Protein AF-A0A534T713-F1 (afdb_monomer)

pLDDT: mean 75.37, std 10.71, range [30.55, 92.94]

Radius of gyration: 69.94 Å; Cα contacts (8 Å, |Δi|>4): 2354; chains: 1; bounding box: 134×137×194 Å

Sequence (1075 aa):
MPRLALTLAVTCALVAGAGAATCPIGVGDCCTIDAECDDGDACTGIETCDASSGTCVAGTALDCSDGDPCTDDRCDPLTGTCSNPTSADGTPCEDGDACTAGDACELGSCVPGDPVACAAPDQCHAAGTCDPATGACSNPAAADGTACEDGDACTVGDACEAGSCAPGVPVVCTAPDQCHDAGTCDPATGKCSNPPRPNGSACDDGDACTISDACEGGTCAPGTPVVCAPPDQCHDAGKCNPATGACSNPAKPDGTTCDDVDACTRSDTCQAGACTGASPVVCTAEDQCHDAGTCNPATGTCSNPAKAKGTSCDDGDACTTGDACESGTCAPGTPVLCAPPDQCHDAGKCNPATGVCSNPAKPDGTTCDDGNACTTGDTCAGGTCSAGAPVVCTAQDQCHDAGTCNSATGICSNPAKPNGTACDDANACTRSDICQAGTCTGTNPVLCTAPDQCHDAGTCNPATGACSNPAKPDGSTCDDGNACTRSDTCQAGACSGANPVLCTAPDQCHDAGTCNPASGACSNPAKPNGTTCDDGSACTRSDTCQAGACTGASPVVCTAPDQCHDAGTCNPTTGACSNPAKSDGTSCDDGNACTRSDTCQAGTCTGATPVVCSAPDQCHDAGTCNPTTGTCSSPARPDGTACDDHSACTRTDTCQAGRCTGTDPVVCKALDQCHAPGTCDSATGACSNPARPDGITCDDANPCTTSDRCQAGACNGTAVACTPSDQCHDAGTCDPATGTCSNPSSADGRTCNDGDACTAGDRCVAGRCAGTAIGCDDGLSCTDDACAQGACQHVPVDARCDTGTCAFGTCRPGDPSADRRGCVEAPVNEGESCTDDGFSCTDDICTGGRCLHVPIDSRCVPADDCTAAICAPARAGHDAAGCSAGPGRVDGEECAEDGDPCSDDLCFGGRCAHEPVPSETTCAPVGEAFRWALALQGLVRGLSADVAQYPDGAGMAQKTRDLLLARLSAVEADFDATARVLAGKPGETSGEGAHPASPTETPAQERARIASGLLRRMDRDLRLLVRTVPGGDRSPLVRIFYADLRRRGRLLQRGTKTLKAELKRLQQETHSFAR

Nearest PDB structures (foldseek):
  3hiu-assembly2_D  TM=3.840E-01  e=1.230E+00  Xanthomonas campestris pv. campestris
  7uwa-assembly1_c  TM=2.888E-01  e=1.607E+00  Citrus x limon

Structure (mmCIF, N/CA/C/O backbone):
data_AF-A0A534T713-F1
#
_entry.id   AF-A0A534T713-F1
#
loop_
_atom_site.group_PDB
_atom_site.id
_atom_site.type_symbol
_atom_site.label_atom_id
_atom_site.label_alt_id
_atom_site.label_comp_id
_atom_site.label_asym_id
_atom_site.label_entity_id
_atom_site.label_seq_id
_atom_site.pdbx_PDB_ins_code
_atom_site.Cartn_x
_atom_site.Cartn_y
_atom_site.Cartn_z
_atom_site.occupancy
_atom_site.B_iso_or_equiv
_atom_site.auth_seq_id
_atom_site.auth_comp_id
_atom_site.auth_asym_id
_atom_site.auth_atom_id
_atom_site.pdbx_PDB_model_num
ATOM 1 N N . MET A 1 1 ? 41.982 42.328 -53.741 1.00 34.47 1 MET A N 1
ATOM 2 C CA . MET A 1 1 ? 40.734 43.063 -54.094 1.00 34.47 1 MET A CA 1
ATOM 3 C C . MET A 1 1 ? 39.605 42.547 -53.197 1.00 34.47 1 MET A C 1
ATOM 5 O O . MET A 1 1 ? 39.657 41.352 -52.942 1.00 34.47 1 MET A O 1
ATOM 9 N N . PRO A 1 2 ? 38.638 43.362 -52.702 1.00 54.91 2 PRO A N 1
ATOM 10 C CA . PRO A 1 2 ? 37.881 44.333 -53.504 1.00 54.91 2 PRO A CA 1
ATOM 11 C C . PRO A 1 2 ? 37.628 45.745 -52.912 1.00 54.91 2 PRO A C 1
ATOM 13 O O . PRO A 1 2 ? 37.523 45.944 -51.712 1.00 54.91 2 PRO A O 1
ATOM 16 N N . ARG A 1 3 ? 37.442 46.677 -53.867 1.00 36.50 3 ARG A N 1
ATOM 17 C CA . ARG A 1 3 ? 36.583 47.887 -53.923 1.00 36.50 3 ARG A CA 1
ATOM 18 C C . ARG A 1 3 ? 36.671 48.964 -52.825 1.00 36.50 3 ARG A C 1
ATOM 20 O O . ARG A 1 3 ? 36.104 48.779 -51.760 1.00 36.50 3 ARG A O 1
ATOM 27 N N . LEU A 1 4 ? 37.091 50.180 -53.221 1.00 33.09 4 LEU A N 1
ATOM 28 C CA . LEU A 1 4 ? 36.223 51.379 -53.224 1.00 33.09 4 LEU A CA 1
ATOM 29 C C . LEU A 1 4 ? 36.856 52.601 -53.940 1.00 33.09 4 LEU A C 1
ATOM 31 O O . LEU A 1 4 ? 37.959 52.990 -53.587 1.00 33.09 4 LEU A O 1
ATOM 35 N N . ALA A 1 5 ? 36.059 53.225 -54.832 1.00 35.66 5 ALA A N 1
ATOM 36 C CA . ALA A 1 5 ? 35.923 54.678 -55.103 1.00 35.66 5 ALA A CA 1
ATOM 37 C C . ALA A 1 5 ? 37.136 55.444 -55.718 1.00 35.66 5 ALA A C 1
ATOM 39 O O . ALA A 1 5 ? 38.273 55.160 -55.400 1.00 35.66 5 ALA A O 1
ATOM 40 N N . LEU A 1 6 ? 37.030 56.462 -56.587 1.00 32.00 6 LEU A N 1
ATOM 41 C CA . LEU A 1 6 ? 35.944 57.353 -57.010 1.00 32.00 6 LEU A CA 1
ATOM 42 C C . LEU A 1 6 ? 36.448 58.191 -58.225 1.00 32.00 6 LEU A C 1
ATOM 44 O O . LEU A 1 6 ? 37.565 58.683 -58.163 1.00 32.00 6 LEU A O 1
ATOM 48 N N . THR A 1 7 ? 35.600 58.401 -59.251 1.00 33.59 7 THR A N 1
ATOM 49 C CA . THR A 1 7 ? 35.426 59.620 -60.112 1.00 33.59 7 THR A CA 1
ATOM 50 C C . THR A 1 7 ? 36.641 60.308 -60.786 1.00 33.59 7 THR A C 1
ATOM 52 O O . THR A 1 7 ? 37.648 60.565 -60.155 1.00 33.59 7 THR A O 1
ATOM 55 N N . LEU A 1 8 ? 36.603 60.789 -62.038 1.00 33.88 8 LEU A N 1
ATOM 56 C CA . LEU A 1 8 ? 35.682 61.804 -62.577 1.00 33.88 8 LEU A CA 1
ATOM 57 C C . LEU A 1 8 ? 35.844 61.939 -64.117 1.00 33.88 8 LEU A C 1
ATOM 59 O O . LEU A 1 8 ? 36.892 61.648 -64.683 1.00 33.88 8 LEU A O 1
ATOM 63 N N . ALA A 1 9 ? 34.776 62.404 -64.761 1.00 36.53 9 ALA A N 1
ATOM 64 C CA . ALA A 1 9 ? 34.521 62.522 -66.195 1.00 36.53 9 ALA A CA 1
ATOM 65 C C . ALA A 1 9 ? 35.385 63.523 -66.989 1.00 36.53 9 ALA A C 1
ATOM 67 O O . ALA A 1 9 ? 35.671 64.600 -66.480 1.00 36.53 9 ALA A O 1
ATOM 68 N N . VAL A 1 10 ? 35.584 63.258 -68.293 1.00 36.59 10 VAL A N 1
ATOM 69 C CA . VAL A 1 10 ? 35.538 64.285 -69.358 1.00 36.59 10 VAL A CA 1
ATOM 70 C C . VAL A 1 10 ? 34.938 63.691 -70.642 1.00 36.59 10 VAL A C 1
ATOM 72 O O . VAL A 1 10 ? 35.490 62.796 -71.271 1.00 36.59 10 VAL A O 1
ATOM 75 N N . THR A 1 11 ? 33.790 64.231 -71.039 1.00 39.84 11 THR A N 1
ATOM 76 C CA . THR A 1 11 ? 33.198 64.166 -72.382 1.00 39.84 11 THR A CA 1
ATOM 77 C C . THR A 1 11 ? 33.824 65.234 -73.290 1.00 39.84 11 THR A C 1
ATOM 79 O O . THR A 1 11 ? 33.839 66.382 -72.859 1.00 39.84 11 THR A O 1
ATOM 82 N N . CYS A 1 12 ? 34.218 64.928 -74.539 1.00 30.55 12 CYS A N 1
ATOM 83 C CA . CYS A 1 12 ? 33.816 65.708 -75.733 1.00 30.55 12 CYS A CA 1
ATOM 84 C C . CYS A 1 12 ? 34.304 65.109 -77.076 1.00 30.55 12 CYS A C 1
ATOM 86 O O . CYS A 1 12 ? 35.492 64.996 -77.346 1.00 30.55 12 CYS A O 1
ATOM 88 N N . ALA A 1 13 ? 33.314 64.767 -77.895 1.00 37.41 13 ALA A N 1
ATOM 89 C CA . ALA A 1 13 ? 33.165 64.767 -79.352 1.00 37.41 13 ALA A CA 1
ATOM 90 C C . ALA A 1 13 ? 34.277 65.222 -80.356 1.00 37.41 13 ALA A C 1
ATOM 92 O O . ALA A 1 13 ? 34.798 66.326 -80.278 1.00 37.41 13 ALA A O 1
ATOM 93 N N . LEU A 1 14 ? 34.353 64.421 -81.442 1.00 35.88 14 LEU A N 1
ATOM 94 C CA . LEU A 1 14 ? 34.371 64.749 -82.897 1.00 35.88 14 LEU A CA 1
ATOM 95 C C . LEU A 1 14 ? 35.675 65.171 -83.651 1.00 35.88 14 LEU A C 1
ATOM 97 O O . LEU A 1 14 ? 36.122 66.304 -83.573 1.00 35.88 14 LEU A O 1
ATOM 101 N N . VAL A 1 15 ? 36.062 64.275 -84.587 1.00 39.69 15 VAL A N 1
ATOM 102 C CA . VAL A 1 15 ? 36.349 64.473 -86.043 1.00 39.69 15 VAL A CA 1
ATOM 103 C C . VAL A 1 15 ? 37.744 64.930 -86.538 1.00 39.69 15 VAL A C 1
ATOM 105 O O . VAL A 1 15 ? 38.109 66.089 -86.442 1.00 39.69 15 VAL A O 1
ATOM 108 N N . ALA A 1 16 ? 38.389 63.978 -87.243 1.00 39.34 16 ALA A N 1
ATOM 109 C CA . ALA A 1 16 ? 39.184 64.021 -88.492 1.00 39.34 16 ALA A CA 1
ATOM 110 C C . ALA A 1 16 ? 40.385 64.975 -88.698 1.00 39.34 16 ALA A C 1
ATOM 112 O O . ALA A 1 16 ? 40.270 66.187 -88.579 1.00 39.34 16 ALA A O 1
ATOM 113 N N . GLY A 1 17 ? 41.457 64.416 -89.288 1.00 35.31 17 GLY A N 1
ATOM 114 C CA . GLY A 1 17 ? 42.301 65.117 -90.272 1.00 35.31 17 GLY A CA 1
ATOM 115 C C . GLY A 1 17 ? 43.815 65.013 -90.058 1.00 35.31 17 GLY A C 1
ATOM 116 O O . GLY A 1 17 ? 44.332 65.459 -89.047 1.00 35.31 17 GLY A O 1
ATOM 117 N N . ALA A 1 18 ? 44.513 64.448 -91.045 1.00 42.72 18 ALA A N 1
ATOM 118 C CA . ALA A 1 18 ? 45.963 64.252 -91.123 1.00 42.72 18 ALA A CA 1
ATOM 119 C C . ALA A 1 18 ? 46.790 65.551 -91.283 1.00 42.72 18 ALA A C 1
ATOM 121 O O . ALA A 1 18 ? 46.304 66.516 -91.872 1.00 42.72 18 ALA A O 1
ATOM 122 N N . GLY A 1 19 ? 48.075 65.529 -90.885 1.00 39.75 19 GLY A N 1
ATOM 123 C CA . GLY A 1 19 ? 49.076 66.525 -91.309 1.00 39.75 19 GLY A CA 1
ATOM 124 C C . GLY A 1 19 ? 50.371 66.564 -90.479 1.00 39.75 19 GLY A C 1
ATOM 125 O O . GLY A 1 19 ? 50.345 66.970 -89.328 1.00 39.75 19 GLY A O 1
ATOM 126 N N . ALA A 1 20 ? 51.477 66.153 -91.108 1.00 44.31 20 ALA A N 1
ATOM 127 C CA . ALA A 1 20 ? 52.854 65.955 -90.632 1.00 44.31 20 ALA A CA 1
ATOM 128 C C . ALA A 1 20 ? 53.546 67.068 -89.803 1.00 44.31 20 ALA A C 1
ATOM 130 O O . ALA A 1 20 ? 53.285 68.261 -89.955 1.00 44.31 20 ALA A O 1
ATOM 131 N N . ALA A 1 21 ? 54.512 66.607 -88.998 1.00 47.91 21 ALA A N 1
ATOM 132 C CA . ALA A 1 21 ? 55.423 67.334 -88.116 1.00 47.91 21 ALA A CA 1
ATOM 133 C C . ALA A 1 21 ? 56.684 67.892 -88.816 1.00 47.91 21 ALA A C 1
ATOM 135 O O . ALA A 1 21 ? 57.128 67.378 -89.841 1.00 47.91 21 ALA A O 1
ATOM 136 N N . THR A 1 22 ? 57.318 68.885 -88.184 1.00 51.31 22 THR A N 1
ATOM 137 C CA . THR A 1 22 ? 58.747 69.220 -88.352 1.00 51.31 22 THR A CA 1
ATOM 138 C C . THR A 1 22 ? 59.374 69.434 -86.968 1.00 51.31 22 THR A C 1
ATOM 140 O O . THR A 1 22 ? 58.877 70.274 -86.217 1.00 51.31 22 THR A O 1
ATOM 143 N N . CYS A 1 23 ? 60.443 68.691 -86.644 1.00 49.91 23 CYS A N 1
ATOM 144 C CA . CYS A 1 23 ? 61.161 68.704 -85.357 1.00 49.91 23 CYS A CA 1
ATOM 145 C C . CYS A 1 23 ? 62.392 69.649 -85.414 1.00 49.91 23 CYS A C 1
ATOM 147 O O . CYS A 1 23 ? 63.209 69.506 -86.325 1.00 49.91 23 CYS A O 1
ATOM 149 N N . PRO A 1 24 ? 62.540 70.638 -84.508 1.00 54.22 24 PRO A N 1
ATOM 150 C CA . PRO A 1 24 ? 63.737 71.475 -84.389 1.00 54.22 24 PRO A CA 1
ATOM 151 C C . PRO A 1 24 ? 64.790 70.869 -83.438 1.00 54.22 24 PRO A C 1
ATOM 153 O O . PRO A 1 24 ? 64.471 70.312 -82.394 1.00 54.22 24 PRO A O 1
ATOM 156 N N . ILE A 1 25 ? 66.059 71.029 -83.809 1.00 50.59 25 ILE A N 1
ATOM 157 C CA . ILE A 1 25 ? 67.260 70.462 -83.175 1.00 50.59 25 ILE A CA 1
ATOM 158 C C . ILE A 1 25 ? 67.440 70.993 -81.733 1.00 50.59 25 ILE A C 1
ATOM 160 O O . ILE A 1 25 ? 67.504 72.211 -81.550 1.00 50.59 25 ILE A O 1
ATOM 164 N N . GLY A 1 26 ? 67.573 70.103 -80.730 1.00 57.06 26 GLY A N 1
ATOM 165 C CA . GLY A 1 26 ? 68.032 70.456 -79.368 1.00 57.06 26 GLY A CA 1
ATOM 166 C C . GLY A 1 26 ? 67.194 70.006 -78.155 1.00 57.06 26 GLY A C 1
ATOM 167 O O . GLY A 1 26 ? 67.394 70.555 -77.073 1.00 57.06 26 GLY A O 1
ATOM 168 N N . VAL A 1 27 ? 66.281 69.037 -78.288 1.00 50.16 27 VAL A N 1
ATOM 169 C CA . VAL A 1 27 ? 65.576 68.388 -77.158 1.00 50.16 27 VAL A CA 1
ATOM 170 C C . VAL A 1 27 ? 65.736 66.868 -77.265 1.00 50.16 27 VAL A C 1
ATOM 172 O O . VAL A 1 27 ? 65.468 66.301 -78.321 1.00 50.16 27 VAL A O 1
ATOM 175 N N . GLY A 1 28 ? 66.242 66.246 -76.195 1.00 60.22 28 GLY A N 1
ATOM 176 C CA . GLY A 1 28 ? 66.697 64.852 -76.135 1.00 60.22 28 GLY A CA 1
ATOM 177 C C . GLY A 1 28 ? 65.572 63.826 -76.147 1.00 60.22 28 GLY A C 1
ATOM 178 O O . GLY A 1 28 ? 65.248 63.280 -75.105 1.00 60.22 28 GLY A O 1
ATOM 179 N N . ASP A 1 29 ? 64.981 63.644 -77.324 1.00 63.25 29 ASP A N 1
ATOM 180 C CA . ASP A 1 29 ? 64.279 62.425 -77.755 1.00 63.25 29 ASP A CA 1
ATOM 181 C C . ASP A 1 29 ? 63.927 62.487 -79.255 1.00 63.25 29 ASP A C 1
ATOM 183 O O . ASP A 1 29 ? 63.047 61.774 -79.726 1.00 63.25 29 ASP A O 1
ATOM 187 N N . CYS A 1 30 ? 64.587 63.370 -80.023 1.00 64.44 30 CYS A N 1
ATOM 188 C CA . CYS A 1 30 ? 64.340 63.543 -81.450 1.00 64.44 30 CYS A CA 1
ATOM 189 C C . CYS A 1 30 ? 65.598 63.213 -82.271 1.00 64.44 30 CYS A C 1
ATOM 191 O O . CYS A 1 30 ? 66.634 63.838 -82.053 1.00 64.44 30 CYS A O 1
ATOM 193 N N . CYS A 1 31 ? 65.516 62.271 -83.211 1.00 71.00 31 CYS A N 1
ATOM 194 C CA . CYS A 1 31 ? 66.625 61.777 -84.031 1.00 71.00 31 CYS A CA 1
ATOM 195 C C . CYS A 1 31 ? 66.268 61.768 -85.524 1.00 71.00 31 CYS A C 1
ATOM 197 O O . CYS A 1 31 ? 65.093 61.746 -85.908 1.00 71.00 31 CYS A O 1
ATOM 199 N N . THR A 1 32 ? 67.288 61.765 -86.384 1.00 73.38 32 THR A N 1
ATOM 200 C CA . THR A 1 32 ? 67.117 61.564 -87.836 1.00 73.38 32 THR A CA 1
ATOM 201 C C . THR A 1 32 ? 67.983 60.445 -88.415 1.00 73.38 32 THR A C 1
ATOM 203 O O . THR A 1 32 ? 67.715 59.996 -89.532 1.00 73.38 32 THR A O 1
ATOM 206 N N . ILE A 1 33 ? 68.990 59.982 -87.668 1.00 72.56 33 ILE A N 1
ATOM 207 C CA . ILE A 1 33 ? 69.840 58.827 -87.986 1.00 72.56 33 ILE A CA 1
ATOM 208 C C . ILE A 1 33 ? 70.172 58.043 -86.708 1.00 72.56 33 ILE A C 1
ATOM 210 O O . ILE A 1 33 ? 70.230 58.622 -85.627 1.00 72.56 33 ILE A O 1
ATOM 214 N N . ASP A 1 34 ? 70.449 56.744 -86.837 1.00 73.06 34 ASP A N 1
ATOM 215 C CA . ASP A 1 34 ? 70.659 55.833 -85.694 1.00 73.06 34 ASP A CA 1
ATOM 216 C C . ASP A 1 34 ? 71.812 56.254 -84.767 1.00 73.06 34 ASP A C 1
ATOM 218 O O . ASP A 1 34 ? 71.705 56.149 -83.554 1.00 73.06 34 ASP A O 1
ATOM 222 N N . ALA A 1 35 ? 72.891 56.821 -85.316 1.00 75.31 35 ALA A N 1
ATOM 223 C CA . ALA A 1 35 ? 74.054 57.257 -84.533 1.00 75.31 35 ALA A CA 1
ATOM 224 C C . ALA A 1 35 ? 73.764 58.406 -83.542 1.00 75.31 35 ALA A C 1
ATOM 226 O O . ALA A 1 35 ? 74.614 58.724 -82.717 1.00 75.31 35 ALA A O 1
ATOM 227 N N . GLU A 1 36 ? 72.605 59.063 -83.646 1.00 74.56 36 GLU A N 1
ATOM 228 C CA . GLU A 1 36 ? 72.169 60.112 -82.711 1.00 74.56 36 GLU A CA 1
ATOM 229 C C . GLU A 1 36 ? 71.457 59.541 -81.474 1.00 74.56 36 GLU A C 1
ATOM 231 O O . GLU A 1 36 ? 71.156 60.302 -80.555 1.00 74.56 36 GLU A O 1
ATOM 236 N N . CYS A 1 37 ? 71.189 58.231 -81.461 1.00 71.50 37 CYS A N 1
ATOM 237 C CA . CYS A 1 37 ? 70.441 57.540 -80.415 1.00 71.50 37 CYS A CA 1
ATOM 238 C C . CYS A 1 37 ? 71.287 56.670 -79.487 1.00 71.50 37 CYS A C 1
ATOM 240 O O . CYS A 1 37 ? 70.761 56.238 -78.472 1.00 71.50 37 CYS A O 1
ATOM 242 N N . ASP A 1 38 ? 72.557 56.437 -79.824 1.00 77.44 38 ASP A N 1
ATOM 243 C CA . ASP A 1 38 ? 73.489 55.648 -79.013 1.00 77.44 38 ASP A CA 1
ATOM 244 C C . ASP A 1 38 ? 73.755 56.359 -77.676 1.00 77.44 38 ASP A C 1
ATOM 246 O O . ASP A 1 38 ? 74.301 57.473 -77.644 1.00 77.44 38 ASP A O 1
ATOM 250 N N . ASP A 1 39 ? 73.334 55.733 -76.579 1.00 71.69 39 ASP A N 1
ATOM 251 C CA . ASP A 1 39 ? 73.490 56.256 -75.219 1.00 71.69 39 ASP A CA 1
ATOM 252 C C . ASP A 1 39 ? 74.775 55.762 -74.522 1.00 71.69 39 ASP A C 1
ATOM 254 O O . ASP A 1 39 ? 75.123 56.245 -73.436 1.00 71.69 39 ASP A O 1
ATOM 258 N N . GLY A 1 40 ? 75.541 54.893 -75.192 1.00 71.81 40 GLY A N 1
ATOM 259 C CA . GLY A 1 40 ? 76.799 54.336 -74.713 1.00 71.81 40 GLY A CA 1
ATOM 260 C C . GLY A 1 40 ? 76.662 53.180 -73.717 1.00 71.81 40 GLY A C 1
ATOM 261 O O . GLY A 1 40 ? 77.692 52.784 -73.158 1.00 71.81 40 GLY A O 1
ATOM 262 N N . ASP A 1 41 ? 75.455 52.649 -73.489 1.00 78.56 41 ASP A N 1
ATOM 263 C CA . ASP A 1 41 ? 75.211 51.471 -72.651 1.00 78.56 41 ASP A CA 1
ATOM 264 C C . ASP A 1 41 ? 75.050 50.200 -73.509 1.00 78.56 41 ASP A C 1
ATOM 266 O O . ASP A 1 41 ? 74.049 49.948 -74.177 1.00 78.56 41 ASP A O 1
ATOM 270 N N . ALA A 1 42 ? 76.063 49.333 -73.478 1.00 76.81 42 ALA A N 1
ATOM 271 C CA . ALA A 1 42 ? 76.049 48.084 -74.234 1.00 76.81 42 ALA A CA 1
ATOM 272 C C . ALA A 1 42 ? 74.998 47.072 -73.728 1.00 76.81 42 ALA A C 1
ATOM 274 O O . ALA A 1 42 ? 74.666 46.130 -74.455 1.00 76.81 42 ALA A O 1
ATOM 275 N N . CYS A 1 43 ? 74.486 47.234 -72.503 1.00 78.69 43 CYS A N 1
ATOM 276 C CA . CYS A 1 43 ? 73.525 46.321 -71.887 1.00 78.69 43 CYS A CA 1
ATOM 277 C C . CYS A 1 43 ? 72.074 46.618 -72.282 1.00 78.69 43 CYS A C 1
ATOM 279 O O . CYS A 1 43 ? 71.235 45.726 -72.153 1.00 78.69 43 CYS A O 1
ATOM 281 N N . THR A 1 44 ? 71.760 47.806 -72.804 1.00 74.81 44 THR A N 1
ATOM 282 C CA . THR A 1 44 ? 70.427 48.143 -73.345 1.00 74.81 44 THR A CA 1
ATOM 283 C C . THR A 1 44 ? 70.292 47.857 -74.844 1.00 74.81 44 THR A C 1
ATOM 285 O O . THR A 1 44 ? 69.179 47.855 -75.371 1.00 74.81 44 THR A O 1
ATOM 288 N N . GLY A 1 45 ? 71.390 47.454 -75.495 1.00 73.00 45 GLY A N 1
ATOM 289 C CA . GLY A 1 45 ? 71.443 47.068 -76.907 1.00 73.00 45 GLY A CA 1
ATOM 290 C C . GLY A 1 45 ? 71.522 48.276 -77.843 1.00 73.00 45 GLY A C 1
ATOM 291 O O . GLY A 1 45 ? 71.253 49.384 -77.439 1.00 73.00 45 GLY A O 1
ATOM 292 N N . ILE A 1 46 ? 71.865 48.081 -79.122 1.00 75.88 46 ILE A N 1
ATOM 293 C CA . ILE A 1 46 ? 72.074 49.216 -80.046 1.00 75.88 46 ILE A CA 1
ATOM 294 C C . ILE A 1 46 ? 70.749 49.931 -80.356 1.00 75.88 46 ILE A C 1
ATOM 296 O O . ILE A 1 46 ? 69.850 49.342 -80.970 1.00 75.88 46 ILE A O 1
ATOM 300 N N . GLU A 1 47 ? 70.664 51.208 -79.998 1.00 81.31 47 GLU A N 1
ATOM 301 C CA . GLU A 1 47 ? 69.520 52.072 -80.265 1.00 81.31 47 GLU A CA 1
ATOM 302 C C . GLU A 1 47 ? 69.395 52.416 -81.754 1.00 81.31 47 GLU A C 1
ATOM 304 O O . GLU A 1 47 ? 70.374 52.685 -82.456 1.00 81.31 47 GLU A O 1
ATOM 309 N N . THR A 1 48 ? 68.160 52.437 -82.254 1.00 80.19 48 THR A N 1
ATOM 310 C CA . THR A 1 48 ? 67.850 52.802 -83.647 1.00 80.19 48 THR A CA 1
ATOM 311 C C . THR A 1 48 ? 66.897 53.984 -83.696 1.00 80.19 48 THR A C 1
ATOM 313 O O . THR A 1 48 ? 66.011 54.142 -82.856 1.00 80.19 48 THR A O 1
ATOM 316 N N . CYS A 1 49 ? 67.073 54.838 -84.696 1.00 76.56 49 CYS A N 1
ATOM 317 C CA . CYS A 1 49 ? 66.224 55.992 -84.905 1.00 76.56 49 CYS A CA 1
ATOM 318 C C . CYS A 1 49 ? 65.008 55.604 -85.751 1.00 76.56 49 CYS A C 1
ATOM 320 O O . CYS A 1 49 ? 65.140 55.222 -86.919 1.00 76.56 49 CYS A O 1
ATOM 322 N N . ASP A 1 50 ? 63.798 55.746 -85.203 1.00 75.81 50 ASP A N 1
ATOM 323 C CA . ASP A 1 50 ? 62.587 55.555 -86.000 1.00 75.81 50 ASP A CA 1
ATOM 324 C C . ASP A 1 50 ? 62.387 56.766 -86.923 1.00 75.81 50 ASP A C 1
ATOM 326 O O . ASP A 1 50 ? 61.946 57.841 -86.513 1.00 75.81 50 ASP A O 1
ATOM 330 N N . ALA A 1 51 ? 62.685 56.576 -88.209 1.00 64.44 51 ALA A N 1
ATOM 331 C CA . ALA A 1 51 ? 62.598 57.615 -89.233 1.00 64.44 51 ALA A CA 1
ATOM 332 C C . ALA A 1 51 ? 61.172 58.164 -89.474 1.00 64.44 51 ALA A C 1
ATOM 334 O O . ALA A 1 51 ? 61.015 59.156 -90.192 1.00 64.44 51 ALA A O 1
ATOM 335 N N . SER A 1 52 ? 60.129 57.532 -88.923 1.00 66.56 52 SER A N 1
ATOM 336 C CA . SER A 1 52 ? 58.728 57.938 -89.090 1.00 66.56 52 SER A CA 1
ATOM 337 C C . SER A 1 52 ? 58.191 58.802 -87.942 1.00 66.56 52 SER A C 1
ATOM 339 O O . SER A 1 52 ? 57.368 59.689 -88.193 1.00 66.56 52 SER A O 1
ATOM 341 N N . SER A 1 53 ? 58.683 58.606 -86.715 1.00 70.25 53 SER A N 1
ATOM 342 C CA . SER A 1 53 ? 58.370 59.436 -85.538 1.00 70.25 53 SER A CA 1
ATOM 343 C C . SER A 1 53 ? 59.474 60.439 -85.200 1.00 70.25 53 SER A C 1
ATOM 345 O O . SER A 1 53 ? 59.207 61.436 -84.527 1.00 70.25 53 SER A O 1
ATOM 347 N N . GLY A 1 54 ? 60.688 60.195 -85.698 1.00 70.81 54 GLY A N 1
ATOM 348 C CA . GLY A 1 54 ? 61.887 60.956 -85.395 1.00 70.81 54 GLY A CA 1
ATOM 349 C C . GLY A 1 54 ? 62.328 60.785 -83.950 1.00 70.81 54 GLY A C 1
ATOM 350 O O . GLY A 1 54 ? 62.784 61.765 -83.396 1.00 70.81 54 GLY A O 1
ATOM 351 N N . THR A 1 55 ? 62.150 59.617 -83.327 1.00 78.44 55 THR A N 1
ATOM 352 C CA . THR A 1 55 ? 62.475 59.355 -81.908 1.00 78.44 55 THR A CA 1
ATOM 353 C C . THR A 1 55 ? 63.403 58.152 -81.759 1.00 78.44 55 THR A C 1
ATOM 355 O O . THR A 1 55 ? 63.309 57.209 -82.547 1.00 78.44 55 THR A O 1
ATOM 358 N N . CYS A 1 56 ? 64.264 58.161 -80.741 1.00 77.44 56 CYS A N 1
ATOM 359 C CA . CYS A 1 56 ? 65.170 57.048 -80.464 1.00 77.44 56 CYS A CA 1
ATOM 360 C C . CYS A 1 56 ? 64.422 55.855 -79.873 1.00 77.44 56 CYS A C 1
ATOM 362 O O . CYS A 1 56 ? 63.599 56.009 -78.971 1.00 77.44 56 CYS A O 1
ATOM 364 N N . VAL A 1 57 ? 64.697 54.667 -80.400 1.00 77.81 57 VAL A N 1
ATOM 365 C CA . VAL A 1 57 ? 64.138 53.408 -79.915 1.00 77.81 57 VAL A CA 1
ATOM 366 C C . VAL A 1 57 ? 65.268 52.597 -79.298 1.00 77.81 57 VAL A C 1
ATOM 368 O O . VAL A 1 57 ? 66.253 52.302 -79.975 1.00 77.81 57 VAL A O 1
ATOM 371 N N . ALA A 1 58 ? 65.098 52.253 -78.018 1.00 69.50 58 ALA A N 1
ATOM 372 C CA . ALA A 1 58 ? 66.006 51.392 -77.267 1.00 69.50 58 ALA A CA 1
ATOM 373 C C . ALA A 1 58 ? 66.252 50.057 -77.992 1.00 69.50 58 ALA A C 1
ATOM 375 O O . ALA A 1 58 ? 65.319 49.491 -78.576 1.00 69.50 58 ALA A O 1
ATOM 376 N N . GLY A 1 59 ? 67.488 49.556 -77.952 1.00 70.31 59 GLY A N 1
ATOM 377 C CA . GLY A 1 59 ? 67.830 48.236 -78.474 1.00 70.31 59 GLY A CA 1
ATOM 378 C C . GLY A 1 59 ? 67.197 47.089 -77.674 1.00 70.31 59 GLY A C 1
ATOM 379 O O . GLY A 1 59 ? 66.443 47.277 -76.720 1.00 70.31 59 GLY A O 1
ATOM 380 N N . THR A 1 60 ? 67.476 45.848 -78.083 1.00 76.94 60 THR A N 1
ATOM 381 C CA . THR A 1 60 ? 67.152 44.686 -77.238 1.00 76.94 60 THR A CA 1
ATOM 382 C C . THR A 1 60 ? 68.238 44.548 -76.179 1.00 76.94 60 THR A C 1
ATOM 384 O O . THR A 1 60 ? 69.391 44.307 -76.536 1.00 76.94 60 THR A O 1
ATOM 387 N N . ALA A 1 61 ? 67.866 44.690 -74.906 1.00 73.44 61 ALA A N 1
ATOM 388 C CA . ALA A 1 61 ? 68.790 44.571 -73.785 1.00 73.44 61 ALA A CA 1
ATOM 389 C C . ALA A 1 61 ? 69.489 43.199 -73.751 1.00 73.44 61 ALA A C 1
ATOM 391 O O . ALA A 1 61 ? 68.883 42.173 -74.080 1.00 73.44 61 ALA A O 1
ATOM 392 N N . LEU A 1 62 ? 70.766 43.189 -73.363 1.00 75.94 62 LEU A N 1
ATOM 393 C CA . LEU A 1 62 ? 71.579 41.983 -73.244 1.00 75.94 62 LEU A CA 1
ATOM 394 C C . LEU A 1 62 ? 71.141 41.184 -72.009 1.00 75.94 62 LEU A C 1
ATOM 396 O O . LEU A 1 62 ? 71.300 41.641 -70.880 1.00 75.94 62 LEU A O 1
ATOM 400 N N . ASP A 1 63 ? 70.594 39.990 -72.237 1.00 79.12 63 ASP A N 1
ATOM 401 C CA . ASP A 1 63 ? 70.185 39.074 -71.172 1.00 79.12 63 ASP A CA 1
ATOM 402 C C . ASP A 1 63 ? 71.400 38.306 -70.641 1.00 79.12 63 ASP A C 1
ATOM 404 O O . ASP A 1 63 ? 71.999 37.495 -71.352 1.00 79.12 63 ASP A O 1
ATOM 408 N N . CYS A 1 64 ? 71.782 38.610 -69.402 1.00 77.94 64 CYS A N 1
ATOM 409 C CA . CYS A 1 64 ? 72.903 37.976 -68.716 1.00 77.94 64 CYS A CA 1
ATOM 410 C C . CYS A 1 64 ? 72.486 36.829 -67.795 1.00 77.94 64 CYS A C 1
ATOM 412 O O . CYS A 1 64 ? 73.355 36.290 -67.109 1.00 77.94 64 CYS A O 1
ATOM 414 N N . SER A 1 65 ? 71.205 36.451 -67.775 1.00 78.62 65 SER A N 1
ATOM 415 C CA . SER A 1 65 ? 70.750 35.436 -66.837 1.00 78.62 65 SER A CA 1
ATOM 416 C C . SER A 1 65 ? 71.239 34.037 -67.194 1.00 78.62 65 SER A C 1
ATOM 418 O O . SER A 1 65 ? 71.105 33.589 -68.337 1.00 78.62 65 SER A O 1
ATOM 420 N N . ASP A 1 66 ? 71.803 33.329 -66.214 1.00 77.06 66 ASP A N 1
ATOM 421 C CA . ASP A 1 66 ? 72.136 31.904 -66.345 1.00 77.06 66 ASP A CA 1
ATOM 422 C C . ASP A 1 66 ? 71.008 30.970 -65.882 1.00 77.06 66 ASP A C 1
ATOM 424 O O . ASP A 1 66 ? 71.110 29.751 -66.051 1.00 77.06 66 ASP A O 1
ATOM 428 N N . GLY A 1 67 ? 69.905 31.539 -65.388 1.00 77.50 67 GLY A N 1
ATOM 429 C CA . GLY A 1 67 ? 68.746 30.797 -64.909 1.00 77.50 67 GLY A CA 1
ATOM 430 C C . GLY A 1 67 ? 68.929 30.169 -63.526 1.00 77.50 67 GLY A C 1
ATOM 431 O O . GLY A 1 67 ? 68.050 29.404 -63.123 1.00 77.50 67 GLY A O 1
ATOM 432 N N . ASP A 1 68 ? 70.015 30.473 -62.806 1.00 79.75 68 ASP A N 1
ATOM 433 C CA . ASP A 1 68 ? 70.203 30.071 -61.411 1.00 79.75 68 ASP A CA 1
ATOM 434 C C . ASP A 1 68 ? 69.748 31.208 -60.467 1.00 79.75 68 ASP A C 1
ATOM 436 O O . ASP A 1 68 ? 70.334 32.284 -60.449 1.00 79.75 68 ASP A O 1
ATOM 440 N N . PRO A 1 69 ? 68.702 31.024 -59.643 1.00 75.19 69 PRO A N 1
ATOM 441 C CA . PRO A 1 69 ? 68.262 32.058 -58.701 1.00 75.19 69 PRO A CA 1
ATOM 442 C C . PRO A 1 69 ? 69.284 32.346 -57.582 1.00 75.19 69 PRO A C 1
ATOM 444 O O . PRO A 1 69 ? 69.134 33.327 -56.847 1.00 75.19 69 PRO A O 1
ATOM 447 N N . CYS A 1 70 ? 70.315 31.509 -57.430 1.00 84.00 70 CYS A N 1
ATOM 448 C CA . CYS A 1 70 ? 71.392 31.677 -56.457 1.00 84.00 70 CYS A CA 1
ATOM 449 C C . CYS A 1 70 ? 72.625 32.410 -57.000 1.00 84.00 70 CYS A C 1
ATOM 451 O O . CYS A 1 70 ? 73.650 32.488 -56.308 1.00 84.00 70 CYS A O 1
ATOM 453 N N . THR A 1 71 ? 72.515 33.018 -58.177 1.00 82.62 71 THR A N 1
ATOM 454 C CA . THR A 1 71 ? 73.477 33.972 -58.736 1.00 82.62 71 THR A CA 1
ATOM 455 C C . THR A 1 71 ? 72.825 35.351 -58.904 1.00 82.62 71 THR A C 1
ATOM 457 O O . THR A 1 71 ? 71.610 35.495 -59.018 1.00 82.62 71 THR A O 1
ATOM 460 N N . ASP A 1 72 ? 73.632 36.409 -58.818 1.00 81.62 72 ASP A N 1
ATOM 461 C CA . ASP A 1 72 ? 73.195 37.792 -59.044 1.00 81.62 72 ASP A CA 1
ATOM 462 C C . ASP A 1 72 ? 73.696 38.249 -60.417 1.00 81.62 72 ASP A C 1
ATOM 464 O O . ASP A 1 72 ? 74.829 38.720 -60.551 1.00 81.62 72 ASP A O 1
ATOM 468 N N . ASP A 1 73 ? 72.863 38.055 -61.438 1.00 82.31 73 ASP A N 1
ATOM 469 C CA . ASP A 1 73 ? 73.198 38.284 -62.844 1.00 82.31 73 ASP A CA 1
ATOM 470 C C . ASP A 1 73 ? 73.385 39.775 -63.151 1.00 82.31 73 ASP A C 1
ATOM 472 O O . ASP A 1 73 ? 72.449 40.582 -63.111 1.00 82.31 73 ASP A O 1
ATOM 476 N N . ARG A 1 74 ? 74.614 40.167 -63.499 1.00 84.75 74 ARG A N 1
ATOM 477 C CA . ARG A 1 74 ? 74.962 41.565 -63.784 1.00 84.75 74 ARG A CA 1
ATOM 478 C C . ARG A 1 74 ? 75.626 41.711 -65.144 1.00 84.75 74 ARG A C 1
ATOM 480 O O . ARG A 1 74 ? 76.593 41.019 -65.454 1.00 84.75 74 ARG A O 1
ATOM 487 N N . CYS A 1 75 ? 75.145 42.682 -65.914 1.00 81.31 75 CYS A N 1
ATOM 488 C CA . CYS A 1 75 ? 75.762 43.134 -67.156 1.00 81.31 75 CYS A CA 1
ATOM 489 C C . CYS A 1 75 ? 76.601 44.395 -66.896 1.00 81.31 75 CYS A C 1
ATOM 491 O O . CYS A 1 75 ? 76.131 45.327 -66.241 1.00 81.31 75 CYS A O 1
ATOM 493 N N . ASP A 1 76 ? 77.844 44.434 -67.383 1.00 80.31 76 ASP A N 1
ATOM 494 C CA . ASP A 1 76 ? 78.671 45.648 -67.347 1.00 80.31 76 ASP A CA 1
ATOM 495 C C . ASP A 1 76 ? 78.283 46.602 -68.499 1.00 80.31 76 ASP A C 1
ATOM 497 O O . ASP A 1 76 ? 78.574 46.282 -69.657 1.00 80.31 76 ASP A O 1
ATOM 501 N N . PRO A 1 77 ? 77.698 47.783 -68.212 1.00 75.25 77 PRO A N 1
ATOM 502 C CA . PRO A 1 77 ? 77.151 48.697 -69.221 1.00 75.25 77 PRO A CA 1
ATOM 503 C C . PRO A 1 77 ? 78.204 49.273 -70.172 1.00 75.25 77 PRO A C 1
ATOM 505 O O . PRO A 1 77 ? 77.883 49.675 -71.286 1.00 75.25 77 PRO A O 1
ATOM 508 N N . LEU A 1 78 ? 79.485 49.284 -69.788 1.00 76.75 78 LEU A N 1
ATOM 509 C CA . LEU A 1 78 ? 80.548 49.812 -70.649 1.00 76.75 78 LEU A CA 1
ATOM 510 C C . LEU A 1 78 ? 81.110 48.770 -71.625 1.00 76.75 78 LEU A C 1
ATOM 512 O O . LEU A 1 78 ? 81.749 49.136 -72.613 1.00 76.75 78 LEU A O 1
ATOM 516 N N . THR A 1 79 ? 80.960 47.479 -71.314 1.00 78.25 79 THR A N 1
ATOM 517 C CA . THR A 1 79 ? 81.637 46.392 -72.042 1.00 78.25 79 THR A CA 1
ATOM 518 C C . THR A 1 79 ? 80.693 45.327 -72.594 1.00 78.25 79 THR A C 1
ATOM 520 O O . THR A 1 79 ? 81.094 44.594 -73.498 1.00 78.25 79 THR A O 1
ATOM 523 N N . GLY A 1 80 ? 79.461 45.235 -72.085 1.00 77.31 80 GLY A N 1
ATOM 524 C CA . GLY A 1 80 ? 78.498 44.189 -72.433 1.00 77.31 80 GLY A CA 1
ATOM 525 C C . GLY A 1 80 ? 78.899 42.801 -71.920 1.00 77.31 80 GLY A C 1
ATOM 526 O O . GLY A 1 80 ? 78.517 41.795 -72.511 1.00 77.31 80 GLY A O 1
ATOM 527 N N . THR A 1 81 ? 79.725 42.716 -70.870 1.00 84.88 81 THR A N 1
ATOM 528 C CA . THR A 1 81 ? 80.174 41.430 -70.306 1.00 84.88 81 THR A CA 1
ATOM 529 C C . THR A 1 81 ? 79.257 40.997 -69.162 1.00 84.88 81 THR A C 1
ATOM 531 O O . THR A 1 81 ? 79.010 41.788 -68.253 1.00 84.88 81 THR A O 1
ATOM 534 N N . CYS A 1 82 ? 78.798 39.743 -69.174 1.00 82.94 82 CYS A N 1
ATOM 535 C CA . CYS A 1 82 ? 77.971 39.174 -68.106 1.00 82.94 82 CYS A CA 1
ATOM 536 C C . CYS A 1 82 ? 78.828 38.608 -66.962 1.00 82.94 82 CYS A C 1
ATOM 538 O O . CYS A 1 82 ? 79.828 37.922 -67.205 1.00 82.94 82 CYS A O 1
ATOM 540 N N . SER A 1 83 ? 78.435 38.881 -65.718 1.00 83.81 83 SER A N 1
ATOM 541 C CA . SER A 1 83 ? 79.018 38.305 -64.505 1.00 83.81 83 SER A CA 1
ATOM 542 C C . SER A 1 83 ? 77.917 37.837 -63.561 1.00 83.81 83 SER A C 1
ATOM 544 O O . SER A 1 83 ? 77.046 38.638 -63.231 1.00 83.81 83 SER A O 1
ATOM 546 N N . ASN A 1 84 ? 78.029 36.601 -63.071 1.00 82.62 84 ASN A N 1
ATOM 547 C CA . ASN A 1 84 ? 77.008 35.959 -62.237 1.00 82.62 84 ASN A CA 1
ATOM 548 C C . ASN A 1 84 ? 77.637 35.536 -60.890 1.00 82.62 84 ASN A C 1
ATOM 550 O O . ASN A 1 84 ? 77.926 34.358 -60.668 1.00 82.62 84 ASN A O 1
ATOM 554 N N . PRO A 1 85 ? 78.029 36.488 -60.018 1.00 81.62 85 PRO A N 1
ATOM 555 C CA . PRO A 1 85 ? 78.531 36.176 -58.682 1.00 81.62 85 PRO A CA 1
ATOM 556 C C . PRO A 1 85 ? 77.477 35.448 -57.839 1.00 81.62 85 PRO A C 1
ATOM 558 O O . PRO A 1 85 ? 76.287 35.720 -57.948 1.00 81.62 85 PRO A O 1
ATOM 561 N N . THR A 1 86 ? 77.929 34.565 -56.948 1.00 83.12 86 THR A N 1
ATOM 562 C CA . THR A 1 86 ? 77.052 33.825 -56.031 1.00 83.12 86 THR A CA 1
ATOM 563 C C . THR A 1 86 ? 76.316 34.767 -55.078 1.00 83.12 86 THR A C 1
ATOM 565 O O . THR A 1 86 ? 76.949 35.610 -54.426 1.00 83.12 86 THR A O 1
ATOM 568 N N . SER A 1 87 ? 75.006 34.575 -54.949 1.00 79.19 87 SER A N 1
ATOM 569 C CA . SER A 1 87 ? 74.155 35.222 -53.949 1.00 79.19 87 SER A CA 1
ATOM 570 C C . SER A 1 87 ? 74.544 34.788 -52.529 1.00 79.19 87 SER A C 1
ATOM 572 O O . SER A 1 87 ? 75.182 33.755 -52.328 1.00 79.19 87 SER A O 1
ATOM 574 N N . ALA A 1 88 ? 74.217 35.606 -51.524 1.00 82.06 88 ALA A N 1
ATOM 575 C CA . ALA A 1 88 ? 74.593 35.328 -50.137 1.00 82.06 88 ALA A CA 1
ATOM 576 C C . ALA A 1 88 ? 73.879 34.078 -49.595 1.00 82.06 88 ALA A C 1
ATOM 578 O O . ALA A 1 88 ? 72.702 33.866 -49.898 1.00 82.06 88 ALA A O 1
ATOM 579 N N . ASP A 1 89 ? 74.559 33.300 -48.748 1.00 80.81 89 ASP A N 1
ATOM 580 C CA . ASP A 1 89 ? 73.947 32.129 -48.117 1.00 80.81 89 ASP A CA 1
ATOM 581 C C . ASP A 1 89 ? 72.692 32.534 -47.319 1.00 80.81 89 ASP A C 1
ATOM 583 O O . ASP A 1 89 ? 72.701 33.533 -46.589 1.00 80.81 89 ASP A O 1
ATOM 587 N N . GLY A 1 90 ? 71.606 31.774 -47.471 1.00 77.06 90 GLY A N 1
ATOM 588 C CA . GLY A 1 90 ? 70.296 32.096 -46.894 1.00 77.06 90 GLY A CA 1
ATOM 589 C C . GLY A 1 90 ? 69.398 32.973 -47.777 1.00 77.06 90 GLY A C 1
ATOM 590 O O . GLY A 1 90 ? 68.295 33.321 -47.354 1.00 77.06 90 GLY A O 1
ATOM 591 N N . THR A 1 91 ? 69.843 33.358 -48.980 1.00 82.25 91 THR A N 1
ATOM 592 C CA . THR A 1 91 ? 68.969 34.030 -49.958 1.00 82.25 91 THR A CA 1
ATOM 593 C C . THR A 1 91 ? 67.869 33.054 -50.389 1.00 82.25 91 THR A C 1
ATOM 595 O O . THR A 1 91 ? 68.215 31.935 -50.766 1.00 82.25 91 THR A O 1
ATOM 598 N N . PRO A 1 92 ? 66.576 33.431 -50.325 1.00 81.50 92 PRO A N 1
ATOM 599 C CA . PRO A 1 92 ? 65.491 32.549 -50.739 1.00 81.50 92 PRO A CA 1
ATOM 600 C C . PRO A 1 92 ? 65.631 32.166 -52.209 1.00 81.50 92 PRO A C 1
ATOM 602 O O . PRO A 1 92 ? 65.827 33.038 -53.060 1.00 81.50 92 PRO A O 1
ATOM 605 N N . CYS A 1 93 ? 65.503 30.881 -52.489 1.00 84.06 93 CYS A N 1
ATOM 606 C CA . CYS A 1 93 ? 65.447 30.325 -53.833 1.00 84.06 93 CYS A CA 1
ATOM 607 C C . CYS A 1 93 ? 64.339 29.266 -53.875 1.00 84.06 93 CYS A C 1
ATOM 609 O O . CYS A 1 93 ? 63.677 29.042 -52.870 1.00 84.06 93 CYS A O 1
ATOM 611 N N . GLU A 1 94 ? 64.098 28.667 -55.037 1.00 80.44 94 GLU A N 1
ATOM 612 C CA . GLU A 1 94 ? 63.126 27.581 -55.198 1.00 80.44 94 GLU A CA 1
ATOM 613 C C . GLU A 1 94 ? 63.842 26.451 -55.940 1.00 80.44 94 GLU A C 1
ATOM 615 O O . GLU A 1 94 ? 64.375 26.678 -57.034 1.00 80.44 94 GLU A O 1
ATOM 620 N N . ASP A 1 95 ? 63.894 25.258 -55.352 1.00 78.06 95 ASP A N 1
ATOM 621 C CA . ASP A 1 95 ? 64.596 24.107 -55.940 1.00 78.06 95 ASP A CA 1
ATOM 622 C C . ASP A 1 95 ? 63.741 23.328 -56.965 1.00 78.06 95 ASP A C 1
ATOM 624 O O . ASP A 1 95 ? 64.239 22.455 -57.684 1.00 78.06 95 ASP A O 1
ATOM 628 N N . GLY A 1 96 ? 62.461 23.699 -57.081 1.00 76.25 96 GLY A N 1
ATOM 629 C CA . GLY A 1 96 ? 61.486 23.103 -57.989 1.00 76.25 96 GLY A CA 1
ATOM 630 C C . GLY A 1 96 ? 60.725 21.904 -57.413 1.00 76.25 96 GLY A C 1
ATOM 631 O O . GLY A 1 96 ? 59.887 21.353 -58.133 1.00 76.25 96 GLY A O 1
ATOM 632 N N . ASP A 1 97 ? 60.976 21.520 -56.158 1.00 80.62 97 ASP A N 1
ATOM 633 C CA . ASP A 1 97 ? 60.187 20.556 -55.392 1.00 80.62 97 ASP A CA 1
ATOM 634 C C . ASP A 1 97 ? 59.236 21.302 -54.440 1.00 80.62 97 ASP A C 1
ATOM 636 O O . ASP A 1 97 ? 59.612 21.865 -53.418 1.00 80.62 97 ASP A O 1
ATOM 640 N N . ALA A 1 98 ? 57.941 21.280 -54.753 1.00 77.62 98 ALA A N 1
ATOM 641 C CA . ALA A 1 98 ? 56.925 21.943 -53.936 1.00 77.62 98 ALA A CA 1
ATOM 642 C C . ALA A 1 98 ? 56.701 21.270 -52.560 1.00 77.62 98 ALA A C 1
ATOM 644 O O . ALA A 1 98 ? 55.868 21.737 -51.774 1.00 77.62 98 ALA A O 1
ATOM 645 N N . CYS A 1 99 ? 57.395 20.163 -52.273 1.00 81.19 99 CYS A N 1
ATOM 646 C CA . CYS A 1 99 ? 57.390 19.470 -50.988 1.00 81.19 99 CYS A CA 1
ATOM 647 C C . CYS A 1 99 ? 58.545 19.860 -50.066 1.00 81.19 99 CYS A C 1
ATOM 649 O O . CYS A 1 99 ? 58.668 19.269 -48.988 1.00 81.19 99 CYS A O 1
ATOM 651 N N . THR A 1 100 ? 59.339 20.861 -50.427 1.00 82.38 100 THR A N 1
ATOM 652 C CA . THR A 1 100 ? 60.308 21.515 -49.546 1.00 82.38 100 THR A CA 1
ATOM 653 C C . THR A 1 100 ? 59.944 22.986 -49.398 1.00 82.38 100 THR A C 1
ATOM 655 O O . THR A 1 100 ? 59.445 23.630 -50.316 1.00 82.38 100 THR A O 1
ATOM 658 N N . ALA A 1 101 ? 60.034 23.493 -48.168 1.00 77.44 101 ALA A N 1
ATOM 659 C CA . ALA A 1 101 ? 59.627 24.852 -47.841 1.00 77.44 101 ALA A CA 1
ATOM 660 C C . ALA A 1 101 ? 60.781 25.606 -47.183 1.00 77.44 101 ALA A C 1
ATOM 662 O O . ALA A 1 101 ? 61.351 25.164 -46.183 1.00 77.44 101 ALA A O 1
ATOM 663 N N . GLY A 1 102 ? 61.071 26.793 -47.717 1.00 77.56 102 GLY A N 1
ATOM 664 C CA . GLY A 1 102 ? 62.164 27.635 -47.238 1.00 77.56 102 GLY A CA 1
ATOM 665 C C . GLY A 1 102 ? 63.517 27.280 -47.846 1.00 77.56 102 GLY A C 1
ATOM 666 O O . GLY A 1 102 ? 64.522 27.400 -47.144 1.00 77.56 102 GLY A O 1
ATOM 667 N N . ASP A 1 103 ? 63.540 26.855 -49.113 1.00 86.88 103 ASP A N 1
ATOM 668 C CA . ASP A 1 103 ? 64.781 26.599 -49.841 1.00 86.88 103 ASP A CA 1
ATOM 669 C C . ASP A 1 103 ? 65.647 27.860 -49.863 1.00 86.88 103 ASP A C 1
ATOM 671 O O . ASP A 1 103 ? 65.176 29.004 -49.965 1.00 86.88 103 ASP A O 1
ATOM 675 N N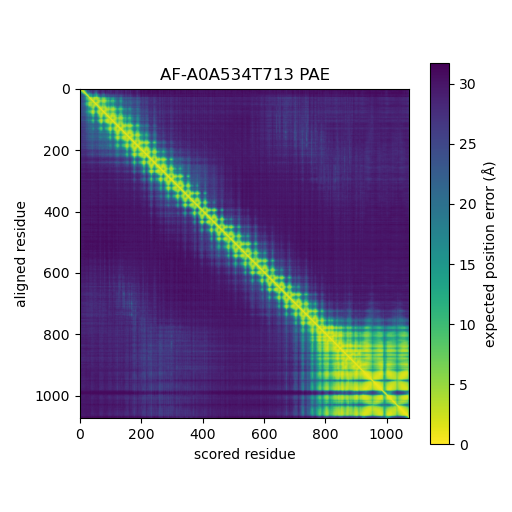 . ALA A 1 104 ? 66.946 27.648 -49.717 1.00 88.00 104 ALA A N 1
ATOM 676 C CA . ALA A 1 104 ? 67.888 28.734 -49.561 1.00 88.00 104 ALA A CA 1
ATOM 677 C C . ALA A 1 104 ? 69.163 28.460 -50.339 1.00 88.00 104 ALA A C 1
ATOM 679 O O . ALA A 1 104 ? 69.603 27.323 -50.484 1.00 88.00 104 ALA A O 1
ATOM 680 N N . CYS A 1 105 ? 69.786 29.525 -50.822 1.00 86.75 105 CYS A N 1
ATOM 681 C CA . CYS A 1 105 ? 71.088 29.417 -51.447 1.00 86.75 105 CYS A CA 1
ATOM 682 C C . CYS A 1 105 ? 72.136 29.040 -50.397 1.00 86.75 105 CYS A C 1
ATOM 684 O O . CYS A 1 105 ? 72.234 29.698 -49.359 1.00 86.75 105 CYS A O 1
ATOM 686 N N . GLU A 1 106 ? 72.947 28.026 -50.688 1.00 85.94 106 GLU A N 1
ATOM 687 C CA . GLU A 1 106 ? 74.147 27.686 -49.927 1.00 85.94 106 GLU A CA 1
ATOM 688 C C . GLU A 1 106 ? 75.299 27.438 -50.911 1.00 85.94 106 GLU A C 1
ATOM 690 O O . GLU A 1 106 ? 75.215 26.586 -51.796 1.00 85.94 106 GLU A O 1
ATOM 695 N N . LEU A 1 107 ? 76.372 28.229 -50.801 1.00 80.25 107 LEU A N 1
ATOM 696 C CA . LEU A 1 107 ? 77.548 28.182 -51.682 1.00 80.25 107 LEU A CA 1
ATOM 697 C C . LEU A 1 107 ? 77.226 28.301 -53.187 1.00 80.25 107 LEU A C 1
ATOM 699 O O . LEU A 1 107 ? 77.933 27.734 -54.022 1.00 80.25 107 LEU A O 1
ATOM 703 N N . GLY A 1 108 ? 76.198 29.082 -53.538 1.00 75.88 108 GLY A N 1
ATOM 704 C CA . GLY A 1 108 ? 75.817 29.344 -54.931 1.00 75.88 108 GLY A CA 1
ATOM 705 C C . GLY A 1 108 ? 74.973 28.246 -55.580 1.00 75.88 108 GLY A C 1
ATOM 706 O O . GLY A 1 108 ? 74.964 28.141 -56.798 1.00 75.88 108 GLY A O 1
ATOM 707 N N . SER A 1 109 ? 74.294 27.410 -54.794 1.00 81.62 109 SER A N 1
ATOM 708 C CA . SER A 1 109 ? 73.281 26.472 -55.289 1.00 81.62 109 SER A CA 1
ATOM 709 C C . SER A 1 109 ? 72.068 26.480 -54.365 1.00 81.62 109 SER A C 1
ATOM 711 O O . SER A 1 109 ? 72.220 26.641 -53.153 1.00 81.62 109 SER A O 1
ATOM 713 N N . CYS A 1 110 ? 70.873 26.316 -54.930 1.00 83.25 110 CYS A N 1
ATOM 714 C CA . CYS A 1 110 ? 69.649 26.234 -54.142 1.00 83.25 110 CYS A CA 1
ATOM 715 C C . CYS A 1 110 ? 69.584 24.881 -53.426 1.00 83.25 110 CYS A C 1
ATOM 717 O O . CYS A 1 110 ? 69.610 23.840 -54.089 1.00 83.25 110 CYS A O 1
ATOM 719 N N . VAL A 1 111 ? 69.568 24.887 -52.091 1.00 84.69 111 VAL A N 1
ATOM 720 C CA . VAL A 1 111 ? 69.427 23.666 -51.290 1.00 84.69 111 VAL A CA 1
ATOM 721 C C . VAL A 1 111 ? 67.997 23.535 -50.752 1.00 84.69 111 VAL A C 1
ATOM 723 O O . VAL A 1 111 ? 67.439 24.546 -50.311 1.00 84.69 111 VAL A O 1
ATOM 726 N N . PRO A 1 112 ? 67.423 22.314 -50.752 1.00 81.44 112 PRO A N 1
ATOM 727 C CA . PRO A 1 112 ? 66.061 22.087 -50.281 1.00 81.44 112 PRO A CA 1
ATOM 728 C C . PRO A 1 112 ? 65.897 22.444 -48.801 1.00 81.44 112 PRO A C 1
ATOM 730 O O . PRO A 1 112 ? 66.744 22.091 -47.969 1.00 81.44 112 PRO A O 1
ATOM 733 N N . GLY A 1 113 ? 64.798 23.120 -48.478 1.00 75.88 113 GLY A N 1
ATOM 734 C CA . GLY A 1 113 ? 64.385 23.482 -47.127 1.00 75.88 113 GLY A CA 1
ATOM 735 C C . GLY A 1 113 ? 63.735 22.329 -46.353 1.00 75.88 113 GLY A C 1
ATOM 736 O O . GLY A 1 113 ? 63.944 21.145 -46.630 1.00 75.88 113 GLY A O 1
ATOM 737 N N . ASP A 1 114 ? 62.932 22.668 -45.342 1.00 80.81 114 ASP A N 1
ATOM 738 C CA . ASP A 1 114 ? 62.265 21.663 -44.510 1.00 80.81 114 ASP A CA 1
ATOM 739 C C . ASP A 1 114 ? 61.202 20.898 -45.327 1.00 80.81 114 ASP A C 1
ATOM 741 O O . ASP A 1 114 ? 60.410 21.520 -46.042 1.00 80.81 114 ASP A O 1
ATOM 745 N N . PRO A 1 115 ? 61.121 19.558 -45.207 1.00 74.75 115 PRO A N 1
ATOM 746 C CA . PRO A 1 115 ? 60.137 18.775 -45.941 1.00 74.75 115 PRO A CA 1
ATOM 747 C C . PRO A 1 115 ? 58.711 19.038 -45.432 1.00 74.75 115 PRO A C 1
ATOM 749 O O . PRO A 1 115 ? 58.443 19.037 -44.226 1.00 74.75 115 PRO A O 1
ATOM 752 N N . VAL A 1 116 ? 57.771 19.196 -46.363 1.00 76.12 116 VAL A N 1
ATOM 753 C CA . VAL A 1 116 ? 56.342 19.394 -46.099 1.00 76.12 116 VAL A CA 1
ATOM 754 C C . VAL A 1 116 ? 55.764 18.145 -45.427 1.00 76.12 116 VAL A C 1
ATOM 756 O O . VAL A 1 116 ? 55.613 17.080 -46.029 1.00 76.12 116 VAL A O 1
ATOM 759 N N . ALA A 1 117 ? 55.421 18.279 -44.145 1.00 74.69 117 ALA A N 1
ATOM 760 C CA . ALA A 1 117 ? 54.819 17.211 -43.358 1.00 74.69 117 ALA A CA 1
ATOM 761 C C . ALA A 1 117 ? 53.305 17.117 -43.618 1.00 74.69 117 ALA A C 1
ATOM 763 O O . ALA A 1 117 ? 52.516 17.912 -43.106 1.00 74.69 117 ALA A O 1
ATOM 764 N N . CYS A 1 118 ? 52.888 16.101 -44.373 1.00 76.25 118 CYS A N 1
ATOM 765 C CA . CYS A 1 118 ? 51.478 15.797 -44.620 1.00 76.25 118 CYS A CA 1
ATOM 766 C C . CYS A 1 118 ? 50.868 15.008 -43.454 1.00 76.25 118 CYS A C 1
ATOM 768 O O . CYS A 1 118 ? 50.743 13.783 -43.493 1.00 76.25 118 CYS A O 1
ATOM 770 N N . ALA A 1 119 ? 50.505 15.718 -42.389 1.00 76.44 119 ALA A N 1
ATOM 771 C CA . ALA A 1 119 ? 49.756 15.128 -41.287 1.00 76.44 119 ALA A CA 1
ATOM 772 C C . ALA A 1 119 ? 48.348 14.705 -41.740 1.00 76.44 119 ALA A C 1
ATOM 774 O O . ALA A 1 119 ? 47.743 15.335 -42.610 1.00 76.44 119 ALA A O 1
ATOM 775 N N . ALA A 1 120 ? 47.830 13.647 -41.114 1.00 77.81 120 ALA A N 1
ATOM 776 C CA . ALA A 1 120 ? 46.435 13.253 -41.245 1.00 77.81 120 ALA A CA 1
ATOM 777 C C . ALA A 1 120 ? 45.524 14.452 -40.904 1.00 77.81 120 ALA A C 1
ATOM 779 O O . ALA A 1 120 ? 45.685 15.027 -39.823 1.00 77.81 120 ALA A O 1
ATOM 780 N N . PRO A 1 121 ? 44.601 14.857 -41.795 1.00 79.38 121 PRO A N 1
ATOM 781 C CA . PRO A 1 121 ? 43.731 16.004 -41.550 1.00 79.38 121 PRO A CA 1
ATOM 782 C C . PRO A 1 121 ? 42.678 15.729 -40.466 1.00 79.38 121 PRO A C 1
ATOM 784 O O . PRO A 1 121 ? 42.271 16.658 -39.772 1.00 79.38 121 PRO A O 1
ATOM 787 N N . ASP A 1 122 ? 42.272 14.469 -40.288 1.00 80.81 122 ASP A N 1
ATOM 788 C CA . ASP A 1 122 ? 41.334 14.009 -39.262 1.00 80.81 122 ASP A CA 1
ATOM 789 C C . ASP A 1 122 ? 41.532 12.504 -38.969 1.00 80.81 122 ASP A C 1
ATOM 791 O O . ASP A 1 122 ? 42.443 11.872 -39.502 1.00 80.81 122 ASP A O 1
ATOM 795 N N . GLN A 1 123 ? 40.696 11.928 -38.097 1.00 83.19 123 GLN A N 1
ATOM 796 C CA . GLN A 1 123 ? 40.776 10.517 -37.683 1.00 83.19 123 GLN A CA 1
ATOM 797 C C . GLN A 1 123 ? 40.404 9.522 -38.798 1.00 83.19 123 GLN A C 1
ATOM 799 O O . GLN A 1 123 ? 40.739 8.343 -38.699 1.00 83.19 123 GLN A O 1
ATOM 804 N N . CYS A 1 124 ? 39.746 9.992 -39.858 1.00 85.94 124 CYS A N 1
ATOM 805 C CA . CYS A 1 124 ? 39.312 9.195 -41.001 1.00 85.94 124 CYS A CA 1
ATOM 806 C C . CYS A 1 124 ? 40.187 9.370 -42.238 1.00 85.94 124 CYS A C 1
ATOM 808 O O . CYS A 1 124 ? 39.844 8.872 -43.312 1.00 85.94 124 CYS A O 1
ATOM 810 N N . HIS A 1 125 ? 41.356 9.986 -42.084 1.00 82.75 125 HIS A N 1
ATOM 811 C CA . HIS A 1 125 ? 42.366 10.092 -43.121 1.00 82.75 125 HIS A CA 1
ATOM 812 C C . HIS A 1 125 ? 43.733 9.717 -42.557 1.00 82.75 125 HIS A C 1
ATOM 814 O O . HIS A 1 125 ? 44.092 10.070 -41.437 1.00 82.75 125 HIS A O 1
ATOM 820 N N . ALA A 1 126 ? 44.529 8.992 -43.335 1.00 81.38 126 ALA A N 1
ATOM 821 C CA . ALA A 1 126 ? 45.908 8.711 -42.967 1.00 81.38 126 ALA A CA 1
ATOM 822 C C . ALA A 1 126 ? 46.817 9.902 -43.310 1.00 81.38 126 ALA A C 1
ATOM 824 O O . ALA A 1 126 ? 46.492 10.734 -44.160 1.00 81.38 126 ALA A O 1
ATOM 825 N N . ALA A 1 127 ? 47.989 9.957 -42.668 1.00 77.88 127 ALA A N 1
ATOM 826 C CA . ALA A 1 127 ? 49.048 10.880 -43.063 1.00 77.88 127 ALA A CA 1
ATOM 827 C C . ALA A 1 127 ? 49.396 10.649 -44.541 1.00 77.88 127 ALA A C 1
ATOM 829 O O . ALA A 1 127 ? 49.714 9.527 -44.946 1.00 77.88 127 ALA A O 1
ATOM 830 N N . GLY A 1 128 ? 49.259 11.697 -45.349 1.00 76.12 128 GLY A N 1
ATOM 831 C CA . GLY A 1 128 ? 49.492 11.637 -46.782 1.00 76.12 128 GLY A CA 1
ATOM 832 C C . GLY A 1 128 ? 50.966 11.692 -47.152 1.00 76.12 128 GLY A C 1
ATOM 833 O O . GLY A 1 128 ? 51.854 11.911 -46.333 1.00 76.12 128 GLY A O 1
ATOM 834 N N . THR A 1 129 ? 51.217 11.539 -48.441 1.00 81.44 129 THR A N 1
ATOM 835 C CA . THR A 1 129 ? 52.504 11.836 -49.069 1.00 81.44 129 THR A CA 1
ATOM 836 C C . THR A 1 129 ? 52.356 13.118 -49.873 1.00 81.44 129 THR A C 1
ATOM 838 O O . THR A 1 129 ? 51.350 13.285 -50.567 1.00 81.44 129 THR A O 1
ATOM 841 N N . CYS A 1 130 ? 53.334 14.011 -49.777 1.00 80.62 130 CYS A N 1
ATOM 842 C CA . CYS A 1 130 ? 53.358 15.235 -50.566 1.00 80.62 130 CYS A CA 1
ATOM 843 C C . CYS A 1 130 ? 53.733 14.916 -52.026 1.00 80.62 130 CYS A C 1
ATOM 845 O O . CYS A 1 130 ? 54.637 14.113 -52.264 1.00 80.62 130 CYS A O 1
ATOM 847 N N . ASP A 1 131 ? 53.013 15.494 -52.989 1.00 80.00 131 ASP A N 1
ATOM 848 C CA . ASP A 1 131 ? 53.332 15.432 -54.421 1.00 80.00 131 ASP A CA 1
ATOM 849 C C . ASP A 1 131 ? 54.381 16.504 -54.796 1.00 80.00 131 ASP A C 1
ATOM 851 O O . ASP A 1 131 ? 54.044 17.692 -54.764 1.00 80.00 131 ASP A O 1
ATOM 855 N N . PRO A 1 132 ? 55.606 16.117 -55.211 1.00 75.50 132 PRO A N 1
ATOM 856 C CA . PRO A 1 132 ? 56.711 17.044 -55.492 1.00 75.50 132 PRO A CA 1
ATOM 857 C C . PRO A 1 132 ? 56.415 18.101 -56.561 1.00 75.50 132 PRO A C 1
ATOM 859 O O . PRO A 1 132 ? 57.019 19.169 -56.576 1.00 75.50 132 PRO A O 1
ATOM 862 N N . ALA A 1 133 ? 55.476 17.832 -57.475 1.00 73.38 133 ALA A N 1
ATOM 863 C CA . ALA A 1 133 ? 55.151 18.759 -58.558 1.00 73.38 133 ALA A CA 1
ATOM 864 C C . ALA A 1 133 ? 54.115 19.824 -58.162 1.00 73.38 133 ALA A C 1
ATOM 866 O O . ALA A 1 133 ? 53.987 20.841 -58.846 1.00 73.38 133 ALA A O 1
ATOM 867 N N . THR A 1 134 ? 53.322 19.576 -57.114 1.00 77.62 134 THR A N 1
ATOM 868 C CA . THR A 1 134 ? 52.161 20.418 -56.768 1.00 77.62 134 THR A CA 1
ATOM 869 C C . THR A 1 134 ? 52.110 20.852 -55.304 1.00 77.62 134 THR A C 1
ATOM 871 O O . THR A 1 134 ? 51.337 21.754 -54.979 1.00 77.62 134 THR A O 1
ATOM 874 N N . GLY A 1 135 ? 52.894 20.227 -54.420 1.00 71.81 135 GLY A N 1
ATOM 875 C CA . GLY A 1 135 ? 52.877 20.460 -52.973 1.00 71.81 135 GLY A CA 1
ATOM 876 C C . GLY A 1 135 ? 51.627 19.900 -52.282 1.00 71.81 135 GLY A C 1
ATOM 877 O O . GLY A 1 135 ? 51.379 20.180 -51.110 1.00 71.81 135 GLY A O 1
ATOM 878 N N . ALA A 1 136 ? 50.795 19.136 -53.001 1.00 78.88 136 ALA A N 1
ATOM 879 C CA . ALA A 1 136 ? 49.526 18.631 -52.492 1.00 78.88 136 ALA A CA 1
ATOM 880 C C . ALA A 1 136 ? 49.712 17.326 -51.705 1.00 78.88 136 ALA A C 1
ATOM 882 O O . ALA A 1 136 ? 50.340 16.378 -52.173 1.00 78.88 136 ALA A O 1
ATOM 883 N N . CYS A 1 137 ? 49.109 17.253 -50.519 1.00 80.56 137 CYS A N 1
ATOM 884 C CA . CYS A 1 137 ? 49.089 16.038 -49.710 1.00 80.56 137 CYS A CA 1
ATOM 885 C C . CYS A 1 137 ? 48.006 15.069 -50.199 1.00 80.56 137 CYS A C 1
ATOM 887 O O . CYS A 1 137 ? 46.839 15.444 -50.310 1.00 80.56 137 CYS A O 1
ATOM 889 N N . SER A 1 138 ? 48.376 13.809 -50.435 1.00 81.06 138 SER A N 1
ATOM 890 C CA . SER A 1 138 ? 47.451 12.775 -50.924 1.00 81.06 138 SER A CA 1
ATOM 891 C C . SER A 1 138 ? 46.379 12.345 -49.915 1.00 81.06 138 SER A C 1
ATOM 893 O O . SER A 1 138 ? 45.331 11.875 -50.349 1.00 81.06 138 SER A O 1
ATOM 895 N N . ASN A 1 139 ? 46.655 12.489 -48.609 1.00 79.81 139 ASN A N 1
ATOM 896 C CA . ASN A 1 139 ? 45.799 12.184 -47.447 1.00 79.81 139 ASN A CA 1
ATOM 897 C C . ASN A 1 139 ? 44.690 11.152 -47.737 1.00 79.81 139 ASN A C 1
ATOM 899 O O . ASN A 1 139 ? 43.517 11.516 -47.817 1.00 79.81 139 ASN A O 1
ATOM 903 N N . PRO A 1 140 ? 45.042 9.872 -47.948 1.00 81.50 140 PRO A N 1
ATOM 904 C CA . PRO A 1 140 ? 44.064 8.857 -48.315 1.00 81.50 140 PRO A CA 1
ATOM 905 C C . PRO A 1 140 ? 43.100 8.569 -47.156 1.00 81.50 140 PRO A C 1
ATOM 907 O O . PRO A 1 140 ? 43.503 8.576 -45.991 1.00 81.50 140 PRO A O 1
ATOM 910 N N . ALA A 1 141 ? 41.838 8.280 -47.486 1.00 78.31 141 ALA A N 1
ATOM 911 C CA . ALA A 1 141 ? 40.826 7.886 -46.508 1.00 78.31 141 ALA A CA 1
ATOM 912 C C . ALA A 1 141 ? 41.255 6.619 -45.746 1.00 78.31 141 ALA A C 1
ATOM 914 O O . ALA A 1 141 ? 41.788 5.669 -46.333 1.00 78.31 141 ALA A O 1
ATOM 915 N N . ALA A 1 142 ? 41.024 6.612 -44.435 1.00 77.06 142 ALA A N 1
ATOM 916 C CA . ALA A 1 142 ? 41.164 5.433 -43.593 1.00 77.06 142 ALA A CA 1
ATOM 917 C C . ALA A 1 142 ? 40.177 4.340 -44.041 1.00 77.06 142 ALA A C 1
ATOM 919 O O . ALA A 1 142 ? 39.161 4.625 -44.673 1.00 77.06 142 ALA A O 1
ATOM 920 N N . ALA A 1 143 ? 40.488 3.076 -43.743 1.00 79.12 143 ALA A N 1
ATOM 921 C CA . ALA A 1 143 ? 39.640 1.956 -44.146 1.00 79.12 143 ALA A CA 1
ATOM 922 C C . ALA A 1 143 ? 38.249 2.051 -43.498 1.00 79.12 143 ALA A C 1
ATOM 924 O O . ALA A 1 143 ? 38.152 2.389 -42.315 1.00 79.12 143 ALA A O 1
ATOM 925 N N . ASP A 1 144 ? 37.200 1.698 -44.245 1.00 78.50 144 ASP A N 1
ATOM 926 C CA . ASP A 1 144 ? 35.840 1.687 -43.707 1.00 78.50 144 ASP A CA 1
ATOM 927 C C . ASP A 1 144 ? 35.756 0.762 -42.480 1.00 78.50 144 ASP A C 1
ATOM 929 O O . ASP A 1 144 ? 36.290 -0.354 -42.490 1.00 78.50 144 ASP A O 1
ATOM 933 N N . GLY A 1 145 ? 35.137 1.244 -41.400 1.00 75.38 145 GLY A N 1
ATOM 934 C CA . GLY A 1 145 ? 35.118 0.558 -40.102 1.00 75.38 145 GLY A CA 1
ATOM 935 C C . GLY A 1 145 ? 36.260 0.935 -39.146 1.00 75.38 145 GLY A C 1
ATOM 936 O O . GLY A 1 145 ? 36.312 0.414 -38.031 1.00 75.38 145 GLY A O 1
ATOM 937 N N . THR A 1 146 ? 37.186 1.815 -39.547 1.00 81.31 146 THR A N 1
ATOM 938 C CA . THR A 1 146 ? 38.193 2.371 -38.623 1.00 81.31 146 THR A CA 1
ATOM 939 C C . THR A 1 146 ? 37.488 3.236 -37.584 1.00 81.31 146 THR A C 1
ATOM 941 O O . THR A 1 146 ? 36.715 4.112 -37.956 1.00 81.31 146 THR A O 1
ATOM 944 N N . ALA A 1 147 ? 37.743 2.988 -36.297 1.00 81.19 147 ALA A N 1
ATOM 945 C CA . ALA A 1 147 ? 37.123 3.747 -35.216 1.00 81.19 147 ALA A CA 1
ATOM 946 C C . ALA A 1 147 ? 37.491 5.233 -35.312 1.00 81.19 147 ALA A C 1
ATOM 948 O O . ALA A 1 147 ? 38.667 5.578 -35.467 1.00 81.19 147 ALA A O 1
ATOM 949 N N . CYS A 1 148 ? 36.483 6.084 -35.199 1.00 85.31 148 CYS A N 1
ATOM 950 C CA . CYS A 1 148 ? 36.613 7.532 -35.130 1.00 85.31 148 CYS A CA 1
ATOM 951 C C . CYS A 1 148 ? 35.653 8.067 -34.061 1.00 85.31 148 CYS A C 1
ATOM 953 O O . CYS A 1 148 ? 34.972 7.286 -33.408 1.00 85.31 148 CYS A O 1
ATOM 955 N N . GLU A 1 149 ? 35.633 9.380 -33.853 1.00 81.31 149 GLU A N 1
ATOM 956 C CA . GLU A 1 149 ? 34.691 10.046 -32.949 1.00 81.31 149 GLU A CA 1
ATOM 957 C C . GLU A 1 149 ? 34.061 11.203 -33.727 1.00 81.31 149 GLU A C 1
ATOM 959 O O . GLU A 1 149 ? 34.787 12.078 -34.224 1.00 81.31 149 GLU A O 1
ATOM 964 N N . ASP A 1 150 ? 32.737 11.212 -33.859 1.00 79.38 150 ASP A N 1
ATOM 965 C CA . ASP A 1 150 ? 32.014 12.266 -34.584 1.00 79.38 150 ASP A CA 1
ATOM 966 C C . ASP A 1 150 ? 31.765 13.525 -33.722 1.00 79.38 150 ASP A C 1
ATOM 968 O O . ASP A 1 150 ? 31.373 14.583 -34.227 1.00 79.38 150 ASP A O 1
ATOM 972 N N . GLY A 1 151 ? 32.083 13.430 -32.427 1.00 76.38 151 GLY A N 1
ATOM 973 C CA . GLY A 1 151 ? 31.924 14.491 -31.438 1.00 76.38 151 GLY A CA 1
ATOM 974 C C . GLY A 1 151 ? 30.567 14.495 -30.732 1.00 76.38 151 GLY A C 1
ATOM 975 O O . GLY A 1 151 ? 30.353 15.379 -29.896 1.00 76.38 151 GLY A O 1
ATOM 976 N N . ASP A 1 152 ? 29.687 13.537 -31.028 1.00 80.00 152 ASP A N 1
ATOM 977 C CA . ASP A 1 152 ? 28.451 13.260 -30.306 1.00 80.00 152 ASP A CA 1
ATOM 978 C C . ASP A 1 152 ? 28.657 12.062 -29.367 1.00 80.00 152 ASP A C 1
ATOM 980 O O . ASP A 1 152 ? 28.710 10.902 -29.754 1.00 80.00 152 ASP A O 1
ATOM 984 N N . ALA A 1 153 ? 28.732 12.327 -28.066 1.00 76.81 153 ALA A N 1
ATOM 985 C CA . ALA A 1 153 ? 28.895 11.265 -27.074 1.00 76.81 153 ALA A CA 1
ATOM 986 C C . ALA A 1 153 ? 27.640 10.367 -26.920 1.00 76.81 153 ALA A C 1
ATOM 988 O O . ALA A 1 153 ? 27.639 9.442 -26.100 1.00 76.81 153 ALA A O 1
ATOM 989 N N . CYS A 1 154 ? 26.563 10.647 -27.663 1.00 81.88 154 CYS A N 1
ATOM 990 C CA . CYS A 1 154 ? 25.349 9.839 -27.750 1.00 81.88 154 CYS A CA 1
ATOM 991 C C . CYS A 1 154 ? 25.343 8.845 -28.911 1.00 81.88 154 CYS A C 1
ATOM 993 O O . CYS A 1 154 ? 24.319 8.193 -29.131 1.00 81.88 154 CYS A O 1
ATOM 995 N N . THR A 1 155 ? 26.460 8.673 -29.605 1.00 80.94 155 THR A N 1
ATOM 996 C CA . THR A 1 155 ? 26.698 7.586 -30.552 1.00 80.94 155 THR A CA 1
ATOM 997 C C . THR A 1 155 ? 27.893 6.766 -30.075 1.00 80.94 155 THR A C 1
ATOM 999 O O . THR A 1 155 ? 28.835 7.278 -29.474 1.00 80.94 155 THR A O 1
ATOM 1002 N N . VAL A 1 156 ? 27.799 5.438 -30.193 1.00 78.81 156 VAL A N 1
ATOM 1003 C CA . VAL A 1 156 ? 28.851 4.521 -29.733 1.00 78.81 156 VAL A CA 1
ATOM 1004 C C . VAL A 1 156 ? 29.291 3.639 -30.885 1.00 78.81 156 VAL A C 1
ATOM 1006 O O . VAL A 1 156 ? 28.473 2.988 -31.541 1.00 78.81 156 VAL A O 1
ATOM 1009 N N . GLY A 1 157 ? 30.608 3.571 -31.073 1.00 79.38 157 GLY A N 1
ATOM 1010 C CA . GLY A 1 157 ? 31.218 2.809 -32.155 1.00 79.38 157 GLY A CA 1
ATOM 1011 C C . GLY A 1 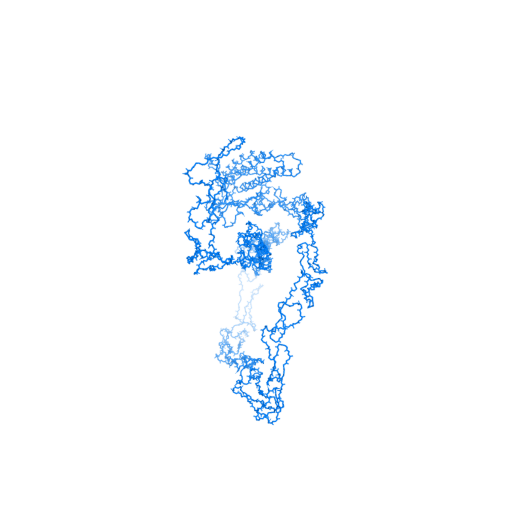157 ? 31.181 3.548 -33.487 1.00 79.38 157 GLY A C 1
ATOM 1012 O O . GLY A 1 157 ? 30.949 2.898 -34.506 1.00 79.38 157 GLY A O 1
ATOM 1013 N N . ASP A 1 158 ? 31.385 4.870 -33.473 1.00 87.06 158 ASP A N 1
ATOM 1014 C CA . ASP A 1 158 ? 31.505 5.655 -34.700 1.00 87.06 158 ASP A CA 1
ATOM 1015 C C . ASP A 1 158 ? 32.660 5.120 -35.545 1.00 87.06 158 ASP A C 1
ATOM 1017 O O . ASP A 1 158 ? 33.721 4.708 -35.048 1.00 87.06 158 ASP A O 1
ATOM 1021 N N . ALA A 1 159 ? 32.428 5.086 -36.848 1.00 87.75 159 ALA A N 1
ATOM 1022 C CA . ALA A 1 159 ? 33.336 4.454 -37.778 1.00 87.75 159 ALA A CA 1
ATOM 1023 C C . ALA A 1 159 ? 33.488 5.294 -39.034 1.00 87.75 159 ALA A C 1
ATOM 1025 O O . ALA A 1 159 ? 32.544 5.905 -39.529 1.00 87.75 159 ALA A O 1
ATOM 1026 N N . CYS A 1 160 ? 34.697 5.298 -39.576 1.00 86.12 160 CYS A N 1
ATOM 1027 C CA . CYS A 1 160 ? 34.951 5.933 -40.851 1.00 86.12 160 CYS A CA 1
ATOM 1028 C C . CYS A 1 160 ? 34.187 5.194 -41.951 1.00 86.12 160 CYS A C 1
ATOM 1030 O O . CYS A 1 160 ? 34.282 3.969 -42.054 1.00 86.12 160 CYS A O 1
ATOM 1032 N N . GLU A 1 161 ? 33.472 5.947 -42.777 1.00 84.94 161 GLU A N 1
ATOM 1033 C CA . GLU A 1 161 ? 32.822 5.485 -43.997 1.00 84.94 161 GLU A CA 1
ATOM 1034 C C . GLU A 1 161 ? 33.141 6.490 -45.110 1.00 84.94 161 GLU A C 1
ATOM 1036 O O . GLU A 1 161 ? 32.848 7.685 -45.005 1.00 84.94 161 GLU A O 1
ATOM 1041 N N . ALA A 1 162 ? 33.826 6.028 -46.158 1.00 80.06 162 ALA A N 1
ATOM 1042 C CA . ALA A 1 162 ? 34.246 6.843 -47.299 1.00 80.06 162 ALA A CA 1
ATOM 1043 C C . ALA A 1 162 ? 35.001 8.142 -46.916 1.00 80.06 162 ALA A C 1
ATOM 1045 O O . ALA A 1 162 ? 34.838 9.183 -47.556 1.00 80.06 162 ALA A O 1
ATOM 1046 N N . GLY A 1 163 ? 35.843 8.084 -45.877 1.00 75.31 163 GLY A N 1
ATOM 1047 C CA . GLY A 1 163 ? 36.655 9.220 -45.414 1.00 75.31 163 GLY A CA 1
ATOM 1048 C C . GLY A 1 163 ? 35.915 10.228 -44.528 1.00 75.31 163 GLY A C 1
ATOM 1049 O O . GLY A 1 163 ? 36.462 11.281 -44.226 1.00 75.31 163 GLY A O 1
ATOM 1050 N N . SER A 1 164 ? 34.688 9.940 -44.091 1.00 79.50 164 SER A N 1
ATOM 1051 C CA . SER A 1 164 ? 33.968 10.738 -43.087 1.00 79.50 164 SER A CA 1
ATOM 1052 C C . SER A 1 164 ? 33.638 9.881 -41.870 1.00 79.50 164 SER A C 1
ATOM 1054 O O . SER A 1 164 ? 33.398 8.687 -42.017 1.00 79.50 164 SER A O 1
ATOM 1056 N N . CYS A 1 165 ? 33.629 10.466 -40.671 1.00 80.94 165 CYS A N 1
ATOM 1057 C CA . CYS A 1 165 ? 33.215 9.739 -39.473 1.00 80.94 165 CYS A CA 1
ATOM 1058 C C . CYS A 1 165 ? 31.687 9.622 -39.462 1.00 80.94 165 CYS A C 1
ATOM 1060 O O . CYS A 1 165 ? 30.996 10.640 -39.388 1.00 80.94 165 CYS A O 1
ATOM 1062 N N . ALA A 1 166 ? 31.174 8.404 -39.625 1.00 83.19 166 ALA A N 1
ATOM 1063 C CA . ALA A 1 166 ? 29.750 8.123 -39.586 1.00 83.19 166 ALA A CA 1
ATOM 1064 C C . ALA A 1 166 ? 29.324 7.805 -38.140 1.00 83.19 166 ALA A C 1
ATOM 1066 O O . ALA A 1 166 ? 30.006 7.010 -37.481 1.00 83.19 166 ALA A O 1
ATOM 1067 N N . PRO A 1 167 ? 28.207 8.389 -37.662 1.00 78.31 167 PRO A N 1
ATOM 1068 C CA . PRO A 1 167 ? 27.682 8.126 -36.327 1.00 78.31 167 PRO A CA 1
ATOM 1069 C C . PRO A 1 167 ? 27.382 6.637 -36.150 1.00 78.31 167 PRO A C 1
ATOM 1071 O O . PRO A 1 167 ? 26.733 6.012 -36.996 1.00 78.31 167 PRO A O 1
ATOM 1074 N N . GLY A 1 168 ? 27.852 6.080 -35.039 1.00 74.25 168 GLY A N 1
ATOM 1075 C CA . GLY A 1 168 ? 27.631 4.700 -34.639 1.00 74.25 168 GLY A CA 1
ATOM 1076 C C . GLY A 1 168 ? 26.220 4.452 -34.101 1.00 74.25 168 GLY A C 1
ATOM 1077 O O . GLY A 1 168 ? 25.244 5.126 -34.436 1.00 74.25 168 GLY A O 1
ATOM 1078 N N . VAL A 1 169 ? 26.082 3.446 -33.238 1.00 78.25 169 VAL A N 1
ATOM 1079 C CA . VAL A 1 169 ? 24.776 3.091 -32.665 1.00 78.25 169 VAL A CA 1
ATOM 1080 C C . VAL A 1 169 ? 24.344 4.177 -31.670 1.00 78.25 169 VAL A C 1
ATOM 1082 O O . VAL A 1 169 ? 25.097 4.459 -30.735 1.00 78.25 169 VAL A O 1
ATOM 1085 N N . PRO A 1 170 ? 23.138 4.760 -31.805 1.00 75.62 170 PRO A N 1
ATOM 1086 C CA . PRO A 1 170 ? 22.668 5.781 -30.879 1.00 75.62 170 PRO A CA 1
ATOM 1087 C C . PRO A 1 170 ? 22.428 5.208 -29.475 1.00 75.62 170 PRO A C 1
ATOM 1089 O O . PRO A 1 170 ? 21.839 4.135 -29.304 1.00 75.62 170 PRO A O 1
ATOM 1092 N N . VAL A 1 171 ? 22.848 5.953 -28.453 1.00 76.06 171 VAL A N 1
ATOM 1093 C CA . VAL A 1 171 ? 22.637 5.651 -27.035 1.00 76.06 171 VAL A CA 1
ATOM 1094 C C . VAL A 1 171 ? 21.145 5.753 -26.722 1.00 76.06 171 VAL A C 1
ATOM 1096 O O . VAL A 1 171 ? 20.568 6.838 -26.620 1.00 76.06 171 VAL A O 1
ATOM 1099 N N . VAL A 1 172 ? 20.501 4.597 -26.552 1.00 78.31 172 VAL A N 1
ATOM 1100 C CA . VAL A 1 172 ? 19.093 4.511 -26.149 1.00 78.31 172 VAL A CA 1
ATOM 1101 C C . VAL A 1 172 ? 18.992 4.644 -24.631 1.00 78.31 172 VAL A C 1
ATOM 1103 O O . VAL A 1 172 ? 19.298 3.718 -23.882 1.00 78.31 172 VAL A O 1
ATOM 1106 N N . CYS A 1 173 ? 18.524 5.801 -24.173 1.00 77.50 173 CYS A N 1
ATOM 1107 C CA . CYS A 1 173 ? 18.304 6.084 -22.759 1.00 77.50 173 CYS A CA 1
ATOM 1108 C C . CYS A 1 173 ? 16.944 5.546 -22.292 1.00 77.50 173 CYS A C 1
ATOM 1110 O O . CYS A 1 173 ? 15.945 6.267 -22.240 1.00 77.50 173 CYS A O 1
ATOM 1112 N N . THR A 1 174 ? 16.891 4.266 -21.935 1.00 78.94 174 THR A N 1
ATOM 1113 C CA . THR A 1 174 ? 15.710 3.688 -21.284 1.00 78.94 174 THR A CA 1
ATOM 1114 C C . THR A 1 174 ? 15.531 4.251 -19.873 1.00 78.94 174 THR A C 1
ATOM 1116 O O . THR A 1 174 ? 16.487 4.713 -19.248 1.00 78.94 174 THR A O 1
ATOM 1119 N N . ALA A 1 175 ? 14.302 4.225 -19.358 1.00 78.69 175 ALA A N 1
ATOM 1120 C CA . ALA A 1 175 ? 14.052 4.497 -17.946 1.00 78.69 175 ALA A CA 1
ATOM 1121 C C . ALA A 1 175 ? 14.845 3.488 -17.086 1.00 78.69 175 ALA A C 1
ATOM 1123 O O . ALA A 1 175 ? 14.702 2.285 -17.322 1.00 78.69 175 ALA A O 1
ATOM 1124 N N . PRO A 1 176 ? 15.703 3.929 -16.146 1.00 78.38 176 PRO A N 1
ATOM 1125 C CA . PRO A 1 176 ? 16.497 3.026 -15.317 1.00 78.38 176 PRO A CA 1
ATOM 1126 C C . PRO A 1 176 ? 15.644 2.278 -14.286 1.00 78.38 176 PRO A C 1
ATOM 1128 O O . PRO A 1 176 ? 16.008 1.174 -13.890 1.00 78.38 176 PRO A O 1
ATOM 1131 N N . ASP A 1 177 ? 14.515 2.854 -13.873 1.00 81.50 177 ASP A N 1
ATOM 1132 C CA . ASP A 1 177 ? 13.587 2.288 -12.896 1.00 81.50 177 ASP A CA 1
ATOM 1133 C C . ASP A 1 177 ? 12.171 2.878 -13.070 1.00 81.50 177 ASP A C 1
ATOM 1135 O O . ASP A 1 177 ? 11.909 3.660 -13.985 1.00 81.50 177 ASP A O 1
ATOM 1139 N N . GLN A 1 178 ? 11.240 2.483 -12.197 1.00 82.25 178 GLN A N 1
ATOM 1140 C CA . GLN A 1 178 ? 9.837 2.918 -12.233 1.00 82.25 178 GLN A CA 1
ATOM 1141 C C . GLN A 1 178 ? 9.628 4.396 -11.846 1.00 82.25 178 GLN A C 1
ATOM 1143 O O . GLN A 1 178 ? 8.541 4.934 -12.067 1.00 82.25 178 GLN A O 1
ATOM 1148 N N . CYS A 1 179 ? 10.654 5.049 -11.294 1.00 85.75 179 CYS A N 1
ATOM 1149 C CA . CYS A 1 179 ? 10.632 6.420 -10.789 1.00 85.75 179 CYS A CA 1
ATOM 1150 C C . CYS A 1 179 ? 11.400 7.421 -11.648 1.00 85.75 179 CYS A C 1
ATOM 1152 O O . CYS A 1 179 ? 11.448 8.605 -11.308 1.00 85.75 179 CYS A O 1
ATOM 1154 N N . HIS A 1 180 ? 11.909 6.988 -12.794 1.00 84.12 180 HIS A N 1
ATOM 1155 C CA . HIS A 1 180 ? 12.534 7.846 -13.785 1.00 84.12 180 HIS A CA 1
ATOM 1156 C C . HIS A 1 180 ? 11.886 7.624 -15.146 1.00 84.12 180 HIS A C 1
ATOM 1158 O O . HIS A 1 180 ? 11.534 6.506 -15.516 1.00 84.12 180 HIS A O 1
ATOM 1164 N N . ASP A 1 181 ? 11.734 8.691 -15.920 1.00 84.56 181 ASP A N 1
ATOM 1165 C CA . ASP A 1 181 ? 11.323 8.552 -17.312 1.00 84.56 181 ASP A CA 1
ATOM 1166 C C . ASP A 1 181 ? 12.511 8.165 -18.203 1.00 84.56 181 ASP A C 1
ATOM 1168 O O . ASP A 1 181 ? 13.687 8.278 -17.827 1.00 84.56 181 ASP A O 1
ATOM 1172 N N . ALA A 1 182 ? 12.198 7.685 -19.411 1.00 78.81 182 ALA A N 1
ATOM 1173 C CA . ALA A 1 182 ? 13.202 7.501 -20.451 1.00 78.81 182 ALA A CA 1
ATOM 1174 C C . ALA A 1 182 ? 13.914 8.840 -20.689 1.00 78.81 182 ALA A C 1
ATOM 1176 O O . ALA A 1 182 ? 13.281 9.872 -20.921 1.00 78.81 182 ALA A O 1
ATOM 1177 N N . GLY A 1 183 ? 15.234 8.824 -20.541 1.00 76.94 183 GLY A N 1
ATOM 1178 C CA . GLY A 1 183 ? 16.062 10.014 -20.624 1.00 76.94 183 GLY A CA 1
ATOM 1179 C C . GLY A 1 183 ? 16.304 10.437 -22.065 1.00 76.94 183 GLY A C 1
ATOM 1180 O O . GLY A 1 183 ? 16.099 9.683 -23.011 1.00 76.94 183 GLY A O 1
ATOM 1181 N N . THR A 1 184 ? 16.814 11.647 -22.229 1.00 81.75 184 THR A N 1
ATOM 1182 C CA . THR A 1 184 ? 17.461 12.081 -23.469 1.00 81.75 184 THR A CA 1
ATOM 1183 C C . THR A 1 184 ? 18.960 12.069 -23.239 1.00 81.75 184 THR A C 1
ATOM 1185 O O . THR A 1 184 ? 19.422 12.547 -22.200 1.00 81.75 184 THR A O 1
ATOM 1188 N N . CYS A 1 185 ? 19.719 11.524 -24.181 1.00 82.00 185 CYS A N 1
ATOM 1189 C CA . CYS A 1 185 ? 21.169 11.570 -24.106 1.00 82.00 185 CYS A CA 1
ATOM 1190 C C . CYS A 1 185 ? 21.664 13.006 -24.373 1.00 82.00 185 CYS A C 1
ATOM 1192 O O . CYS A 1 185 ? 21.161 13.675 -25.276 1.00 82.00 185 CYS A O 1
ATOM 1194 N N . ASP A 1 186 ? 22.592 13.500 -23.550 1.00 81.00 186 ASP A N 1
ATOM 1195 C CA . ASP A 1 186 ? 23.282 14.777 -23.759 1.00 81.00 186 ASP A CA 1
ATOM 1196 C C . ASP A 1 186 ? 24.464 14.593 -24.731 1.00 81.00 186 ASP A C 1
ATOM 1198 O O . ASP A 1 186 ? 25.450 13.952 -24.347 1.00 81.00 186 ASP A O 1
ATOM 1202 N N . PRO A 1 187 ? 24.420 15.185 -25.940 1.00 76.56 187 PRO A N 1
ATOM 1203 C CA . PRO A 1 187 ? 25.418 14.960 -26.988 1.00 76.56 187 PRO A CA 1
ATOM 1204 C C . PRO A 1 187 ? 26.828 15.442 -26.624 1.00 76.56 187 PRO A C 1
ATOM 1206 O O . PRO A 1 187 ? 27.809 14.992 -27.207 1.00 76.56 187 PRO A O 1
ATOM 1209 N N . ALA A 1 188 ? 26.977 16.317 -25.622 1.00 74.31 188 ALA A N 1
ATOM 1210 C CA . ALA A 1 188 ? 28.294 16.767 -25.167 1.00 74.31 188 ALA A CA 1
ATOM 1211 C C . ALA A 1 188 ? 28.937 15.837 -24.123 1.00 74.31 188 ALA A C 1
ATOM 1213 O O . ALA A 1 188 ? 30.145 15.921 -23.890 1.00 74.31 188 ALA A O 1
ATOM 1214 N N . THR A 1 189 ? 28.147 15.006 -23.432 1.00 77.88 189 THR A N 1
ATOM 1215 C CA . THR A 1 189 ? 28.633 14.211 -22.288 1.00 77.88 189 THR A CA 1
ATOM 1216 C C . THR A 1 189 ? 28.304 12.721 -22.355 1.00 77.88 189 THR A C 1
ATOM 1218 O O . THR A 1 189 ? 28.852 11.963 -21.552 1.00 77.88 189 THR A O 1
ATOM 1221 N N . GLY A 1 190 ? 27.418 12.298 -23.260 1.00 74.06 190 GLY A N 1
ATOM 1222 C CA . GLY A 1 190 ? 26.959 10.914 -23.409 1.00 74.06 190 GLY A CA 1
ATOM 1223 C C . GLY A 1 190 ? 26.087 10.443 -22.246 1.00 74.06 190 GLY A C 1
ATOM 1224 O O . GLY A 1 190 ? 25.818 9.252 -22.091 1.00 74.06 190 GLY A O 1
ATOM 1225 N N . LYS A 1 191 ? 25.673 11.368 -21.371 1.00 79.44 191 LYS A N 1
ATOM 1226 C CA . LYS A 1 191 ? 24.897 11.060 -20.169 1.00 79.44 191 LYS A CA 1
ATOM 1227 C C . LYS A 1 191 ? 23.414 11.180 -20.454 1.00 79.44 191 LYS A C 1
ATOM 1229 O O . LYS A 1 191 ? 22.941 12.198 -20.952 1.00 79.44 191 LYS A O 1
ATOM 1234 N N . CYS A 1 192 ? 22.670 10.158 -20.062 1.00 82.81 192 CYS A N 1
ATOM 1235 C CA . CYS A 1 192 ? 21.221 10.199 -20.090 1.00 82.81 192 CYS A CA 1
ATOM 1236 C C . CYS A 1 192 ? 20.689 11.120 -18.985 1.00 82.81 192 CYS A C 1
ATOM 1238 O O . CYS A 1 192 ? 21.090 11.016 -17.826 1.00 82.81 192 CYS A O 1
ATOM 1240 N N . SER A 1 193 ? 19.772 12.019 -19.346 1.00 82.06 193 SER A N 1
ATOM 1241 C CA . SER A 1 193 ? 19.157 12.966 -18.410 1.00 82.06 193 SER A CA 1
ATOM 1242 C C . SER A 1 193 ? 18.216 12.312 -17.396 1.00 82.06 193 SER A C 1
ATOM 1244 O O . SER A 1 193 ? 17.989 12.922 -16.355 1.00 82.06 193 SER A O 1
ATOM 1246 N N . ASN A 1 194 ? 17.675 11.125 -17.730 1.00 83.38 194 ASN A N 1
ATOM 1247 C CA . ASN A 1 194 ? 16.672 10.328 -17.000 1.00 83.38 194 ASN A CA 1
ATOM 1248 C C . ASN A 1 194 ? 15.978 11.114 -15.882 1.00 83.38 194 ASN A C 1
ATOM 1250 O O . ASN A 1 194 ? 16.320 10.951 -14.711 1.00 83.38 194 ASN A O 1
ATOM 1254 N N . PRO A 1 195 ? 15.055 12.023 -16.237 1.00 82.12 195 PRO A N 1
ATOM 1255 C CA . PRO A 1 195 ? 14.448 12.896 -15.253 1.00 82.12 195 PRO A CA 1
ATOM 1256 C C . PRO A 1 195 ? 13.600 12.077 -14.266 1.00 82.12 195 PRO A C 1
ATOM 1258 O O . PRO A 1 195 ? 12.896 11.152 -14.687 1.00 82.12 195 PRO A O 1
ATOM 1261 N N . PRO A 1 196 ? 13.648 12.406 -12.962 1.00 79.00 196 PRO A N 1
ATOM 1262 C CA . PRO A 1 196 ? 12.807 11.759 -11.968 1.00 79.00 196 PRO A CA 1
ATOM 1263 C C . PRO A 1 196 ? 11.340 12.109 -12.223 1.00 79.00 196 PRO A C 1
ATOM 1265 O O . PRO A 1 196 ? 10.995 13.261 -12.514 1.00 79.00 196 PRO A O 1
ATOM 1268 N N . ARG A 1 197 ? 10.471 11.107 -12.101 1.00 80.81 197 ARG A N 1
ATOM 1269 C CA . ARG A 1 197 ? 9.020 11.280 -12.162 1.00 80.81 197 ARG A CA 1
ATOM 1270 C C . ARG A 1 197 ? 8.537 12.174 -11.017 1.00 80.81 197 ARG A C 1
ATOM 1272 O O . ARG A 1 197 ? 9.191 12.239 -9.974 1.00 80.81 197 ARG A O 1
ATOM 1279 N N . PRO A 1 198 ? 7.391 12.863 -11.178 1.00 81.44 198 PRO A N 1
ATOM 1280 C CA . PRO A 1 198 ? 6.827 13.696 -10.122 1.00 81.44 198 PRO A CA 1
ATOM 1281 C C . PRO A 1 198 ? 6.677 12.929 -8.807 1.00 81.44 198 PRO A C 1
ATOM 1283 O O . PRO A 1 198 ? 6.233 11.777 -8.814 1.00 81.44 198 PRO A O 1
ATOM 1286 N N . ASN A 1 199 ? 6.997 13.583 -7.687 1.00 78.06 199 ASN A N 1
ATOM 1287 C CA . ASN A 1 199 ? 6.792 12.992 -6.368 1.00 78.06 199 ASN A CA 1
ATOM 1288 C C . ASN A 1 199 ? 5.320 12.572 -6.199 1.00 78.06 199 ASN A C 1
ATOM 1290 O O . ASN A 1 199 ? 4.423 13.354 -6.525 1.00 78.06 199 ASN A O 1
ATOM 1294 N N . GLY A 1 200 ? 5.080 11.352 -5.716 1.00 74.94 200 GLY A N 1
ATOM 1295 C CA . GLY A 1 200 ? 3.737 10.758 -5.642 1.00 74.94 200 GLY A CA 1
ATOM 1296 C C . GLY A 1 200 ? 3.352 9.874 -6.836 1.00 74.94 200 GLY A C 1
ATOM 1297 O O . GLY A 1 200 ? 2.253 9.325 -6.851 1.00 74.94 200 GLY A O 1
ATOM 1298 N N . SER A 1 201 ? 4.219 9.729 -7.845 1.00 82.38 201 SER A N 1
ATOM 1299 C CA . SER A 1 201 ? 3.997 8.767 -8.936 1.00 82.38 201 SER A CA 1
ATOM 1300 C C . SER A 1 201 ? 4.076 7.339 -8.402 1.00 82.38 201 SER A C 1
ATOM 1302 O O . SER A 1 201 ? 5.009 7.028 -7.668 1.00 82.38 201 SER A O 1
ATOM 1304 N N . ALA A 1 202 ? 3.124 6.486 -8.784 1.00 79.12 202 ALA A N 1
ATOM 1305 C CA . ALA A 1 202 ? 3.080 5.100 -8.328 1.00 79.12 202 ALA A CA 1
ATOM 1306 C C . ALA A 1 202 ? 4.320 4.319 -8.788 1.00 79.12 202 ALA A C 1
ATOM 1308 O O . ALA A 1 202 ? 4.703 4.382 -9.962 1.00 79.12 202 ALA A O 1
ATOM 1309 N N . CYS A 1 203 ? 4.905 3.573 -7.862 1.00 83.31 203 CYS A N 1
ATOM 1310 C CA . CYS A 1 203 ? 5.969 2.609 -8.100 1.00 83.31 203 CYS A CA 1
ATOM 1311 C C . CYS A 1 203 ? 5.732 1.374 -7.216 1.00 83.31 203 CYS A C 1
ATOM 1313 O O . CYS A 1 203 ? 4.737 1.318 -6.501 1.00 83.31 203 CYS A O 1
ATOM 1315 N N . ASP A 1 204 ? 6.600 0.374 -7.323 1.00 81.25 204 ASP A N 1
ATOM 1316 C CA . ASP A 1 204 ? 6.595 -0.833 -6.492 1.00 81.25 204 ASP A CA 1
ATOM 1317 C C . ASP A 1 204 ? 8.039 -1.058 -6.038 1.00 81.25 204 ASP A C 1
ATOM 1319 O O . ASP A 1 204 ? 8.948 -1.144 -6.880 1.00 81.25 204 ASP A O 1
ATOM 1323 N N . ASP A 1 205 ? 8.266 -1.068 -4.727 1.00 78.38 205 ASP A N 1
ATOM 1324 C CA . ASP A 1 205 ? 9.595 -1.249 -4.135 1.00 78.38 205 ASP A CA 1
ATOM 1325 C C . ASP A 1 205 ? 9.985 -2.733 -3.967 1.00 78.38 205 ASP A C 1
ATOM 1327 O O . ASP A 1 205 ? 11.118 -3.050 -3.580 1.00 78.38 205 ASP A O 1
ATOM 1331 N N . GLY A 1 206 ? 9.083 -3.647 -4.339 1.00 77.38 206 GLY A N 1
ATOM 1332 C CA . GLY A 1 206 ? 9.244 -5.090 -4.228 1.00 77.38 206 GLY A CA 1
ATOM 1333 C C . GLY A 1 206 ? 8.960 -5.646 -2.830 1.00 77.38 206 GLY A C 1
ATOM 1334 O O . GLY A 1 206 ? 9.142 -6.855 -2.634 1.00 77.38 206 GLY A O 1
ATOM 1335 N N . ASP A 1 207 ? 8.530 -4.815 -1.877 1.00 78.62 207 ASP A N 1
ATOM 1336 C CA . ASP A 1 207 ? 8.040 -5.219 -0.563 1.00 78.62 207 ASP A CA 1
ATOM 1337 C C . ASP A 1 207 ? 6.503 -5.219 -0.561 1.00 78.62 207 ASP A C 1
ATOM 1339 O O . ASP A 1 207 ? 5.827 -4.204 -0.449 1.00 78.62 207 ASP A O 1
ATOM 1343 N N . ALA A 1 208 ? 5.905 -6.409 -0.611 1.00 76.38 208 ALA A N 1
ATOM 1344 C CA . ALA A 1 208 ? 4.450 -6.562 -0.563 1.00 76.38 208 ALA A CA 1
ATOM 1345 C C . ALA A 1 208 ? 3.823 -6.121 0.784 1.00 76.38 208 ALA A C 1
ATOM 1347 O O . ALA A 1 208 ? 2.607 -6.234 0.967 1.00 76.38 208 ALA A O 1
ATOM 1348 N N . CYS A 1 209 ? 4.639 -5.678 1.746 1.00 80.56 209 CYS A N 1
ATOM 1349 C CA . CYS A 1 209 ? 4.232 -5.103 3.023 1.00 80.56 209 CYS A CA 1
ATOM 1350 C C . CYS A 1 209 ? 4.204 -3.579 3.041 1.00 80.56 209 CYS A C 1
ATOM 1352 O O . CYS A 1 209 ? 3.996 -3.000 4.110 1.00 80.56 209 CYS A O 1
ATOM 1354 N N . THR A 1 210 ? 4.356 -2.932 1.897 1.00 80.56 210 THR A N 1
ATOM 1355 C CA . THR A 1 210 ? 4.099 -1.509 1.709 1.00 80.56 210 THR A CA 1
ATOM 1356 C C . THR A 1 210 ? 3.068 -1.353 0.596 1.00 80.56 210 THR A C 1
ATOM 1358 O O . THR A 1 210 ? 3.044 -2.094 -0.384 1.00 80.56 210 THR A O 1
ATOM 1361 N N . ILE A 1 211 ? 2.081 -0.485 0.825 1.00 76.50 211 ILE A N 1
ATOM 1362 C CA . ILE A 1 211 ? 1.008 -0.219 -0.134 1.00 76.50 211 ILE A CA 1
ATOM 1363 C C . ILE A 1 211 ? 1.026 1.246 -0.536 1.00 76.50 211 ILE A C 1
ATOM 1365 O O . ILE A 1 211 ? 1.190 2.141 0.297 1.00 76.50 211 ILE A O 1
ATOM 1369 N N . SER A 1 212 ? 0.755 1.490 -1.817 1.00 78.94 212 SER A N 1
ATOM 1370 C CA . SER A 1 212 ? 0.843 2.821 -2.428 1.00 78.94 212 SER A CA 1
ATOM 1371 C C . SER A 1 212 ? 2.267 3.387 -2.394 1.00 78.94 212 SER A C 1
ATOM 1373 O O . SER A 1 212 ? 2.455 4.540 -2.001 1.00 78.94 212 SER A O 1
ATOM 1375 N N . ASP A 1 213 ? 3.261 2.581 -2.783 1.00 86.56 213 ASP A N 1
ATOM 1376 C CA . ASP A 1 213 ? 4.636 3.065 -2.919 1.00 86.56 213 ASP A CA 1
ATOM 1377 C C . ASP A 1 213 ? 4.689 4.180 -3.957 1.00 86.56 213 ASP A C 1
ATOM 1379 O O . ASP A 1 213 ? 4.012 4.163 -4.998 1.00 86.56 213 ASP A O 1
ATOM 1383 N N . ALA A 1 214 ? 5.473 5.197 -3.631 1.00 87.75 214 ALA A N 1
ATOM 1384 C CA . ALA A 1 214 ? 5.485 6.430 -4.380 1.00 87.75 214 ALA A CA 1
ATOM 1385 C C . ALA A 1 214 ? 6.909 6.895 -4.616 1.00 87.75 214 ALA A C 1
ATOM 1387 O O . ALA A 1 214 ? 7.774 6.844 -3.744 1.00 87.75 214 ALA A O 1
ATOM 1388 N N . CYS A 1 215 ? 7.146 7.417 -5.809 1.00 87.38 215 CYS A N 1
ATOM 1389 C CA . CYS A 1 215 ? 8.411 8.045 -6.114 1.00 87.38 215 CYS A CA 1
ATOM 1390 C C . CYS A 1 215 ? 8.582 9.297 -5.251 1.00 87.38 215 CYS A C 1
ATOM 1392 O O . CYS A 1 215 ? 7.708 10.166 -5.228 1.00 87.38 215 CYS A O 1
ATOM 1394 N N . GLU A 1 216 ? 9.723 9.412 -4.583 1.00 86.00 216 GLU A N 1
ATOM 1395 C CA . GLU A 1 216 ? 10.126 10.589 -3.826 1.00 86.00 216 GLU A CA 1
ATOM 1396 C C . GLU A 1 216 ? 11.593 10.892 -4.148 1.00 86.00 216 GLU A C 1
ATOM 1398 O O . GLU A 1 216 ? 12.488 10.081 -3.912 1.00 86.00 216 GLU A O 1
ATOM 1403 N N . GLY A 1 217 ? 11.850 12.035 -4.790 1.00 80.19 217 GLY A N 1
ATOM 1404 C CA . GLY A 1 217 ? 13.209 12.431 -5.177 1.00 80.19 217 GLY A CA 1
ATOM 1405 C C . GLY A 1 217 ? 13.880 11.509 -6.207 1.00 80.19 217 GLY A C 1
ATOM 1406 O O . GLY A 1 217 ? 15.106 11.459 -6.252 1.00 80.19 217 GLY A O 1
ATOM 1407 N N . GLY A 1 218 ? 13.097 10.789 -7.021 1.00 76.69 218 GLY A N 1
ATOM 1408 C CA . GLY A 1 218 ? 13.592 9.819 -8.010 1.00 76.69 218 GLY A CA 1
ATOM 1409 C C . GLY A 1 218 ? 13.786 8.401 -7.466 1.00 76.69 218 GLY A C 1
ATOM 1410 O O . GLY A 1 218 ? 14.056 7.488 -8.231 1.00 76.69 218 GLY A O 1
ATOM 1411 N N . THR A 1 219 ? 13.602 8.169 -6.169 1.00 80.00 219 THR A N 1
ATOM 1412 C CA . THR A 1 219 ? 13.634 6.819 -5.584 1.00 80.00 219 THR A CA 1
ATOM 1413 C C . THR A 1 219 ? 12.229 6.341 -5.260 1.00 80.00 219 THR A C 1
ATOM 1415 O O . THR A 1 219 ? 11.406 7.150 -4.839 1.00 80.00 219 THR A O 1
ATOM 1418 N N . CYS A 1 220 ? 11.949 5.048 -5.438 1.00 80.31 220 CYS A N 1
ATOM 1419 C CA . CYS A 1 220 ? 10.694 4.473 -4.960 1.00 80.31 220 CYS A CA 1
ATOM 1420 C C . CYS A 1 220 ? 10.749 4.423 -3.433 1.00 80.31 220 CYS A C 1
ATOM 1422 O O . CYS A 1 220 ? 11.554 3.682 -2.866 1.00 80.31 220 CYS A O 1
ATOM 1424 N N . ALA A 1 221 ? 9.991 5.305 -2.786 1.00 83.06 221 ALA A N 1
ATOM 1425 C CA . ALA A 1 221 ? 9.881 5.333 -1.344 1.00 83.06 221 ALA A CA 1
ATOM 1426 C C . ALA A 1 221 ? 8.781 4.345 -0.926 1.00 83.06 221 ALA A C 1
ATOM 1428 O O . ALA A 1 221 ? 7.694 4.387 -1.516 1.00 83.06 221 ALA A O 1
ATOM 1429 N N . PRO A 1 222 ? 9.049 3.487 0.078 1.00 77.12 222 PRO A N 1
ATOM 1430 C CA . PRO A 1 222 ? 8.049 2.580 0.618 1.00 77.12 222 PRO A CA 1
ATOM 1431 C C . PRO A 1 222 ? 6.822 3.378 1.044 1.00 77.12 222 PRO A C 1
ATOM 1433 O O . PRO A 1 222 ? 6.932 4.381 1.760 1.00 77.12 222 PRO A O 1
ATOM 1436 N N . GLY A 1 223 ? 5.664 2.940 0.566 1.00 72.38 223 GLY A N 1
ATOM 1437 C CA . GLY A 1 223 ? 4.376 3.538 0.851 1.00 72.38 223 GLY A CA 1
ATOM 1438 C C . GLY A 1 223 ? 3.924 3.268 2.282 1.00 72.38 223 GLY A C 1
ATOM 1439 O O . GLY A 1 223 ? 4.706 3.064 3.213 1.00 72.38 223 GLY A O 1
ATOM 1440 N N . THR A 1 224 ? 2.612 3.262 2.484 1.00 78.38 224 THR A N 1
ATOM 1441 C CA . THR A 1 224 ? 2.057 3.019 3.817 1.00 78.38 224 THR A CA 1
ATOM 1442 C C . THR A 1 224 ? 2.360 1.575 4.230 1.00 78.38 224 THR A C 1
ATOM 1444 O O . THR A 1 224 ? 2.002 0.659 3.486 1.00 78.38 224 THR A O 1
ATOM 1447 N N . PRO A 1 225 ? 2.986 1.330 5.396 1.00 72.94 225 PRO A N 1
ATOM 1448 C CA . PRO A 1 225 ? 3.254 -0.026 5.850 1.00 72.94 225 PRO A CA 1
ATOM 1449 C C . PRO A 1 225 ? 1.948 -0.796 6.056 1.00 72.94 225 PRO A C 1
ATOM 1451 O O . PRO A 1 225 ? 1.009 -0.293 6.677 1.00 72.94 225 PRO A O 1
ATOM 1454 N N . VAL A 1 226 ? 1.905 -2.041 5.595 1.00 73.44 226 VAL A N 1
ATOM 1455 C CA . VAL A 1 226 ? 0.844 -3.000 5.896 1.00 73.44 226 VAL A CA 1
ATOM 1456 C C . VAL A 1 226 ? 0.904 -3.302 7.390 1.00 73.44 226 VAL A C 1
ATOM 1458 O O . VAL A 1 226 ? 1.723 -4.087 7.879 1.00 73.44 226 VAL A O 1
ATOM 1461 N N . VAL A 1 227 ? 0.028 -2.637 8.140 1.00 74.50 227 VAL A N 1
ATOM 1462 C CA . VAL A 1 227 ? -0.139 -2.869 9.571 1.00 74.50 227 VAL A CA 1
ATOM 1463 C C . VAL A 1 227 ? -0.962 -4.138 9.753 1.00 74.50 227 VAL A C 1
ATOM 1465 O O . VAL A 1 227 ? -2.184 -4.140 9.623 1.00 74.50 227 VAL A O 1
ATOM 1468 N N . CYS A 1 228 ? -0.285 -5.233 10.085 1.00 77.00 228 CYS A N 1
ATOM 1469 C CA . CYS A 1 228 ? -0.935 -6.481 10.467 1.00 77.00 228 CYS A CA 1
ATOM 1470 C C . CYS A 1 228 ? -1.485 -6.373 11.894 1.00 77.00 228 CYS A C 1
ATOM 1472 O O . CYS A 1 228 ? -0.892 -6.879 12.854 1.00 77.00 228 CYS A O 1
ATOM 1474 N N . ALA A 1 229 ? -2.619 -5.693 12.036 1.00 74.19 229 ALA A N 1
ATOM 1475 C CA . ALA A 1 229 ? -3.340 -5.648 13.297 1.00 74.19 229 ALA A CA 1
ATOM 1476 C C . ALA A 1 229 ? -3.705 -7.078 13.753 1.00 74.19 229 ALA A C 1
ATOM 1478 O O . ALA A 1 229 ? -3.954 -7.953 12.916 1.00 74.19 229 ALA A O 1
ATOM 1479 N N . PRO A 1 230 ? -3.695 -7.358 15.067 1.00 75.00 230 PRO A N 1
ATOM 1480 C CA . PRO A 1 230 ? -4.221 -8.613 15.584 1.00 75.00 230 PRO A CA 1
ATOM 1481 C C . PRO A 1 230 ? -5.706 -8.735 15.195 1.00 75.00 230 PRO A C 1
ATOM 1483 O O . PRO A 1 230 ? -6.465 -7.813 15.491 1.00 75.00 230 PRO A O 1
ATOM 1486 N N . PRO A 1 231 ? -6.136 -9.823 14.526 1.00 75.50 231 PRO A N 1
ATOM 1487 C CA . PRO A 1 231 ? -7.524 -9.987 14.091 1.00 75.50 231 PRO A CA 1
ATOM 1488 C C . PRO A 1 231 ? -8.499 -10.123 15.265 1.00 75.50 231 PRO A C 1
ATOM 1490 O O . PRO A 1 231 ? -9.682 -9.836 15.113 1.00 75.50 231 PRO A O 1
ATOM 1493 N N . ASP A 1 232 ? -8.011 -10.550 16.430 1.00 80.00 232 ASP A N 1
ATOM 1494 C CA . ASP A 1 232 ? -8.787 -10.705 17.654 1.00 80.00 232 ASP A CA 1
ATOM 1495 C C . ASP A 1 232 ? -7.875 -10.639 18.896 1.00 80.00 232 ASP A C 1
ATOM 1497 O O . ASP A 1 232 ? -6.653 -10.493 18.808 1.00 80.00 232 ASP A O 1
ATOM 1501 N N . GLN A 1 233 ? -8.470 -10.755 20.085 1.00 82.44 233 GLN A N 1
ATOM 1502 C CA . GLN A 1 233 ? -7.751 -10.693 21.362 1.00 82.44 233 GLN A CA 1
ATOM 1503 C C . GLN A 1 233 ? -6.800 -11.881 21.601 1.00 82.44 233 GLN A C 1
ATOM 1505 O O . GLN A 1 233 ? -5.922 -11.783 22.464 1.00 82.44 233 GLN A O 1
ATOM 1510 N N . CYS A 1 234 ? -6.939 -12.968 20.838 1.00 85.94 234 CYS A N 1
ATOM 1511 C CA . CYS A 1 234 ? -6.175 -14.209 20.942 1.00 85.94 234 CYS A CA 1
ATOM 1512 C C . CYS A 1 234 ? -5.062 -14.358 19.914 1.00 85.94 234 CYS A C 1
ATOM 1514 O O . CYS A 1 234 ? -4.349 -15.362 19.933 1.00 85.94 234 CYS A O 1
ATOM 1516 N N . HIS A 1 235 ? -4.843 -13.341 19.092 1.00 83.50 235 HIS A N 1
ATOM 1517 C CA . HIS A 1 235 ? -3.712 -13.262 18.188 1.00 83.50 235 HIS A CA 1
ATOM 1518 C C . HIS A 1 235 ? -2.866 -12.036 18.516 1.00 83.50 235 HIS A C 1
ATOM 1520 O O . HIS A 1 235 ? -3.365 -10.996 18.949 1.00 83.50 235 HIS A O 1
ATOM 1526 N N . ASP A 1 236 ? -1.557 -12.168 18.353 1.00 82.44 236 ASP A N 1
ATOM 1527 C CA . ASP A 1 236 ? -0.658 -11.023 18.390 1.00 82.44 236 ASP A CA 1
ATOM 1528 C C . ASP A 1 236 ? -0.719 -10.259 17.061 1.00 82.44 236 ASP A C 1
ATOM 1530 O O . ASP A 1 236 ? -1.174 -10.774 16.029 1.00 82.44 236 ASP A O 1
ATOM 1534 N N . ALA A 1 237 ? -0.253 -9.007 17.085 1.00 75.50 237 ALA A N 1
ATOM 1535 C CA . ALA A 1 237 ? -0.012 -8.258 15.861 1.00 75.50 237 ALA A CA 1
ATOM 1536 C C . ALA A 1 237 ? 0.916 -9.081 14.956 1.00 75.50 237 ALA A C 1
ATOM 1538 O O . ALA A 1 237 ? 1.992 -9.528 15.370 1.00 75.50 237 ALA A O 1
ATOM 1539 N N . GLY A 1 238 ? 0.460 -9.333 13.733 1.00 75.50 238 GLY A N 1
ATOM 1540 C CA . GLY A 1 238 ? 1.195 -10.125 12.764 1.00 75.50 238 GLY A CA 1
ATOM 1541 C C . GLY A 1 238 ? 2.438 -9.388 12.288 1.00 75.50 238 GLY A C 1
ATOM 1542 O O . GLY A 1 238 ? 2.550 -8.167 12.381 1.00 75.50 238 GLY A O 1
ATOM 1543 N N . LYS A 1 239 ? 3.388 -10.136 11.733 1.00 79.19 239 LYS A N 1
ATOM 1544 C CA . LYS A 1 239 ? 4.415 -9.541 10.878 1.00 79.19 239 LYS A CA 1
ATOM 1545 C C . LYS A 1 239 ? 4.011 -9.801 9.445 1.00 79.19 239 LYS A C 1
ATOM 1547 O O . LYS A 1 239 ? 3.722 -10.947 9.094 1.00 79.19 239 LYS A O 1
ATOM 1552 N N . CYS A 1 240 ? 3.973 -8.745 8.649 1.00 81.38 240 CYS A N 1
ATOM 1553 C CA . CYS A 1 240 ? 3.776 -8.892 7.225 1.00 81.38 240 CYS A CA 1
ATOM 1554 C C . CYS A 1 240 ? 5.009 -9.584 6.620 1.00 81.38 240 CYS A C 1
ATOM 1556 O O . CYS A 1 240 ? 6.145 -9.312 7.021 1.00 81.38 240 CYS A O 1
ATOM 1558 N N . ASN A 1 241 ? 4.785 -10.539 5.718 1.00 78.50 241 ASN A N 1
ATOM 1559 C CA . ASN A 1 241 ? 5.842 -11.203 4.966 1.00 78.50 241 ASN A CA 1
ATOM 1560 C C . ASN A 1 241 ? 6.172 -10.405 3.686 1.00 78.50 241 ASN A C 1
ATOM 1562 O O . ASN A 1 241 ? 5.333 -10.404 2.778 1.00 78.50 241 ASN A O 1
ATOM 1566 N N . PRO A 1 242 ? 7.394 -9.847 3.555 1.00 76.12 242 PRO A N 1
ATOM 1567 C CA . PRO A 1 242 ? 7.765 -8.947 2.456 1.00 76.12 242 PRO A CA 1
ATOM 1568 C C . PRO A 1 242 ? 7.608 -9.534 1.051 1.00 76.12 242 PRO A C 1
ATOM 1570 O O . PRO A 1 242 ? 7.397 -8.818 0.085 1.00 76.12 242 PRO A O 1
ATOM 1573 N N . ALA A 1 243 ? 7.676 -10.861 0.916 1.00 71.00 243 ALA A N 1
ATOM 1574 C CA . ALA A 1 243 ? 7.581 -11.528 -0.383 1.00 71.00 243 ALA A CA 1
ATOM 1575 C C . ALA A 1 243 ? 6.142 -11.866 -0.812 1.00 71.00 243 ALA A C 1
ATOM 1577 O O . ALA A 1 243 ? 5.927 -12.290 -1.945 1.00 71.00 243 ALA A O 1
ATOM 1578 N N . THR A 1 244 ? 5.164 -11.791 0.098 1.00 76.44 244 THR A N 1
ATOM 1579 C CA . THR A 1 244 ? 3.794 -12.288 -0.165 1.00 76.44 244 THR A CA 1
ATOM 1580 C C . THR A 1 244 ? 2.682 -11.356 0.309 1.00 76.44 244 THR A C 1
ATOM 1582 O O . THR A 1 244 ? 1.525 -11.620 -0.006 1.00 76.44 244 THR A O 1
ATOM 1585 N N . GLY A 1 245 ? 2.992 -10.328 1.106 1.00 72.31 245 GLY A N 1
ATOM 1586 C CA . GLY A 1 245 ? 2.002 -9.436 1.723 1.00 72.31 245 GLY A CA 1
ATOM 1587 C C . GLY A 1 245 ? 1.151 -10.115 2.804 1.00 72.31 245 GLY A C 1
ATOM 1588 O O . GLY A 1 245 ? 0.249 -9.508 3.372 1.00 72.31 245 GLY A O 1
ATOM 1589 N N . ALA A 1 246 ? 1.416 -11.392 3.106 1.00 75.50 246 ALA A N 1
ATOM 1590 C CA . ALA A 1 246 ? 0.632 -12.173 4.049 1.00 75.50 246 ALA A CA 1
ATOM 1591 C C . ALA A 1 246 ? 1.053 -11.883 5.494 1.00 75.50 246 ALA A C 1
ATOM 1593 O O . ALA A 1 246 ? 2.230 -11.997 5.852 1.00 75.50 246 ALA A O 1
ATOM 1594 N N . CYS A 1 247 ? 0.077 -11.566 6.339 1.00 77.75 247 CYS A N 1
ATOM 1595 C CA . CYS A 1 247 ? 0.288 -11.380 7.765 1.00 77.75 247 CYS A CA 1
ATOM 1596 C C . CYS A 1 247 ? 0.361 -12.728 8.496 1.00 77.75 247 CYS A C 1
ATOM 1598 O O . CYS A 1 247 ? -0.485 -13.602 8.317 1.00 77.75 247 CYS A O 1
ATOM 1600 N N . SER A 1 248 ? 1.378 -12.902 9.342 1.00 80.44 248 SER A N 1
ATOM 1601 C CA . SER A 1 248 ? 1.632 -14.157 10.063 1.00 80.44 248 SER A CA 1
ATOM 1602 C C . SER A 1 248 ? 0.807 -14.367 11.340 1.00 80.44 248 SER A C 1
ATOM 1604 O O . SER A 1 248 ? 0.996 -15.408 11.965 1.00 80.44 248 SER A O 1
ATOM 1606 N N . ASN A 1 249 ? -0.033 -13.391 11.729 1.00 81.44 249 ASN A N 1
ATOM 1607 C CA . ASN A 1 249 ? -0.742 -13.243 13.018 1.00 81.44 249 ASN A CA 1
ATOM 1608 C C . ASN A 1 249 ? -0.679 -14.484 13.923 1.00 81.44 249 ASN A C 1
ATOM 1610 O O . ASN A 1 249 ? -1.545 -15.355 13.849 1.00 81.44 249 ASN A O 1
ATOM 1614 N N . PRO A 1 250 ? 0.368 -14.585 14.761 1.00 82.44 250 PRO A N 1
ATOM 1615 C CA . PRO A 1 250 ? 0.565 -15.742 15.618 1.00 82.44 250 PRO A CA 1
ATOM 1616 C C . PRO A 1 250 ? -0.514 -15.808 16.700 1.00 82.44 250 PRO A C 1
ATOM 1618 O O . PRO A 1 250 ? -0.846 -14.790 17.307 1.00 82.44 250 PRO A O 1
ATOM 1621 N N . ALA A 1 251 ? -1.023 -17.009 16.978 1.00 79.75 251 ALA A N 1
ATOM 1622 C CA . ALA A 1 251 ? -1.900 -17.239 18.121 1.00 79.75 251 ALA A CA 1
ATOM 1623 C C . ALA A 1 251 ? -1.136 -17.004 19.435 1.00 79.75 251 ALA A C 1
ATOM 1625 O O . ALA A 1 251 ? -0.023 -17.514 19.617 1.00 79.75 251 ALA A O 1
ATOM 1626 N N . LYS A 1 252 ? -1.741 -16.251 20.356 1.00 79.50 252 LYS A N 1
ATOM 1627 C CA . LYS A 1 252 ? -1.235 -16.064 21.719 1.00 79.50 252 LYS A CA 1
ATOM 1628 C C . LYS A 1 252 ? -1.240 -17.402 22.472 1.00 79.50 252 LYS A C 1
ATOM 1630 O O . LYS A 1 252 ? -2.055 -18.271 22.158 1.00 79.50 252 LYS A O 1
ATOM 1635 N N . PRO A 1 253 ? -0.356 -17.590 23.472 1.00 83.44 253 PRO A N 1
ATOM 1636 C CA . PRO A 1 253 ? -0.294 -18.827 24.244 1.00 83.44 253 PRO A CA 1
ATOM 1637 C C . PRO A 1 253 ? -1.642 -19.214 24.861 1.00 83.44 253 PRO A C 1
ATOM 1639 O O . PRO A 1 253 ? -2.372 -18.351 25.359 1.00 83.44 253 PRO A O 1
ATOM 1642 N N . ASP A 1 254 ? -1.930 -20.516 24.885 1.00 80.56 254 ASP A N 1
ATOM 1643 C CA . ASP A 1 254 ? -3.123 -21.047 25.543 1.00 80.56 254 ASP A CA 1
ATOM 1644 C C . ASP A 1 254 ? -3.179 -20.589 27.013 1.00 80.56 254 ASP A C 1
ATOM 1646 O O . ASP A 1 254 ? -2.180 -20.657 27.738 1.00 80.56 254 ASP A O 1
ATOM 1650 N N . GLY A 1 255 ? -4.346 -20.113 27.455 1.00 76.00 255 GLY A N 1
ATOM 1651 C CA . GLY A 1 255 ? -4.540 -19.549 28.797 1.00 76.00 255 GLY A CA 1
ATOM 1652 C C . GLY A 1 255 ? -4.358 -18.030 28.895 1.00 76.00 255 GLY A C 1
ATOM 1653 O O . GLY A 1 255 ? -4.535 -17.472 29.978 1.00 76.00 255 GLY A O 1
ATOM 1654 N N . THR A 1 256 ? -4.025 -17.344 27.795 1.00 84.19 256 THR A N 1
ATOM 1655 C CA . THR A 1 256 ? -4.030 -15.873 27.755 1.00 84.19 256 THR A CA 1
ATOM 1656 C C . THR A 1 256 ? -5.458 -15.359 27.921 1.00 84.19 256 THR A C 1
ATOM 1658 O O . THR A 1 256 ? -6.363 -15.871 27.269 1.00 84.19 256 THR A O 1
ATOM 1661 N N . THR A 1 257 ? -5.666 -14.366 28.786 1.00 82.44 257 THR A N 1
ATOM 1662 C CA . THR A 1 257 ? -6.991 -13.780 29.036 1.00 82.44 257 THR A CA 1
ATOM 1663 C C . THR A 1 257 ? -7.527 -13.082 27.792 1.00 82.44 257 THR A C 1
ATOM 1665 O O . THR A 1 257 ? -6.818 -12.270 27.193 1.00 82.44 257 THR A O 1
ATOM 1668 N N . CYS A 1 258 ? -8.776 -13.363 27.454 1.00 83.50 258 CYS A N 1
ATOM 1669 C CA . CYS A 1 258 ? -9.537 -12.717 26.391 1.00 83.50 258 CYS A CA 1
ATOM 1670 C C . CYS A 1 258 ? -10.987 -12.520 26.862 1.00 83.50 258 CYS A C 1
ATOM 1672 O O . CYS A 1 258 ? -11.327 -12.946 27.963 1.00 83.50 258 CYS A O 1
ATOM 1674 N N . ASP A 1 259 ? -11.808 -11.846 26.062 1.00 80.94 259 ASP A N 1
ATOM 1675 C CA . ASP A 1 259 ? -13.247 -11.677 26.285 1.00 80.94 259 ASP A CA 1
ATOM 1676 C C . ASP A 1 259 ? -13.980 -12.175 25.031 1.00 80.94 259 ASP A C 1
ATOM 1678 O O . ASP A 1 259 ? -13.692 -11.711 23.921 1.00 80.94 259 ASP A O 1
ATOM 1682 N N . ASP A 1 260 ? -14.863 -13.161 25.188 1.00 78.19 260 ASP A N 1
ATOM 1683 C CA . ASP A 1 260 ? -15.639 -13.746 24.089 1.00 78.19 260 ASP A CA 1
ATOM 1684 C C . ASP A 1 260 ? -16.959 -13.003 23.825 1.00 78.19 260 ASP A C 1
ATOM 1686 O O . ASP A 1 260 ? -17.743 -13.421 22.968 1.00 78.19 260 ASP A O 1
ATOM 1690 N N . VAL A 1 261 ? -17.166 -11.864 24.500 1.00 76.75 261 VAL A N 1
ATOM 1691 C CA . VAL A 1 261 ? -18.351 -10.999 24.411 1.00 76.75 261 VAL A CA 1
ATOM 1692 C C . VAL A 1 261 ? -19.613 -11.682 24.969 1.00 76.75 261 VAL A C 1
ATOM 1694 O O . VAL A 1 261 ? -20.698 -11.095 24.954 1.00 76.75 261 VAL A O 1
ATOM 1697 N N . ASP A 1 262 ? -19.489 -12.893 25.527 1.00 78.31 262 ASP A N 1
ATOM 1698 C CA . ASP A 1 262 ? -20.542 -13.561 26.281 1.00 78.31 262 ASP A CA 1
ATOM 1699 C C . ASP A 1 262 ? -20.377 -13.242 27.774 1.00 78.31 262 ASP A C 1
ATOM 1701 O O . ASP A 1 262 ? -19.595 -13.837 28.513 1.00 78.31 262 ASP A O 1
ATOM 1705 N N . ALA A 1 263 ? -21.185 -12.304 28.268 1.00 76.38 263 ALA A N 1
ATOM 1706 C CA . ALA A 1 263 ? -21.175 -11.907 29.675 1.00 76.38 263 ALA A CA 1
ATOM 1707 C C . ALA A 1 263 ? -21.621 -13.036 30.640 1.00 76.38 263 ALA A C 1
ATOM 1709 O O . ALA A 1 263 ? -21.620 -12.842 31.864 1.00 76.38 263 ALA A O 1
ATOM 1710 N N . CYS A 1 264 ? -22.029 -14.202 30.120 1.00 79.38 264 CYS A N 1
ATOM 1711 C CA . CYS A 1 264 ? -22.323 -15.415 30.881 1.00 79.38 264 CYS A CA 1
ATOM 1712 C C . CYS A 1 264 ? -21.125 -16.347 31.067 1.00 79.38 264 CYS A C 1
ATOM 1714 O O . CYS A 1 264 ? -21.270 -17.381 31.727 1.00 79.38 264 CYS A O 1
ATOM 1716 N N . THR A 1 265 ? -19.952 -15.990 30.565 1.00 80.81 265 THR A N 1
ATOM 1717 C CA . THR A 1 265 ? -18.678 -16.650 30.850 1.00 80.81 265 THR A CA 1
ATOM 1718 C C . THR A 1 265 ? -17.740 -15.684 31.574 1.00 80.81 265 THR A C 1
ATOM 1720 O O . THR A 1 265 ? -17.956 -14.472 31.625 1.00 80.81 265 THR A O 1
ATOM 1723 N N . ARG A 1 266 ? -16.813 -16.233 32.362 1.00 75.06 266 ARG A N 1
ATOM 1724 C CA . ARG A 1 266 ? -15.868 -15.457 33.171 1.00 75.06 266 ARG A CA 1
ATOM 1725 C C . ARG A 1 266 ? -14.486 -16.078 33.074 1.00 75.06 266 ARG A C 1
ATOM 1727 O O . ARG A 1 266 ? -14.306 -17.277 33.282 1.00 75.06 266 ARG A O 1
ATOM 1734 N N . SER A 1 267 ? -13.478 -15.209 33.007 1.00 77.50 267 SER A N 1
ATOM 1735 C CA . SER A 1 267 ? -12.066 -15.617 32.912 1.00 77.50 267 SER A CA 1
ATOM 1736 C C . SER A 1 267 ? -11.785 -16.370 31.615 1.00 77.50 267 SER A C 1
ATOM 1738 O O . SER A 1 267 ? -11.174 -17.438 31.642 1.00 77.50 267 SER A O 1
ATOM 1740 N N . ASP A 1 268 ? -12.265 -15.820 30.503 1.00 86.50 268 ASP A N 1
ATOM 1741 C CA . ASP A 1 268 ? -12.169 -16.446 29.191 1.00 86.50 268 ASP A CA 1
ATOM 1742 C C . ASP A 1 268 ? -10.714 -16.476 28.750 1.00 86.50 268 ASP A C 1
ATOM 1744 O O . ASP A 1 268 ? -9.899 -15.599 29.073 1.00 86.50 268 ASP A O 1
ATOM 1748 N N . THR A 1 269 ? -10.359 -17.569 28.088 1.00 88.12 269 THR A N 1
ATOM 1749 C CA . THR A 1 269 ? -8.971 -17.827 27.729 1.00 88.12 269 THR A CA 1
ATOM 1750 C C . THR A 1 269 ? -8.854 -18.247 26.287 1.00 88.12 269 THR A C 1
ATOM 1752 O O . THR A 1 269 ? -9.701 -18.959 25.741 1.00 88.12 269 THR A O 1
ATOM 1755 N N . CYS A 1 270 ? -7.765 -17.807 25.674 1.00 88.19 270 CYS A N 1
ATOM 1756 C CA . CYS A 1 270 ? -7.392 -18.243 24.350 1.00 88.19 270 CYS A CA 1
ATOM 1757 C C . CYS A 1 270 ? -7.050 -19.729 24.384 1.00 88.19 270 CYS A C 1
ATOM 1759 O O . CYS A 1 270 ? -6.262 -20.167 25.228 1.00 88.19 270 CYS A O 1
ATOM 1761 N N . GLN A 1 271 ? -7.624 -20.487 23.456 1.00 86.12 271 GLN A N 1
ATOM 1762 C CA . GLN A 1 271 ? -7.285 -21.879 23.225 1.00 86.12 271 GLN A CA 1
ATOM 1763 C C . GLN A 1 271 ? -7.188 -22.129 21.720 1.00 86.12 271 GLN A C 1
ATOM 1765 O O . GLN A 1 271 ? -8.162 -21.972 20.984 1.00 86.12 271 GLN A O 1
ATOM 1770 N N . ALA A 1 272 ? -5.987 -22.481 21.256 1.00 82.00 272 ALA A N 1
ATOM 1771 C CA . ALA A 1 272 ? -5.665 -22.658 19.838 1.00 82.00 272 ALA A CA 1
ATOM 1772 C C . ALA A 1 272 ? -6.050 -21.451 18.950 1.00 82.00 272 ALA A C 1
ATOM 1774 O O . ALA A 1 272 ? -6.515 -21.626 17.825 1.00 82.00 272 ALA A O 1
ATOM 1775 N N . GLY A 1 273 ? -5.860 -20.228 19.458 1.00 76.62 273 GLY A N 1
ATOM 1776 C CA . GLY A 1 273 ? -6.155 -18.984 18.734 1.00 76.62 273 GLY A CA 1
ATOM 1777 C C . GLY A 1 273 ? -7.620 -18.535 18.773 1.00 76.62 273 GLY A C 1
ATOM 1778 O O . GLY A 1 273 ? -7.922 -17.460 18.279 1.00 76.62 273 GLY A O 1
ATOM 1779 N N . ALA A 1 274 ? -8.534 -19.287 19.389 1.00 79.12 274 ALA A N 1
ATOM 1780 C CA . ALA A 1 274 ? -9.911 -18.842 19.608 1.00 79.12 274 ALA A CA 1
ATOM 1781 C C . ALA A 1 274 ? -10.114 -18.417 21.066 1.00 79.12 274 ALA A C 1
ATOM 1783 O O . ALA A 1 274 ? -9.626 -19.094 21.973 1.00 79.12 274 ALA A O 1
ATOM 1784 N N . CYS A 1 275 ? -10.851 -17.329 21.303 1.00 80.31 275 CYS A N 1
ATOM 1785 C CA . CYS A 1 275 ? -11.287 -17.001 22.657 1.00 80.31 275 CYS A CA 1
ATOM 1786 C C . CYS A 1 275 ? -12.388 -17.976 23.071 1.00 80.31 275 CYS A C 1
ATOM 1788 O O . CYS A 1 275 ? -13.388 -18.122 22.368 1.00 80.31 275 CYS A O 1
ATOM 1790 N N . THR A 1 276 ? -12.169 -18.693 24.170 1.00 80.81 276 THR A N 1
ATOM 1791 C CA . THR A 1 276 ? -13.124 -19.675 24.681 1.00 80.81 276 THR A CA 1
ATOM 1792 C C . THR A 1 276 ? -13.613 -19.258 26.056 1.00 80.81 276 THR A C 1
ATOM 1794 O O . THR A 1 276 ? -12.812 -19.088 26.982 1.00 80.81 276 THR A O 1
ATOM 1797 N N . GLY A 1 277 ? -14.934 -19.124 26.167 1.00 77.12 277 GLY A N 1
ATOM 1798 C CA . GLY A 1 277 ? -15.617 -18.827 27.410 1.00 77.12 277 GLY A CA 1
ATOM 1799 C C . GLY A 1 277 ? -15.341 -19.876 28.480 1.00 77.12 277 GLY A C 1
ATOM 1800 O O . GLY A 1 277 ? -15.611 -21.069 28.288 1.00 77.12 277 GLY A O 1
ATOM 1801 N N . ALA A 1 278 ? -14.798 -19.449 29.618 1.00 68.44 278 ALA A N 1
ATOM 1802 C CA . ALA A 1 278 ? -14.548 -20.314 30.769 1.00 68.44 278 ALA A CA 1
ATOM 1803 C C . ALA A 1 278 ? -15.468 -19.929 31.937 1.00 68.44 278 ALA A C 1
ATOM 1805 O O . ALA A 1 278 ? -16.164 -18.925 31.902 1.00 68.44 278 ALA A O 1
ATOM 1806 N N . SER A 1 279 ? -15.521 -20.757 32.984 1.00 68.94 279 SER A N 1
ATOM 1807 C CA . SER A 1 279 ? -16.269 -20.476 34.229 1.00 68.94 279 SER A CA 1
ATOM 1808 C C . SER A 1 279 ? -17.697 -19.920 34.023 1.00 68.94 279 SER A C 1
ATOM 1810 O O . SER A 1 279 ? -17.980 -18.787 34.421 1.00 68.94 279 SER A O 1
ATOM 1812 N N . PRO A 1 280 ? -18.613 -20.706 33.427 1.00 73.38 280 PRO A N 1
ATOM 1813 C CA . PRO A 1 280 ? -19.965 -20.253 33.117 1.00 73.38 280 PRO A CA 1
ATOM 1814 C C . PRO A 1 280 ? -20.697 -19.727 34.358 1.00 73.38 280 PRO A C 1
ATOM 1816 O O . PRO A 1 280 ? -20.639 -20.323 35.439 1.00 73.38 280 PRO A O 1
ATOM 1819 N N . VAL A 1 281 ? -21.408 -18.613 34.190 1.00 74.12 281 VAL A N 1
ATOM 1820 C CA . VAL A 1 281 ? -22.263 -17.991 35.201 1.00 74.12 281 VAL A CA 1
ATOM 1821 C C . VAL A 1 281 ? -23.384 -18.967 35.550 1.00 74.12 281 VAL A C 1
ATOM 1823 O O . VAL A 1 281 ? -24.342 -19.168 34.803 1.00 74.12 281 VAL A O 1
ATOM 1826 N N . VAL A 1 282 ? -23.253 -19.600 36.716 1.00 75.00 282 VAL A N 1
ATOM 1827 C CA . VAL A 1 282 ? -24.273 -20.493 37.264 1.00 75.00 282 VAL A CA 1
ATOM 1828 C C . VAL A 1 282 ? -25.335 -19.646 37.953 1.00 75.00 282 VAL A C 1
ATOM 1830 O O . VAL A 1 282 ? -25.144 -19.172 39.072 1.00 75.00 282 VAL A O 1
ATOM 1833 N N . CYS A 1 283 ? -26.469 -19.467 37.285 1.00 75.50 283 CYS A N 1
ATOM 1834 C CA . CYS A 1 283 ? -27.633 -18.821 37.873 1.00 75.50 283 CYS A CA 1
ATOM 1835 C C . CYS A 1 283 ? -28.315 -19.778 38.854 1.00 75.50 283 CYS A C 1
ATOM 1837 O O . CYS A 1 283 ? -28.916 -20.777 38.463 1.00 75.50 283 CYS A O 1
ATOM 1839 N N . THR A 1 284 ? -28.206 -19.487 40.145 1.00 75.94 284 THR A N 1
ATOM 1840 C CA . THR A 1 284 ? -28.944 -20.191 41.197 1.00 75.94 284 THR A CA 1
ATOM 1841 C C . THR A 1 284 ? -30.270 -19.490 41.461 1.00 75.94 284 THR A C 1
ATOM 1843 O O . THR A 1 284 ? -30.343 -18.269 41.365 1.00 75.94 284 THR A O 1
ATOM 1846 N N . ALA A 1 285 ? -31.300 -20.253 41.831 1.00 71.06 285 ALA A N 1
ATOM 1847 C CA . ALA A 1 285 ? -32.576 -19.696 42.278 1.00 71.06 285 ALA A CA 1
ATOM 1848 C C . ALA A 1 285 ? -32.369 -18.669 43.408 1.00 71.06 285 ALA A C 1
ATOM 1850 O O . ALA A 1 285 ? -31.600 -18.950 44.330 1.00 71.06 285 ALA A O 1
ATOM 1851 N N . GLU A 1 286 ? -33.059 -17.520 43.352 1.00 74.56 286 GLU A N 1
ATOM 1852 C CA . GLU A 1 286 ? -32.991 -16.491 44.413 1.00 74.56 286 GLU A CA 1
ATOM 1853 C C . GLU A 1 286 ? -33.365 -17.045 45.785 1.00 74.56 286 GLU A C 1
ATOM 1855 O O . GLU A 1 286 ? -32.728 -16.744 46.791 1.00 74.56 286 GLU A O 1
ATOM 1860 N N . ASP A 1 287 ? -34.423 -17.852 45.814 1.00 77.00 287 ASP A N 1
ATOM 1861 C CA . ASP A 1 287 ? -35.021 -18.386 47.023 1.00 77.00 287 ASP A CA 1
ATOM 1862 C C . ASP A 1 287 ? -35.819 -19.669 46.722 1.00 77.00 287 ASP A C 1
ATOM 1864 O O . ASP A 1 287 ? -35.821 -20.214 45.614 1.00 77.00 287 ASP A O 1
ATOM 1868 N N . GLN A 1 288 ? -36.516 -20.182 47.736 1.00 80.38 288 GLN A N 1
ATOM 1869 C CA . GLN A 1 288 ? -37.306 -21.409 47.628 1.00 80.38 288 GLN A CA 1
ATOM 1870 C C . GLN A 1 288 ? -38.497 -21.288 46.660 1.00 80.38 288 GLN A C 1
ATOM 1872 O O . GLN A 1 288 ? -38.975 -22.319 46.179 1.00 80.38 288 GLN A O 1
ATOM 1877 N N . CYS A 1 289 ? -38.923 -20.067 46.328 1.00 81.69 289 CYS A N 1
ATOM 1878 C CA . CYS A 1 289 ? -40.047 -19.726 45.459 1.00 81.69 289 CYS A CA 1
ATOM 1879 C C . CYS A 1 289 ? -39.654 -19.254 44.054 1.00 81.69 289 CYS A C 1
ATOM 1881 O O . CYS A 1 289 ? -40.543 -18.925 43.266 1.00 81.69 289 CYS A O 1
ATOM 1883 N N . HIS A 1 290 ? -38.371 -19.320 43.702 1.00 80.00 290 HIS A N 1
ATOM 1884 C CA . HIS A 1 290 ? -37.870 -19.086 42.351 1.00 80.00 290 HIS A CA 1
ATOM 1885 C C . HIS A 1 290 ? -37.154 -20.328 41.808 1.00 80.00 290 HIS A C 1
ATOM 1887 O O . HIS A 1 290 ? -36.617 -21.145 42.562 1.00 80.00 290 HIS A O 1
ATOM 1893 N N . ASP A 1 291 ? -37.200 -20.513 40.493 1.00 81.69 291 ASP A N 1
ATOM 1894 C CA . ASP A 1 291 ? -36.392 -21.504 39.785 1.00 81.69 291 ASP A CA 1
ATOM 1895 C C . ASP A 1 291 ? -35.018 -20.914 39.444 1.00 81.69 291 ASP A C 1
ATOM 1897 O O . ASP A 1 291 ? -34.859 -19.702 39.322 1.00 81.69 291 ASP A O 1
ATOM 1901 N N . ALA A 1 292 ? -34.013 -21.778 39.281 1.00 76.81 292 ALA A N 1
ATOM 1902 C CA . ALA A 1 292 ? -32.716 -21.370 38.749 1.00 76.81 292 ALA A CA 1
ATOM 1903 C C . ALA A 1 292 ? -32.914 -20.852 37.318 1.00 76.81 292 ALA A C 1
ATOM 1905 O O . ALA A 1 292 ? -33.379 -21.601 36.455 1.00 76.81 292 ALA A O 1
ATOM 1906 N N . GLY A 1 293 ? -32.633 -19.572 37.073 1.00 76.81 293 GLY A N 1
ATOM 1907 C CA . GLY A 1 293 ? -32.839 -19.000 35.747 1.00 76.81 293 GLY A CA 1
ATOM 1908 C C . GLY A 1 293 ? -31.692 -19.237 34.778 1.00 76.81 293 GLY A C 1
ATOM 1909 O O . GLY A 1 293 ? -30.735 -19.960 35.040 1.00 76.81 293 GLY A O 1
ATOM 1910 N N . THR A 1 294 ? -31.810 -18.611 33.616 1.00 78.62 294 THR A N 1
ATOM 1911 C CA . THR A 1 294 ? -30.800 -18.605 32.557 1.00 78.62 294 THR A CA 1
ATOM 1912 C C . THR A 1 294 ? -30.109 -17.248 32.514 1.00 78.62 294 THR A C 1
ATOM 1914 O O . THR A 1 294 ? -30.768 -16.214 32.673 1.00 78.62 294 THR A O 1
ATOM 1917 N N . CYS A 1 295 ? -28.796 -17.259 32.299 1.00 79.50 295 CYS A N 1
ATOM 1918 C CA . CYS A 1 295 ? -28.003 -16.053 32.105 1.00 79.50 295 CYS A CA 1
ATOM 1919 C C . CYS A 1 295 ? -28.256 -15.464 30.703 1.00 79.50 295 CYS A C 1
ATOM 1921 O O . CYS A 1 295 ? -28.400 -16.216 29.737 1.00 79.50 295 CYS A O 1
ATOM 1923 N N . ASN A 1 296 ? -28.361 -14.136 30.602 1.00 76.88 296 ASN A N 1
ATOM 1924 C CA . ASN A 1 296 ? -28.456 -13.413 29.331 1.00 76.88 296 ASN A CA 1
ATOM 1925 C C . ASN A 1 296 ? -27.050 -13.099 28.772 1.00 76.88 296 ASN A C 1
ATOM 1927 O O . ASN A 1 296 ? -26.347 -12.307 29.407 1.00 76.88 296 ASN A O 1
ATOM 1931 N N . PRO A 1 297 ? -26.672 -13.618 27.585 1.00 72.88 297 PRO A N 1
ATOM 1932 C CA . PRO A 1 297 ? -25.326 -13.458 27.020 1.00 72.88 297 PRO A CA 1
ATOM 1933 C C . PRO A 1 297 ? -24.882 -12.006 26.805 1.00 72.88 297 PRO A C 1
ATOM 1935 O O . PRO A 1 297 ? -23.703 -11.700 26.902 1.00 72.88 297 PRO A O 1
ATOM 1938 N N . ALA A 1 298 ? -25.819 -11.083 26.556 1.00 69.88 298 ALA A N 1
ATOM 1939 C CA . ALA A 1 298 ? -25.492 -9.680 26.282 1.00 69.88 298 ALA A CA 1
ATOM 1940 C C . ALA A 1 298 ? -25.285 -8.826 27.548 1.00 69.88 298 ALA A C 1
ATOM 1942 O O . ALA A 1 298 ? -24.711 -7.744 27.476 1.00 69.88 298 ALA A O 1
ATOM 1943 N N . THR A 1 299 ? -25.804 -9.259 28.703 1.00 74.38 299 THR A N 1
ATOM 1944 C CA . THR A 1 299 ? -25.833 -8.436 29.929 1.00 74.38 299 THR A CA 1
ATOM 1945 C C . THR A 1 299 ? -25.279 -9.138 31.166 1.00 74.38 299 THR A C 1
ATOM 1947 O O . THR A 1 299 ? -25.132 -8.497 32.205 1.00 74.38 299 THR A O 1
ATOM 1950 N N . GLY A 1 300 ? -25.031 -10.450 31.109 1.00 71.25 300 GLY A N 1
ATOM 1951 C CA . GLY A 1 300 ? -24.556 -11.254 32.241 1.00 71.25 300 GLY A CA 1
ATOM 1952 C C . GLY A 1 300 ? -25.579 -11.389 33.375 1.00 71.25 300 GLY A C 1
ATOM 1953 O O . GLY A 1 300 ? -25.259 -11.865 34.464 1.00 71.25 300 GLY A O 1
ATOM 1954 N N . THR A 1 301 ? -26.823 -10.949 33.156 1.00 78.62 301 THR A N 1
ATOM 1955 C CA . THR A 1 301 ? -27.877 -10.958 34.173 1.00 78.62 301 THR A CA 1
ATOM 1956 C C . THR A 1 301 ? -28.632 -12.282 34.168 1.00 78.62 301 THR A C 1
ATOM 1958 O O . THR A 1 301 ? -29.098 -12.760 33.132 1.00 78.62 301 THR A O 1
ATOM 1961 N N . CYS A 1 302 ? -28.777 -12.875 35.353 1.00 77.81 302 CYS A N 1
ATOM 1962 C CA . CYS A 1 302 ? -29.589 -14.067 35.560 1.00 77.81 302 CYS A CA 1
ATOM 1963 C C . CYS A 1 302 ? -31.074 -13.705 35.614 1.00 77.81 302 CYS A C 1
ATOM 1965 O O . CYS A 1 302 ? -31.476 -12.779 36.318 1.00 77.81 302 CYS A O 1
ATOM 1967 N N . SER A 1 303 ? -31.901 -14.471 34.908 1.00 78.56 303 SER A N 1
ATOM 1968 C CA . SER A 1 303 ? -33.343 -14.482 35.170 1.00 78.56 303 SER A CA 1
ATOM 1969 C C . SER A 1 303 ? -33.644 -15.196 36.499 1.00 78.56 303 SER A C 1
ATOM 1971 O O . SER A 1 303 ? -32.866 -16.034 36.941 1.00 78.56 303 SER A O 1
ATOM 1973 N N . ASN A 1 304 ? -34.774 -14.878 37.138 1.00 74.94 304 ASN A N 1
ATOM 1974 C CA . ASN A 1 304 ? -35.317 -15.637 38.275 1.00 74.94 304 ASN A CA 1
ATOM 1975 C C . ASN A 1 304 ? -36.822 -15.847 38.067 1.00 74.94 304 ASN A C 1
ATOM 1977 O O . ASN A 1 304 ? -37.643 -15.031 38.488 1.00 74.94 304 ASN A O 1
ATOM 1981 N N . PRO A 1 305 ? -37.213 -16.905 37.341 1.00 81.69 305 PRO A N 1
ATOM 1982 C CA . PRO A 1 305 ? -38.618 -17.230 37.136 1.00 81.69 305 PRO A CA 1
ATOM 1983 C C . PRO A 1 305 ? -39.272 -17.666 38.455 1.00 81.69 305 PRO A C 1
ATOM 1985 O O . PRO A 1 305 ? -38.724 -18.496 39.177 1.00 81.69 305 PRO A O 1
ATOM 1988 N N . ALA A 1 306 ? -40.459 -17.143 38.771 1.00 76.81 306 ALA A N 1
ATOM 1989 C CA . ALA A 1 306 ? -41.213 -17.561 39.954 1.00 76.81 306 ALA A CA 1
ATOM 1990 C C . ALA A 1 306 ? -41.766 -18.990 39.790 1.00 76.81 306 ALA A C 1
ATOM 1992 O O . ALA A 1 306 ? -42.381 -19.314 38.768 1.00 76.81 306 ALA A O 1
ATOM 1993 N N . LYS A 1 307 ? -41.607 -19.829 40.822 1.00 77.25 307 LYS A N 1
ATOM 1994 C CA . LYS A 1 307 ? -42.167 -21.186 40.871 1.00 77.25 307 LYS A CA 1
ATOM 1995 C C . LYS A 1 307 ? -43.691 -21.164 40.871 1.00 77.25 307 LYS A C 1
ATOM 1997 O O . LYS A 1 307 ? -44.338 -20.215 41.319 1.00 77.25 307 LYS A O 1
ATOM 2002 N N . ALA A 1 308 ? -44.280 -22.259 40.391 1.00 76.38 308 ALA A N 1
ATOM 2003 C CA . ALA A 1 308 ? -45.726 -22.420 40.314 1.00 76.38 308 ALA A CA 1
ATOM 2004 C C . ALA A 1 308 ? -46.406 -22.203 41.681 1.00 76.38 308 ALA A C 1
ATOM 2006 O O . ALA A 1 308 ? -45.928 -22.667 42.721 1.00 76.38 308 ALA A O 1
ATOM 2007 N N . LYS A 1 309 ? -47.564 -21.529 41.662 1.00 71.88 309 LYS A N 1
ATOM 2008 C CA . LYS A 1 309 ? -48.387 -21.286 42.854 1.00 71.88 309 LYS A CA 1
ATOM 2009 C C . LYS A 1 309 ? -48.687 -22.600 43.586 1.00 71.88 309 LYS A C 1
ATOM 2011 O O . LYS A 1 309 ? -49.198 -23.538 42.974 1.00 71.88 309 LYS A O 1
ATOM 2016 N N . GLY A 1 310 ? -48.425 -22.634 44.894 1.00 70.25 310 GLY A N 1
ATOM 2017 C CA . GLY A 1 310 ? -48.637 -23.817 45.738 1.00 70.25 310 GLY A CA 1
ATOM 2018 C C . GLY A 1 310 ? -47.405 -24.709 45.927 1.00 70.25 310 GLY A C 1
ATOM 2019 O O . GLY A 1 310 ? -47.511 -25.735 46.594 1.00 70.25 310 GLY A O 1
ATOM 2020 N N . THR A 1 311 ? -46.251 -24.346 45.356 1.00 81.19 311 THR A N 1
ATOM 2021 C CA . THR A 1 311 ? -44.984 -25.038 45.642 1.00 81.19 311 THR A CA 1
ATOM 2022 C C . THR A 1 311 ? -44.612 -24.831 47.109 1.00 81.19 311 THR A C 1
ATOM 2024 O O . THR A 1 311 ? -44.689 -23.704 47.591 1.00 81.19 311 THR A O 1
ATOM 2027 N N . SER A 1 312 ? -44.250 -25.903 47.822 1.00 78.06 312 SER A N 1
ATOM 2028 C CA . SER A 1 312 ? -43.913 -25.821 49.247 1.00 78.06 312 SER A CA 1
ATOM 2029 C C . SER A 1 312 ? -42.668 -24.969 49.462 1.00 78.06 312 SER A C 1
ATOM 2031 O O . SER A 1 312 ? -41.655 -25.188 48.791 1.00 78.06 312 SER A O 1
ATOM 2033 N N . CYS A 1 313 ? -42.732 -24.070 50.427 1.00 79.50 313 CYS A N 1
ATOM 2034 C CA . CYS A 1 313 ? -41.605 -23.277 50.899 1.00 79.50 313 CYS A CA 1
ATOM 2035 C C . CYS A 1 313 ? -41.643 -23.224 52.431 1.00 79.50 313 CYS A C 1
ATOM 2037 O O . CYS A 1 313 ? -42.570 -23.755 53.034 1.00 79.50 313 CYS A O 1
ATOM 2039 N N . ASP A 1 314 ? -40.617 -22.647 53.043 1.00 78.19 314 ASP A N 1
ATOM 2040 C CA . ASP A 1 314 ? -40.527 -22.383 54.481 1.00 78.19 314 ASP A CA 1
ATOM 2041 C C . ASP A 1 314 ? -40.283 -20.878 54.656 1.00 78.19 314 ASP A C 1
ATOM 2043 O O . ASP A 1 314 ? -39.335 -20.331 54.079 1.00 78.19 314 ASP A O 1
ATOM 2047 N N . ASP A 1 315 ? -41.166 -20.198 55.383 1.00 72.50 315 ASP A N 1
ATOM 2048 C CA . ASP A 1 315 ? -41.092 -18.753 55.628 1.00 72.50 315 ASP A CA 1
ATOM 2049 C C . ASP A 1 315 ? -40.220 -18.394 56.846 1.00 72.50 315 ASP A C 1
ATOM 2051 O O . ASP A 1 315 ? -40.038 -17.214 57.166 1.00 72.50 315 ASP A O 1
ATOM 2055 N N . GLY A 1 316 ? -39.632 -19.403 57.497 1.00 73.62 316 GLY A N 1
ATOM 2056 C CA . GLY A 1 316 ? -38.803 -19.253 58.683 1.00 73.62 316 GLY A CA 1
ATOM 2057 C C . GLY A 1 316 ? -39.593 -19.094 59.984 1.00 73.62 316 GLY A C 1
ATOM 2058 O O . GLY A 1 316 ? -38.959 -18.881 61.025 1.00 73.62 316 GLY A O 1
ATOM 2059 N N . ASP A 1 317 ? -40.928 -19.199 59.961 1.00 74.12 317 ASP A N 1
ATOM 2060 C CA . ASP A 1 317 ? -41.774 -19.258 61.155 1.00 74.12 317 ASP A CA 1
ATOM 2061 C C . ASP A 1 317 ? -42.176 -20.712 61.450 1.00 74.12 317 ASP A C 1
ATOM 2063 O O . ASP A 1 317 ? -43.126 -21.278 60.919 1.00 74.12 317 ASP A O 1
ATOM 2067 N N . ALA A 1 318 ? -41.482 -21.337 62.399 1.00 70.19 318 ALA A N 1
ATOM 2068 C CA . ALA A 1 318 ? -41.763 -22.709 62.818 1.00 70.19 318 ALA A CA 1
ATOM 2069 C C . ALA A 1 318 ? -43.131 -22.882 63.528 1.00 70.19 318 ALA A C 1
ATOM 2071 O O . ALA A 1 318 ? -43.467 -23.991 63.962 1.00 70.19 318 ALA A O 1
ATOM 2072 N N . CYS A 1 319 ? -43.917 -21.809 63.691 1.00 74.25 319 CYS A N 1
ATOM 2073 C CA . CYS A 1 319 ? -45.294 -21.841 64.180 1.00 74.25 319 CYS A CA 1
ATOM 2074 C C . CYS A 1 319 ? -46.352 -21.849 63.068 1.00 74.25 319 CYS A C 1
ATOM 2076 O O . CYS A 1 319 ? -47.546 -21.873 63.397 1.00 74.25 319 CYS A O 1
ATOM 2078 N N . THR A 1 320 ? -45.958 -21.884 61.796 1.00 76.94 320 THR A N 1
ATOM 2079 C CA . THR A 1 320 ? -46.824 -22.168 60.646 1.00 76.94 320 THR A CA 1
ATOM 2080 C C . THR A 1 320 ? -46.467 -23.519 60.025 1.00 76.94 320 THR A C 1
ATOM 2082 O O . THR A 1 320 ? -45.370 -24.047 60.173 1.00 76.94 320 THR A O 1
ATOM 2085 N N . THR A 1 321 ? -47.464 -24.187 59.440 1.00 72.75 321 THR A N 1
ATOM 2086 C CA . THR A 1 321 ? -47.278 -25.471 58.751 1.00 72.75 321 THR A CA 1
ATOM 2087 C C . THR A 1 321 ? -47.991 -25.441 57.408 1.00 72.75 321 THR A C 1
ATOM 2089 O O . THR A 1 321 ? -49.171 -25.080 57.335 1.00 72.75 321 THR A O 1
ATOM 2092 N N . GLY A 1 322 ? -47.283 -25.852 56.353 1.00 74.94 322 GLY A N 1
ATOM 2093 C CA . GLY A 1 322 ? -47.801 -25.887 54.983 1.00 74.94 322 GLY A CA 1
ATOM 2094 C C . GLY A 1 322 ? -47.619 -24.582 54.206 1.00 74.94 322 GLY A C 1
ATOM 2095 O O . GLY A 1 322 ? -48.519 -24.229 53.442 1.00 74.94 322 GLY A O 1
ATOM 2096 N N . ASP A 1 323 ? -46.502 -23.875 54.406 1.00 83.56 323 ASP A N 1
ATOM 2097 C CA . ASP A 1 323 ? -46.199 -22.625 53.702 1.00 83.56 323 ASP A CA 1
ATOM 2098 C C . ASP A 1 323 ? -45.990 -22.884 52.202 1.00 83.56 323 ASP A C 1
ATOM 2100 O O . ASP A 1 323 ? -45.492 -23.936 51.769 1.00 83.56 323 ASP A O 1
ATOM 2104 N N . ALA A 1 324 ? -46.466 -21.950 51.382 1.00 83.69 324 ALA A N 1
ATOM 2105 C CA . ALA A 1 324 ? -46.545 -22.145 49.942 1.00 83.69 324 ALA A CA 1
ATOM 2106 C C . ALA A 1 324 ? -46.247 -20.865 49.164 1.00 83.69 324 ALA A C 1
ATOM 2108 O O . ALA A 1 324 ? -46.625 -19.763 49.559 1.00 83.69 324 ALA A O 1
ATOM 2109 N N . CYS A 1 325 ? -45.606 -21.028 48.011 1.00 84.56 325 CYS A N 1
ATOM 2110 C CA . CYS A 1 325 ? -45.246 -19.918 47.144 1.00 84.56 325 CYS A CA 1
ATOM 2111 C C . CYS A 1 325 ? -46.480 -19.290 46.484 1.00 84.56 325 CYS A C 1
ATOM 2113 O O . CYS A 1 325 ? -47.281 -19.982 45.836 1.00 84.56 325 CYS A O 1
ATOM 2115 N N . GLU A 1 326 ? -46.588 -17.966 46.580 1.00 82.06 326 GLU A N 1
ATOM 2116 C CA . GLU A 1 326 ? -47.589 -17.148 45.903 1.00 82.06 326 GLU A CA 1
ATOM 2117 C C . GLU A 1 326 ? -46.914 -15.923 45.264 1.00 82.06 326 GLU A C 1
ATOM 2119 O O . GLU A 1 326 ? -46.403 -15.047 45.945 1.00 82.06 326 GLU A O 1
ATOM 2124 N N . SER A 1 327 ? -46.894 -15.864 43.927 1.00 76.38 327 SER A N 1
ATOM 2125 C CA . SER A 1 327 ? -46.301 -14.754 43.154 1.00 76.38 327 SER A CA 1
ATOM 2126 C C . SER A 1 327 ? -44.833 -14.433 43.494 1.00 76.38 327 SER A C 1
ATOM 2128 O O . SER A 1 327 ? -44.452 -13.267 43.525 1.00 76.38 327 SER A O 1
ATOM 2130 N N . GLY A 1 328 ? -44.013 -15.462 43.731 1.00 70.81 328 GLY A N 1
ATOM 2131 C CA . GLY A 1 328 ? -42.583 -15.305 44.028 1.00 70.81 328 GLY A CA 1
ATOM 2132 C C . GLY A 1 328 ? -42.257 -15.048 45.502 1.00 70.81 328 GLY A C 1
ATOM 2133 O O . GLY A 1 328 ? -41.095 -14.878 45.834 1.00 70.81 328 GLY A O 1
ATOM 2134 N N . THR A 1 329 ? -43.239 -15.057 46.410 1.00 75.38 329 THR A N 1
ATOM 2135 C CA . THR A 1 329 ? -42.996 -14.955 47.859 1.00 75.38 329 THR A CA 1
ATOM 2136 C C . THR A 1 329 ? -43.567 -16.158 48.607 1.00 75.38 329 THR A C 1
ATOM 2138 O O . THR A 1 329 ? -44.576 -16.737 48.198 1.00 75.38 329 THR A O 1
ATOM 2141 N N . CYS A 1 330 ? -42.911 -16.567 49.698 1.00 76.44 330 CYS A N 1
ATOM 2142 C CA . CYS A 1 330 ? -43.405 -17.643 50.556 1.00 76.44 330 CYS A CA 1
ATOM 2143 C C . CYS A 1 330 ? -44.498 -17.105 51.487 1.00 76.44 330 CYS A C 1
ATOM 2145 O O . CYS A 1 330 ? -44.241 -16.193 52.274 1.00 76.44 330 CYS A O 1
ATOM 2147 N N . ALA A 1 331 ? -45.725 -17.613 51.358 1.00 79.12 331 ALA A N 1
ATOM 2148 C CA . ALA A 1 331 ? -46.857 -17.188 52.172 1.00 79.12 331 ALA A CA 1
ATOM 2149 C C . ALA A 1 331 ? -47.059 -18.133 53.379 1.00 79.12 331 ALA A C 1
ATOM 2151 O O . ALA A 1 331 ? -47.094 -19.350 53.163 1.00 79.12 331 ALA A O 1
ATOM 2152 N N . PRO A 1 332 ? -47.262 -17.597 54.605 1.00 72.88 332 PRO A N 1
ATOM 2153 C CA . PRO A 1 332 ? -47.439 -18.388 55.826 1.00 72.88 332 PRO A CA 1
ATOM 2154 C C . PRO A 1 332 ? -48.669 -19.300 55.770 1.00 72.88 332 PRO A C 1
ATOM 2156 O O . PRO A 1 332 ? -49.773 -18.876 55.404 1.00 72.88 332 PRO A O 1
ATOM 2159 N N . GLY A 1 333 ? -48.478 -20.552 56.179 1.00 70.69 333 GLY A N 1
ATOM 2160 C CA . GLY A 1 333 ? -49.473 -21.614 56.261 1.00 70.69 333 GLY A CA 1
ATOM 2161 C C . GLY A 1 333 ? -50.308 -21.595 57.549 1.00 70.69 333 GLY A C 1
ATOM 2162 O O . GLY A 1 333 ? -50.600 -20.557 58.143 1.00 70.69 333 GLY A O 1
ATOM 2163 N N . THR A 1 334 ? -50.769 -22.770 57.992 1.00 73.44 334 THR A N 1
ATOM 2164 C CA . THR A 1 334 ? -51.683 -22.890 59.145 1.00 73.44 334 THR A CA 1
ATOM 2165 C C . THR A 1 334 ? -50.968 -22.785 60.504 1.00 73.44 334 THR A C 1
ATOM 2167 O O . THR A 1 334 ? -49.985 -23.498 60.705 1.00 73.44 334 THR A O 1
ATOM 2170 N N . PRO A 1 335 ? -51.471 -21.978 61.466 1.00 66.69 335 PRO A N 1
ATOM 2171 C CA . PRO A 1 335 ? -50.798 -21.732 62.746 1.00 66.69 335 PRO A CA 1
ATOM 2172 C C . PRO A 1 335 ? -50.931 -22.876 63.774 1.00 66.69 335 PRO A C 1
ATOM 2174 O O . PRO A 1 335 ? -52.006 -23.460 63.944 1.00 66.69 335 PRO A O 1
ATOM 2177 N N . VAL A 1 336 ? -49.851 -23.148 64.516 1.00 68.00 336 VAL A N 1
ATOM 2178 C CA . VAL A 1 336 ? -49.735 -24.200 65.550 1.00 68.00 336 VAL A CA 1
ATOM 2179 C C . VAL A 1 336 ? -50.474 -23.827 66.853 1.00 68.00 336 VAL A C 1
ATOM 2181 O O . VAL A 1 336 ? -50.258 -22.760 67.429 1.00 68.00 336 VAL A O 1
ATOM 2184 N N . LEU A 1 337 ? -51.327 -24.733 67.365 1.00 64.88 337 LEU A N 1
ATOM 2185 C CA . LEU A 1 337 ? -52.113 -24.566 68.605 1.00 64.88 337 LEU A CA 1
ATOM 2186 C C . LEU A 1 337 ? -51.528 -25.382 69.781 1.00 64.88 337 LEU A C 1
ATOM 2188 O O . LEU A 1 337 ? -51.477 -26.608 69.717 1.00 64.88 337 LEU A O 1
ATOM 2192 N N . CYS A 1 338 ? -51.162 -24.723 70.889 1.00 69.69 338 CYS A N 1
ATOM 2193 C CA . CYS A 1 338 ? -50.506 -25.349 72.051 1.00 69.69 338 CYS A CA 1
ATOM 2194 C C . CYS A 1 338 ? -51.467 -25.602 73.241 1.00 69.69 338 CYS A C 1
ATOM 2196 O O . CYS A 1 338 ? -51.862 -24.667 73.941 1.00 69.69 338 CYS A O 1
ATOM 2198 N N . ALA A 1 339 ? -51.809 -26.865 73.522 1.00 66.62 339 ALA A N 1
ATOM 2199 C CA . ALA A 1 339 ? -52.631 -27.279 74.675 1.00 66.62 339 ALA A CA 1
ATOM 2200 C C . ALA A 1 339 ? -51.786 -27.556 75.951 1.00 66.62 339 ALA A C 1
ATOM 2202 O O . ALA A 1 339 ? -50.597 -27.848 75.821 1.00 66.62 339 ALA A O 1
ATOM 2203 N N . PRO A 1 340 ? -52.343 -27.461 77.182 1.00 68.75 340 PRO A N 1
ATOM 2204 C CA . PRO A 1 340 ? -51.624 -27.783 78.423 1.00 68.75 340 PRO A CA 1
ATOM 2205 C C . PRO A 1 340 ? -51.320 -29.293 78.542 1.00 68.75 340 PRO A C 1
ATOM 2207 O O . PRO A 1 340 ? -52.238 -30.093 78.350 1.00 68.75 340 PRO A O 1
ATOM 2210 N N . PRO A 1 341 ? -50.073 -29.694 78.866 1.00 68.44 341 PRO A N 1
ATOM 2211 C CA . PRO A 1 341 ? -49.655 -31.099 78.861 1.00 68.44 341 PRO A CA 1
ATOM 2212 C C . PRO A 1 341 ? -50.099 -31.918 80.087 1.00 68.44 341 PRO A C 1
ATOM 2214 O O . PRO A 1 341 ? -50.291 -33.124 79.954 1.00 68.44 341 PRO A O 1
ATOM 2217 N N . ASP A 1 342 ? -50.288 -31.311 81.265 1.00 71.56 342 ASP A N 1
ATOM 2218 C CA . ASP A 1 342 ? -50.669 -32.025 82.496 1.00 71.56 342 ASP A CA 1
ATOM 2219 C C . ASP A 1 342 ? -51.370 -31.117 83.535 1.00 71.56 342 ASP A C 1
ATOM 2221 O O . ASP A 1 342 ? -51.689 -29.955 83.275 1.00 71.56 342 ASP A O 1
ATOM 2225 N N . GLN A 1 343 ? -51.649 -31.660 84.729 1.00 73.94 343 GLN A N 1
ATOM 2226 C CA . GLN A 1 343 ? -52.352 -30.948 85.806 1.00 73.94 343 GLN A CA 1
ATOM 2227 C C . GLN A 1 343 ? -51.541 -29.787 86.416 1.00 73.94 343 GLN A C 1
ATOM 2229 O O . GLN A 1 343 ? -52.146 -28.882 87.002 1.00 73.94 343 GLN A O 1
ATOM 2234 N N . CYS A 1 344 ? -50.219 -29.768 86.229 1.00 72.62 344 CYS A N 1
ATOM 2235 C CA . CYS A 1 344 ? -49.279 -28.788 86.767 1.00 72.62 344 CYS A CA 1
ATOM 2236 C C . CYS A 1 344 ? -48.798 -27.753 85.721 1.00 72.62 344 CYS A C 1
ATOM 2238 O O . CYS A 1 344 ? -47.930 -26.949 86.052 1.00 72.62 344 CYS A O 1
ATOM 2240 N N . HIS A 1 345 ? -49.384 -27.692 84.514 1.00 75.56 345 HIS A N 1
ATOM 2241 C CA . HIS A 1 345 ? -49.037 -26.711 83.466 1.00 75.56 345 HIS A CA 1
ATOM 2242 C C . HIS A 1 345 ? -50.256 -25.983 82.863 1.00 75.56 345 HIS A C 1
ATOM 2244 O O . HIS A 1 345 ? -51.369 -26.516 82.828 1.00 75.56 345 HIS A O 1
ATOM 2250 N N . ASP A 1 346 ? -50.035 -24.765 82.358 1.00 75.62 346 ASP A N 1
ATOM 2251 C CA . ASP A 1 346 ? -51.010 -23.961 81.604 1.00 75.62 346 ASP A CA 1
ATOM 2252 C C . ASP A 1 346 ? -50.832 -24.113 80.070 1.00 75.62 346 ASP A C 1
ATOM 2254 O O . ASP A 1 346 ? -49.872 -24.719 79.579 1.00 75.62 346 ASP A O 1
ATOM 2258 N N . ALA A 1 347 ? -51.784 -23.597 79.278 1.00 70.25 347 ALA A N 1
ATOM 2259 C CA . ALA A 1 347 ? -51.711 -23.606 77.809 1.00 70.25 347 ALA A CA 1
ATOM 2260 C C . ALA A 1 347 ? -50.570 -22.696 77.299 1.00 70.25 347 ALA A C 1
ATOM 2262 O O . ALA A 1 347 ? -50.457 -21.545 77.723 1.00 70.25 347 ALA A O 1
ATOM 2263 N N . GLY A 1 348 ? -49.716 -23.209 76.405 1.00 71.00 348 GLY A N 1
ATOM 2264 C CA . GLY A 1 348 ? -48.499 -22.533 75.935 1.00 71.00 348 GLY A CA 1
ATOM 2265 C C . GLY A 1 348 ? -48.696 -21.560 74.766 1.00 71.00 348 GLY A C 1
ATOM 2266 O O . GLY A 1 348 ? -49.745 -21.525 74.127 1.00 71.00 348 GLY A O 1
ATOM 2267 N N . LYS A 1 349 ? -47.653 -20.777 74.455 1.00 73.50 349 LYS A N 1
ATOM 2268 C CA . LYS A 1 349 ? -47.529 -19.993 73.208 1.00 73.50 349 LYS A CA 1
ATOM 2269 C C . LYS A 1 349 ? -46.389 -20.569 72.367 1.00 73.50 349 LYS A C 1
ATOM 2271 O O . LYS A 1 349 ? -45.346 -20.899 72.926 1.00 73.50 349 LYS A O 1
ATOM 2276 N N . CYS A 1 350 ? -46.589 -20.698 71.059 1.00 75.81 350 CYS A N 1
ATOM 2277 C CA . CYS A 1 350 ? -45.567 -21.210 70.145 1.00 75.81 350 CYS A CA 1
ATOM 2278 C C . CYS A 1 350 ? -44.454 -20.165 69.927 1.00 75.81 350 CYS A C 1
ATOM 2280 O O . CYS A 1 350 ? -44.745 -18.972 69.811 1.00 75.81 350 CYS A O 1
ATOM 2282 N N . ASN A 1 351 ? -43.189 -20.601 69.937 1.00 74.00 351 ASN A N 1
ATOM 2283 C CA . ASN A 1 351 ? -42.022 -19.769 69.636 1.00 74.00 351 ASN A CA 1
ATOM 2284 C C . ASN A 1 351 ? -41.718 -19.785 68.120 1.00 74.00 351 ASN A C 1
ATOM 2286 O O . ASN A 1 351 ? -41.340 -20.850 67.626 1.00 74.00 351 ASN A O 1
ATOM 2290 N N . PRO A 1 352 ? -41.788 -18.638 67.412 1.00 66.94 352 PRO A N 1
ATOM 2291 C CA . PRO A 1 352 ? -41.614 -18.571 65.955 1.00 66.94 352 PRO A CA 1
ATOM 2292 C C . PRO A 1 352 ? -40.273 -19.107 65.438 1.00 66.94 352 PRO A C 1
ATOM 2294 O O . PRO A 1 352 ? -40.191 -19.620 64.333 1.00 66.94 352 PRO A O 1
ATOM 2297 N N . ALA A 1 353 ? -39.207 -19.043 66.243 1.00 65.19 353 ALA A N 1
ATOM 2298 C CA . ALA A 1 353 ? -37.873 -19.480 65.821 1.00 65.19 353 ALA A CA 1
ATOM 2299 C C . ALA A 1 353 ? -37.612 -20.984 66.022 1.00 65.19 353 ALA A C 1
ATOM 2301 O O . ALA A 1 353 ? -36.611 -21.503 65.534 1.00 65.19 353 ALA A O 1
ATOM 2302 N N . THR A 1 354 ? -38.441 -21.683 66.806 1.00 69.12 354 THR A N 1
ATOM 2303 C CA . THR A 1 354 ? -38.176 -23.086 67.179 1.00 69.12 354 THR A CA 1
ATOM 2304 C C . THR A 1 354 ? -39.380 -24.014 67.056 1.00 69.12 354 THR A C 1
ATOM 2306 O O . THR A 1 354 ? -39.209 -25.225 67.171 1.00 69.12 354 THR A O 1
ATOM 2309 N N . GLY A 1 355 ? -40.596 -23.486 66.881 1.00 67.06 355 GLY A N 1
ATOM 2310 C CA . GLY A 1 355 ? -41.839 -24.266 66.843 1.00 67.06 355 GLY A CA 1
ATOM 2311 C C . GLY A 1 355 ? -42.226 -24.863 68.201 1.00 67.06 355 GLY A C 1
ATOM 2312 O O . GLY A 1 355 ? -43.192 -25.616 68.313 1.00 67.06 355 GLY A O 1
ATOM 2313 N N . VAL A 1 356 ? -41.475 -24.542 69.264 1.00 72.38 356 VAL A N 1
ATOM 2314 C CA . VAL A 1 356 ? -41.653 -25.122 70.600 1.00 72.38 356 VAL A CA 1
ATOM 2315 C C . VAL A 1 356 ? -42.657 -24.298 71.405 1.00 72.38 356 VAL A C 1
ATOM 2317 O O . VAL A 1 356 ? -42.509 -23.084 71.565 1.00 72.38 356 VAL A O 1
ATOM 2320 N N . CYS A 1 357 ? -43.670 -24.968 71.951 1.00 70.38 357 CYS A N 1
ATOM 2321 C CA . CYS A 1 357 ? -44.659 -24.369 72.841 1.00 70.38 357 CYS A CA 1
ATOM 2322 C C . CYS A 1 357 ? -44.070 -24.093 74.237 1.00 70.38 357 CYS A C 1
ATOM 2324 O O . CYS A 1 357 ? -43.453 -24.960 74.850 1.00 70.38 357 CYS A O 1
ATOM 2326 N N . SER A 1 358 ? -44.300 -22.892 74.773 1.00 74.50 358 SER A N 1
ATOM 2327 C CA . SER A 1 358 ? -43.714 -22.421 76.039 1.00 74.50 358 SER A CA 1
ATOM 2328 C C . SER A 1 358 ? -44.360 -22.947 77.332 1.00 74.50 358 SER A C 1
ATOM 2330 O O . SER A 1 358 ? -43.953 -22.497 78.399 1.00 74.50 358 SER A O 1
ATOM 2332 N N . ASN A 1 359 ? -45.375 -23.823 77.240 1.00 70.94 359 ASN A N 1
ATOM 2333 C CA . ASN A 1 359 ? -46.282 -24.292 78.308 1.00 70.94 359 ASN A CA 1
ATOM 2334 C C . ASN A 1 359 ? -45.793 -24.039 79.752 1.00 70.94 359 ASN A C 1
ATOM 2336 O O . ASN A 1 359 ? -45.075 -24.866 80.311 1.00 70.94 359 ASN A O 1
ATOM 2340 N N . PRO A 1 360 ? -46.182 -22.904 80.364 1.00 76.25 360 PRO A N 1
ATOM 2341 C CA . PRO A 1 360 ? -45.668 -22.501 81.671 1.00 76.25 360 PRO A CA 1
ATOM 2342 C C . PRO A 1 360 ? -46.175 -23.395 82.811 1.00 76.25 360 PRO A C 1
ATOM 2344 O O . PRO A 1 360 ? -47.335 -23.811 82.813 1.00 76.25 360 PRO A O 1
ATOM 2347 N N . ALA A 1 361 ? -45.319 -23.648 83.804 1.00 69.12 361 ALA A N 1
ATOM 2348 C CA . ALA A 1 361 ? -45.665 -24.381 85.022 1.00 69.12 361 ALA A CA 1
ATOM 2349 C C . ALA A 1 361 ? -46.589 -23.563 85.944 1.00 69.12 361 ALA A C 1
ATOM 2351 O O . ALA A 1 361 ? -46.388 -22.361 86.143 1.00 69.12 361 ALA A O 1
ATOM 2352 N N . LYS A 1 362 ? -47.581 -24.227 86.545 1.00 71.44 362 LYS A N 1
ATOM 2353 C CA . LYS A 1 362 ? -48.430 -23.660 87.601 1.00 71.44 362 LYS A CA 1
ATOM 2354 C C . LYS A 1 362 ? -47.618 -23.445 88.889 1.00 71.44 362 LYS A C 1
ATOM 2356 O O . LYS A 1 362 ? -46.637 -24.154 89.103 1.00 71.44 362 LYS A O 1
ATOM 2361 N N . PRO A 1 363 ? -48.022 -22.502 89.765 1.00 74.00 363 PRO A N 1
ATOM 2362 C CA . PRO A 1 363 ? -47.285 -22.182 90.988 1.00 74.00 363 PRO A CA 1
ATOM 2363 C C . PRO A 1 363 ? -47.024 -23.390 91.900 1.00 74.00 363 PRO A C 1
ATOM 2365 O O . PRO A 1 363 ? -47.893 -24.250 92.083 1.00 74.00 363 PRO A O 1
ATOM 2368 N N . ASP A 1 364 ? -45.845 -23.406 92.521 1.00 66.50 364 ASP A N 1
ATOM 2369 C CA . ASP A 1 364 ? -45.435 -24.462 93.446 1.00 66.50 364 ASP A CA 1
ATOM 2370 C C . ASP A 1 364 ? -46.382 -24.554 94.659 1.00 66.50 364 ASP A C 1
ATOM 2372 O O . ASP A 1 364 ? -46.780 -23.539 95.239 1.00 66.50 364 ASP A O 1
ATOM 2376 N N . GLY A 1 365 ? -46.753 -25.779 95.044 1.00 64.69 365 GLY A N 1
ATOM 2377 C CA . GLY A 1 365 ? -47.706 -26.066 96.126 1.00 64.69 365 GLY A CA 1
ATOM 2378 C C . GLY A 1 365 ? -49.144 -26.339 95.667 1.00 64.69 365 GLY A C 1
ATOM 2379 O O . GLY A 1 365 ? -50.006 -26.626 96.498 1.00 64.69 365 GLY A O 1
ATOM 2380 N N . THR A 1 366 ? -49.419 -26.281 94.360 1.00 76.06 366 THR A N 1
ATOM 2381 C CA . THR A 1 366 ? -50.722 -26.686 93.806 1.00 76.06 366 THR A CA 1
ATOM 2382 C C . THR A 1 366 ? -50.919 -28.197 93.995 1.00 76.06 366 THR A C 1
ATOM 2384 O O . THR A 1 366 ? -49.997 -28.971 93.751 1.00 76.06 366 THR A O 1
ATOM 2387 N N . THR A 1 367 ? -52.088 -28.636 94.469 1.00 73.06 367 THR A N 1
ATOM 2388 C CA . THR A 1 367 ? -52.343 -30.053 94.786 1.00 73.06 367 THR A CA 1
ATOM 2389 C C . THR A 1 367 ? -52.405 -30.925 93.534 1.00 73.06 367 THR A C 1
ATOM 2391 O O . THR A 1 367 ? -53.016 -30.547 92.534 1.00 73.06 367 THR A O 1
ATOM 2394 N N . CYS A 1 368 ? -51.782 -32.102 93.602 1.00 70.31 368 CYS A N 1
ATOM 2395 C CA . CYS A 1 368 ? -51.757 -33.105 92.538 1.00 70.31 368 CYS A CA 1
ATOM 2396 C C . CYS A 1 368 ? -51.638 -34.520 93.158 1.00 70.31 368 CYS A C 1
ATOM 2398 O O . CYS A 1 368 ? -51.506 -34.625 94.373 1.00 70.31 368 CYS A O 1
ATOM 2400 N N . ASP A 1 369 ? -51.754 -35.588 92.364 1.00 71.50 369 ASP A N 1
ATOM 2401 C CA . ASP A 1 369 ? -51.710 -36.994 92.821 1.00 71.50 369 ASP A CA 1
ATOM 2402 C C . ASP A 1 369 ? -50.764 -37.790 91.906 1.00 71.50 369 ASP A C 1
ATOM 2404 O O . ASP A 1 369 ? -50.920 -37.737 90.679 1.00 71.50 369 ASP A O 1
ATOM 2408 N N . ASP A 1 370 ? -49.774 -38.476 92.487 1.00 63.59 370 ASP A N 1
ATOM 2409 C CA . ASP A 1 370 ? -48.761 -39.248 91.754 1.00 63.59 370 ASP A CA 1
ATOM 2410 C C . ASP A 1 370 ? -49.126 -40.734 91.534 1.00 63.59 370 ASP A C 1
ATOM 2412 O O . ASP A 1 370 ? -48.439 -41.441 90.787 1.00 63.59 370 ASP A O 1
ATOM 2416 N N . GLY A 1 371 ? -50.216 -41.212 92.146 1.00 70.19 371 GLY A N 1
ATOM 2417 C CA . GLY A 1 371 ? -50.703 -42.586 92.028 1.00 70.19 371 GLY A CA 1
ATOM 2418 C C . GLY A 1 371 ? -49.929 -43.663 92.812 1.00 70.19 371 GLY A C 1
ATOM 2419 O O . GLY A 1 371 ? -50.130 -44.848 92.521 1.00 70.19 371 GLY A O 1
ATOM 2420 N N . ASN A 1 372 ? -49.077 -43.323 93.792 1.00 66.50 372 ASN A N 1
ATOM 2421 C CA . ASN A 1 372 ? -48.255 -44.275 94.561 1.00 66.50 372 ASN A CA 1
ATOM 2422 C C . ASN A 1 372 ? -48.591 -44.303 96.075 1.00 66.50 372 ASN A C 1
ATOM 2424 O O . ASN A 1 372 ? -48.467 -43.319 96.787 1.00 66.50 372 ASN A O 1
ATOM 2428 N N . ALA A 1 373 ? -48.951 -45.471 96.631 1.00 61.00 373 ALA A N 1
ATOM 2429 C CA . ALA A 1 373 ? -49.314 -45.606 98.055 1.00 61.00 373 ALA A CA 1
ATOM 2430 C C . ALA A 1 373 ? -48.116 -45.587 99.037 1.00 61.00 373 ALA A C 1
ATOM 2432 O O . ALA A 1 373 ? -48.314 -45.624 100.254 1.00 61.00 373 ALA A O 1
ATOM 2433 N N . CYS A 1 374 ? -46.878 -45.553 98.534 1.00 59.09 374 CYS A N 1
ATOM 2434 C CA . CYS A 1 374 ? -45.657 -45.421 99.339 1.00 59.09 374 CYS A CA 1
ATOM 2435 C C . CYS A 1 374 ? -45.201 -43.959 99.527 1.00 59.09 374 CYS A C 1
ATOM 2437 O O . CYS A 1 374 ? -44.096 -43.746 100.039 1.00 59.09 374 CYS A O 1
ATOM 2439 N N . THR A 1 375 ? -46.031 -42.988 99.126 1.00 68.25 375 THR A N 1
ATOM 2440 C CA . THR A 1 375 ? -45.816 -41.531 99.201 1.00 68.25 375 THR A CA 1
ATOM 2441 C C . THR A 1 375 ? -47.094 -40.856 99.743 1.00 68.25 375 THR A C 1
ATOM 2443 O O . THR A 1 375 ? -48.204 -41.343 99.537 1.00 68.25 375 THR A O 1
ATOM 2446 N N . THR A 1 376 ? -46.977 -39.785 100.547 1.00 61.62 376 THR A N 1
ATOM 2447 C CA . THR A 1 376 ? -48.151 -39.030 101.050 1.00 61.62 376 THR A CA 1
ATOM 2448 C C . THR A 1 376 ? -47.928 -37.520 101.008 1.00 61.62 376 THR A C 1
ATOM 2450 O O . THR A 1 376 ? -46.976 -37.037 101.630 1.00 61.62 376 THR A O 1
ATOM 2453 N N . GLY A 1 377 ? -48.856 -36.782 100.380 1.00 66.75 377 GLY A N 1
ATOM 2454 C CA . GLY A 1 377 ? -48.925 -35.312 100.394 1.00 66.75 377 GLY A CA 1
ATOM 2455 C C . GLY A 1 377 ? -48.370 -34.614 99.146 1.00 66.75 377 GLY A C 1
ATOM 2456 O O . GLY A 1 377 ? -47.634 -33.640 99.293 1.00 66.75 377 GLY A O 1
ATOM 2457 N N . ASP A 1 378 ? -48.701 -35.101 97.948 1.00 75.56 378 ASP A N 1
ATOM 2458 C CA . ASP A 1 378 ? -48.070 -34.665 96.695 1.00 75.56 378 ASP A CA 1
ATOM 2459 C C . ASP A 1 378 ? -48.483 -33.244 96.273 1.00 75.56 378 ASP A C 1
ATOM 2461 O O . ASP A 1 378 ? -49.636 -32.816 96.407 1.00 75.56 378 ASP A O 1
ATOM 2465 N N . THR A 1 379 ? -47.513 -32.485 95.758 1.00 78.50 379 THR A N 1
ATOM 2466 C CA . THR A 1 379 ? -47.705 -31.092 95.319 1.00 78.50 379 THR A CA 1
ATOM 2467 C C . THR A 1 379 ? -46.897 -30.800 94.060 1.00 78.50 379 THR A C 1
ATOM 2469 O O . THR A 1 379 ? -45.814 -31.349 93.861 1.00 78.50 379 THR A O 1
ATOM 2472 N N . CYS A 1 380 ? -47.417 -29.934 93.189 1.00 72.94 380 CYS A N 1
ATOM 2473 C CA . CYS A 1 380 ? -46.683 -29.462 92.021 1.00 72.94 380 CYS A CA 1
ATOM 2474 C C . CYS A 1 380 ? -45.460 -28.661 92.493 1.00 72.94 380 CYS A C 1
ATOM 2476 O O . CYS A 1 380 ? -45.610 -27.726 93.282 1.00 72.94 380 CYS A O 1
ATOM 2478 N N . ALA A 1 381 ? -44.276 -29.014 91.999 1.00 74.31 381 ALA A N 1
ATOM 2479 C CA . ALA A 1 381 ? -43.049 -28.245 92.171 1.00 74.31 381 ALA A CA 1
ATOM 2480 C C . ALA A 1 381 ? -42.292 -28.227 90.838 1.00 74.31 381 ALA A C 1
ATOM 2482 O O . ALA A 1 381 ? -42.006 -29.283 90.266 1.00 74.31 381 ALA A O 1
ATOM 2483 N N . GLY A 1 382 ? -42.030 -27.033 90.305 1.00 68.31 382 GLY A N 1
ATOM 2484 C CA . GLY A 1 382 ? -41.331 -26.847 89.031 1.00 68.31 382 GLY A CA 1
ATOM 2485 C C . GLY A 1 382 ? -42.050 -27.444 87.814 1.00 68.31 382 GLY A C 1
ATOM 2486 O O . GLY A 1 382 ? -41.385 -27.875 86.879 1.00 68.31 382 GLY A O 1
ATOM 2487 N N . GLY A 1 383 ? -43.388 -27.507 87.829 1.00 68.19 383 GLY A N 1
ATOM 2488 C CA . GLY A 1 383 ? -44.198 -28.086 86.743 1.00 68.19 383 GLY A CA 1
ATOM 2489 C C . GLY A 1 383 ? -44.421 -29.599 86.838 1.00 68.19 383 GLY A C 1
ATOM 2490 O O . GLY A 1 383 ? -45.216 -30.149 86.091 1.00 68.19 383 GLY A O 1
ATOM 2491 N N . THR A 1 384 ? -43.811 -30.291 87.796 1.00 69.88 384 THR A N 1
ATOM 2492 C CA . THR A 1 384 ? -44.000 -31.738 87.995 1.00 69.88 384 THR A CA 1
ATOM 2493 C C . THR A 1 384 ? -44.746 -32.041 89.286 1.00 69.88 384 THR A C 1
ATOM 2495 O O . THR A 1 384 ? -44.467 -31.435 90.324 1.00 69.88 384 THR A O 1
ATOM 2498 N N . CYS A 1 385 ? -45.677 -33.001 89.240 1.00 66.00 385 CYS A N 1
ATOM 2499 C CA . CYS A 1 385 ? -46.339 -33.489 90.445 1.00 66.00 385 CYS A CA 1
ATOM 2500 C C . CYS A 1 385 ? -45.328 -34.261 91.295 1.00 66.00 385 CYS A C 1
ATOM 2502 O O . CYS A 1 385 ? -44.881 -35.341 90.910 1.00 66.00 385 CYS A O 1
ATOM 2504 N N . SER A 1 386 ? -44.894 -33.654 92.396 1.00 69.00 386 SER A N 1
ATOM 2505 C CA . SER A 1 386 ? -43.826 -34.194 93.226 1.00 69.00 386 SER A CA 1
ATOM 2506 C C . SER A 1 386 ? -44.417 -35.047 94.332 1.00 69.00 386 SER A C 1
ATOM 2508 O O . SER A 1 386 ? -45.183 -34.549 95.159 1.00 69.00 386 SER A O 1
ATOM 2510 N N . ALA A 1 387 ? -44.006 -36.312 94.332 1.00 60.25 387 ALA A N 1
ATOM 2511 C CA . ALA A 1 387 ? -44.291 -37.284 95.367 1.00 60.25 387 ALA A CA 1
ATOM 2512 C C . ALA A 1 387 ? -43.918 -36.749 96.759 1.00 60.25 387 ALA A C 1
ATOM 2514 O O . ALA A 1 387 ? -42.800 -36.266 96.979 1.00 60.25 387 ALA A O 1
ATOM 2515 N N . GLY A 1 388 ? -44.840 -36.856 97.708 1.00 65.56 388 GLY A N 1
ATOM 2516 C CA . GLY A 1 388 ? -44.609 -36.593 99.120 1.00 65.56 388 GLY A CA 1
ATOM 2517 C C . GLY A 1 388 ? -43.643 -37.606 99.748 1.00 65.56 388 GLY A C 1
ATOM 2518 O O . GLY A 1 388 ? -43.064 -38.462 99.083 1.00 65.56 388 GLY A O 1
ATOM 2519 N N . ALA A 1 389 ? -43.431 -37.515 101.062 1.00 61.00 389 ALA A N 1
ATOM 2520 C CA . ALA A 1 389 ? -42.356 -38.249 101.741 1.00 61.00 389 ALA A CA 1
ATOM 2521 C C . ALA A 1 389 ? -42.409 -39.790 101.516 1.00 61.00 389 ALA A C 1
ATOM 2523 O O . ALA A 1 389 ? -43.446 -40.391 101.809 1.00 61.00 389 ALA A O 1
ATOM 2524 N N . PRO A 1 390 ? -41.309 -40.437 101.054 1.00 58.34 390 PRO A N 1
ATOM 2525 C CA . PRO A 1 390 ? -41.270 -41.872 100.739 1.00 58.34 390 PRO A CA 1
ATOM 2526 C C . PRO A 1 390 ? -40.854 -42.775 101.919 1.00 58.34 390 PRO A C 1
ATOM 2528 O O . PRO A 1 390 ? -40.111 -42.366 102.814 1.00 58.34 390 PRO A O 1
ATOM 2531 N N . VAL A 1 391 ? -41.256 -44.053 101.883 1.00 57.25 391 VAL A N 1
ATOM 2532 C CA . VAL A 1 391 ? -40.833 -45.106 102.839 1.00 57.25 391 VAL A CA 1
ATOM 2533 C C . VAL A 1 391 ? -39.517 -45.782 102.377 1.00 57.25 391 VAL A C 1
ATOM 2535 O O . VAL A 1 391 ? -39.471 -46.324 101.277 1.00 57.25 391 VAL A O 1
ATOM 2538 N N . VAL A 1 392 ? -38.440 -45.779 103.190 1.00 63.75 392 VAL A N 1
ATOM 2539 C CA . VAL A 1 392 ? -37.045 -46.131 102.775 1.00 63.75 392 VAL A CA 1
ATOM 2540 C C . VAL A 1 392 ? -36.513 -47.473 103.332 1.00 63.75 392 VAL A C 1
ATOM 2542 O O . VAL A 1 392 ? -36.666 -47.735 104.524 1.00 63.75 392 VAL A O 1
ATOM 2545 N N . CYS A 1 393 ? -35.788 -48.257 102.501 1.00 57.00 393 CYS A N 1
ATOM 2546 C CA . CYS A 1 393 ? -35.078 -49.517 102.840 1.00 57.00 393 CYS A CA 1
ATOM 2547 C C . CYS A 1 393 ? -33.711 -49.655 102.104 1.00 57.00 393 CYS A C 1
ATOM 2549 O O . CYS A 1 393 ? -33.614 -49.246 100.951 1.00 57.00 393 CYS A O 1
ATOM 2551 N N . THR A 1 394 ? -32.644 -50.191 102.733 1.00 63.12 394 THR A N 1
ATOM 2552 C CA . THR A 1 394 ? -31.231 -50.065 102.254 1.00 63.12 394 THR A CA 1
ATOM 2553 C C . THR A 1 394 ? -30.419 -51.380 102.115 1.00 63.12 394 THR A C 1
ATOM 2555 O O . THR A 1 394 ? -30.749 -52.378 102.749 1.00 63.12 394 THR A O 1
ATOM 2558 N N . ALA A 1 395 ? -29.352 -51.355 101.277 1.00 58.75 395 ALA A N 1
ATOM 2559 C CA . ALA A 1 395 ? -28.426 -52.460 100.899 1.00 58.75 395 ALA A CA 1
ATOM 2560 C C . ALA A 1 395 ? -27.287 -52.731 101.894 1.00 58.75 395 ALA A C 1
ATOM 2562 O O . ALA A 1 395 ? -26.955 -51.868 102.704 1.00 58.75 395 ALA A O 1
ATOM 2563 N N . GLN A 1 396 ? -26.625 -53.892 101.760 1.00 57.31 396 GLN A N 1
ATOM 2564 C CA . GLN A 1 396 ? -25.528 -54.303 102.648 1.00 57.31 396 GLN A CA 1
ATOM 2565 C C . GLN A 1 396 ? -24.093 -53.979 102.143 1.00 57.31 396 GLN A C 1
ATOM 2567 O O . GLN A 1 396 ? -23.312 -53.504 102.964 1.00 57.31 396 GLN A O 1
ATOM 2572 N N . ASP A 1 397 ? -23.722 -54.175 100.856 1.00 68.25 397 ASP A N 1
ATOM 2573 C CA . ASP A 1 397 ? -22.382 -53.852 100.273 1.00 68.25 397 ASP A CA 1
ATOM 2574 C C . ASP A 1 397 ? -22.335 -53.906 98.708 1.00 68.25 397 ASP A C 1
ATOM 2576 O O . ASP A 1 397 ? -23.368 -54.110 98.082 1.00 68.25 397 ASP A O 1
ATOM 2580 N N . GLN A 1 398 ? -21.162 -53.725 98.049 1.00 67.56 398 GLN A N 1
ATOM 2581 C CA . GLN A 1 398 ? -21.003 -53.720 96.564 1.00 67.56 398 GLN A CA 1
ATOM 2582 C C . GLN A 1 398 ? -21.291 -55.072 95.881 1.00 67.56 398 GLN A C 1
ATOM 2584 O O . GLN A 1 398 ? -21.458 -55.123 94.661 1.00 67.56 398 GLN A O 1
ATOM 2589 N N . CYS A 1 399 ? -21.372 -56.156 96.653 1.00 71.00 399 CYS A N 1
ATOM 2590 C CA . CYS A 1 399 ? -21.735 -57.492 96.192 1.00 71.00 399 CYS A CA 1
ATOM 2591 C C . CYS A 1 399 ? -23.129 -57.937 96.693 1.00 71.00 399 CYS A C 1
ATOM 2593 O O . CYS A 1 399 ? -23.501 -59.092 96.480 1.00 71.00 399 CYS A O 1
ATOM 2595 N N . HIS A 1 400 ? -23.932 -57.034 97.279 1.00 69.75 400 HIS A N 1
ATOM 2596 C CA . HIS A 1 400 ? -25.326 -57.250 97.703 1.00 69.75 400 HIS A CA 1
ATOM 2597 C C . HIS A 1 400 ? -26.251 -56.099 97.247 1.00 69.75 400 HIS A C 1
ATOM 2599 O O . HIS A 1 400 ? -25.794 -55.003 96.934 1.00 69.75 400 HIS A O 1
ATOM 2605 N N . ASP A 1 401 ? -27.564 -56.330 97.209 1.00 68.44 401 ASP A N 1
ATOM 2606 C CA . ASP A 1 401 ? -28.571 -55.344 96.780 1.00 68.44 401 ASP A CA 1
ATOM 2607 C C . ASP A 1 401 ? -29.418 -54.812 97.957 1.00 68.44 401 ASP A C 1
ATOM 2609 O O . ASP A 1 401 ? -29.469 -55.439 99.012 1.00 68.44 401 ASP A O 1
ATOM 2613 N N . ALA A 1 402 ? -30.067 -53.646 97.785 1.00 60.81 402 ALA A N 1
ATOM 2614 C CA . ALA A 1 402 ? -31.022 -53.043 98.733 1.00 60.81 402 ALA A CA 1
ATOM 2615 C C . ALA A 1 402 ? -32.412 -53.669 98.627 1.00 60.81 402 ALA A C 1
ATOM 2617 O O . ALA A 1 402 ? -32.878 -53.996 97.536 1.00 60.81 402 ALA A O 1
ATOM 2618 N N . GLY A 1 403 ? -33.115 -53.740 99.754 1.00 67.38 403 GLY A N 1
ATOM 2619 C CA . GLY A 1 403 ? -34.525 -54.102 99.808 1.00 67.38 403 GLY A CA 1
ATOM 2620 C C . GLY A 1 403 ? -35.494 -53.122 99.194 1.00 67.38 403 GLY A C 1
ATOM 2621 O O . GLY A 1 403 ? -35.365 -51.921 99.397 1.00 67.38 403 GLY A O 1
ATOM 2622 N N . THR A 1 404 ? -36.543 -53.634 98.554 1.00 64.31 404 THR A N 1
ATOM 2623 C CA . THR A 1 404 ? -37.592 -52.813 97.937 1.00 64.31 404 THR A CA 1
ATOM 2624 C C . THR A 1 404 ? -38.919 -52.903 98.682 1.00 64.31 404 THR A C 1
ATOM 2626 O O . THR A 1 404 ? -39.405 -53.991 98.979 1.00 64.31 404 THR A O 1
ATOM 2629 N N . CYS A 1 405 ? -39.507 -51.737 98.972 1.00 58.28 405 CYS A N 1
ATOM 2630 C CA . CYS A 1 405 ? -40.830 -51.587 99.574 1.00 58.28 405 CYS A CA 1
ATOM 2631 C C . CYS A 1 405 ? -41.924 -51.901 98.538 1.00 58.28 405 CYS A C 1
ATOM 2633 O O . CYS A 1 405 ? -41.936 -51.307 97.461 1.00 58.28 405 CYS A O 1
ATOM 2635 N N . ASN A 1 406 ? -42.840 -52.826 98.829 1.00 67.50 406 ASN A N 1
ATOM 2636 C CA . ASN A 1 406 ? -43.937 -53.160 97.911 1.00 67.50 406 ASN A CA 1
ATOM 2637 C C . ASN A 1 406 ? -44.910 -51.972 97.735 1.00 67.50 406 ASN A C 1
ATOM 2639 O O . ASN A 1 406 ? -45.572 -51.588 98.691 1.00 67.50 406 ASN A O 1
ATOM 2643 N N . SER A 1 407 ? -45.057 -51.439 96.520 1.00 62.78 407 SER A N 1
ATOM 2644 C CA . SER A 1 407 ? -45.836 -50.224 96.210 1.00 62.78 407 SER A CA 1
ATOM 2645 C C . SER A 1 407 ? -47.364 -50.353 96.297 1.00 62.78 407 SER A C 1
ATOM 2647 O O . SER A 1 407 ? -48.057 -49.341 96.251 1.00 62.78 407 SER A O 1
ATOM 2649 N N . ALA A 1 408 ? -47.908 -51.561 96.471 1.00 57.47 408 ALA A N 1
ATOM 2650 C CA . ALA A 1 408 ? -49.330 -51.761 96.765 1.00 57.47 408 ALA A CA 1
ATOM 2651 C C . ALA A 1 408 ? -49.619 -51.921 98.273 1.00 57.47 408 ALA A C 1
ATOM 2653 O O . ALA A 1 408 ? -50.779 -51.819 98.674 1.00 57.47 408 ALA A O 1
ATOM 2654 N N . THR A 1 409 ? -48.604 -52.212 99.111 1.00 60.31 409 THR A N 1
ATOM 2655 C CA . THR A 1 409 ? -48.812 -52.589 100.531 1.00 60.31 409 THR A CA 1
ATOM 2656 C C . THR A 1 409 ? -47.821 -52.028 101.570 1.00 60.31 409 THR A C 1
ATOM 2658 O O . THR A 1 409 ? -48.209 -51.923 102.729 1.00 60.31 409 THR A O 1
ATOM 2661 N N . GLY A 1 410 ? -46.556 -51.734 101.231 1.00 66.06 410 GLY A N 1
ATOM 2662 C CA . GLY A 1 410 ? -45.574 -51.034 102.087 1.00 66.06 410 GLY A CA 1
ATOM 2663 C C . GLY A 1 410 ? -44.482 -51.824 102.878 1.00 66.06 410 GLY A C 1
ATOM 2664 O O . GLY A 1 410 ? -44.179 -51.401 103.988 1.00 66.06 410 GLY A O 1
ATOM 2665 N N . ILE A 1 411 ? -43.876 -52.945 102.407 1.00 62.44 411 ILE A N 1
ATOM 2666 C CA . ILE A 1 411 ? -42.885 -53.802 103.172 1.00 62.44 411 ILE A CA 1
ATOM 2667 C C . ILE A 1 411 ? -41.610 -54.206 102.341 1.00 62.44 411 ILE A C 1
ATOM 2669 O O . ILE A 1 411 ? -41.777 -54.362 101.135 1.00 62.44 411 ILE A O 1
ATOM 2673 N N . CYS A 1 412 ? -40.391 -54.438 102.929 1.00 65.62 412 CYS A N 1
ATOM 2674 C CA . CYS A 1 412 ? -39.046 -54.589 102.250 1.00 65.62 412 CYS A CA 1
ATOM 2675 C C . CYS A 1 412 ? -38.213 -55.926 102.373 1.00 65.62 412 CYS A C 1
ATOM 2677 O O . CYS A 1 412 ? -38.413 -56.669 103.331 1.00 65.62 412 CYS A O 1
ATOM 2679 N N . SER A 1 413 ? -37.226 -56.202 101.466 1.00 63.75 413 SER A N 1
ATOM 2680 C CA . SER A 1 413 ? -36.370 -57.452 101.324 1.00 63.75 413 SER A CA 1
ATOM 2681 C C . SER A 1 413 ? -34.802 -57.270 101.309 1.00 63.75 413 SER A C 1
ATOM 2683 O O . SER A 1 413 ? -34.381 -56.162 101.555 1.00 63.75 413 SER A O 1
ATOM 2685 N N . ASN A 1 414 ? -33.898 -58.275 101.079 1.00 63.97 414 ASN A N 1
ATOM 2686 C CA . ASN A 1 414 ? -32.420 -58.053 100.822 1.00 63.97 414 ASN A CA 1
ATOM 2687 C C . ASN A 1 414 ? -31.606 -59.256 100.191 1.00 63.97 414 ASN A C 1
ATOM 2689 O O . ASN A 1 414 ? -31.371 -60.241 100.894 1.00 63.97 414 ASN A O 1
ATOM 2693 N N . PRO A 1 415 ? -31.156 -59.217 98.908 1.00 71.56 415 PRO A N 1
ATOM 2694 C CA . PRO A 1 415 ? -30.444 -60.319 98.187 1.00 71.56 415 PRO A CA 1
ATOM 2695 C C . PRO A 1 415 ? -28.940 -60.095 97.804 1.00 71.56 415 PRO A C 1
ATOM 2697 O O . PRO A 1 415 ? -28.457 -58.970 97.828 1.00 71.56 415 PRO A O 1
ATOM 2700 N N . ALA A 1 416 ? -28.199 -61.158 97.408 1.00 64.75 416 ALA A N 1
ATOM 2701 C CA . ALA A 1 416 ? -26.775 -61.138 96.968 1.00 64.75 416 ALA A CA 1
ATOM 2702 C C . ALA A 1 416 ? -26.582 -61.056 95.429 1.00 64.75 416 ALA A C 1
ATOM 2704 O O . ALA A 1 416 ? -27.374 -61.645 94.689 1.00 64.75 416 ALA A O 1
ATOM 2705 N N . LYS A 1 417 ? -25.514 -60.390 94.942 1.00 67.69 417 LYS A N 1
ATOM 2706 C CA . LYS A 1 417 ? -25.241 -60.185 93.499 1.00 67.69 417 LYS A CA 1
ATOM 2707 C C . LYS A 1 417 ? -24.568 -61.406 92.819 1.00 67.69 417 LYS A C 1
ATOM 2709 O O . LYS A 1 417 ? -23.773 -62.097 93.456 1.00 67.69 417 LYS A O 1
ATOM 2714 N N . PRO A 1 418 ? -24.824 -61.677 91.520 1.00 68.94 418 PRO A N 1
ATOM 2715 C CA . PRO A 1 418 ? -24.263 -62.830 90.794 1.00 68.94 418 PRO A CA 1
ATOM 2716 C C . PRO A 1 418 ? -22.745 -62.778 90.513 1.00 68.94 418 PRO A C 1
ATOM 2718 O O . PRO A 1 418 ? -22.157 -61.706 90.354 1.00 68.94 418 PRO A O 1
ATOM 2721 N N . ASN A 1 419 ? -22.125 -63.955 90.342 1.00 63.59 419 ASN A N 1
ATOM 2722 C CA . ASN A 1 419 ? -20.736 -64.093 89.876 1.00 63.59 419 ASN A CA 1
ATOM 2723 C C . ASN A 1 419 ? -20.580 -63.568 88.435 1.00 63.59 419 ASN A C 1
ATOM 2725 O O . ASN A 1 419 ? -21.393 -63.899 87.575 1.00 63.59 419 ASN A O 1
ATOM 2729 N N . GLY A 1 420 ? -19.524 -62.796 88.169 1.00 66.25 420 GLY A N 1
ATOM 2730 C CA . GLY A 1 420 ? -19.261 -62.095 86.909 1.00 66.25 420 GLY A CA 1
ATOM 2731 C C . GLY A 1 420 ? -19.620 -60.604 86.925 1.00 66.25 420 GLY A C 1
ATOM 2732 O O . GLY A 1 420 ? -19.381 -59.924 85.933 1.00 66.25 420 GLY A O 1
ATOM 2733 N N . THR A 1 421 ? -20.183 -60.077 88.020 1.00 75.62 421 THR A N 1
ATOM 2734 C CA . THR A 1 421 ? -20.495 -58.639 88.139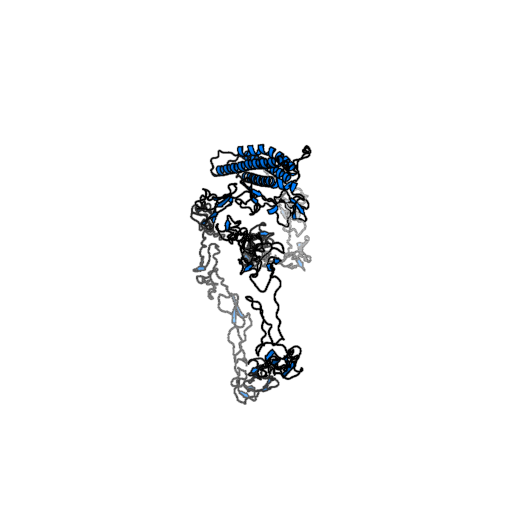 1.00 75.62 421 THR A CA 1
ATOM 2735 C C . THR A 1 421 ? -19.201 -57.823 88.126 1.00 75.62 421 THR A C 1
ATOM 2737 O O . THR A 1 421 ? -18.289 -58.151 88.869 1.00 75.62 421 THR A O 1
ATOM 2740 N N . ALA A 1 422 ? -19.089 -56.791 87.290 1.00 67.06 422 ALA A N 1
ATOM 2741 C CA . ALA A 1 422 ? -17.859 -56.008 87.179 1.00 67.06 422 ALA A CA 1
ATOM 2742 C C . ALA A 1 422 ? -17.498 -55.300 88.494 1.00 67.06 422 ALA A C 1
ATOM 2744 O O . ALA A 1 422 ? -18.362 -54.819 89.231 1.00 67.06 422 ALA A O 1
ATOM 2745 N N . CYS A 1 423 ? -16.204 -55.231 88.748 1.00 71.62 423 CYS A N 1
ATOM 2746 C CA . CYS A 1 423 ? -15.571 -54.536 89.861 1.00 71.62 423 CYS A CA 1
ATOM 2747 C C . CYS A 1 423 ? -14.169 -54.102 89.382 1.00 71.62 423 CYS A C 1
ATOM 2749 O O . CYS A 1 423 ? -13.865 -54.339 88.221 1.00 71.62 423 CYS A O 1
ATOM 2751 N N . ASP A 1 424 ? -13.351 -53.426 90.188 1.00 72.31 424 ASP A N 1
ATOM 2752 C CA . ASP A 1 424 ? -12.067 -52.847 89.736 1.00 72.31 424 ASP A CA 1
ATOM 2753 C C . ASP A 1 424 ? -10.931 -53.198 90.715 1.00 72.31 424 ASP A C 1
ATOM 2755 O O . ASP A 1 424 ? -11.111 -53.044 91.932 1.00 72.31 424 ASP A O 1
ATOM 2759 N N . ASP A 1 425 ? -9.794 -53.684 90.192 1.00 63.66 425 ASP A N 1
ATOM 2760 C CA . ASP A 1 425 ? -8.581 -54.043 90.948 1.00 63.66 425 ASP A CA 1
ATOM 2761 C C . ASP A 1 425 ? -7.387 -53.063 90.812 1.00 63.66 425 ASP A C 1
ATOM 2763 O O . ASP A 1 425 ? -6.405 -53.193 91.554 1.00 63.66 425 ASP A O 1
ATOM 2767 N N . ALA A 1 426 ? -7.507 -52.040 89.953 1.00 69.25 426 ALA A N 1
ATOM 2768 C CA . ALA A 1 426 ? -6.578 -50.923 89.732 1.00 69.25 426 ALA A CA 1
ATOM 2769 C C . ALA A 1 426 ? -5.207 -51.199 89.035 1.00 69.25 426 ALA A C 1
ATOM 2771 O O . ALA A 1 426 ? -4.245 -50.463 89.291 1.00 69.25 426 ALA A O 1
ATOM 2772 N N . ASN A 1 427 ? -5.082 -52.169 88.105 1.00 70.75 427 ASN A N 1
ATOM 2773 C CA . ASN A 1 427 ? -3.873 -52.385 87.261 1.00 70.75 427 ASN A CA 1
ATOM 2774 C C . ASN A 1 427 ? -4.098 -52.170 85.733 1.00 70.75 427 ASN A C 1
ATOM 2776 O O . ASN A 1 427 ? -4.909 -52.848 85.114 1.00 70.75 427 ASN A O 1
ATOM 2780 N N . ALA A 1 428 ? -3.320 -51.285 85.077 1.00 64.69 428 ALA A N 1
ATOM 2781 C CA . ALA A 1 428 ? -3.522 -50.859 83.674 1.00 64.69 428 ALA A CA 1
ATOM 2782 C C . ALA A 1 428 ? -2.860 -51.732 82.575 1.00 64.69 428 ALA A C 1
ATOM 2784 O O . ALA A 1 428 ? -3.064 -51.484 81.383 1.00 64.69 428 ALA A O 1
ATOM 2785 N N . CYS A 1 429 ? -2.077 -52.757 82.934 1.00 64.19 429 CYS A N 1
ATOM 2786 C CA . CYS A 1 429 ? -1.559 -53.754 81.976 1.00 64.19 429 CYS A CA 1
ATOM 2787 C C . CYS A 1 429 ? -2.445 -55.010 81.862 1.00 64.19 429 CYS A C 1
ATOM 2789 O O . CYS A 1 429 ? -2.091 -55.942 81.135 1.00 64.19 429 CYS A O 1
ATOM 2791 N N . THR A 1 430 ? -3.587 -55.020 82.552 1.00 72.69 430 THR A N 1
ATOM 2792 C CA . THR A 1 430 ? -4.683 -55.996 82.456 1.00 72.69 430 THR A CA 1
ATOM 2793 C C . THR A 1 430 ? -5.943 -55.293 81.955 1.00 72.69 430 THR A C 1
ATOM 2795 O O . THR A 1 430 ? -6.067 -54.078 82.083 1.00 72.69 430 THR A O 1
ATOM 2798 N N . ARG A 1 431 ? -6.851 -56.015 81.288 1.00 67.44 431 ARG A N 1
ATOM 2799 C CA . ARG A 1 431 ? -7.957 -55.386 80.541 1.00 67.44 431 ARG A CA 1
ATOM 2800 C C . ARG A 1 431 ? -9.370 -55.818 80.979 1.00 67.44 431 ARG A C 1
ATOM 2802 O O . ARG A 1 431 ? -10.314 -55.410 80.303 1.00 67.44 431 ARG A O 1
ATOM 2809 N N . SER A 1 432 ? -9.578 -56.629 82.034 1.00 70.06 432 SER A N 1
ATOM 2810 C CA . SER A 1 432 ? -10.936 -56.962 82.565 1.00 70.06 432 SER A CA 1
ATOM 2811 C C . SER A 1 432 ? -10.955 -57.570 83.997 1.00 70.06 432 SER A C 1
ATOM 2813 O O . SER A 1 432 ? -10.262 -58.575 84.195 1.00 70.06 432 SER A O 1
ATOM 2815 N N . ASP A 1 433 ? -11.832 -57.080 84.912 1.00 76.62 433 ASP A N 1
ATOM 2816 C CA . ASP A 1 433 ? -11.989 -57.551 86.321 1.00 76.62 433 ASP A CA 1
ATOM 2817 C C . ASP A 1 433 ? -13.455 -57.914 86.711 1.00 76.62 433 ASP A C 1
ATOM 2819 O O . ASP A 1 433 ? -14.406 -57.273 86.252 1.00 76.62 433 ASP A O 1
ATOM 2823 N N . ILE A 1 434 ? -13.669 -58.946 87.553 1.00 81.19 434 ILE A N 1
ATOM 2824 C CA . ILE A 1 434 ? -15.016 -59.484 87.898 1.00 81.19 434 ILE A CA 1
ATOM 2825 C C . ILE A 1 434 ? -15.201 -59.948 89.363 1.00 81.19 434 ILE A C 1
ATOM 2827 O O . ILE A 1 434 ? -14.263 -60.424 90.001 1.00 81.19 434 ILE A O 1
ATOM 2831 N N . CYS A 1 435 ? -16.442 -59.874 89.873 1.00 72.75 435 CYS A N 1
ATOM 2832 C CA . CYS A 1 435 ? -16.897 -60.374 91.177 1.00 72.75 435 CYS A CA 1
ATOM 2833 C C . CYS A 1 435 ? -17.146 -61.883 91.134 1.00 72.75 435 CYS A C 1
ATOM 2835 O O . CYS A 1 435 ? -17.980 -62.353 90.365 1.00 72.75 435 CYS A O 1
ATOM 2837 N N . GLN A 1 436 ? -16.541 -62.657 92.025 1.00 76.00 436 GLN A N 1
ATOM 2838 C CA . GLN A 1 436 ? -16.770 -64.091 92.151 1.00 76.00 436 GLN A CA 1
ATOM 2839 C C . GLN A 1 436 ? -17.019 -64.456 93.617 1.00 76.00 436 GLN A C 1
ATOM 2841 O O . GLN A 1 436 ? -16.195 -64.195 94.484 1.00 76.00 436 GLN A O 1
ATOM 2846 N N . ALA A 1 437 ? -18.200 -65.012 93.896 1.00 68.62 437 ALA A N 1
ATOM 2847 C CA . ALA A 1 437 ? -18.738 -65.317 95.224 1.00 68.62 437 ALA A CA 1
ATOM 2848 C C . ALA A 1 437 ? -18.710 -64.124 96.204 1.00 68.62 437 ALA A C 1
ATOM 2850 O O . ALA A 1 437 ? -18.551 -64.310 97.408 1.00 68.62 437 ALA A O 1
ATOM 2851 N N . GLY A 1 438 ? -18.871 -62.905 95.674 1.00 69.56 438 GLY A N 1
ATOM 2852 C CA . GLY A 1 438 ? -18.844 -61.659 96.440 1.00 69.56 438 GLY A CA 1
ATOM 2853 C C . GLY A 1 438 ? -17.461 -61.001 96.618 1.00 69.56 438 GLY A C 1
ATOM 2854 O O . GLY A 1 438 ? -17.274 -60.295 97.605 1.00 69.56 438 GLY A O 1
ATOM 2855 N N . THR A 1 439 ? -16.467 -61.230 95.734 1.00 71.88 439 THR A N 1
ATOM 2856 C CA . THR A 1 439 ? -15.101 -60.617 95.795 1.00 71.88 439 THR A CA 1
ATOM 2857 C C . THR A 1 439 ? -14.467 -60.379 94.396 1.00 71.88 439 THR A C 1
ATOM 2859 O O . THR A 1 439 ? -14.766 -61.155 93.501 1.00 71.88 439 THR A O 1
ATOM 2862 N N . CYS A 1 440 ? -13.599 -59.366 94.179 1.00 74.62 440 CYS A N 1
ATOM 2863 C CA . CYS A 1 440 ? -13.119 -58.884 92.848 1.00 74.62 440 CYS A CA 1
ATOM 2864 C C . CYS A 1 440 ? -11.695 -59.335 92.374 1.00 74.62 440 CYS A C 1
ATOM 2866 O O . CYS A 1 440 ? -10.797 -59.334 93.215 1.00 74.62 440 CYS A O 1
ATOM 2868 N N . THR A 1 441 ? -11.451 -59.654 91.070 1.00 72.50 441 THR A N 1
ATOM 2869 C CA . THR A 1 441 ? -10.130 -60.091 90.469 1.00 72.50 441 THR A CA 1
ATOM 2870 C C . THR A 1 441 ? -9.916 -59.799 88.938 1.00 72.50 441 THR A C 1
ATOM 2872 O O . THR A 1 441 ? -10.892 -59.995 88.210 1.00 72.50 441 THR A O 1
ATOM 2875 N N . GLY A 1 442 ? -8.689 -59.483 88.424 1.00 71.00 442 GLY A N 1
ATOM 2876 C CA . GLY A 1 442 ? -8.375 -59.092 87.000 1.00 71.00 442 GLY A CA 1
ATOM 2877 C C . GLY A 1 442 ? -7.534 -59.998 86.029 1.00 71.00 442 GLY A C 1
ATOM 2878 O O . GLY A 1 442 ? -6.802 -60.888 86.473 1.00 71.00 442 GLY A O 1
ATOM 2879 N N . THR A 1 443 ? -7.625 -59.797 84.677 1.00 64.75 443 THR A N 1
ATOM 2880 C CA . THR A 1 443 ? -7.008 -60.636 83.571 1.00 64.75 443 THR A CA 1
ATOM 2881 C C . THR A 1 443 ? -6.585 -59.921 82.212 1.00 64.75 443 THR A C 1
ATOM 2883 O O . THR A 1 443 ? -7.147 -58.883 81.872 1.00 64.75 443 THR A O 1
ATOM 2886 N N . ASN A 1 444 ? -5.633 -60.495 81.398 1.00 59.47 444 ASN A N 1
ATOM 2887 C CA . ASN A 1 444 ? -5.224 -60.245 79.945 1.00 59.47 444 ASN A CA 1
ATOM 2888 C C . ASN A 1 444 ? -4.153 -59.130 79.515 1.00 59.47 444 ASN A C 1
ATOM 2890 O O . ASN A 1 444 ? -4.530 -57.959 79.510 1.00 59.47 444 ASN A O 1
ATOM 2894 N N . PRO A 1 445 ? -2.881 -59.435 79.062 1.00 65.31 445 PRO A N 1
ATOM 2895 C CA . PRO A 1 445 ? -1.744 -58.463 78.806 1.00 65.31 445 PRO A CA 1
ATOM 2896 C C . PRO A 1 445 ? -1.256 -58.133 77.329 1.00 65.31 445 PRO A C 1
ATOM 2898 O O . PRO A 1 445 ? -1.666 -58.798 76.385 1.00 65.31 445 PRO A O 1
ATOM 2901 N N . VAL A 1 446 ? -0.354 -57.124 77.110 1.00 66.88 446 VAL A N 1
ATOM 2902 C CA . VAL A 1 446 ? 0.047 -56.415 75.816 1.00 66.88 446 VAL A CA 1
ATOM 2903 C C . VAL A 1 446 ? 1.475 -56.752 75.216 1.00 66.88 446 VAL A C 1
ATOM 2905 O O . VAL A 1 446 ? 2.380 -56.990 76.008 1.00 66.88 446 VAL A O 1
ATOM 2908 N N . LEU A 1 447 ? 1.733 -56.716 73.865 1.00 65.44 447 LEU A N 1
ATOM 2909 C CA . LEU A 1 447 ? 2.992 -57.142 73.120 1.00 65.44 447 LEU A CA 1
ATOM 2910 C C . LEU A 1 447 ? 3.525 -56.177 71.974 1.00 65.44 447 LEU A C 1
ATOM 2912 O O . LEU A 1 447 ? 2.686 -55.596 71.294 1.00 65.44 447 LEU A O 1
ATOM 2916 N N . CYS A 1 448 ? 4.862 -56.057 71.680 1.00 65.75 448 CYS A N 1
ATOM 2917 C CA . CYS A 1 448 ? 5.505 -55.131 70.666 1.00 65.75 448 CYS A CA 1
ATOM 2918 C C . CYS A 1 448 ? 6.661 -55.739 69.754 1.00 65.75 448 CYS A C 1
ATOM 2920 O O . CYS A 1 448 ? 7.421 -56.563 70.258 1.00 65.75 448 CYS A O 1
ATOM 2922 N N . THR A 1 449 ? 6.876 -55.322 68.467 1.00 67.38 449 THR A N 1
ATOM 2923 C CA . THR A 1 449 ? 7.900 -55.860 67.474 1.00 67.38 449 THR A CA 1
ATOM 2924 C C . THR A 1 449 ? 8.660 -54.808 66.597 1.00 67.38 449 THR A C 1
ATOM 2926 O O . THR A 1 449 ? 8.203 -53.673 66.525 1.00 67.38 449 THR A O 1
ATOM 2929 N N . ALA A 1 450 ? 9.780 -55.165 65.910 1.00 63.84 450 ALA A N 1
ATOM 2930 C CA . ALA A 1 450 ? 10.711 -54.274 65.147 1.00 63.84 450 ALA A CA 1
ATOM 2931 C C . ALA A 1 450 ? 10.320 -53.931 63.673 1.00 63.84 450 ALA A C 1
ATOM 2933 O O . ALA A 1 450 ? 9.677 -54.776 63.049 1.00 63.84 450 ALA A O 1
ATOM 2934 N N . PRO A 1 451 ? 10.744 -52.781 63.079 1.00 67.56 451 PRO A N 1
ATOM 2935 C CA . PRO A 1 451 ? 10.257 -52.307 61.764 1.00 67.56 451 PRO A CA 1
ATOM 2936 C C . PRO A 1 451 ? 11.108 -52.580 60.488 1.00 67.56 451 PRO A C 1
ATOM 2938 O O . PRO A 1 451 ? 10.498 -52.811 59.448 1.00 67.56 451 PRO A O 1
ATOM 2941 N N . ASP A 1 452 ? 12.457 -52.557 60.493 1.00 71.06 452 ASP A N 1
ATOM 2942 C CA . ASP A 1 452 ? 13.303 -52.731 59.275 1.00 71.06 452 ASP A CA 1
ATOM 2943 C C . ASP A 1 452 ? 14.750 -53.241 59.550 1.00 71.06 452 ASP A C 1
ATOM 2945 O O . ASP A 1 452 ? 15.106 -53.531 60.693 1.00 71.06 452 ASP A O 1
ATOM 2949 N N . GLN A 1 453 ? 15.598 -53.389 58.507 1.00 71.19 453 GLN A N 1
ATOM 2950 C CA . GLN A 1 453 ? 16.962 -53.955 58.621 1.00 71.19 453 GLN A CA 1
ATOM 2951 C C . GLN A 1 453 ? 17.944 -53.095 59.440 1.00 71.19 453 GLN A C 1
ATOM 2953 O O . GLN A 1 453 ? 18.906 -53.656 59.984 1.00 71.19 453 GLN A O 1
ATOM 2958 N N . CYS A 1 454 ? 17.684 -51.792 59.595 1.00 73.94 454 CYS A N 1
ATOM 2959 C CA . CYS A 1 454 ? 18.479 -50.882 60.416 1.00 73.94 454 CYS A CA 1
ATOM 2960 C C . CYS A 1 454 ? 17.787 -50.570 61.792 1.00 73.94 454 CYS A C 1
ATOM 2962 O O . CYS A 1 454 ? 18.193 -49.599 62.424 1.00 73.94 454 CYS A O 1
ATOM 2964 N N . HIS A 1 455 ? 16.827 -51.379 62.321 1.00 73.38 455 HIS A N 1
ATOM 2965 C CA . HIS A 1 455 ? 16.147 -51.198 63.649 1.00 73.38 455 HIS A CA 1
ATOM 2966 C C . HIS A 1 455 ? 15.867 -52.502 64.477 1.00 73.38 455 HIS A C 1
ATOM 2968 O O . HIS A 1 455 ? 15.859 -53.596 63.911 1.00 73.38 455 HIS A O 1
ATOM 2974 N N . ASP A 1 456 ? 15.578 -52.388 65.800 1.00 74.31 456 ASP A N 1
ATOM 2975 C CA . ASP A 1 456 ? 15.307 -53.488 66.783 1.00 74.31 456 ASP A CA 1
ATOM 2976 C C . ASP A 1 456 ? 13.893 -53.423 67.486 1.00 74.31 456 ASP A C 1
ATOM 2978 O O . ASP A 1 456 ? 13.154 -52.451 67.321 1.00 74.31 456 ASP A O 1
ATOM 2982 N N . ALA A 1 457 ? 13.466 -54.447 68.272 1.00 67.12 457 ALA A N 1
ATOM 2983 C CA . ALA A 1 457 ? 12.116 -54.590 68.913 1.00 67.12 457 ALA A CA 1
ATOM 2984 C C . ALA A 1 457 ? 12.024 -54.120 70.403 1.00 67.12 457 ALA A C 1
ATOM 2986 O O . ALA A 1 457 ? 12.992 -54.299 71.137 1.00 67.12 457 ALA A O 1
ATOM 2987 N N . GLY A 1 458 ? 10.874 -53.579 70.885 1.00 72.38 458 GLY A N 1
ATOM 2988 C CA . GLY A 1 458 ? 10.710 -52.922 72.222 1.00 72.38 458 GLY A CA 1
ATOM 2989 C C . GLY A 1 458 ? 9.733 -53.534 73.279 1.00 72.38 458 GLY A C 1
ATOM 2990 O O . GLY A 1 458 ? 9.129 -54.576 73.043 1.00 72.38 458 GLY A O 1
ATOM 2991 N N . THR A 1 459 ? 9.559 -52.881 74.457 1.00 71.69 459 THR A N 1
ATOM 2992 C CA . THR A 1 459 ? 8.818 -53.357 75.681 1.00 71.69 459 THR A CA 1
ATOM 2993 C C . THR A 1 459 ? 7.745 -52.373 76.238 1.00 71.69 459 THR A C 1
ATOM 2995 O O . THR A 1 459 ? 7.874 -51.172 76.032 1.00 71.69 459 THR A O 1
ATOM 2998 N N . CYS A 1 460 ? 6.703 -52.856 76.964 1.00 71.38 460 CYS A N 1
ATOM 2999 C CA . CYS A 1 460 ? 5.523 -52.077 77.449 1.00 71.38 460 CYS A CA 1
ATOM 3000 C C . CYS A 1 460 ? 5.578 -51.639 78.945 1.00 71.38 460 CYS A C 1
ATOM 3002 O O . CYS A 1 460 ? 6.018 -52.408 79.800 1.00 71.38 460 CYS A O 1
ATOM 3004 N N . ASN A 1 461 ? 5.095 -50.427 79.279 1.00 67.56 461 ASN A N 1
ATOM 3005 C CA . ASN A 1 461 ? 5.124 -49.817 80.630 1.00 67.56 461 ASN A CA 1
ATOM 3006 C C . ASN A 1 461 ? 3.806 -50.003 81.453 1.00 67.56 461 ASN A C 1
ATOM 3008 O O . ASN A 1 461 ? 2.766 -49.544 80.981 1.00 67.56 461 ASN A O 1
ATOM 3012 N N . PRO A 1 462 ? 3.819 -50.546 82.700 1.00 64.19 462 PRO A N 1
ATOM 3013 C CA . PRO A 1 462 ? 2.618 -50.823 83.522 1.00 64.19 462 PRO A CA 1
ATOM 3014 C C . PRO A 1 462 ? 1.777 -49.641 84.023 1.00 64.19 462 PRO A C 1
ATOM 3016 O O . PRO A 1 462 ? 0.645 -49.856 84.446 1.00 64.19 462 PRO A O 1
ATOM 3019 N N . ALA A 1 463 ? 2.297 -48.413 83.999 1.00 60.72 463 ALA A N 1
ATOM 3020 C CA . ALA A 1 463 ? 1.539 -47.226 84.409 1.00 60.72 463 ALA A CA 1
ATOM 3021 C C . ALA A 1 463 ? 0.892 -46.477 83.226 1.00 60.72 463 ALA A C 1
ATOM 3023 O O . ALA A 1 463 ? 0.029 -45.632 83.451 1.00 60.72 463 ALA A O 1
ATOM 3024 N N . THR A 1 464 ? 1.314 -46.742 81.978 1.00 67.56 464 THR A N 1
ATOM 3025 C CA . THR A 1 464 ? 0.916 -45.933 80.801 1.00 67.56 464 THR A CA 1
ATOM 3026 C C . THR A 1 464 ? 0.673 -46.699 79.490 1.00 67.56 464 THR A C 1
ATOM 3028 O O . THR A 1 464 ? 0.041 -46.146 78.596 1.00 67.56 464 THR A O 1
ATOM 3031 N N . GLY A 1 465 ? 1.142 -47.942 79.326 1.00 67.75 465 GLY A N 1
ATOM 3032 C CA . GLY A 1 465 ? 0.796 -48.813 78.189 1.00 67.75 465 GLY A CA 1
ATOM 3033 C C . GLY A 1 465 ? 1.557 -48.653 76.848 1.00 67.75 465 GLY A C 1
ATOM 3034 O O . GLY A 1 465 ? 1.107 -49.239 75.867 1.00 67.75 465 GLY A O 1
ATOM 3035 N N . ALA A 1 466 ? 2.690 -47.930 76.748 1.00 70.25 466 ALA A N 1
ATOM 3036 C CA . ALA A 1 466 ? 3.411 -47.639 75.472 1.00 70.25 466 ALA A CA 1
ATOM 3037 C C . ALA A 1 466 ? 4.723 -48.453 75.209 1.00 70.25 466 ALA A C 1
ATOM 3039 O O . ALA A 1 466 ? 5.341 -48.894 76.177 1.00 70.25 466 ALA A O 1
ATOM 3040 N N . CYS A 1 467 ? 5.159 -48.612 73.929 1.00 71.31 467 CYS A N 1
ATOM 3041 C CA . CYS A 1 467 ? 6.342 -49.392 73.433 1.00 71.31 467 CYS A CA 1
ATOM 3042 C C . CYS A 1 467 ? 7.535 -48.515 72.916 1.00 71.31 467 CYS A C 1
ATOM 3044 O O . CYS A 1 467 ? 7.302 -47.379 72.516 1.00 71.31 467 CYS A O 1
ATOM 3046 N N . SER A 1 468 ? 8.790 -49.022 72.844 1.00 71.88 468 SER A N 1
ATOM 3047 C CA . SER A 1 468 ? 10.038 -48.198 72.762 1.00 71.88 468 SER A CA 1
ATOM 3048 C C . SER A 1 468 ? 11.112 -48.464 71.643 1.00 71.88 468 SER A C 1
ATOM 3050 O O . SER A 1 468 ? 12.294 -48.266 71.915 1.00 71.88 468 SER A O 1
ATOM 3052 N N . ASN A 1 469 ? 10.795 -48.935 70.425 1.00 67.94 469 ASN A N 1
ATOM 3053 C CA . ASN A 1 469 ? 11.761 -49.452 69.402 1.00 67.94 469 ASN A CA 1
ATOM 3054 C C . ASN A 1 469 ? 12.990 -48.552 69.004 1.00 67.94 469 ASN A C 1
ATOM 3056 O O . ASN A 1 469 ? 12.767 -47.458 68.487 1.00 67.94 469 ASN A O 1
ATOM 3060 N N . PRO A 1 470 ? 14.263 -49.018 69.114 1.00 73.94 470 PRO A N 1
ATOM 3061 C CA . PRO A 1 470 ? 15.495 -48.261 68.754 1.00 73.94 470 PRO A CA 1
ATOM 3062 C C . PRO A 1 470 ? 16.161 -48.594 67.381 1.00 73.94 470 PRO A C 1
ATOM 3064 O O . PRO A 1 470 ? 15.948 -49.677 66.839 1.00 73.94 470 PRO A O 1
ATOM 3067 N N . ALA A 1 471 ? 17.015 -47.691 66.848 1.00 68.25 471 ALA A N 1
ATOM 3068 C CA . ALA A 1 471 ? 17.783 -47.820 65.581 1.00 68.25 471 ALA A CA 1
ATOM 3069 C C . ALA A 1 471 ? 19.192 -48.448 65.739 1.00 68.25 471 ALA A C 1
ATOM 3071 O O . ALA A 1 471 ? 19.833 -48.281 66.780 1.00 68.25 471 ALA A O 1
ATOM 3072 N N . LYS A 1 472 ? 19.699 -49.133 64.699 1.00 69.56 472 LYS A N 1
ATOM 3073 C CA . LYS A 1 472 ? 21.041 -49.755 64.651 1.00 69.56 472 LYS A CA 1
ATOM 3074 C C . LYS A 1 472 ? 22.154 -48.726 64.348 1.00 69.56 472 LYS A C 1
ATOM 3076 O O . LYS A 1 472 ? 21.882 -47.729 63.689 1.00 69.56 472 LYS A O 1
ATOM 3081 N N . PRO A 1 473 ? 23.411 -48.948 64.795 1.00 72.75 473 PRO A N 1
ATOM 3082 C CA . PRO A 1 473 ? 24.501 -47.965 64.668 1.00 72.75 473 PRO A CA 1
ATOM 3083 C C . PRO A 1 473 ? 24.954 -47.668 63.226 1.00 72.75 473 PRO A C 1
ATOM 3085 O O . PRO A 1 473 ? 25.041 -48.586 62.408 1.00 72.75 473 PRO A O 1
ATOM 3088 N N . ASP A 1 474 ? 25.344 -46.417 62.953 1.00 66.69 474 ASP A N 1
ATOM 3089 C CA . ASP A 1 474 ? 25.910 -45.979 61.666 1.00 66.69 474 ASP A CA 1
ATOM 3090 C C . ASP A 1 474 ? 27.181 -46.763 61.291 1.00 66.69 474 ASP A C 1
ATOM 3092 O O . ASP A 1 474 ? 28.059 -46.994 62.127 1.00 66.69 474 ASP A O 1
ATOM 3096 N N . GLY A 1 475 ? 27.280 -47.173 60.024 1.00 65.56 475 GLY A N 1
ATOM 3097 C CA . GLY A 1 475 ? 28.347 -48.040 59.511 1.00 65.56 475 GLY A CA 1
ATOM 3098 C C . GLY A 1 475 ? 28.025 -49.539 59.562 1.00 65.56 475 GLY A C 1
ATOM 3099 O O . GLY A 1 475 ? 28.870 -50.359 59.201 1.00 65.56 475 GLY A O 1
ATOM 3100 N N . SER A 1 476 ? 26.819 -49.922 59.993 1.00 74.50 476 SER A N 1
ATOM 3101 C CA . SER A 1 476 ? 26.352 -51.307 59.877 1.00 74.50 476 SER A CA 1
ATOM 3102 C C . SER A 1 476 ? 26.109 -51.683 58.409 1.00 74.50 476 SER A C 1
ATOM 3104 O O . SER A 1 476 ? 25.643 -50.871 57.612 1.00 74.50 476 SER A O 1
ATOM 3106 N N . THR A 1 477 ? 26.494 -52.904 58.029 1.00 69.81 477 THR A N 1
ATOM 3107 C CA . THR A 1 477 ? 26.469 -53.349 56.628 1.00 69.81 477 THR A CA 1
ATOM 3108 C C . THR A 1 477 ? 25.042 -53.505 56.131 1.00 69.81 477 THR A C 1
ATOM 3110 O O . THR A 1 477 ? 24.230 -54.176 56.773 1.00 69.81 477 THR A O 1
ATOM 3113 N N . CYS A 1 478 ? 24.779 -52.953 54.960 1.00 74.31 478 CYS A N 1
ATOM 3114 C CA . CYS A 1 478 ? 23.547 -53.112 54.207 1.00 74.31 478 CYS A CA 1
ATOM 3115 C C . CYS A 1 478 ? 23.917 -53.171 52.711 1.00 74.31 478 CYS A C 1
ATOM 3117 O O . CYS A 1 478 ? 25.072 -52.928 52.375 1.00 74.31 478 CYS A O 1
ATOM 3119 N N . ASP A 1 479 ? 22.988 -53.554 51.841 1.00 72.44 479 ASP A N 1
ATOM 3120 C CA . ASP A 1 479 ? 23.219 -53.711 50.396 1.00 72.44 479 ASP A CA 1
ATOM 3121 C C . ASP A 1 479 ? 22.212 -52.830 49.647 1.00 72.44 479 ASP A C 1
ATOM 3123 O O . ASP A 1 479 ? 21.007 -52.924 49.922 1.00 72.44 479 ASP A O 1
ATOM 3127 N N . ASP A 1 480 ? 22.699 -51.951 48.765 1.00 65.31 480 ASP A N 1
ATOM 3128 C CA . ASP A 1 480 ? 21.860 -51.037 47.978 1.00 65.31 480 ASP A CA 1
ATOM 3129 C C . ASP A 1 480 ? 21.472 -51.581 46.586 1.00 65.31 480 ASP A C 1
ATOM 3131 O O . ASP A 1 480 ? 20.588 -51.022 45.927 1.00 65.31 480 ASP A O 1
ATOM 3135 N N . GLY A 1 481 ? 22.069 -52.705 46.167 1.00 71.75 481 GLY A N 1
ATOM 3136 C CA . GLY A 1 481 ? 21.759 -53.416 44.929 1.00 71.75 481 GLY A CA 1
ATOM 3137 C C . GLY A 1 481 ? 22.488 -52.961 43.651 1.00 71.75 481 GLY A C 1
ATOM 3138 O O . GLY A 1 481 ? 22.069 -53.398 42.573 1.00 71.75 481 GLY A O 1
ATOM 3139 N N . ASN A 1 482 ? 23.552 -52.137 43.698 1.00 71.88 482 ASN A N 1
ATOM 3140 C CA . ASN A 1 482 ? 24.303 -51.677 42.504 1.00 71.88 482 ASN A CA 1
ATOM 3141 C C . ASN A 1 482 ? 25.783 -52.147 42.463 1.00 71.88 482 ASN A C 1
ATOM 3143 O O . ASN A 1 482 ? 26.567 -51.852 43.354 1.00 71.88 482 ASN A O 1
ATOM 3147 N N . ALA A 1 483 ? 26.226 -52.821 41.385 1.00 65.31 483 ALA A N 1
ATOM 3148 C CA . ALA A 1 483 ? 27.585 -53.391 41.279 1.00 65.31 483 ALA A CA 1
ATOM 3149 C C . ALA A 1 483 ? 28.667 -52.437 40.713 1.00 65.31 483 ALA A C 1
ATOM 3151 O O . ALA A 1 483 ? 29.837 -52.819 40.609 1.00 65.31 483 ALA A O 1
ATOM 3152 N N . CYS A 1 484 ? 28.309 -51.206 40.326 1.00 66.75 484 CYS A N 1
ATOM 3153 C CA . CYS A 1 484 ? 29.266 -50.164 39.912 1.00 66.75 484 CYS A CA 1
ATOM 3154 C C . CYS A 1 484 ? 29.746 -49.268 41.070 1.00 66.75 484 CYS A C 1
ATOM 3156 O O . CYS A 1 484 ? 30.602 -48.407 40.847 1.00 66.75 484 CYS A O 1
ATOM 3158 N N . THR A 1 485 ? 29.229 -49.486 42.281 1.00 74.38 485 THR A N 1
ATOM 3159 C CA . THR A 1 485 ? 29.701 -48.956 43.571 1.00 74.38 485 THR A CA 1
ATOM 3160 C C . THR A 1 485 ? 30.362 -50.093 44.357 1.00 74.38 485 THR A C 1
ATOM 3162 O O . THR A 1 485 ? 30.096 -51.267 44.102 1.00 74.38 485 THR A O 1
ATOM 3165 N N . ARG A 1 486 ? 31.332 -49.796 45.234 1.00 66.88 486 ARG A N 1
ATOM 3166 C CA . ARG A 1 486 ? 32.185 -50.846 45.844 1.00 66.88 486 ARG A CA 1
ATOM 3167 C C . ARG A 1 486 ? 32.076 -50.954 47.373 1.00 66.88 486 ARG A C 1
ATOM 3169 O O . ARG A 1 486 ? 32.822 -51.748 47.945 1.00 66.88 486 ARG A O 1
ATOM 3176 N N . SER A 1 487 ? 31.188 -50.203 48.040 1.00 69.75 487 SER A N 1
ATOM 3177 C CA . SER A 1 487 ? 31.007 -50.253 49.509 1.00 69.75 487 SER A CA 1
ATOM 3178 C C . SER A 1 487 ? 29.761 -49.481 50.002 1.00 69.75 487 SER A C 1
ATOM 3180 O O . SER A 1 487 ? 29.755 -48.257 49.845 1.00 69.75 487 SER A O 1
ATOM 3182 N N . ASP A 1 488 ? 28.806 -50.165 50.668 1.00 77.69 488 ASP A N 1
ATOM 3183 C CA . ASP A 1 488 ? 27.514 -49.607 51.145 1.00 77.69 488 ASP A CA 1
ATOM 3184 C C . ASP A 1 488 ? 27.308 -49.768 52.677 1.00 77.69 488 ASP A C 1
ATOM 3186 O O . ASP A 1 488 ? 27.692 -50.788 53.262 1.00 77.69 488 ASP A O 1
ATOM 3190 N N . THR A 1 489 ? 26.712 -48.772 53.357 1.00 77.19 489 THR A N 1
ATOM 3191 C CA . THR A 1 489 ? 26.526 -48.762 54.837 1.00 77.19 489 THR A CA 1
ATOM 3192 C C . THR A 1 489 ? 25.248 -48.046 55.315 1.00 77.19 489 THR A C 1
ATOM 3194 O O . THR A 1 489 ? 24.844 -47.058 54.704 1.00 77.19 489 THR A O 1
ATOM 3197 N N . CYS A 1 490 ? 24.630 -48.498 56.429 1.00 76.38 490 CYS A N 1
ATOM 3198 C CA . CYS A 1 490 ? 23.508 -47.800 57.088 1.00 76.38 490 CYS A CA 1
ATOM 3199 C C . CYS A 1 490 ? 24.034 -46.486 57.698 1.00 76.38 490 CYS A C 1
ATOM 3201 O O . CYS A 1 490 ? 25.002 -46.506 58.463 1.00 76.38 490 CYS A O 1
ATOM 3203 N N . GLN A 1 491 ? 23.366 -45.365 57.436 1.00 76.00 491 GLN A N 1
ATOM 3204 C CA . GLN A 1 491 ? 23.626 -44.077 58.071 1.00 76.00 491 GLN A CA 1
ATOM 3205 C C . GLN A 1 491 ? 22.300 -43.405 58.446 1.00 76.00 491 GLN A C 1
ATOM 3207 O O . GLN A 1 491 ? 21.409 -43.261 57.610 1.00 76.00 491 GLN A O 1
ATOM 3212 N N . ALA A 1 492 ? 22.142 -43.062 59.726 1.00 68.31 492 ALA A N 1
ATOM 3213 C CA . ALA A 1 492 ? 20.912 -42.566 60.344 1.00 68.31 492 ALA A CA 1
ATOM 3214 C C . ALA A 1 492 ? 19.663 -43.429 60.047 1.00 68.31 492 ALA A C 1
ATOM 3216 O O . ALA A 1 492 ? 18.558 -42.909 59.904 1.00 68.31 492 ALA A O 1
ATOM 3217 N N . GLY A 1 493 ? 19.842 -44.752 59.953 1.00 69.81 493 GLY A N 1
ATOM 3218 C CA . GLY A 1 493 ? 18.757 -45.706 59.695 1.00 69.81 493 GLY A CA 1
ATOM 3219 C C . GLY A 1 493 ? 18.432 -45.983 58.216 1.00 69.81 493 GLY A C 1
ATOM 3220 O O . GLY A 1 493 ? 17.433 -46.650 57.964 1.00 69.81 493 GLY A O 1
ATOM 3221 N N . ALA A 1 494 ? 19.247 -45.533 57.246 1.00 71.06 494 ALA A N 1
ATOM 3222 C CA . ALA A 1 494 ? 19.058 -45.801 55.806 1.00 71.06 494 ALA A CA 1
ATOM 3223 C C . ALA A 1 494 ? 20.354 -46.252 55.092 1.00 71.06 494 ALA A C 1
ATOM 3225 O O . ALA A 1 494 ? 21.437 -45.825 55.475 1.00 71.06 494 ALA A O 1
ATOM 3226 N N . CYS A 1 495 ? 20.261 -47.096 54.054 1.00 72.62 495 CYS A N 1
ATOM 3227 C CA . CYS A 1 495 ? 21.414 -47.684 53.344 1.00 72.62 495 CYS A CA 1
ATOM 3228 C C . CYS A 1 495 ? 21.884 -46.851 52.127 1.00 72.62 495 CYS A C 1
ATOM 3230 O O . CYS A 1 495 ? 21.036 -46.462 51.326 1.00 72.62 495 CYS A O 1
ATOM 3232 N N . SER A 1 496 ? 23.194 -46.590 51.957 1.00 71.50 496 SER A N 1
ATOM 3233 C CA . SER A 1 496 ? 23.753 -45.846 50.799 1.00 71.50 496 SER A CA 1
ATOM 3234 C C . SER A 1 496 ? 25.127 -46.359 50.313 1.00 71.50 496 SER A C 1
ATOM 3236 O O . SER A 1 496 ? 25.961 -46.729 51.145 1.00 71.50 496 SER A O 1
ATOM 3238 N N . GLY A 1 497 ? 25.373 -46.358 48.988 1.00 68.56 497 GLY A N 1
ATOM 3239 C CA . GLY A 1 497 ? 26.614 -46.839 48.345 1.00 68.56 497 GLY A CA 1
ATOM 3240 C C . GLY A 1 497 ? 27.604 -45.781 47.817 1.00 68.56 497 GLY A C 1
ATOM 3241 O O . GLY A 1 497 ? 27.218 -44.675 47.429 1.00 68.56 497 GLY A O 1
ATOM 3242 N N . ALA A 1 498 ? 28.911 -46.110 47.792 1.00 65.12 498 ALA A N 1
ATOM 3243 C CA . ALA A 1 498 ? 30.021 -45.197 47.429 1.00 65.12 498 ALA A CA 1
ATOM 3244 C C . ALA A 1 498 ? 31.136 -45.815 46.525 1.00 65.12 498 ALA A C 1
ATOM 3246 O O . ALA A 1 498 ? 31.307 -47.033 46.465 1.00 65.12 498 ALA A O 1
ATOM 3247 N N . ASN A 1 499 ? 31.943 -44.949 45.870 1.00 60.81 499 ASN A N 1
ATOM 3248 C CA . ASN A 1 499 ? 33.111 -45.211 44.977 1.00 60.81 499 ASN A CA 1
ATOM 3249 C C . ASN A 1 499 ? 32.835 -45.833 43.567 1.00 60.81 499 ASN A C 1
ATOM 3251 O O . ASN A 1 499 ? 32.848 -47.059 43.448 1.00 60.81 499 ASN A O 1
ATOM 3255 N N . PRO A 1 500 ? 32.700 -45.023 42.483 1.00 63.31 500 PRO A N 1
ATOM 3256 C CA . PRO A 1 500 ? 32.407 -45.484 41.108 1.00 63.31 500 PRO A CA 1
ATOM 3257 C C . PRO A 1 500 ? 33.630 -45.835 40.213 1.00 63.31 500 PRO A C 1
ATOM 3259 O O . PRO A 1 500 ? 34.717 -45.286 40.385 1.00 63.31 500 PRO A O 1
ATOM 3262 N N . VAL A 1 501 ? 33.448 -46.723 39.215 1.00 67.06 501 VAL A N 1
ATOM 3263 C CA . VAL A 1 501 ? 34.485 -47.264 38.282 1.00 67.06 501 VAL A CA 1
ATOM 3264 C C . VAL A 1 501 ? 34.667 -46.413 36.992 1.00 67.06 501 VAL A C 1
ATOM 3266 O O . VAL A 1 501 ? 33.675 -46.092 36.345 1.00 67.06 501 VAL A O 1
ATOM 3269 N N . LEU A 1 502 ? 35.914 -46.093 36.570 1.00 65.56 502 LEU A N 1
ATOM 3270 C CA . LEU A 1 502 ? 36.277 -45.222 35.412 1.00 65.56 502 LEU A CA 1
ATOM 3271 C C . LEU A 1 502 ? 37.074 -45.962 34.296 1.00 65.56 502 LEU A C 1
ATOM 3273 O O . LEU A 1 502 ? 37.998 -46.704 34.623 1.00 65.56 502 LEU A O 1
ATOM 3277 N N . CYS A 1 503 ? 36.791 -45.716 32.998 1.00 64.75 503 CYS A N 1
ATOM 3278 C CA . CYS A 1 503 ? 37.390 -46.418 31.833 1.00 64.75 503 CYS A CA 1
ATOM 3279 C C . CYS A 1 503 ? 37.969 -45.454 30.747 1.00 64.75 503 CYS A C 1
ATOM 3281 O O . CYS A 1 503 ? 37.256 -44.563 30.293 1.00 64.75 503 CYS A O 1
ATOM 3283 N N . THR A 1 504 ? 39.218 -45.632 30.268 1.00 68.12 504 THR A N 1
ATOM 3284 C CA . THR A 1 504 ? 39.902 -44.758 29.261 1.00 68.12 504 THR A CA 1
ATOM 3285 C C . THR A 1 504 ? 40.365 -45.507 27.995 1.00 68.12 504 THR A C 1
ATOM 3287 O O . THR A 1 504 ? 40.539 -46.720 28.050 1.00 68.12 504 THR A O 1
ATOM 3290 N N . ALA A 1 505 ? 40.578 -44.812 26.861 1.00 62.03 505 ALA A N 1
ATOM 3291 C CA . ALA A 1 505 ? 40.971 -45.393 25.558 1.00 62.03 505 ALA A CA 1
ATOM 3292 C C . ALA A 1 505 ? 42.442 -45.888 25.506 1.00 62.03 505 ALA A C 1
ATOM 3294 O O . ALA A 1 505 ? 43.308 -45.180 26.022 1.00 62.03 505 ALA A O 1
ATOM 3295 N N . PRO A 1 506 ? 42.747 -47.052 24.890 1.00 67.75 506 PRO A N 1
ATOM 3296 C CA . PRO A 1 506 ? 44.090 -47.651 24.939 1.00 67.75 506 PRO A CA 1
ATOM 3297 C C . PRO A 1 506 ? 45.104 -47.220 23.850 1.00 67.75 506 PRO A C 1
ATOM 3299 O O . PRO A 1 506 ? 46.295 -47.216 24.152 1.00 67.75 506 PRO A O 1
ATOM 3302 N N . ASP A 1 507 ? 44.701 -46.852 22.623 1.00 69.94 507 ASP A N 1
ATOM 3303 C CA . ASP A 1 507 ? 45.621 -46.452 21.531 1.00 69.94 507 ASP A CA 1
ATOM 3304 C C . ASP A 1 507 ? 44.947 -45.563 20.453 1.00 69.94 507 ASP A C 1
ATOM 3306 O O . ASP A 1 507 ? 43.767 -45.230 20.564 1.00 69.94 507 ASP A O 1
ATOM 3310 N N . GLN A 1 508 ? 45.693 -45.156 19.407 1.00 71.19 508 GLN A N 1
ATOM 3311 C CA . GLN A 1 508 ? 45.204 -44.257 18.340 1.00 71.19 508 GLN A CA 1
ATOM 3312 C C . GLN A 1 508 ? 44.079 -44.855 17.472 1.00 71.19 508 GLN A C 1
ATOM 3314 O O . GLN A 1 508 ? 43.389 -44.102 16.784 1.00 71.19 508 GLN A O 1
ATOM 3319 N N . CYS A 1 509 ? 43.855 -46.171 17.523 1.00 74.25 509 CYS A N 1
ATOM 3320 C CA . CYS A 1 509 ? 42.809 -46.866 16.777 1.00 74.25 509 CYS A CA 1
ATOM 3321 C C . CYS A 1 509 ? 41.629 -47.328 17.681 1.00 74.25 509 CYS A C 1
ATOM 3323 O O . CYS A 1 509 ? 40.801 -48.099 17.200 1.00 74.25 509 CYS A O 1
ATOM 3325 N N . HIS A 1 510 ? 41.483 -46.848 18.934 1.00 73.56 510 HIS A N 1
ATOM 3326 C CA . HIS A 1 510 ? 40.365 -47.180 19.856 1.00 73.56 510 HIS A CA 1
ATOM 3327 C C . HIS A 1 510 ? 39.791 -45.960 20.627 1.00 73.56 510 HIS A C 1
ATOM 3329 O O . HIS A 1 510 ? 40.474 -44.951 20.795 1.00 73.56 510 HIS A O 1
ATOM 3335 N N . ASP A 1 511 ? 38.549 -46.060 21.130 1.00 76.75 511 ASP A N 1
ATOM 3336 C CA . ASP A 1 511 ? 37.845 -45.031 21.934 1.00 76.75 511 ASP A CA 1
ATOM 3337 C C . ASP A 1 511 ? 37.686 -45.427 23.434 1.00 76.75 511 ASP A C 1
ATOM 3339 O O . ASP A 1 511 ? 37.978 -46.557 23.840 1.00 76.75 511 ASP A O 1
ATOM 3343 N N . ALA A 1 512 ? 37.254 -44.491 24.301 1.00 66.06 512 ALA A N 1
ATOM 3344 C CA . ALA A 1 512 ? 37.054 -44.705 25.750 1.00 66.06 512 ALA A CA 1
ATOM 3345 C C . ALA A 1 512 ? 35.665 -45.316 26.070 1.00 66.06 512 ALA A C 1
ATOM 3347 O O . ALA A 1 512 ? 34.676 -44.920 25.460 1.00 66.06 512 ALA A O 1
ATOM 3348 N N . GLY A 1 513 ? 35.576 -46.275 27.009 1.00 71.94 513 GLY A N 1
ATOM 3349 C CA . GLY A 1 513 ? 34.350 -47.054 27.298 1.00 71.94 513 GLY A CA 1
ATOM 3350 C C . GLY A 1 513 ? 33.534 -46.643 28.544 1.00 71.94 513 GLY A C 1
ATOM 3351 O O . GLY A 1 513 ? 33.928 -45.761 29.300 1.00 71.94 513 GLY A O 1
ATOM 3352 N N . THR A 1 514 ? 32.405 -47.328 28.793 1.00 72.19 514 THR A N 1
ATOM 3353 C CA . THR A 1 514 ? 31.476 -47.120 29.939 1.00 72.19 514 THR A CA 1
ATOM 3354 C C . THR A 1 514 ? 31.265 -48.405 30.759 1.00 72.19 514 THR A C 1
ATOM 3356 O O . THR A 1 514 ? 31.311 -49.501 30.203 1.00 72.19 514 THR A O 1
ATOM 3359 N N . CYS A 1 515 ? 31.041 -48.284 32.080 1.00 71.62 515 CYS A N 1
ATOM 3360 C CA . CYS A 1 515 ? 30.914 -49.418 33.014 1.00 71.62 515 CYS A CA 1
ATOM 3361 C C . CYS A 1 515 ? 29.453 -49.890 33.195 1.00 71.62 515 CYS A C 1
ATOM 3363 O O . CYS A 1 515 ? 28.559 -49.068 33.394 1.00 71.62 515 CYS A O 1
ATOM 3365 N N . ASN A 1 516 ? 29.200 -51.205 33.156 1.00 69.69 516 ASN A N 1
ATOM 3366 C CA . ASN A 1 516 ? 27.854 -51.796 33.276 1.00 69.69 516 ASN A CA 1
ATOM 3367 C C . ASN A 1 516 ? 27.412 -52.028 34.754 1.00 69.69 516 ASN A C 1
ATOM 3369 O O . ASN A 1 516 ? 28.046 -52.850 35.420 1.00 69.69 516 ASN A O 1
ATOM 3373 N N . PRO A 1 517 ? 26.304 -51.422 35.254 1.00 63.38 517 PRO A N 1
ATOM 3374 C CA . PRO A 1 517 ? 25.854 -51.481 36.664 1.00 63.38 517 PRO A CA 1
ATOM 3375 C C . PRO A 1 517 ? 25.495 -52.855 37.240 1.00 63.38 517 PRO A C 1
ATOM 3377 O O . PRO A 1 517 ? 25.460 -53.006 38.457 1.00 63.38 517 PRO A O 1
ATOM 3380 N N . ALA A 1 518 ? 25.235 -53.862 36.403 1.00 58.56 518 ALA A N 1
ATOM 3381 C CA . ALA A 1 518 ? 24.929 -55.216 36.871 1.00 58.56 518 ALA A CA 1
ATOM 3382 C C . ALA A 1 518 ? 26.170 -56.132 36.944 1.00 58.56 518 ALA A C 1
ATOM 3384 O O . ALA A 1 518 ? 26.102 -57.191 37.564 1.00 58.56 518 ALA A O 1
ATOM 3385 N N . SER A 1 519 ? 27.294 -55.767 36.301 1.00 67.69 519 SER A N 1
ATOM 3386 C CA . SER A 1 519 ? 28.464 -56.658 36.157 1.00 67.69 519 SER A CA 1
ATOM 3387 C C . SER A 1 519 ? 29.853 -56.010 36.301 1.00 67.69 519 SER A C 1
ATOM 3389 O O . SER A 1 519 ? 30.837 -56.741 36.377 1.00 67.69 519 SER A O 1
ATOM 3391 N N . GLY A 1 520 ? 29.977 -54.678 36.309 1.00 66.81 520 GLY A N 1
ATOM 3392 C CA . GLY A 1 520 ? 31.218 -53.952 36.628 1.00 66.81 520 GLY A CA 1
ATOM 3393 C C . GLY A 1 520 ? 32.343 -53.926 35.569 1.00 66.81 520 GLY A C 1
ATOM 3394 O O . GLY A 1 520 ? 33.489 -53.681 35.937 1.00 66.81 520 GLY A O 1
ATOM 3395 N N . ALA A 1 521 ? 32.073 -54.173 34.275 1.00 71.31 521 ALA A N 1
ATOM 3396 C CA . ALA A 1 521 ? 33.088 -54.222 33.196 1.00 71.31 521 ALA A CA 1
ATOM 3397 C C . ALA A 1 521 ? 33.003 -53.050 32.182 1.00 71.31 521 ALA A C 1
ATOM 3399 O O . ALA A 1 521 ? 31.903 -52.578 31.895 1.00 71.31 521 ALA A O 1
ATOM 3400 N N . CYS A 1 522 ? 34.152 -52.625 31.617 1.00 71.62 522 CYS A N 1
ATOM 3401 C CA . CYS A 1 522 ? 34.308 -51.526 30.634 1.00 71.62 522 CYS A CA 1
ATOM 3402 C C . CYS A 1 522 ? 34.269 -52.008 29.161 1.00 71.62 522 CYS A C 1
ATOM 3404 O O . CYS A 1 522 ? 34.811 -53.067 28.855 1.00 71.62 522 CYS A O 1
ATOM 3406 N N . SER A 1 523 ? 33.696 -51.219 28.238 1.00 74.19 523 SER A N 1
ATOM 3407 C CA . SER A 1 523 ? 33.342 -51.642 26.860 1.00 74.19 523 SER A CA 1
ATOM 3408 C C . SER A 1 523 ? 34.271 -51.239 25.684 1.00 74.19 523 SER A C 1
ATOM 3410 O O . SER A 1 523 ? 34.025 -51.697 24.574 1.00 74.19 523 SER A O 1
ATOM 3412 N N . ASN A 1 524 ? 35.294 -50.395 25.888 1.00 70.88 524 ASN A N 1
ATOM 3413 C CA . ASN A 1 524 ? 36.224 -49.775 24.904 1.00 70.88 524 ASN A CA 1
ATOM 3414 C C . ASN A 1 524 ? 36.231 -50.285 23.425 1.00 70.88 524 ASN A C 1
ATOM 3416 O O . ASN A 1 524 ? 36.950 -51.236 23.109 1.00 70.88 524 ASN A O 1
ATOM 3420 N N . PRO A 1 525 ? 35.514 -49.614 22.496 1.00 73.62 525 PRO A N 1
ATOM 3421 C CA . PRO A 1 525 ? 35.398 -50.003 21.075 1.00 73.62 525 PRO A CA 1
ATOM 3422 C C . PRO A 1 525 ? 36.556 -49.541 20.151 1.00 73.62 525 PRO A C 1
ATOM 3424 O O . PRO A 1 525 ? 37.204 -48.532 20.422 1.00 73.62 525 PRO A O 1
ATOM 3427 N N . ALA A 1 526 ? 36.783 -50.241 19.024 1.00 68.94 526 ALA A N 1
ATOM 3428 C CA . ALA A 1 526 ? 37.776 -49.897 17.984 1.00 68.94 526 ALA A CA 1
ATOM 3429 C C . ALA A 1 526 ? 37.250 -48.872 16.953 1.00 68.94 526 ALA A C 1
ATOM 3431 O O . ALA A 1 526 ? 36.087 -48.942 16.549 1.00 68.94 526 ALA A O 1
ATOM 3432 N N . LYS A 1 527 ? 38.113 -47.956 16.486 1.00 70.75 527 LYS A N 1
ATOM 3433 C CA . LYS A 1 527 ? 37.803 -46.958 15.443 1.00 70.75 527 LYS A CA 1
ATOM 3434 C C . LYS A 1 527 ? 37.636 -47.625 14.057 1.00 70.75 527 LYS A C 1
ATOM 3436 O O . LYS A 1 527 ? 38.252 -48.663 13.807 1.00 70.75 527 LYS A O 1
ATOM 3441 N N . PRO A 1 528 ? 36.837 -47.053 13.131 1.00 72.81 528 PRO A N 1
ATOM 3442 C CA . PRO A 1 528 ? 36.561 -47.652 11.819 1.00 72.81 528 PRO A CA 1
ATOM 3443 C C . PRO A 1 528 ? 37.807 -47.892 10.945 1.00 72.81 528 PRO A C 1
ATOM 3445 O O . PRO A 1 528 ? 38.763 -47.113 10.970 1.00 72.81 528 PRO A O 1
ATOM 3448 N N . ASN A 1 529 ? 37.766 -48.938 10.110 1.00 66.88 529 ASN A N 1
ATOM 3449 C CA . ASN A 1 529 ? 38.834 -49.235 9.147 1.00 66.88 529 ASN A CA 1
ATOM 3450 C C . ASN A 1 529 ? 39.007 -48.087 8.137 1.00 66.88 529 ASN A C 1
ATOM 3452 O O . ASN A 1 529 ? 38.016 -47.595 7.599 1.00 66.88 529 ASN A O 1
ATOM 3456 N N . GLY A 1 530 ? 40.253 -47.695 7.859 1.00 67.38 530 GLY A N 1
ATOM 3457 C CA . GLY A 1 530 ? 40.582 -46.563 6.978 1.00 67.38 530 GLY A CA 1
ATOM 3458 C C . GLY A 1 530 ? 40.864 -45.246 7.711 1.00 67.38 530 GLY A C 1
ATOM 3459 O O . GLY A 1 530 ? 41.228 -44.262 7.072 1.00 67.38 530 GLY A O 1
ATOM 3460 N N . THR A 1 531 ? 40.739 -45.215 9.043 1.00 77.38 531 THR A N 1
ATOM 3461 C CA . THR A 1 531 ? 41.155 -44.058 9.855 1.00 77.38 531 THR A CA 1
ATOM 3462 C C . THR A 1 531 ? 42.676 -43.885 9.757 1.00 77.38 531 THR A C 1
ATOM 3464 O O . THR A 1 531 ? 43.409 -44.858 9.922 1.00 77.38 531 THR A O 1
ATOM 3467 N N . THR A 1 532 ? 43.159 -42.676 9.460 1.00 74.00 532 THR A N 1
ATOM 3468 C CA . THR A 1 532 ? 44.590 -42.398 9.241 1.00 74.00 532 THR A CA 1
ATOM 3469 C C . THR A 1 532 ? 45.423 -42.623 10.498 1.00 74.00 532 THR A C 1
ATOM 3471 O O . THR A 1 532 ? 45.058 -42.157 11.578 1.00 74.00 532 THR A O 1
ATOM 3474 N N . CYS A 1 533 ? 46.559 -43.288 10.330 1.00 73.19 533 CYS A N 1
ATOM 3475 C CA . CYS A 1 533 ? 47.588 -43.516 11.346 1.00 73.19 533 CYS A CA 1
ATOM 3476 C C . CYS A 1 533 ? 48.966 -43.550 10.636 1.00 73.19 533 CYS A C 1
ATOM 3478 O O . CYS A 1 533 ? 48.989 -43.387 9.424 1.00 73.19 533 CYS A O 1
ATOM 3480 N N . ASP A 1 534 ? 50.094 -43.695 11.340 1.00 73.31 534 ASP A N 1
ATOM 3481 C CA . ASP A 1 534 ? 51.458 -43.686 10.753 1.00 73.31 534 ASP A CA 1
ATOM 3482 C C . ASP A 1 534 ? 52.259 -44.909 11.244 1.00 73.31 534 ASP A C 1
ATOM 3484 O O . ASP A 1 534 ? 52.268 -45.180 12.454 1.00 73.31 534 ASP A O 1
ATOM 3488 N N . ASP A 1 535 ? 52.884 -45.659 10.322 1.00 65.56 535 ASP A N 1
ATOM 3489 C CA . ASP A 1 535 ? 53.635 -46.896 10.598 1.00 65.56 535 ASP A CA 1
ATOM 3490 C C . ASP A 1 535 ? 55.174 -46.747 10.624 1.00 65.56 535 ASP A C 1
ATOM 3492 O O . ASP A 1 535 ? 55.876 -47.671 11.060 1.00 65.56 535 ASP A O 1
ATOM 3496 N N . GLY A 1 536 ? 55.707 -45.580 10.236 1.00 70.50 536 GLY A N 1
ATOM 3497 C CA . GLY A 1 536 ? 57.125 -45.229 10.349 1.00 70.50 536 GLY A CA 1
ATOM 3498 C C . GLY A 1 536 ? 58.082 -45.662 9.215 1.00 70.50 536 GLY A C 1
ATOM 3499 O O . GLY A 1 536 ? 59.296 -45.634 9.454 1.00 70.50 536 GLY A O 1
ATOM 3500 N N . SER A 1 537 ? 57.629 -46.032 8.000 1.00 68.19 537 SER A N 1
ATOM 3501 C CA . SER A 1 537 ? 58.505 -46.345 6.834 1.00 68.19 537 SER A CA 1
ATOM 3502 C C . SER A 1 537 ? 58.440 -45.332 5.668 1.00 68.19 537 SER A C 1
ATOM 3504 O O . SER A 1 537 ? 57.371 -44.934 5.232 1.00 68.19 537 SER A O 1
ATOM 3506 N N . ALA A 1 538 ? 59.588 -44.957 5.072 1.00 63.91 538 ALA A N 1
ATOM 3507 C CA . ALA A 1 538 ? 59.667 -43.967 3.975 1.00 63.91 538 ALA A CA 1
ATOM 3508 C C . ALA A 1 538 ? 59.537 -44.545 2.542 1.00 63.91 538 ALA A C 1
ATOM 3510 O O . ALA A 1 538 ? 59.619 -43.801 1.564 1.00 63.91 538 ALA A O 1
ATOM 3511 N N . CYS A 1 539 ? 59.371 -45.865 2.386 1.00 64.62 539 CYS A N 1
ATOM 3512 C CA . CYS A 1 539 ? 59.126 -46.523 1.089 1.00 64.62 539 CYS A CA 1
ATOM 3513 C C . CYS A 1 539 ? 57.658 -46.941 0.877 1.00 64.62 539 CYS A C 1
ATOM 3515 O O . CYS A 1 539 ? 57.359 -47.593 -0.125 1.00 64.62 539 CYS A O 1
ATOM 3517 N N . THR A 1 540 ? 56.764 -46.531 1.782 1.00 72.00 540 THR A N 1
ATOM 3518 C CA . THR A 1 540 ? 55.294 -46.582 1.697 1.00 72.00 540 THR A CA 1
ATOM 3519 C C . THR A 1 540 ? 54.749 -45.150 1.759 1.00 72.00 540 THR A C 1
ATOM 3521 O O . THR A 1 540 ? 55.435 -44.246 2.235 1.00 72.00 540 THR A O 1
ATOM 3524 N N . ARG A 1 541 ? 53.574 -44.877 1.172 1.00 65.38 541 ARG A N 1
ATOM 3525 C CA . ARG A 1 541 ? 53.072 -43.491 1.007 1.00 65.38 541 ARG A CA 1
ATOM 3526 C C . ARG A 1 541 ? 51.661 -43.250 1.571 1.00 65.38 541 ARG A C 1
ATOM 3528 O O . ARG A 1 541 ? 51.137 -42.156 1.362 1.00 65.38 541 ARG A O 1
ATOM 3535 N N . SER A 1 542 ? 51.007 -44.216 2.233 1.00 66.88 542 SER A N 1
ATOM 3536 C CA . SER A 1 542 ? 49.653 -44.048 2.818 1.00 66.88 542 SER A CA 1
ATOM 3537 C C . SER A 1 542 ? 49.321 -45.131 3.867 1.00 66.88 542 SER A C 1
ATOM 3539 O O . SER A 1 542 ? 49.134 -46.285 3.476 1.00 66.88 542 SER A O 1
ATOM 3541 N N . ASP A 1 543 ? 49.160 -44.780 5.152 1.00 77.00 543 ASP A N 1
ATOM 3542 C CA . ASP A 1 543 ? 48.938 -45.758 6.239 1.00 77.00 543 ASP A CA 1
ATOM 3543 C C . ASP A 1 543 ? 47.563 -45.577 6.926 1.00 77.00 543 ASP A C 1
ATOM 3545 O O . ASP A 1 543 ? 47.082 -44.456 7.126 1.00 77.00 543 ASP A O 1
ATOM 3549 N N . THR A 1 544 ? 46.881 -46.686 7.256 1.00 77.88 544 THR A N 1
ATOM 3550 C CA . THR A 1 544 ? 45.515 -46.666 7.835 1.00 77.88 544 THR A CA 1
ATOM 3551 C C . THR A 1 544 ? 45.277 -47.765 8.880 1.00 77.88 544 THR A C 1
ATOM 3553 O O . THR A 1 544 ? 45.880 -48.838 8.819 1.00 77.88 544 THR A O 1
ATOM 3556 N N . CYS A 1 545 ? 44.391 -47.500 9.854 1.00 76.06 545 CYS A N 1
ATOM 3557 C CA . CYS A 1 545 ? 43.963 -48.472 10.863 1.00 76.06 545 CYS A CA 1
ATOM 3558 C C . CYS A 1 545 ? 43.100 -49.553 10.193 1.00 76.06 545 CYS A C 1
ATOM 3560 O O . CYS A 1 545 ? 42.092 -49.237 9.553 1.00 76.06 545 CYS A O 1
ATOM 3562 N N . GLN A 1 546 ? 43.432 -50.825 10.403 1.00 77.25 546 GLN A N 1
ATOM 3563 C CA . GLN A 1 546 ? 42.632 -51.966 9.972 1.00 77.25 546 GLN A CA 1
ATOM 3564 C C . GLN A 1 546 ? 42.503 -52.979 11.115 1.00 77.25 546 GLN A C 1
ATOM 3566 O O . GLN A 1 546 ? 43.490 -53.511 11.615 1.00 77.25 546 GLN A O 1
ATOM 3571 N N . ALA A 1 547 ? 41.265 -53.209 11.561 1.00 69.69 547 ALA A N 1
ATOM 3572 C CA . ALA A 1 547 ? 40.910 -54.040 12.714 1.00 69.69 547 ALA A CA 1
ATOM 3573 C C . ALA A 1 547 ? 41.671 -53.671 14.007 1.00 69.69 547 ALA A C 1
ATOM 3575 O O . ALA A 1 547 ? 42.073 -54.547 14.769 1.00 69.69 547 ALA A O 1
ATOM 3576 N N . GLY A 1 548 ? 41.863 -52.368 14.246 1.00 69.56 548 GLY A N 1
ATOM 3577 C CA . GLY A 1 548 ? 42.510 -51.855 15.457 1.00 69.56 548 GLY A CA 1
ATOM 3578 C C . GLY A 1 548 ? 44.045 -51.811 15.426 1.00 69.56 548 GLY A C 1
ATOM 3579 O O . GLY A 1 548 ? 44.637 -51.550 16.466 1.00 69.56 548 GLY A O 1
ATOM 3580 N N . ALA A 1 549 ? 44.698 -52.030 14.274 1.00 69.12 549 ALA A N 1
ATOM 3581 C CA . ALA A 1 549 ? 46.155 -51.904 14.103 1.00 69.12 549 ALA A CA 1
ATOM 3582 C C . ALA A 1 549 ? 46.525 -51.045 12.876 1.00 69.12 549 ALA A C 1
ATOM 3584 O O . ALA A 1 549 ? 45.818 -51.081 11.873 1.00 69.12 549 ALA A O 1
ATOM 3585 N N . CYS A 1 550 ? 47.624 -50.284 12.940 1.00 70.62 550 CYS A N 1
ATOM 3586 C CA . CYS A 1 550 ? 48.071 -49.399 11.856 1.00 70.62 550 CYS A CA 1
ATOM 3587 C C . CYS A 1 550 ? 48.974 -50.119 10.834 1.00 70.62 550 CYS A C 1
ATOM 3589 O O . CYS A 1 550 ? 49.942 -50.760 11.244 1.00 70.62 550 CYS A O 1
ATOM 3591 N N . THR A 1 551 ? 48.677 -50.028 9.528 1.00 70.19 551 THR A N 1
ATOM 3592 C CA . THR A 1 551 ? 49.437 -50.706 8.449 1.00 70.19 551 THR A CA 1
ATOM 3593 C C . THR A 1 551 ? 49.626 -49.822 7.204 1.00 70.19 551 THR A C 1
ATOM 3595 O O . THR A 1 551 ? 48.641 -49.231 6.749 1.00 70.19 551 THR A O 1
ATOM 3598 N N . GLY A 1 552 ? 50.836 -49.774 6.621 1.00 66.38 552 GLY A N 1
ATOM 3599 C CA . GLY A 1 552 ? 51.167 -48.950 5.447 1.00 66.38 552 GLY A CA 1
ATOM 3600 C C . GLY A 1 552 ? 51.050 -49.588 4.055 1.00 66.38 552 GLY A C 1
ATOM 3601 O O . GLY A 1 552 ? 51.224 -50.797 3.877 1.00 66.38 552 GLY A O 1
ATOM 3602 N N . ALA A 1 553 ? 50.751 -48.760 3.040 1.00 63.75 553 ALA A N 1
ATOM 3603 C CA . ALA A 1 553 ? 50.486 -49.163 1.648 1.00 63.75 553 ALA A CA 1
ATOM 3604 C C . ALA A 1 553 ? 51.236 -48.319 0.571 1.00 63.75 553 ALA A C 1
ATOM 3606 O O . ALA A 1 553 ? 51.634 -47.178 0.804 1.00 63.75 553 ALA A O 1
ATOM 3607 N N . SER A 1 554 ? 51.375 -48.886 -0.646 1.00 62.94 554 SER A N 1
ATOM 3608 C CA . SER A 1 554 ? 51.965 -48.318 -1.897 1.00 62.94 554 SER A CA 1
ATOM 3609 C C . SER A 1 554 ? 53.516 -48.196 -1.998 1.00 62.94 554 SER A C 1
ATOM 3611 O O . SER A 1 554 ? 54.058 -47.155 -1.630 1.00 62.94 554 SER A O 1
ATOM 3613 N N . PRO A 1 555 ? 54.237 -49.199 -2.566 1.00 62.88 555 PRO A N 1
ATOM 3614 C CA . PRO A 1 555 ? 55.715 -49.238 -2.661 1.00 62.88 555 PRO A CA 1
ATOM 3615 C C . PRO A 1 555 ? 56.354 -48.598 -3.928 1.00 62.88 555 PRO A C 1
ATOM 3617 O O . PRO A 1 555 ? 55.748 -48.571 -4.997 1.00 62.88 555 PRO A O 1
ATOM 3620 N N . VAL A 1 556 ? 57.614 -48.132 -3.831 1.00 66.50 556 VAL A N 1
ATOM 3621 C CA . VAL A 1 556 ? 58.416 -47.472 -4.908 1.00 66.50 556 VAL A CA 1
ATOM 3622 C C . VAL A 1 556 ? 59.105 -48.482 -5.869 1.00 66.50 556 VAL A C 1
ATOM 3624 O O . VAL A 1 556 ? 59.719 -49.438 -5.398 1.00 66.50 556 VAL A O 1
ATOM 3627 N N . VAL A 1 557 ? 59.063 -48.263 -7.203 1.00 66.56 557 VAL A N 1
ATOM 3628 C CA . VAL A 1 557 ? 59.581 -49.168 -8.279 1.00 66.56 557 VAL A CA 1
ATOM 3629 C C . VAL A 1 557 ? 60.656 -48.491 -9.165 1.00 66.56 557 VAL A C 1
ATOM 3631 O O . VAL A 1 557 ? 60.503 -47.322 -9.506 1.00 66.56 557 VAL A O 1
ATOM 3634 N N . CYS A 1 558 ? 61.709 -49.218 -9.587 1.00 64.25 558 CYS A N 1
ATOM 3635 C CA . CYS A 1 558 ? 62.871 -48.706 -10.351 1.00 64.25 558 CYS A CA 1
ATOM 3636 C C . CYS A 1 558 ? 63.071 -49.414 -11.722 1.00 64.25 558 CYS A C 1
ATOM 3638 O O . CYS A 1 558 ? 62.983 -50.639 -11.779 1.00 64.25 558 CYS A O 1
ATOM 3640 N N . THR A 1 559 ? 63.395 -48.691 -12.812 1.00 65.50 559 THR A N 1
ATOM 3641 C CA . THR A 1 559 ? 63.549 -49.228 -14.197 1.00 65.50 559 THR A CA 1
ATOM 3642 C C . THR A 1 559 ? 64.908 -48.912 -14.857 1.00 65.50 559 THR A C 1
ATOM 3644 O O . THR A 1 559 ? 65.592 -47.984 -14.437 1.00 65.50 559 THR A O 1
ATOM 3647 N N . ALA A 1 560 ? 65.283 -49.667 -15.906 1.00 60.53 560 ALA A N 1
ATOM 3648 C CA . ALA A 1 560 ? 66.565 -49.570 -16.628 1.00 60.53 560 ALA A CA 1
ATOM 3649 C C . ALA A 1 560 ? 66.725 -48.257 -17.439 1.00 60.53 560 ALA A C 1
ATOM 3651 O O . ALA A 1 560 ? 65.722 -47.765 -17.958 1.00 60.53 560 ALA A O 1
ATOM 3652 N N . PRO A 1 561 ? 67.949 -47.711 -17.603 1.00 66.94 561 PRO A N 1
ATOM 3653 C CA . PRO A 1 561 ? 68.167 -46.368 -18.151 1.00 66.94 561 PRO A CA 1
ATOM 3654 C C . PRO A 1 561 ? 68.395 -46.296 -19.675 1.00 66.94 561 PRO A C 1
ATOM 3656 O O . PRO A 1 561 ? 68.021 -45.291 -20.273 1.00 66.94 561 PRO A O 1
ATOM 3659 N N . ASP A 1 562 ? 68.988 -47.309 -20.322 1.00 69.31 562 ASP A N 1
ATOM 3660 C CA . ASP A 1 562 ? 69.252 -47.303 -21.773 1.00 69.31 562 ASP A CA 1
ATOM 3661 C C . ASP A 1 562 ? 69.303 -48.716 -22.393 1.00 69.31 562 ASP A C 1
ATOM 3663 O O . ASP A 1 562 ? 69.142 -49.732 -21.712 1.00 69.31 562 ASP A O 1
ATOM 3667 N N . GLN A 1 563 ? 69.496 -48.787 -23.718 1.00 70.44 563 GLN A N 1
ATOM 3668 C CA . GLN A 1 563 ? 69.416 -50.038 -24.484 1.00 70.44 563 GLN A CA 1
ATOM 3669 C C . GLN A 1 563 ? 70.528 -51.042 -24.151 1.00 70.44 563 GLN A C 1
ATOM 3671 O O . GLN A 1 563 ? 70.291 -52.247 -24.298 1.00 70.44 563 GLN A O 1
ATOM 3676 N N . CYS A 1 564 ? 71.675 -50.587 -23.634 1.00 73.00 564 CYS A N 1
ATOM 3677 C CA . CYS A 1 564 ? 72.769 -51.447 -23.191 1.00 73.00 564 CYS A CA 1
ATOM 3678 C C . CYS A 1 564 ? 72.797 -51.611 -21.631 1.00 73.00 564 CYS A C 1
ATOM 3680 O O . CYS A 1 564 ? 73.817 -52.078 -21.133 1.00 73.00 564 CYS A O 1
ATOM 3682 N N . HIS A 1 565 ? 71.714 -51.331 -20.857 1.00 70.12 565 HIS A N 1
ATOM 3683 C CA . HIS A 1 565 ? 71.602 -51.530 -19.375 1.00 70.12 565 HIS A CA 1
ATOM 3684 C C . HIS A 1 565 ? 70.265 -52.171 -18.869 1.00 70.12 565 HIS A C 1
ATOM 3686 O O . HIS A 1 565 ? 69.266 -52.176 -19.590 1.00 70.12 565 HIS A O 1
ATOM 3692 N N . ASP A 1 566 ? 70.236 -52.696 -17.625 1.00 72.25 566 ASP A N 1
ATOM 3693 C CA . ASP A 1 566 ? 69.116 -53.389 -16.924 1.00 72.25 566 ASP A CA 1
ATOM 3694 C C . ASP A 1 566 ? 68.573 -52.610 -15.676 1.00 72.25 566 ASP A C 1
ATOM 3696 O O . ASP A 1 566 ? 69.166 -51.620 -15.255 1.00 72.25 566 ASP A O 1
ATOM 3700 N N . ALA A 1 567 ? 67.434 -53.025 -15.076 1.00 64.44 567 ALA A N 1
ATOM 3701 C CA . ALA A 1 567 ? 66.696 -52.332 -13.981 1.00 64.44 567 ALA A CA 1
ATOM 3702 C C . ALA A 1 567 ? 67.111 -52.747 -12.537 1.00 64.44 567 ALA A C 1
ATOM 3704 O O . ALA A 1 567 ? 67.428 -53.918 -12.331 1.00 64.44 567 ALA A O 1
ATOM 3705 N N . GLY A 1 568 ? 67.053 -51.850 -11.524 1.00 70.38 568 GLY A N 1
ATOM 3706 C CA . GLY A 1 568 ? 67.482 -52.133 -10.119 1.00 70.38 568 GLY A CA 1
ATOM 3707 C C . GLY A 1 568 ? 66.460 -51.954 -8.967 1.00 70.38 568 GLY A C 1
ATOM 3708 O O . GLY A 1 568 ? 65.259 -52.069 -9.181 1.00 70.38 568 GLY A O 1
ATOM 3709 N N . THR A 1 569 ? 66.919 -51.748 -7.711 1.00 68.81 569 THR A N 1
ATOM 3710 C CA . THR A 1 569 ? 66.121 -51.875 -6.446 1.00 68.81 569 THR A CA 1
ATOM 3711 C C . THR A 1 569 ? 66.231 -50.686 -5.457 1.00 68.81 569 THR A C 1
ATOM 3713 O O . THR A 1 569 ? 67.279 -50.050 -5.390 1.00 68.81 569 THR A O 1
ATOM 3716 N N . CYS A 1 570 ? 65.164 -50.403 -4.672 1.00 69.19 570 CYS A N 1
ATOM 3717 C CA . CYS A 1 570 ? 65.005 -49.225 -3.779 1.00 69.19 570 CYS A CA 1
ATOM 3718 C C . CYS A 1 570 ? 65.477 -49.439 -2.315 1.00 69.19 570 CYS A C 1
ATOM 3720 O O . CYS A 1 570 ? 65.249 -50.502 -1.737 1.00 69.19 570 CYS A O 1
ATOM 3722 N N . ASN A 1 571 ? 66.098 -48.422 -1.693 1.00 65.62 571 ASN A N 1
ATOM 3723 C CA . ASN A 1 571 ? 66.601 -48.454 -0.306 1.00 65.62 571 ASN A CA 1
ATOM 3724 C C . ASN A 1 571 ? 65.575 -47.925 0.743 1.00 65.62 571 ASN A C 1
ATOM 3726 O O . ASN A 1 571 ? 65.208 -46.752 0.667 1.00 65.62 571 ASN A O 1
ATOM 3730 N N . PRO A 1 572 ? 65.177 -48.711 1.769 1.00 61.22 572 PRO A N 1
ATOM 3731 C CA . PRO A 1 572 ? 64.049 -48.412 2.669 1.00 61.22 572 PRO A CA 1
ATOM 3732 C C . PRO A 1 572 ? 64.228 -47.276 3.693 1.00 61.22 572 PRO A C 1
ATOM 3734 O O . PRO A 1 572 ? 63.242 -46.881 4.309 1.00 61.22 572 PRO A O 1
ATOM 3737 N N . THR A 1 573 ? 65.428 -46.712 3.874 1.00 57.97 573 THR A N 1
ATOM 3738 C CA . THR A 1 573 ? 65.632 -45.544 4.763 1.00 57.97 573 THR A CA 1
ATOM 3739 C C . THR A 1 573 ? 65.769 -44.217 4.005 1.00 57.97 573 THR A C 1
ATOM 3741 O O . THR A 1 573 ? 65.668 -43.163 4.626 1.00 57.97 573 THR A O 1
ATOM 3744 N N . THR A 1 574 ? 66.013 -44.239 2.683 1.00 65.31 574 THR A N 1
ATOM 3745 C CA . THR A 1 574 ? 66.278 -43.023 1.875 1.00 65.31 574 THR A CA 1
ATOM 3746 C C . THR A 1 574 ? 65.546 -42.935 0.528 1.00 65.31 574 THR A C 1
ATOM 3748 O O . THR A 1 574 ? 65.424 -41.833 0.001 1.00 65.31 574 THR A O 1
ATOM 3751 N N . GLY A 1 575 ? 65.058 -44.041 -0.048 1.00 66.88 575 GLY A N 1
ATOM 3752 C CA . GLY A 1 575 ? 64.193 -44.050 -1.239 1.00 66.88 575 GLY A CA 1
ATOM 3753 C C . GLY A 1 575 ? 64.849 -44.067 -2.642 1.00 66.88 575 GLY A C 1
ATOM 3754 O O . GLY A 1 575 ? 64.160 -43.730 -3.598 1.00 66.88 575 GLY A O 1
ATOM 3755 N N . ALA A 1 576 ? 66.134 -44.438 -2.822 1.00 70.12 576 ALA A N 1
ATOM 3756 C CA . ALA A 1 576 ? 66.856 -44.390 -4.128 1.00 70.12 576 ALA A CA 1
ATOM 3757 C C . ALA A 1 576 ? 67.175 -45.769 -4.793 1.00 70.12 576 ALA A C 1
ATOM 3759 O O . ALA A 1 576 ? 67.301 -46.761 -4.075 1.00 70.12 576 ALA A O 1
ATOM 3760 N N . CYS A 1 577 ? 67.361 -45.812 -6.136 1.00 71.00 577 CYS A N 1
ATOM 3761 C CA . CYS A 1 577 ? 67.472 -47.007 -7.030 1.00 71.00 577 CYS A CA 1
ATOM 3762 C C . CYS A 1 577 ? 68.882 -47.284 -7.660 1.00 71.00 577 CYS A C 1
ATOM 3764 O O . CYS A 1 577 ? 69.670 -46.352 -7.791 1.00 71.00 577 CYS A O 1
ATOM 3766 N N . SER A 1 578 ? 69.191 -48.517 -8.134 1.00 70.31 578 SER A N 1
ATOM 3767 C CA . SER A 1 578 ? 70.480 -48.958 -8.778 1.00 70.31 578 SER A CA 1
ATOM 3768 C C . SER A 1 578 ? 70.384 -49.365 -10.291 1.00 70.31 578 SER A C 1
ATOM 3770 O O . SER A 1 578 ? 69.274 -49.647 -10.717 1.00 70.31 578 SER A O 1
ATOM 3772 N N . ASN A 1 579 ? 71.484 -49.416 -11.105 1.00 68.44 579 ASN A N 1
ATOM 3773 C CA . ASN A 1 579 ? 71.491 -49.740 -12.582 1.00 68.44 579 ASN A CA 1
ATOM 3774 C C . ASN A 1 579 ? 72.761 -50.491 -13.150 1.00 68.44 579 ASN A C 1
ATOM 3776 O O . ASN A 1 579 ? 73.839 -49.894 -13.146 1.00 68.44 579 ASN A O 1
ATOM 3780 N N . PRO A 1 580 ? 72.676 -51.740 -13.687 1.00 73.62 580 PRO A N 1
ATOM 3781 C CA . PRO A 1 580 ? 73.792 -52.530 -14.305 1.00 73.62 580 PRO A CA 1
ATOM 3782 C C . PRO A 1 580 ? 73.801 -52.648 -15.872 1.00 73.62 580 PRO A C 1
ATOM 3784 O O . PRO A 1 580 ? 72.760 -52.440 -16.476 1.00 73.62 580 PRO A O 1
ATOM 3787 N N . ALA A 1 581 ? 74.922 -53.014 -16.547 1.00 69.62 581 ALA A N 1
ATOM 3788 C CA . ALA A 1 581 ? 75.110 -53.042 -18.037 1.00 69.62 581 ALA A CA 1
ATOM 3789 C C . ALA A 1 581 ? 74.990 -54.433 -18.748 1.00 69.62 581 ALA A C 1
ATOM 3791 O O . ALA A 1 581 ? 75.305 -55.458 -18.142 1.00 69.62 581 ALA A O 1
ATOM 3792 N N . LYS A 1 582 ? 74.607 -54.466 -20.045 1.00 71.25 582 LYS A N 1
ATOM 3793 C CA . LYS A 1 582 ? 74.390 -55.645 -20.940 1.00 71.25 582 LYS A CA 1
ATOM 3794 C C . LYS A 1 582 ? 75.636 -56.061 -21.763 1.00 71.25 582 LYS A C 1
ATOM 3796 O O . LYS A 1 582 ? 76.600 -55.313 -21.858 1.00 71.25 582 LYS A O 1
ATOM 3801 N N . SER A 1 583 ? 75.619 -57.256 -22.379 1.00 70.56 583 SER A N 1
ATOM 3802 C CA . SER A 1 583 ? 76.767 -57.900 -23.066 1.00 70.56 583 SER A CA 1
ATOM 3803 C C . SER A 1 583 ? 77.111 -57.385 -24.481 1.00 70.56 583 SER A C 1
ATOM 3805 O O . SER A 1 583 ? 76.226 -57.010 -25.250 1.00 70.56 583 SER A O 1
ATOM 3807 N N . ASP A 1 584 ? 78.392 -57.480 -24.861 1.00 68.56 584 ASP A N 1
ATOM 3808 C CA . ASP A 1 584 ? 78.939 -57.039 -26.159 1.00 68.56 584 ASP A CA 1
ATOM 3809 C C . ASP A 1 584 ? 78.430 -57.858 -27.364 1.00 68.56 584 ASP A C 1
ATOM 3811 O O . ASP A 1 584 ? 78.289 -59.080 -27.291 1.00 68.56 584 ASP A O 1
ATOM 3815 N N . GLY A 1 585 ? 78.186 -57.186 -28.494 1.00 65.81 585 GLY A N 1
ATOM 3816 C CA . GLY A 1 585 ? 77.627 -57.738 -29.735 1.00 65.81 585 GLY A CA 1
ATOM 3817 C C . GLY A 1 585 ? 76.100 -57.646 -29.842 1.00 65.81 585 GLY A C 1
ATOM 3818 O O . GLY A 1 585 ? 75.535 -57.986 -30.882 1.00 65.81 585 GLY A O 1
ATOM 3819 N N . THR A 1 586 ? 75.420 -57.170 -28.795 1.00 73.62 586 THR A N 1
ATOM 3820 C CA . THR A 1 586 ? 73.975 -56.898 -28.828 1.00 73.62 586 THR A CA 1
ATOM 3821 C C . THR A 1 586 ? 73.702 -55.744 -29.796 1.00 73.62 586 THR A C 1
ATOM 3823 O O . THR A 1 586 ? 74.401 -54.734 -29.737 1.00 73.62 586 THR A O 1
ATOM 3826 N N . SER A 1 587 ? 72.733 -55.881 -30.711 1.00 69.38 587 SER A N 1
ATOM 3827 C CA . SER A 1 587 ? 72.459 -54.817 -31.686 1.00 69.38 587 SER A CA 1
ATOM 3828 C C . SER A 1 587 ? 72.029 -53.540 -30.976 1.00 69.38 587 SER A C 1
ATOM 3830 O O . SER A 1 587 ? 71.163 -53.581 -30.100 1.00 69.38 587 SER A O 1
ATOM 3832 N N . CYS A 1 588 ? 72.584 -52.423 -31.406 1.00 71.06 588 CYS A N 1
ATOM 3833 C CA . CYS A 1 588 ? 72.172 -51.093 -30.992 1.00 71.06 588 CYS A CA 1
ATOM 3834 C C . CYS A 1 588 ? 72.275 -50.169 -32.206 1.00 71.06 588 CYS A C 1
ATOM 3836 O O . CYS A 1 588 ? 72.748 -50.585 -33.259 1.00 71.06 588 CYS A O 1
ATOM 3838 N N . ASP A 1 589 ? 71.809 -48.941 -32.055 1.00 71.69 589 ASP A N 1
ATOM 3839 C CA . ASP A 1 589 ? 71.919 -47.880 -33.052 1.00 71.69 589 ASP A CA 1
ATOM 3840 C C . ASP A 1 589 ? 72.842 -46.803 -32.469 1.00 71.69 589 ASP A C 1
ATOM 3842 O O . ASP A 1 589 ? 72.637 -46.387 -31.320 1.00 71.69 589 ASP A O 1
ATOM 3846 N N . ASP A 1 590 ? 73.893 -46.414 -33.198 1.00 63.12 590 ASP A N 1
ATOM 3847 C CA . ASP A 1 590 ? 74.845 -45.396 -32.731 1.00 63.12 590 ASP A CA 1
ATOM 3848 C C . ASP A 1 590 ? 74.395 -43.956 -33.037 1.00 63.12 590 ASP A C 1
ATOM 3850 O O . ASP A 1 590 ? 75.022 -42.993 -32.583 1.00 63.12 590 ASP A O 1
ATOM 3854 N N . GLY A 1 591 ? 73.273 -43.807 -33.750 1.00 69.19 591 GLY A N 1
ATOM 3855 C CA . GLY A 1 591 ? 72.670 -42.529 -34.103 1.00 69.19 591 GLY A CA 1
ATOM 3856 C C . GLY A 1 591 ? 73.283 -41.840 -35.328 1.00 69.19 591 GLY A C 1
ATOM 3857 O O . GLY A 1 591 ? 72.943 -40.676 -35.570 1.00 69.19 591 GLY A O 1
ATOM 3858 N N . ASN A 1 592 ? 74.157 -42.498 -36.111 1.00 69.25 592 ASN A N 1
ATOM 3859 C CA . ASN A 1 592 ? 74.722 -41.955 -37.356 1.00 69.25 592 ASN A CA 1
ATOM 3860 C C . ASN A 1 592 ? 74.171 -42.649 -38.622 1.00 69.25 592 ASN A C 1
ATOM 3862 O O . ASN A 1 592 ? 74.622 -43.708 -39.052 1.00 69.25 592 ASN A O 1
ATOM 3866 N N . ALA A 1 593 ? 73.232 -41.988 -39.298 1.00 64.81 593 ALA A N 1
ATOM 3867 C CA . ALA A 1 593 ? 72.558 -42.465 -40.504 1.00 64.81 593 ALA A CA 1
ATOM 3868 C C . ALA A 1 593 ? 73.367 -42.345 -41.816 1.00 64.81 593 ALA A C 1
ATOM 3870 O O . ALA A 1 593 ? 72.933 -42.887 -42.836 1.00 64.81 593 ALA A O 1
ATOM 3871 N N . CYS A 1 594 ? 74.537 -41.681 -41.839 1.00 65.75 594 CYS A N 1
ATOM 3872 C CA . CYS A 1 594 ? 75.485 -41.845 -42.959 1.00 65.75 594 CYS A CA 1
ATOM 3873 C C . CYS A 1 594 ? 76.379 -43.094 -42.744 1.00 65.75 594 CYS A C 1
ATOM 3875 O O . CYS A 1 594 ? 77.302 -43.279 -43.531 1.00 65.75 594 CYS A O 1
ATOM 3877 N N . THR A 1 595 ? 76.119 -43.949 -41.736 1.00 67.94 595 THR A N 1
ATOM 3878 C CA . THR A 1 595 ? 76.704 -45.296 -41.551 1.00 67.94 595 THR A CA 1
ATOM 3879 C C . THR A 1 595 ? 75.634 -46.399 -41.462 1.00 67.94 595 THR A C 1
ATOM 3881 O O . THR A 1 595 ? 74.475 -46.118 -41.182 1.00 67.94 595 THR A O 1
ATOM 3884 N N . ARG A 1 596 ? 75.965 -47.668 -41.778 1.00 67.25 596 ARG A N 1
ATOM 3885 C CA . ARG A 1 596 ? 75.025 -48.811 -41.647 1.00 67.25 596 ARG A CA 1
ATOM 3886 C C . ARG A 1 596 ? 75.654 -50.014 -40.911 1.00 67.25 596 ARG A C 1
ATOM 3888 O O . ARG A 1 596 ? 76.726 -50.458 -41.330 1.00 67.25 596 ARG A O 1
ATOM 3895 N N . SER A 1 597 ? 74.892 -50.616 -39.976 1.00 65.38 597 SER A N 1
ATOM 3896 C CA . SER A 1 597 ? 75.097 -51.888 -39.218 1.00 65.38 597 SER A CA 1
ATOM 3897 C C . SER A 1 597 ? 75.894 -51.807 -37.886 1.00 65.38 597 SER A C 1
ATOM 3899 O O . SER A 1 597 ? 77.045 -52.242 -37.859 1.00 65.38 597 SER A O 1
ATOM 3901 N N . ASP A 1 598 ? 75.268 -51.353 -36.782 1.00 76.69 598 ASP A N 1
ATOM 3902 C CA . ASP A 1 598 ? 75.943 -51.013 -35.500 1.00 76.69 598 ASP A CA 1
ATOM 3903 C C . ASP A 1 598 ? 75.711 -52.038 -34.345 1.00 76.69 598 ASP A C 1
ATOM 3905 O O . ASP A 1 598 ? 74.707 -52.759 -34.319 1.00 76.69 598 ASP A O 1
ATOM 3909 N N . THR A 1 599 ? 76.643 -52.142 -33.373 1.00 75.81 599 THR A N 1
ATOM 3910 C CA . THR A 1 599 ? 76.596 -53.122 -32.241 1.00 75.81 599 THR A CA 1
ATOM 3911 C C . THR A 1 599 ? 77.183 -52.605 -30.905 1.00 75.81 599 THR A C 1
ATOM 3913 O O . THR A 1 599 ? 78.151 -51.843 -30.944 1.00 75.81 599 THR A O 1
ATOM 3916 N N . CYS A 1 600 ? 76.641 -53.026 -29.733 1.00 75.38 600 CYS A N 1
ATOM 3917 C CA . CYS A 1 600 ? 77.094 -52.600 -28.384 1.00 75.38 600 CYS A CA 1
ATOM 3918 C C . CYS A 1 600 ? 78.459 -53.252 -28.094 1.00 75.38 600 CYS A C 1
ATOM 3920 O O . CYS A 1 600 ? 78.603 -54.467 -28.231 1.00 75.38 600 CYS A O 1
ATOM 3922 N N . GLN A 1 601 ? 79.435 -52.489 -27.613 1.00 75.31 601 GLN A N 1
ATOM 3923 C CA . GLN A 1 601 ? 80.731 -52.972 -27.143 1.00 75.31 601 GLN A CA 1
ATOM 3924 C C . GLN A 1 601 ? 81.134 -52.218 -25.865 1.00 75.31 601 GLN A C 1
ATOM 3926 O O . GLN A 1 601 ? 81.173 -50.989 -25.841 1.00 75.31 601 GLN A O 1
ATOM 3931 N N . ALA A 1 602 ? 81.373 -52.954 -24.779 1.00 66.81 602 ALA A N 1
ATOM 3932 C CA . ALA A 1 602 ? 81.603 -52.484 -23.413 1.00 66.81 602 ALA A CA 1
ATOM 3933 C C . ALA A 1 602 ? 80.580 -51.441 -22.912 1.00 66.81 602 ALA A C 1
ATOM 3935 O O . ALA A 1 602 ? 80.945 -50.499 -22.210 1.00 66.81 602 ALA A O 1
ATOM 3936 N N . GLY A 1 603 ? 79.304 -51.603 -23.281 1.00 67.44 603 GLY A N 1
ATOM 3937 C CA . GLY A 1 603 ? 78.216 -50.690 -22.902 1.00 67.44 603 GLY A CA 1
ATOM 3938 C C . GLY A 1 603 ? 77.992 -49.480 -23.828 1.00 67.44 603 GLY A C 1
ATOM 3939 O O . GLY A 1 603 ? 77.191 -48.624 -23.468 1.00 67.44 603 GLY A O 1
ATOM 3940 N N . THR A 1 604 ? 78.635 -49.409 -25.009 1.00 72.56 604 THR A N 1
ATOM 3941 C CA . THR A 1 604 ? 78.517 -48.280 -25.973 1.00 72.56 604 THR A CA 1
ATOM 3942 C C . THR A 1 604 ? 78.338 -48.759 -27.433 1.00 72.56 604 THR A C 1
ATOM 3944 O O . THR A 1 604 ? 78.877 -49.801 -27.783 1.00 72.56 604 THR A O 1
ATOM 3947 N N . CYS A 1 605 ? 77.625 -48.032 -28.309 1.00 71.50 605 CYS A N 1
ATOM 3948 C CA . CYS A 1 605 ? 77.310 -48.429 -29.705 1.00 71.50 605 CYS A CA 1
ATOM 3949 C C . CYS A 1 605 ? 78.257 -47.837 -30.795 1.00 71.50 605 CYS A C 1
ATOM 3951 O O . CYS A 1 605 ? 78.669 -46.693 -30.620 1.00 71.50 605 CYS A O 1
ATOM 3953 N N . THR A 1 606 ? 78.600 -48.548 -31.902 1.00 71.06 606 THR A N 1
ATOM 3954 C CA . THR A 1 606 ? 79.508 -48.058 -33.006 1.00 71.06 606 THR A CA 1
ATOM 3955 C C . THR A 1 606 ? 79.208 -48.601 -34.445 1.00 71.06 606 THR A C 1
ATOM 3957 O O . THR A 1 606 ? 78.896 -49.791 -34.539 1.00 71.06 606 THR A O 1
ATOM 3960 N N . GLY A 1 607 ? 79.373 -47.800 -35.537 1.00 70.69 607 GLY A N 1
ATOM 3961 C CA . GLY A 1 607 ? 79.024 -48.120 -36.966 1.00 70.69 607 GLY A CA 1
ATOM 3962 C C . GLY A 1 607 ? 80.107 -48.079 -38.101 1.00 70.69 607 GLY A C 1
ATOM 3963 O O . GLY A 1 607 ? 81.235 -47.639 -37.876 1.00 70.69 607 GLY A O 1
ATOM 3964 N N . ALA A 1 608 ? 79.802 -48.566 -39.345 1.00 58.72 608 ALA A N 1
ATOM 3965 C CA . ALA A 1 608 ? 80.827 -49.055 -40.326 1.00 58.72 608 ALA A CA 1
ATOM 3966 C C . ALA A 1 608 ? 80.837 -48.697 -41.880 1.00 58.72 608 ALA A C 1
ATOM 3968 O O . ALA A 1 608 ? 81.768 -49.173 -42.535 1.00 58.72 608 ALA A O 1
ATOM 3969 N N . THR A 1 609 ? 79.948 -47.900 -42.550 1.00 58.62 609 THR A N 1
ATOM 3970 C CA . THR A 1 609 ? 80.010 -47.620 -44.057 1.00 58.62 609 THR A CA 1
ATOM 3971 C C . THR A 1 609 ? 79.357 -46.288 -44.643 1.00 58.62 609 THR A C 1
ATOM 3973 O O . THR A 1 609 ? 78.175 -46.128 -44.386 1.00 58.62 609 THR A O 1
ATOM 3976 N N . PRO A 1 610 ? 79.984 -45.387 -45.492 1.00 60.16 610 PRO A N 1
ATOM 3977 C CA . PRO A 1 610 ? 79.467 -44.008 -45.895 1.00 60.16 610 PRO A CA 1
ATOM 3978 C C . PRO A 1 610 ? 78.838 -43.685 -47.322 1.00 60.16 610 PRO A C 1
ATOM 3980 O O . PRO A 1 610 ? 79.015 -44.476 -48.245 1.00 60.16 610 PRO A O 1
ATOM 3983 N N . VAL A 1 611 ? 78.175 -42.495 -47.543 1.00 63.84 611 VAL A N 1
ATOM 3984 C CA . VAL A 1 611 ? 77.270 -42.030 -48.698 1.00 63.84 611 VAL A CA 1
ATOM 3985 C C . VAL A 1 611 ? 77.722 -40.736 -49.520 1.00 63.84 611 VAL A C 1
ATOM 3987 O O . VAL A 1 611 ? 78.440 -39.921 -48.948 1.00 63.84 611 VAL A O 1
ATOM 3990 N N . VAL A 1 612 ? 77.307 -40.478 -50.814 1.00 61.25 612 VAL A N 1
ATOM 3991 C CA . VAL A 1 612 ? 77.718 -39.345 -51.771 1.00 61.25 612 VAL A CA 1
ATOM 3992 C C . VAL A 1 612 ? 76.549 -38.572 -52.515 1.00 61.25 612 VAL A C 1
ATOM 3994 O O . VAL A 1 612 ? 75.528 -39.201 -52.773 1.00 61.25 612 VAL A O 1
ATOM 3997 N N . CYS A 1 613 ? 76.685 -37.268 -52.933 1.00 65.38 613 CYS A N 1
ATOM 3998 C CA . CYS A 1 613 ? 75.592 -36.294 -53.319 1.00 65.38 613 CYS A CA 1
ATOM 3999 C C . CYS A 1 613 ? 75.824 -35.288 -54.527 1.00 65.38 613 CYS A C 1
ATOM 4001 O O . CYS A 1 613 ? 76.966 -34.901 -54.753 1.00 65.38 613 CYS A O 1
ATOM 4003 N N . SER A 1 614 ? 74.781 -34.797 -55.267 1.00 62.22 614 SER A N 1
ATOM 4004 C CA . SER A 1 614 ? 74.848 -33.807 -56.417 1.00 62.22 614 SER A CA 1
ATOM 4005 C C . SER A 1 614 ? 73.644 -32.804 -56.535 1.00 62.22 614 SER A C 1
ATOM 4007 O O . SER A 1 614 ? 72.670 -32.993 -55.816 1.00 62.22 614 SER A O 1
ATOM 4009 N N . ALA A 1 615 ? 73.716 -31.734 -57.373 1.00 63.59 615 ALA A N 1
ATOM 4010 C CA . ALA A 1 615 ? 72.789 -30.558 -57.408 1.00 63.59 615 ALA A CA 1
ATOM 4011 C C . ALA A 1 615 ? 71.444 -30.745 -58.176 1.00 63.59 615 ALA A C 1
ATOM 4013 O O . ALA A 1 615 ? 71.484 -31.319 -59.268 1.00 63.59 615 ALA A O 1
ATOM 4014 N N . PRO A 1 616 ? 70.294 -30.212 -57.686 1.00 64.94 616 PRO A N 1
ATOM 4015 C CA . PRO A 1 616 ? 68.960 -30.529 -58.234 1.00 64.94 616 PRO A CA 1
ATOM 4016 C C . PRO A 1 616 ? 68.270 -29.537 -59.216 1.00 64.94 616 PRO A C 1
ATOM 4018 O O . PRO A 1 616 ? 67.555 -30.029 -60.088 1.00 64.94 616 PRO A O 1
ATOM 4021 N N . ASP A 1 617 ? 68.415 -28.199 -59.133 1.00 70.25 617 ASP A N 1
ATOM 4022 C CA . ASP A 1 617 ? 67.656 -27.232 -59.980 1.00 70.25 617 ASP A CA 1
ATOM 4023 C C . ASP A 1 617 ? 68.314 -25.829 -60.140 1.00 70.25 617 ASP A C 1
ATOM 4025 O O . ASP A 1 617 ? 69.442 -25.614 -59.702 1.00 70.25 617 ASP A O 1
ATOM 4029 N N . GLN A 1 618 ? 67.629 -24.870 -60.802 1.00 72.62 618 GLN A N 1
ATOM 4030 C CA . GLN A 1 618 ? 68.145 -23.517 -61.118 1.00 72.62 618 GLN A CA 1
ATOM 4031 C C . GLN A 1 618 ? 68.368 -22.609 -59.893 1.00 72.62 618 GLN A C 1
ATOM 4033 O O . GLN A 1 618 ? 69.088 -21.614 -60.007 1.00 72.62 618 GLN A O 1
ATOM 4038 N N . CYS A 1 619 ? 67.796 -22.950 -58.737 1.00 71.94 619 CYS A N 1
ATOM 4039 C CA . CYS A 1 619 ? 67.953 -22.204 -57.492 1.00 71.94 619 CYS A CA 1
ATOM 4040 C C . CYS A 1 619 ? 68.863 -22.939 -56.474 1.00 71.94 619 CYS A C 1
ATOM 4042 O O . CYS A 1 619 ? 68.960 -22.464 -55.343 1.00 71.94 619 CYS A O 1
ATOM 4044 N N . HIS A 1 620 ? 69.576 -24.025 -56.839 1.00 72.94 620 HIS A N 1
ATOM 4045 C CA . HIS A 1 620 ? 70.432 -24.803 -55.915 1.00 72.94 620 HIS A CA 1
ATOM 4046 C C . HIS A 1 620 ? 71.801 -25.266 -56.478 1.00 72.94 620 HIS A C 1
ATOM 4048 O O . HIS A 1 620 ? 71.949 -25.534 -57.669 1.00 72.94 620 HIS A O 1
ATOM 4054 N N . ASP A 1 621 ? 72.789 -25.448 -55.589 1.00 72.00 621 ASP A N 1
ATOM 4055 C CA . ASP A 1 621 ? 74.145 -25.974 -55.857 1.00 72.00 621 ASP A CA 1
ATOM 4056 C C . ASP A 1 621 ? 74.335 -27.443 -55.355 1.00 72.00 621 ASP A C 1
ATOM 4058 O O . ASP A 1 621 ? 73.443 -28.030 -54.740 1.00 72.00 621 ASP A O 1
ATOM 4062 N N . ALA A 1 622 ? 75.488 -28.092 -55.617 1.00 62.31 622 ALA A N 1
ATOM 4063 C CA . ALA A 1 622 ? 75.775 -29.490 -55.205 1.00 62.31 622 ALA A CA 1
ATOM 4064 C C . ALA A 1 622 ? 76.254 -29.591 -53.738 1.00 62.31 622 ALA A C 1
ATOM 4066 O O . ALA A 1 622 ? 77.105 -28.799 -53.339 1.00 62.31 622 ALA A O 1
ATOM 4067 N N . GLY A 1 623 ? 75.777 -30.573 -52.947 1.00 67.81 623 GLY A N 1
ATOM 4068 C CA . GLY A 1 623 ? 76.063 -30.648 -51.494 1.00 67.81 623 GLY A CA 1
ATOM 4069 C C . GLY A 1 623 ? 76.680 -31.946 -50.926 1.00 67.81 623 GLY A C 1
ATOM 4070 O O . GLY A 1 623 ? 77.285 -32.738 -51.644 1.00 67.81 623 GLY A O 1
ATOM 4071 N N . THR A 1 624 ? 76.575 -32.131 -49.601 1.00 68.00 624 THR A N 1
ATOM 4072 C CA . THR A 1 624 ? 77.306 -33.075 -48.710 1.00 68.00 624 THR A CA 1
ATOM 4073 C C . THR A 1 624 ? 76.363 -33.873 -47.769 1.00 68.00 624 THR A C 1
ATOM 4075 O O . THR A 1 624 ? 75.328 -33.347 -47.373 1.00 68.00 624 THR A O 1
ATOM 4078 N N . CYS A 1 625 ? 76.680 -35.136 -47.403 1.00 69.12 625 CYS A N 1
ATOM 4079 C CA . CYS A 1 625 ? 75.831 -36.011 -46.541 1.00 69.12 625 CYS A CA 1
ATOM 4080 C C . CYS A 1 625 ? 75.849 -35.574 -45.068 1.00 69.12 625 CYS A C 1
ATOM 4082 O O . CYS A 1 625 ? 76.929 -35.403 -44.498 1.00 69.12 625 CYS A O 1
ATOM 4084 N N . ASN A 1 626 ? 74.675 -35.451 -44.441 1.00 64.12 626 ASN A N 1
ATOM 4085 C CA . ASN A 1 626 ? 74.536 -35.158 -43.013 1.00 64.12 626 ASN A CA 1
ATOM 4086 C C . ASN A 1 626 ? 74.499 -36.455 -42.166 1.00 64.12 626 ASN A C 1
ATOM 4088 O O . ASN A 1 626 ? 73.548 -37.231 -42.308 1.00 64.12 626 ASN A O 1
ATOM 4092 N N . PRO A 1 627 ? 75.471 -36.681 -41.256 1.00 56.91 627 PRO A N 1
ATOM 4093 C CA . PRO A 1 627 ? 75.616 -37.929 -40.503 1.00 56.91 627 PRO A CA 1
ATOM 4094 C C . PRO A 1 627 ? 74.434 -38.287 -39.595 1.00 56.91 627 PRO A C 1
ATOM 4096 O O . PRO A 1 627 ? 74.280 -39.449 -39.272 1.00 56.91 627 PRO A O 1
ATOM 4099 N N . THR A 1 628 ? 73.538 -37.378 -39.220 1.00 55.75 628 THR A N 1
ATOM 4100 C CA . THR A 1 628 ? 72.380 -37.744 -38.376 1.00 55.75 628 THR A CA 1
ATOM 4101 C C . THR A 1 628 ? 71.180 -38.250 -39.187 1.00 55.75 628 THR A C 1
ATOM 4103 O O . THR A 1 628 ? 70.331 -38.956 -38.654 1.00 55.75 628 THR A O 1
ATOM 4106 N N . THR A 1 629 ? 71.089 -37.915 -40.479 1.00 65.56 629 THR A N 1
ATOM 4107 C CA . THR A 1 629 ? 69.901 -38.202 -41.313 1.00 65.56 629 THR A CA 1
ATOM 4108 C C . THR A 1 629 ? 70.190 -39.021 -42.570 1.00 65.56 629 THR A C 1
ATOM 4110 O O . THR A 1 629 ? 69.257 -39.522 -43.193 1.00 65.56 629 THR A O 1
ATOM 4113 N N . GLY A 1 630 ? 71.456 -39.150 -42.980 1.00 62.59 630 GLY A N 1
ATOM 4114 C CA . GLY A 1 630 ? 71.834 -39.860 -44.208 1.00 62.59 630 GLY A CA 1
ATOM 4115 C C . GLY A 1 630 ? 71.484 -39.106 -45.499 1.00 62.59 630 GLY A C 1
ATOM 4116 O O . GLY A 1 630 ? 71.604 -39.661 -46.590 1.00 62.59 630 GLY A O 1
ATOM 4117 N N . THR A 1 631 ? 71.038 -37.849 -45.400 1.00 65.25 631 THR A N 1
ATOM 4118 C CA . THR A 1 631 ? 70.551 -37.049 -46.531 1.00 65.25 631 THR A CA 1
ATOM 4119 C C . THR A 1 631 ? 71.599 -36.070 -47.054 1.00 65.25 631 THR A C 1
ATOM 4121 O O . THR A 1 631 ? 72.400 -35.506 -46.308 1.00 65.25 631 THR A O 1
ATOM 4124 N N . CYS A 1 632 ? 71.577 -35.868 -48.368 1.00 65.06 632 CYS A N 1
ATOM 4125 C CA . CYS A 1 632 ? 72.431 -34.933 -49.085 1.00 65.06 632 CYS A CA 1
ATOM 4126 C C . CYS A 1 632 ? 71.961 -33.489 -48.915 1.00 65.06 632 CYS A C 1
ATOM 4128 O O . CYS A 1 632 ? 70.786 -33.207 -49.140 1.00 65.06 632 CYS A O 1
ATOM 4130 N N . SER A 1 633 ? 72.865 -32.563 -48.586 1.00 70.88 633 SER A N 1
ATOM 4131 C CA . SER A 1 633 ? 72.543 -31.137 -48.646 1.00 70.88 633 SER A CA 1
ATOM 4132 C C . SER A 1 633 ? 72.396 -30.668 -50.102 1.00 70.88 633 SER A C 1
ATOM 4134 O O . SER A 1 633 ? 72.986 -31.232 -51.024 1.00 70.88 633 SER A O 1
ATOM 4136 N N . SER A 1 634 ? 71.555 -29.660 -50.321 1.00 63.75 634 SER A N 1
ATOM 4137 C CA . SER A 1 634 ? 71.376 -28.956 -51.599 1.00 63.75 634 SER A CA 1
ATOM 4138 C C . SER A 1 634 ? 71.316 -27.464 -51.271 1.00 63.75 634 SER A C 1
ATOM 4140 O O . SER A 1 634 ? 70.253 -26.982 -50.890 1.00 63.75 634 SER A O 1
ATOM 4142 N N . PRO A 1 635 ? 72.457 -26.751 -51.253 1.00 72.81 635 PRO A N 1
ATOM 4143 C CA . PRO A 1 635 ? 72.496 -25.346 -50.851 1.00 72.81 635 PRO A CA 1
ATOM 4144 C C . PRO A 1 635 ? 71.744 -24.456 -51.847 1.00 72.81 635 PRO A C 1
ATOM 4146 O O . PRO A 1 635 ? 71.960 -24.579 -53.048 1.00 72.81 635 PRO A O 1
ATOM 4149 N N . ALA A 1 636 ? 70.873 -23.572 -51.358 1.00 63.16 636 ALA A N 1
ATOM 4150 C CA . ALA A 1 636 ? 70.126 -22.624 -52.184 1.00 63.16 636 ALA A CA 1
ATOM 4151 C C . ALA A 1 636 ? 70.995 -21.429 -52.612 1.00 63.16 636 ALA A C 1
ATOM 4153 O O . ALA A 1 636 ? 71.840 -20.954 -51.850 1.00 63.16 636 ALA A O 1
ATOM 4154 N N . ARG A 1 637 ? 70.763 -20.922 -53.824 1.00 69.62 637 ARG A N 1
ATOM 4155 C CA . ARG A 1 637 ? 71.338 -19.661 -54.314 1.00 69.62 637 ARG A CA 1
ATOM 4156 C C . ARG A 1 637 ? 70.723 -18.459 -53.571 1.00 69.62 637 ARG A C 1
ATOM 4158 O O . ARG A 1 637 ? 69.615 -18.596 -53.059 1.00 69.62 637 ARG A O 1
ATOM 4165 N N . PRO A 1 638 ? 71.412 -17.301 -53.494 1.00 74.00 638 PRO A N 1
ATOM 4166 C CA . PRO A 1 638 ? 70.960 -16.150 -52.707 1.00 74.00 638 PRO A CA 1
ATOM 4167 C C . PRO A 1 638 ? 69.557 -15.653 -53.079 1.00 74.00 638 PRO A C 1
ATOM 4169 O O . PRO A 1 638 ? 69.194 -15.629 -54.259 1.00 74.00 638 PRO A O 1
ATOM 4172 N N . ASP A 1 639 ? 68.804 -15.203 -52.076 1.00 68.00 639 ASP A N 1
ATOM 4173 C CA . ASP A 1 639 ? 67.453 -14.674 -52.268 1.00 68.00 639 ASP A CA 1
ATOM 4174 C C . ASP A 1 639 ? 67.459 -13.421 -53.164 1.00 68.00 639 ASP A C 1
ATOM 4176 O O . ASP A 1 639 ? 68.346 -12.570 -53.060 1.00 68.00 639 ASP A O 1
ATOM 4180 N N . GLY A 1 640 ? 66.483 -13.326 -54.072 1.00 67.38 640 GLY A N 1
ATOM 4181 C CA . GLY A 1 640 ? 66.412 -12.268 -55.092 1.00 67.38 640 GLY A CA 1
ATOM 4182 C C . GLY A 1 640 ? 67.080 -12.628 -56.426 1.00 67.38 640 GLY A C 1
ATOM 4183 O O . GLY A 1 640 ? 67.024 -11.846 -57.375 1.00 67.38 640 GLY A O 1
ATOM 4184 N N . THR A 1 641 ? 67.692 -13.814 -56.536 1.00 76.38 641 THR A N 1
ATOM 4185 C CA . THR A 1 641 ? 68.218 -14.309 -57.818 1.00 76.38 641 THR A CA 1
ATOM 4186 C C . THR A 1 641 ? 67.058 -14.542 -58.789 1.00 76.38 641 THR A C 1
ATOM 4188 O O . THR A 1 641 ? 66.123 -15.266 -58.460 1.00 76.38 641 THR A O 1
ATOM 4191 N N . ALA A 1 642 ? 67.108 -13.932 -59.976 1.00 71.75 642 ALA A N 1
ATOM 4192 C CA . ALA A 1 642 ? 66.032 -14.033 -60.961 1.00 71.75 642 ALA A CA 1
ATOM 4193 C C . ALA A 1 642 ? 65.808 -15.485 -61.413 1.00 71.75 642 ALA A C 1
ATOM 4195 O O . ALA A 1 642 ? 66.755 -16.208 -61.737 1.00 71.75 642 ALA A O 1
ATOM 4196 N N . CYS A 1 643 ? 64.545 -15.883 -61.453 1.00 76.12 643 CYS A N 1
ATOM 4197 C CA . CYS A 1 643 ? 64.063 -17.169 -61.941 1.00 76.12 643 CYS A CA 1
ATOM 4198 C C . CYS A 1 643 ? 62.678 -16.940 -62.582 1.00 76.12 643 CYS A C 1
ATOM 4200 O O . CYS A 1 643 ? 62.207 -15.811 -62.569 1.00 76.12 643 CYS A O 1
ATOM 4202 N N . ASP A 1 644 ? 62.051 -17.952 -63.180 1.00 73.62 644 ASP A N 1
ATOM 4203 C CA . ASP A 1 644 ? 60.741 -17.816 -63.843 1.00 73.62 644 ASP A CA 1
ATOM 4204 C C . ASP A 1 644 ? 59.816 -18.961 -63.401 1.00 73.62 644 ASP A C 1
ATOM 4206 O O . ASP A 1 644 ? 60.202 -20.135 -63.510 1.00 73.62 644 ASP A O 1
ATOM 4210 N N . ASP A 1 645 ? 58.626 -18.630 -62.890 1.00 70.19 645 ASP A N 1
ATOM 4211 C CA . ASP A 1 645 ? 57.631 -19.595 -62.399 1.00 70.19 645 ASP A CA 1
ATOM 4212 C C . ASP A 1 645 ? 56.477 -19.882 -63.387 1.00 70.19 645 ASP A C 1
ATOM 4214 O O . ASP A 1 645 ? 55.664 -20.783 -63.147 1.00 70.19 645 ASP A O 1
ATOM 4218 N N . HIS A 1 646 ? 56.465 -19.187 -64.532 1.00 69.19 646 HIS A N 1
ATOM 4219 C CA . HIS A 1 646 ? 55.507 -19.299 -65.637 1.00 69.19 646 HIS A CA 1
ATOM 4220 C C . HIS A 1 646 ? 54.039 -18.978 -65.268 1.00 69.19 646 HIS A C 1
ATOM 4222 O O . HIS A 1 646 ? 53.120 -19.455 -65.947 1.00 69.19 646 HIS A O 1
ATOM 4228 N N . SER A 1 647 ? 53.788 -18.167 -64.232 1.00 74.81 647 SER A N 1
ATOM 4229 C CA . SER A 1 647 ? 52.444 -17.725 -63.820 1.00 74.81 647 SER A CA 1
ATOM 4230 C C . SER A 1 647 ? 52.148 -16.267 -64.209 1.00 74.81 647 SER A C 1
ATOM 4232 O O . SER A 1 647 ? 52.870 -15.350 -63.841 1.00 74.81 647 SER A O 1
ATOM 4234 N N . ALA A 1 648 ? 51.018 -16.008 -64.884 1.00 67.19 648 ALA A N 1
ATOM 4235 C CA . ALA A 1 648 ? 50.560 -14.641 -65.194 1.00 67.19 648 ALA A CA 1
ATOM 4236 C C . ALA A 1 648 ? 49.904 -13.909 -63.998 1.00 67.19 648 ALA A C 1
ATOM 4238 O O . ALA A 1 648 ? 49.516 -12.747 -64.119 1.00 67.19 648 ALA A O 1
ATOM 4239 N N . CYS A 1 649 ? 49.747 -14.585 -62.853 1.00 67.88 649 CYS A N 1
ATOM 4240 C CA . CYS A 1 649 ? 49.141 -14.036 -61.631 1.00 67.88 649 CYS A CA 1
ATOM 4241 C C . CYS A 1 649 ? 50.170 -13.467 -60.638 1.00 67.88 649 CYS A C 1
ATOM 4243 O O . CYS A 1 649 ? 49.794 -13.098 -59.524 1.00 67.88 649 CYS A O 1
ATOM 4245 N N . THR A 1 650 ? 51.444 -13.396 -61.023 1.00 73.19 650 THR A N 1
ATOM 4246 C CA . THR A 1 650 ? 52.566 -12.844 -60.251 1.00 73.19 650 THR A CA 1
ATOM 4247 C C . THR A 1 650 ? 53.346 -11.880 -61.144 1.00 73.19 650 THR A C 1
ATOM 4249 O O . THR A 1 650 ? 53.490 -12.116 -62.343 1.00 73.19 650 THR A O 1
ATOM 4252 N N . ARG A 1 651 ? 53.763 -10.725 -60.608 1.00 69.31 651 ARG A N 1
ATOM 4253 C CA . ARG A 1 651 ? 54.352 -9.641 -61.425 1.00 69.31 651 ARG A CA 1
ATOM 4254 C C . ARG A 1 651 ? 55.884 -9.647 -61.441 1.00 69.31 651 ARG A C 1
ATOM 4256 O O . ARG A 1 651 ? 56.460 -9.029 -62.336 1.00 69.31 651 ARG A O 1
ATOM 4263 N N . THR A 1 652 ? 56.537 -10.344 -60.508 1.00 70.88 652 THR A N 1
ATOM 4264 C CA . THR A 1 652 ? 58.005 -10.489 -60.434 1.00 70.88 652 THR A CA 1
ATOM 4265 C C . THR A 1 652 ? 58.424 -11.821 -59.805 1.00 70.88 652 THR A C 1
ATOM 4267 O O . THR A 1 652 ? 58.004 -12.111 -58.690 1.00 70.88 652 THR A O 1
ATOM 4270 N N . ASP A 1 653 ? 59.329 -12.580 -60.433 1.00 78.75 653 ASP A N 1
ATOM 4271 C CA . ASP A 1 653 ? 59.749 -13.906 -59.946 1.00 78.75 653 ASP A CA 1
ATOM 4272 C C . ASP A 1 653 ? 61.197 -13.906 -59.433 1.00 78.75 653 ASP A C 1
ATOM 4274 O O . ASP A 1 653 ? 62.131 -13.465 -60.112 1.00 78.75 653 ASP A O 1
ATOM 4278 N N . THR A 1 654 ? 61.404 -14.412 -58.215 1.00 80.94 654 THR A N 1
ATOM 4279 C CA . THR A 1 654 ? 62.739 -14.508 -57.601 1.00 80.94 654 THR A CA 1
ATOM 4280 C C . THR A 1 654 ? 62.912 -15.818 -56.841 1.00 80.94 654 THR A C 1
ATOM 4282 O O . THR A 1 654 ? 61.952 -16.374 -56.306 1.00 80.94 654 THR A O 1
ATOM 4285 N N . CYS A 1 655 ? 64.141 -16.345 -56.807 1.00 76.94 655 CYS A N 1
ATOM 4286 C CA . CYS A 1 655 ? 64.478 -17.457 -55.929 1.00 76.94 655 CYS A CA 1
ATOM 4287 C C . CYS A 1 655 ? 64.369 -16.936 -54.494 1.00 76.94 655 CYS A C 1
ATOM 4289 O O . CYS A 1 655 ? 65.071 -15.989 -54.130 1.00 76.94 655 CYS A O 1
ATOM 4291 N N . GLN A 1 656 ? 63.516 -17.562 -53.695 1.00 76.50 656 GLN A N 1
ATOM 4292 C CA . GLN A 1 656 ? 63.414 -17.305 -52.268 1.00 76.50 656 GLN A CA 1
ATOM 4293 C C . GLN A 1 656 ? 63.480 -18.645 -51.539 1.00 76.50 656 GLN A C 1
ATOM 4295 O O . GLN A 1 656 ? 62.699 -19.561 -51.811 1.00 76.50 656 GLN A O 1
ATOM 4300 N N . ALA A 1 657 ? 64.481 -18.798 -50.673 1.00 69.25 657 ALA A N 1
ATOM 4301 C CA . ALA A 1 657 ? 64.797 -20.047 -49.981 1.00 69.25 657 ALA A CA 1
ATOM 4302 C C . ALA A 1 657 ? 64.937 -21.262 -50.927 1.00 69.25 657 ALA A C 1
ATOM 4304 O O . ALA A 1 657 ? 64.476 -22.364 -50.625 1.00 69.25 657 ALA A O 1
ATOM 4305 N N . GLY A 1 658 ? 65.563 -21.059 -52.093 1.00 68.69 658 GLY A N 1
ATOM 4306 C CA . GLY A 1 658 ? 65.839 -22.128 -53.061 1.00 68.69 658 GLY A CA 1
ATOM 4307 C C . GLY A 1 658 ? 64.662 -22.517 -53.957 1.00 68.69 658 GLY A C 1
ATOM 4308 O O . GLY A 1 658 ? 64.794 -23.409 -54.787 1.00 68.69 658 GLY A O 1
ATOM 4309 N N . ARG A 1 659 ? 63.510 -21.850 -53.864 1.00 70.75 659 ARG A N 1
ATOM 4310 C CA . ARG A 1 659 ? 62.382 -22.084 -54.773 1.00 70.75 659 ARG A CA 1
ATOM 4311 C C . ARG A 1 659 ? 62.136 -20.850 -55.617 1.00 70.75 659 ARG A C 1
ATOM 4313 O O . ARG A 1 659 ? 62.196 -19.743 -55.098 1.00 70.75 659 ARG A O 1
ATOM 4320 N N . CYS A 1 660 ? 61.836 -21.042 -56.897 1.00 69.06 660 CYS A N 1
ATOM 4321 C CA . CYS A 1 660 ? 61.367 -19.931 -57.704 1.00 69.06 660 CYS A CA 1
ATOM 4322 C C . CYS A 1 660 ? 59.947 -19.559 -57.281 1.00 69.06 660 CYS A C 1
ATOM 4324 O O . CYS A 1 660 ? 59.055 -20.411 -57.323 1.00 69.06 660 CYS A O 1
ATOM 4326 N N . THR A 1 661 ? 59.771 -18.332 -56.804 1.00 71.50 661 THR A N 1
ATOM 4327 C CA . THR A 1 661 ? 58.496 -17.836 -56.293 1.00 71.50 661 THR A CA 1
ATOM 4328 C C . THR A 1 661 ? 58.154 -16.513 -56.950 1.00 71.50 661 THR A C 1
ATOM 4330 O O . THR A 1 661 ? 58.915 -15.546 -56.829 1.00 71.50 661 THR A O 1
ATOM 4333 N N . GLY A 1 662 ? 56.991 -16.459 -57.590 1.00 69.44 662 GLY A N 1
ATOM 4334 C CA . GLY A 1 662 ? 56.367 -15.212 -57.973 1.00 69.44 662 GLY A CA 1
ATOM 4335 C C . GLY A 1 662 ? 55.946 -14.396 -56.755 1.00 69.44 662 GLY A C 1
ATOM 4336 O O . GLY A 1 662 ? 55.293 -14.874 -55.826 1.00 69.44 662 GLY A O 1
ATOM 4337 N N . THR A 1 663 ? 56.363 -13.142 -56.759 1.00 66.12 663 THR A N 1
ATOM 4338 C CA . THR A 1 663 ? 56.068 -12.109 -55.767 1.00 66.12 663 THR A CA 1
ATOM 4339 C C . THR A 1 663 ? 55.165 -11.050 -56.405 1.00 66.12 663 THR A C 1
ATOM 4341 O O . THR A 1 663 ? 55.090 -10.943 -57.631 1.00 66.12 663 THR A O 1
ATOM 4344 N N . ASP A 1 664 ? 54.434 -10.308 -55.568 1.00 64.81 664 ASP A N 1
ATOM 4345 C CA . ASP A 1 664 ? 53.369 -9.373 -55.975 1.00 64.81 664 ASP A CA 1
ATOM 4346 C C . ASP A 1 664 ? 52.172 -10.069 -56.683 1.00 64.81 664 ASP A C 1
ATOM 4348 O O . ASP A 1 664 ? 51.987 -9.940 -57.899 1.00 64.81 664 ASP A O 1
ATOM 4352 N N . PRO A 1 665 ? 51.384 -10.883 -55.944 1.00 65.12 665 PRO A N 1
ATOM 4353 C CA . PRO A 1 665 ? 50.284 -11.672 -56.497 1.00 65.12 665 PRO A CA 1
ATOM 4354 C C . PRO A 1 665 ? 49.051 -10.822 -56.842 1.00 65.12 665 PRO A C 1
ATOM 4356 O O . PRO A 1 665 ? 48.658 -9.927 -56.094 1.00 65.12 665 PRO A O 1
ATOM 4359 N N . VAL A 1 666 ? 48.370 -11.161 -57.938 1.00 67.50 666 VAL A N 1
ATOM 4360 C CA . VAL A 1 666 ? 47.080 -10.563 -58.319 1.00 67.50 666 VAL A CA 1
ATOM 4361 C C . VAL A 1 666 ? 46.005 -10.959 -57.295 1.00 67.50 666 VAL A C 1
ATOM 4363 O O . VAL A 1 666 ? 45.549 -12.103 -57.259 1.00 67.50 666 VAL A O 1
ATOM 4366 N N . VAL A 1 667 ? 45.593 -10.011 -56.444 1.00 70.88 667 VAL A N 1
ATOM 4367 C CA . VAL A 1 667 ? 44.573 -10.228 -55.402 1.00 70.88 667 VAL A CA 1
ATOM 4368 C C . VAL A 1 667 ? 43.169 -9.992 -55.963 1.00 70.88 667 VAL A C 1
ATOM 4370 O O . VAL A 1 667 ? 42.733 -8.857 -56.153 1.00 70.88 667 VAL A O 1
ATOM 4373 N N . CYS A 1 668 ? 42.430 -11.078 -56.176 1.00 68.94 668 CYS A N 1
ATOM 4374 C CA . CYS A 1 668 ? 41.037 -11.046 -56.614 1.00 68.94 668 CYS A CA 1
ATOM 4375 C C . CYS A 1 668 ? 40.090 -10.873 -55.417 1.00 68.94 668 CYS A C 1
ATOM 4377 O O . CYS A 1 668 ? 39.771 -11.831 -54.710 1.00 68.94 668 CYS A O 1
ATOM 4379 N N . LYS A 1 669 ? 39.637 -9.640 -55.176 1.00 71.44 669 LYS A N 1
ATOM 4380 C CA . LYS A 1 669 ? 38.638 -9.347 -54.137 1.00 71.44 669 LYS A CA 1
ATOM 4381 C C . LYS A 1 669 ? 37.252 -9.855 -54.553 1.00 71.44 669 LYS A C 1
ATOM 4383 O O . LYS A 1 669 ? 36.932 -9.916 -55.741 1.00 71.44 669 LYS A O 1
ATOM 4388 N N . ALA A 1 670 ? 36.441 -10.219 -53.561 1.00 65.81 670 ALA A N 1
ATOM 4389 C CA . ALA A 1 670 ? 35.027 -10.527 -53.760 1.00 65.81 670 ALA A CA 1
ATOM 4390 C C . ALA A 1 670 ? 34.325 -9.347 -54.449 1.00 65.81 670 ALA A C 1
ATOM 4392 O O . ALA A 1 670 ? 34.629 -8.198 -54.135 1.00 65.81 670 ALA A O 1
ATOM 4393 N N . LEU A 1 671 ? 33.419 -9.630 -55.390 1.00 70.06 671 LEU A N 1
ATOM 4394 C CA . LEU A 1 671 ? 32.680 -8.579 -56.102 1.00 70.06 671 LEU A CA 1
ATOM 4395 C C . LEU A 1 671 ? 31.683 -7.862 -55.177 1.00 70.06 671 LEU A C 1
ATOM 4397 O O . LEU A 1 671 ? 31.538 -6.650 -55.255 1.00 70.06 671 LEU A O 1
ATOM 4401 N N . ASP A 1 672 ? 31.027 -8.627 -54.306 1.00 76.00 672 ASP A N 1
ATOM 4402 C CA . ASP A 1 672 ? 30.053 -8.189 -53.306 1.00 76.00 672 ASP A CA 1
ATOM 4403 C C . ASP A 1 672 ? 29.912 -9.280 -52.219 1.00 76.00 672 ASP A C 1
ATOM 4405 O O . ASP A 1 672 ? 30.611 -10.298 -52.249 1.00 76.00 672 ASP A O 1
ATOM 4409 N N . GLN A 1 673 ? 29.000 -9.097 -51.258 1.00 78.88 673 GLN A N 1
ATOM 4410 C CA . GLN A 1 673 ? 28.783 -10.027 -50.137 1.00 78.88 673 GLN A CA 1
ATOM 4411 C C . GLN A 1 673 ? 28.299 -11.432 -50.564 1.00 78.88 673 GLN A C 1
ATOM 4413 O O . GLN A 1 673 ? 28.439 -12.402 -49.801 1.00 78.88 673 GLN A O 1
ATOM 4418 N N . CYS A 1 674 ? 27.774 -11.555 -51.786 1.00 80.81 674 CYS A N 1
ATOM 4419 C CA . CYS A 1 674 ? 27.259 -12.780 -52.389 1.00 80.81 674 CYS A CA 1
ATOM 4420 C C . CYS A 1 674 ? 28.205 -13.440 -53.387 1.00 80.81 674 CYS A C 1
ATOM 4422 O O . CYS A 1 674 ? 27.894 -14.522 -53.891 1.00 80.81 674 CYS A O 1
ATOM 4424 N N . HIS A 1 675 ? 29.396 -12.884 -53.582 1.00 78.31 675 HIS A N 1
ATOM 4425 C CA . HIS A 1 675 ? 30.468 -13.490 -54.357 1.00 78.31 675 HIS A CA 1
ATOM 4426 C C . HIS A 1 675 ? 31.671 -13.768 -53.455 1.00 78.31 675 HIS A C 1
ATOM 4428 O O . HIS A 1 675 ? 32.014 -12.996 -52.565 1.00 78.31 675 HIS A O 1
ATOM 4434 N N . ALA A 1 676 ? 32.306 -14.922 -53.628 1.00 76.25 676 ALA A N 1
ATOM 4435 C CA . ALA A 1 676 ? 33.547 -15.209 -52.925 1.00 76.25 676 ALA A CA 1
ATOM 4436 C C . ALA A 1 676 ? 34.703 -14.440 -53.592 1.00 76.25 676 ALA A C 1
ATOM 4438 O O . ALA A 1 676 ? 34.616 -14.129 -54.787 1.00 76.25 676 ALA A O 1
ATOM 4439 N N . PRO A 1 677 ? 35.802 -14.162 -52.865 1.00 70.94 677 PRO A N 1
ATOM 4440 C CA . PRO A 1 677 ? 37.051 -13.740 -53.488 1.00 70.94 677 PRO A CA 1
ATOM 4441 C C . PRO A 1 677 ? 37.411 -14.719 -54.607 1.00 70.94 677 PRO A C 1
ATOM 4443 O O . PRO A 1 677 ? 37.467 -15.932 -54.384 1.00 70.94 677 PRO A O 1
ATOM 4446 N N . GLY A 1 678 ? 37.561 -14.204 -55.826 1.00 71.44 678 GLY A N 1
ATOM 4447 C CA . GLY A 1 678 ? 37.884 -15.025 -56.982 1.00 71.44 678 GLY A CA 1
ATOM 4448 C C . GLY A 1 678 ? 39.277 -15.628 -56.880 1.00 71.44 678 GLY A C 1
ATOM 4449 O O . GLY A 1 678 ? 40.134 -15.183 -56.122 1.00 71.44 678 GLY A O 1
ATOM 4450 N N . THR A 1 679 ? 39.527 -16.637 -57.697 1.00 73.75 679 THR A N 1
ATOM 4451 C CA . THR A 1 679 ? 40.882 -17.107 -57.977 1.00 73.75 679 THR A CA 1
ATOM 4452 C C . THR A 1 679 ? 41.353 -16.496 -59.288 1.00 73.75 679 THR A C 1
ATOM 4454 O O . THR A 1 679 ? 40.593 -16.443 -60.257 1.00 73.75 679 THR A O 1
ATOM 4457 N N . CYS A 1 680 ? 42.592 -16.005 -59.301 1.00 72.56 680 CYS A N 1
ATOM 4458 C CA . CYS A 1 680 ? 43.242 -15.541 -60.519 1.00 72.56 680 CYS A CA 1
ATOM 4459 C C . CYS A 1 680 ? 43.580 -16.755 -61.396 1.00 72.56 680 CYS A C 1
ATOM 4461 O O . CYS A 1 680 ? 44.198 -17.715 -60.929 1.00 72.56 680 CYS A O 1
ATOM 4463 N N . ASP A 1 681 ? 43.144 -16.733 -62.652 1.00 76.12 681 ASP A N 1
ATOM 4464 C CA . ASP A 1 681 ? 43.503 -17.737 -63.651 1.00 76.12 681 ASP A CA 1
ATOM 4465 C C . ASP A 1 681 ? 44.969 -17.545 -64.080 1.00 76.12 681 ASP A C 1
ATOM 4467 O O . ASP A 1 681 ? 45.326 -16.520 -64.662 1.00 76.12 681 ASP A O 1
ATOM 4471 N N . SER A 1 682 ? 45.824 -18.536 -63.807 1.00 65.62 682 SER A N 1
ATOM 4472 C CA . SER A 1 682 ? 47.283 -18.441 -63.990 1.00 65.62 682 SER A CA 1
ATOM 4473 C C . SER A 1 682 ? 47.749 -18.322 -65.443 1.00 65.62 682 SER A C 1
ATOM 4475 O O . SER A 1 682 ? 48.914 -17.995 -65.672 1.00 65.62 682 SER A O 1
ATOM 4477 N N . ALA A 1 683 ? 46.865 -18.549 -66.420 1.00 61.69 683 ALA A N 1
ATOM 4478 C CA . ALA A 1 683 ? 47.165 -18.405 -67.842 1.00 61.69 683 ALA A CA 1
ATOM 4479 C C . ALA A 1 683 ? 46.718 -17.049 -68.419 1.00 61.69 683 ALA A C 1
ATOM 4481 O O . ALA A 1 683 ? 47.265 -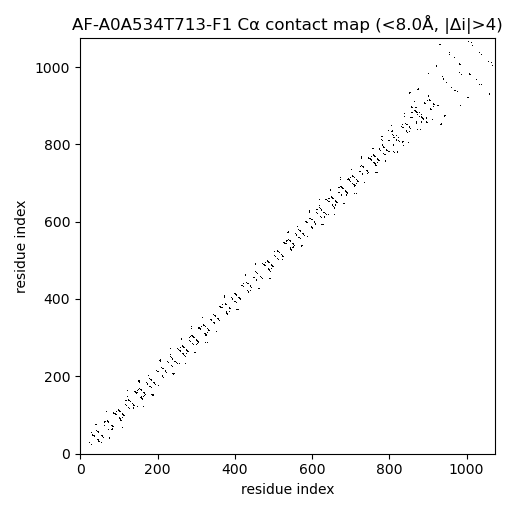16.616 -69.433 1.00 61.69 683 ALA A O 1
ATOM 4482 N N . THR A 1 684 ? 45.725 -16.387 -67.812 1.00 70.31 684 THR A N 1
ATOM 4483 C CA . THR A 1 684 ? 45.091 -15.173 -68.371 1.00 70.31 684 THR A CA 1
ATOM 4484 C C . THR A 1 684 ? 45.089 -13.955 -67.445 1.00 70.31 684 THR A C 1
ATOM 4486 O O . THR A 1 684 ? 44.883 -12.843 -67.928 1.00 70.31 684 THR A O 1
ATOM 4489 N N . GLY A 1 685 ? 45.313 -14.130 -66.140 1.00 67.88 685 GLY A N 1
ATOM 4490 C CA . GLY A 1 685 ? 45.284 -13.058 -65.139 1.00 67.88 685 GLY A CA 1
ATOM 4491 C C . GLY A 1 685 ? 43.878 -12.599 -64.718 1.00 67.88 685 GLY A C 1
ATOM 4492 O O . GLY A 1 685 ? 43.753 -11.616 -63.990 1.00 67.88 685 GLY A O 1
ATOM 4493 N N . ALA A 1 686 ? 42.809 -13.268 -65.171 1.00 71.25 686 ALA A N 1
ATOM 4494 C CA . ALA A 1 686 ? 41.422 -12.885 -64.889 1.00 71.25 686 ALA A CA 1
ATOM 4495 C C . ALA A 1 686 ? 40.881 -13.511 -63.587 1.00 71.25 686 ALA A C 1
ATOM 4497 O O . ALA A 1 686 ? 41.146 -14.675 -63.289 1.00 71.25 686 ALA A O 1
ATOM 4498 N N . CYS A 1 687 ? 40.083 -12.750 -62.830 1.00 74.81 687 CYS A N 1
ATOM 4499 C CA . CYS A 1 687 ? 39.465 -13.197 -61.577 1.00 74.81 687 CYS A CA 1
ATOM 4500 C C . CYS A 1 687 ? 38.119 -13.896 -61.818 1.00 74.81 687 CYS A C 1
ATOM 4502 O O . CYS A 1 687 ? 37.248 -13.359 -62.501 1.00 74.81 687 CYS A O 1
ATOM 4504 N N . SER A 1 688 ? 37.924 -15.071 -61.218 1.00 74.12 688 SER A N 1
ATOM 4505 C CA . SER A 1 688 ? 36.737 -15.916 -61.431 1.00 74.12 688 SER A CA 1
ATOM 4506 C C . SER A 1 688 ? 35.473 -15.525 -60.641 1.00 74.12 688 SER A C 1
ATOM 4508 O O . SER A 1 688 ? 34.402 -16.013 -60.991 1.00 74.12 688 SER A O 1
ATOM 4510 N N . ASN A 1 689 ? 35.594 -14.694 -59.591 1.00 73.12 689 ASN A N 1
ATOM 4511 C CA . ASN A 1 689 ? 34.559 -14.254 -58.626 1.00 73.12 689 ASN A CA 1
ATOM 4512 C C . ASN A 1 689 ? 33.273 -15.114 -58.589 1.00 73.12 689 ASN A C 1
ATOM 4514 O O . ASN A 1 689 ? 32.213 -14.676 -59.037 1.00 73.12 689 ASN A O 1
ATOM 4518 N N . PRO A 1 690 ? 33.348 -16.351 -58.063 1.00 77.88 690 PRO A N 1
ATOM 4519 C CA . PRO A 1 690 ? 32.218 -17.271 -58.057 1.00 77.88 690 PRO A CA 1
ATOM 4520 C C . PRO A 1 690 ? 31.152 -16.872 -57.024 1.00 77.88 690 PRO A C 1
ATOM 4522 O O . PRO A 1 690 ? 31.478 -16.448 -55.912 1.00 77.88 690 PRO A O 1
ATOM 4525 N N . ALA A 1 691 ? 29.873 -17.056 -57.371 1.00 72.75 691 ALA A N 1
ATOM 4526 C CA . ALA A 1 691 ? 28.749 -16.839 -56.457 1.00 72.75 691 ALA A CA 1
ATOM 4527 C C . ALA A 1 691 ? 28.848 -17.768 -55.232 1.00 72.75 691 ALA A C 1
ATOM 4529 O O . ALA A 1 691 ? 29.123 -18.967 -55.359 1.00 72.75 691 ALA A O 1
ATOM 4530 N N . ARG A 1 692 ? 28.637 -17.214 -54.034 1.00 76.00 692 ARG A N 1
ATOM 4531 C CA . ARG A 1 692 ? 28.594 -17.970 -52.774 1.00 76.00 692 ARG A CA 1
ATOM 4532 C C . ARG A 1 692 ? 27.330 -18.848 -52.744 1.00 76.00 692 ARG A C 1
ATOM 4534 O O . ARG A 1 692 ? 26.351 -18.511 -53.408 1.00 76.00 692 ARG A O 1
ATOM 4541 N N . PRO A 1 693 ? 27.330 -19.967 -51.994 1.00 77.25 693 PRO A N 1
ATOM 4542 C CA . PRO A 1 693 ? 26.169 -20.849 -51.896 1.00 77.25 693 PRO A CA 1
ATOM 4543 C C . PRO A 1 693 ? 24.893 -20.114 -51.476 1.00 77.25 693 PRO A C 1
ATOM 4545 O O . PRO A 1 693 ? 24.938 -19.240 -50.606 1.00 77.25 693 PRO A O 1
ATOM 4548 N N . ASP A 1 694 ? 23.760 -20.518 -52.054 1.00 74.62 694 ASP A N 1
ATOM 4549 C CA . ASP A 1 694 ? 22.462 -19.955 -51.695 1.00 74.62 694 ASP A CA 1
ATOM 4550 C C . ASP A 1 694 ? 22.203 -20.107 -50.186 1.00 74.62 694 ASP A C 1
ATOM 4552 O O . ASP A 1 694 ? 22.431 -21.169 -49.597 1.00 74.62 694 ASP A O 1
ATOM 4556 N N . GLY A 1 695 ? 21.724 -19.038 -49.552 1.00 70.62 695 GLY A N 1
ATOM 4557 C CA . GLY A 1 695 ? 21.413 -19.015 -48.124 1.00 70.62 695 GLY A CA 1
ATOM 4558 C C . GLY A 1 695 ? 22.494 -18.421 -47.218 1.00 70.62 695 GLY A C 1
ATOM 4559 O O . GLY A 1 695 ? 22.248 -18.310 -46.015 1.00 70.62 695 GLY A O 1
ATOM 4560 N N . ILE A 1 696 ? 23.652 -18.030 -47.759 1.00 78.19 696 ILE A N 1
ATOM 4561 C CA . ILE A 1 696 ? 24.660 -17.225 -47.050 1.00 78.19 696 ILE A CA 1
ATOM 4562 C C . ILE A 1 696 ? 24.062 -15.852 -46.726 1.00 78.19 696 ILE A C 1
ATOM 4564 O O . ILE A 1 696 ? 23.468 -15.233 -47.603 1.00 78.19 696 ILE A O 1
ATOM 4568 N N . THR A 1 697 ? 24.213 -15.392 -45.484 1.00 77.56 697 THR A N 1
ATOM 4569 C CA . THR A 1 697 ? 23.730 -14.076 -45.049 1.00 77.56 697 THR A CA 1
ATOM 4570 C C . THR A 1 697 ? 24.480 -12.961 -45.766 1.00 77.56 697 THR A C 1
ATOM 4572 O O . THR A 1 697 ? 25.711 -12.999 -45.859 1.00 77.56 697 THR A O 1
ATOM 4575 N N . CYS A 1 698 ? 23.733 -11.982 -46.239 1.00 79.56 698 CYS A N 1
ATOM 4576 C CA . CYS A 1 698 ? 24.216 -10.748 -46.841 1.00 79.56 698 CYS A CA 1
ATOM 4577 C C . CYS A 1 698 ? 23.325 -9.601 -46.343 1.00 79.56 698 CYS A C 1
ATOM 4579 O O . CYS A 1 698 ? 22.383 -9.860 -45.602 1.00 79.56 698 CYS A O 1
ATOM 4581 N N . ASP A 1 699 ? 23.642 -8.368 -46.714 1.00 78.56 699 ASP A N 1
ATOM 4582 C CA . ASP A 1 699 ? 22.835 -7.178 -46.442 1.00 78.56 699 ASP A CA 1
ATOM 4583 C C . ASP A 1 699 ? 22.627 -6.436 -47.769 1.00 78.56 699 ASP A C 1
ATOM 4585 O O . ASP A 1 699 ? 23.600 -6.144 -48.478 1.00 78.56 699 ASP A O 1
ATOM 4589 N N . ASP A 1 700 ? 21.369 -6.206 -48.147 1.00 75.06 700 ASP A N 1
ATOM 4590 C CA . ASP A 1 700 ? 20.998 -5.481 -49.368 1.00 75.06 700 ASP A CA 1
ATOM 4591 C C . ASP A 1 700 ? 20.864 -3.962 -49.148 1.00 75.06 700 ASP A C 1
ATOM 4593 O O . ASP A 1 700 ? 20.473 -3.237 -50.069 1.00 75.06 700 ASP A O 1
ATOM 4597 N N . ALA A 1 701 ? 21.237 -3.482 -47.954 1.00 71.38 701 ALA A N 1
ATOM 4598 C CA . ALA A 1 701 ? 21.140 -2.103 -47.485 1.00 71.38 701 ALA A CA 1
ATOM 4599 C C . ALA A 1 701 ? 19.710 -1.537 -47.534 1.00 71.38 701 ALA A C 1
ATOM 4601 O O . ALA A 1 701 ? 19.515 -0.318 -47.516 1.00 71.38 701 ALA A O 1
ATOM 4602 N N . ASN A 1 702 ? 18.699 -2.410 -47.598 1.00 75.50 702 ASN A N 1
ATOM 4603 C CA . ASN A 1 702 ? 17.301 -2.038 -47.504 1.00 75.50 702 ASN A CA 1
ATOM 4604 C C . ASN A 1 702 ? 16.767 -2.435 -46.114 1.00 75.50 702 ASN A C 1
ATOM 4606 O O . ASN A 1 702 ? 16.493 -3.603 -45.852 1.00 75.50 702 ASN A O 1
ATOM 4610 N N . PRO A 1 703 ? 16.529 -1.472 -45.209 1.00 73.75 703 PRO A N 1
ATOM 4611 C CA . PRO A 1 703 ? 16.052 -1.758 -43.855 1.00 73.75 703 PRO A CA 1
ATOM 4612 C C . PRO A 1 703 ? 14.619 -2.334 -43.806 1.00 73.75 703 PRO A C 1
ATOM 4614 O O . PRO A 1 703 ? 14.134 -2.699 -42.736 1.00 73.75 703 PRO A O 1
ATOM 4617 N N . CYS A 1 704 ? 13.928 -2.435 -44.950 1.00 75.88 704 CYS A N 1
ATOM 4618 C CA . CYS A 1 704 ? 12.628 -3.095 -45.095 1.00 75.88 704 CYS A CA 1
ATOM 4619 C C . CYS A 1 704 ? 12.709 -4.549 -45.563 1.00 75.88 704 CYS A C 1
ATOM 4621 O O . CYS A 1 704 ? 11.690 -5.139 -45.942 1.00 75.88 704 CYS A O 1
ATOM 4623 N N . THR A 1 705 ? 13.890 -5.141 -45.519 1.00 78.88 705 THR A N 1
ATOM 4624 C CA . THR A 1 705 ? 14.145 -6.552 -45.766 1.00 78.88 705 THR A CA 1
ATOM 4625 C C . THR A 1 705 ? 14.893 -7.140 -44.570 1.00 78.88 705 THR A C 1
ATOM 4627 O O . THR A 1 705 ? 15.624 -6.458 -43.862 1.00 78.88 705 THR A O 1
ATOM 4630 N N . THR A 1 706 ? 14.570 -8.383 -44.219 1.00 75.31 706 THR A N 1
ATOM 4631 C CA . THR A 1 706 ? 15.216 -9.109 -43.122 1.00 75.31 706 THR A CA 1
ATOM 4632 C C . THR A 1 706 ? 15.568 -10.511 -43.573 1.00 75.31 706 THR A C 1
ATOM 4634 O O . THR A 1 706 ? 14.911 -11.105 -44.434 1.00 75.31 706 THR A O 1
ATOM 4637 N N . SER A 1 707 ? 16.566 -11.092 -42.906 1.00 75.81 707 SER A N 1
ATOM 4638 C CA . SER A 1 707 ? 17.106 -12.405 -43.264 1.00 75.81 707 SER A CA 1
ATOM 4639 C C . SER A 1 707 ? 17.646 -12.438 -44.695 1.00 75.81 707 SER A C 1
ATOM 4641 O O . SER A 1 707 ? 17.389 -13.410 -45.415 1.00 75.81 707 SER A O 1
ATOM 4643 N N . ASP A 1 708 ? 18.373 -11.396 -45.103 1.00 84.19 708 ASP A N 1
ATOM 4644 C CA . ASP A 1 708 ? 18.856 -11.282 -46.474 1.00 84.19 708 ASP A CA 1
ATOM 4645 C C . ASP A 1 708 ? 19.898 -12.348 -46.747 1.00 84.19 708 ASP A C 1
ATOM 4647 O O . ASP A 1 708 ? 20.822 -12.622 -45.969 1.00 84.19 708 ASP A O 1
ATOM 4651 N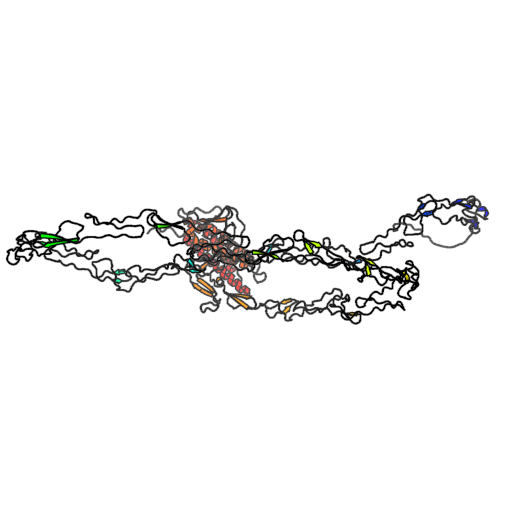 N . ARG A 1 709 ? 19.644 -13.070 -47.831 1.00 85.94 709 ARG A N 1
ATOM 4652 C CA . ARG A 1 709 ? 20.406 -14.245 -48.200 1.00 85.94 709 ARG A CA 1
ATOM 4653 C C . ARG A 1 709 ? 20.757 -14.165 -49.662 1.00 85.94 709 ARG A C 1
ATOM 4655 O O . ARG A 1 709 ? 19.952 -13.789 -50.513 1.00 85.94 709 ARG A O 1
ATOM 4662 N N . CYS A 1 710 ? 21.971 -14.595 -49.949 1.00 83.06 710 CYS A N 1
ATOM 4663 C CA . CYS A 1 710 ? 22.425 -14.747 -51.308 1.00 83.06 710 CYS A CA 1
ATOM 4664 C C . CYS A 1 710 ? 21.567 -15.801 -52.002 1.00 83.06 710 CYS A C 1
ATOM 4666 O O . CYS A 1 710 ? 21.413 -16.914 -51.492 1.00 83.06 710 CYS A O 1
ATOM 4668 N N . GLN A 1 711 ? 21.010 -15.442 -53.152 1.00 82.88 711 GLN A N 1
ATOM 4669 C CA . GLN A 1 711 ? 20.293 -16.348 -54.031 1.00 82.88 711 GLN A CA 1
ATOM 4670 C C . GLN A 1 711 ? 20.738 -16.077 -55.468 1.00 82.88 711 GLN A C 1
ATOM 4672 O O . GLN A 1 711 ? 20.527 -14.986 -55.998 1.00 82.88 711 GLN A O 1
ATOM 4677 N N . ALA A 1 712 ? 21.393 -17.059 -56.088 1.00 77.12 712 ALA A N 1
ATOM 4678 C CA . ALA A 1 712 ? 21.973 -16.950 -57.429 1.00 77.12 712 ALA A CA 1
ATOM 4679 C C . ALA A 1 712 ? 22.910 -15.733 -57.620 1.00 77.12 712 ALA A C 1
ATOM 4681 O O . ALA A 1 712 ? 22.940 -15.130 -58.691 1.00 77.12 712 ALA A O 1
ATOM 4682 N N . GLY A 1 713 ? 23.680 -15.377 -56.584 1.00 71.06 713 GLY A N 1
ATOM 4683 C CA . GLY A 1 713 ? 24.641 -14.266 -56.624 1.00 71.06 713 GLY A CA 1
ATOM 4684 C C . GLY A 1 713 ? 24.053 -12.874 -56.356 1.00 71.06 713 GLY A C 1
ATOM 4685 O O . GLY A 1 713 ? 24.801 -11.907 -56.396 1.00 71.06 713 GLY A O 1
ATOM 4686 N N . ALA A 1 714 ? 22.757 -12.750 -56.048 1.00 74.50 714 ALA A N 1
ATOM 4687 C CA . ALA A 1 714 ? 22.138 -11.500 -55.595 1.00 74.50 714 ALA A CA 1
ATOM 4688 C C . ALA A 1 714 ? 21.736 -11.597 -54.117 1.00 74.50 714 ALA A C 1
ATOM 4690 O O . ALA A 1 714 ? 21.277 -12.654 -53.678 1.00 74.50 714 ALA A O 1
ATOM 4691 N N . CYS A 1 715 ? 21.893 -10.510 -53.361 1.00 75.50 715 CYS A N 1
ATOM 4692 C CA . CYS A 1 715 ? 21.394 -10.438 -51.993 1.00 75.50 715 CYS A CA 1
ATOM 4693 C C . CYS A 1 715 ? 19.897 -10.124 -52.015 1.00 75.50 715 CYS A C 1
ATOM 4695 O O . CYS A 1 715 ? 19.512 -9.048 -52.462 1.00 75.50 715 CYS A O 1
ATOM 4697 N N . ASN A 1 716 ? 19.065 -11.081 -51.600 1.00 78.19 716 ASN A N 1
ATOM 4698 C CA . ASN A 1 716 ? 17.616 -10.914 -51.553 1.00 78.19 716 ASN A CA 1
ATOM 4699 C C . ASN A 1 716 ? 17.115 -11.135 -50.126 1.00 78.19 716 ASN A C 1
ATOM 4701 O O . ASN A 1 716 ? 17.377 -12.179 -49.518 1.00 78.19 716 ASN A O 1
ATOM 4705 N N . GLY A 1 717 ? 16.345 -10.177 -49.630 1.00 75.00 717 GLY A N 1
ATOM 4706 C CA . GLY A 1 717 ? 15.706 -10.234 -48.327 1.00 75.00 717 GLY A CA 1
ATOM 4707 C C . GLY A 1 717 ? 14.268 -10.713 -48.304 1.00 75.00 717 GLY A C 1
ATOM 4708 O O . GLY A 1 717 ? 13.539 -10.669 -49.298 1.00 75.00 717 GLY A O 1
ATOM 4709 N N . THR A 1 718 ? 13.825 -11.148 -47.125 1.00 77.50 718 THR A N 1
ATOM 4710 C CA . THR A 1 718 ? 12.396 -11.327 -46.851 1.00 77.50 718 THR A CA 1
ATOM 4711 C C . THR A 1 718 ? 11.829 -9.979 -46.436 1.00 77.50 718 THR A C 1
ATOM 4713 O O . THR A 1 718 ? 12.278 -9.407 -45.448 1.00 77.50 718 THR A O 1
ATOM 4716 N N . ALA A 1 719 ? 10.850 -9.460 -47.176 1.00 70.12 719 ALA A N 1
ATOM 4717 C CA . ALA A 1 719 ? 10.254 -8.163 -46.864 1.00 70.12 719 ALA A CA 1
ATOM 4718 C C . ALA A 1 719 ? 9.743 -8.116 -45.412 1.00 70.12 719 ALA A C 1
ATOM 4720 O O . ALA A 1 719 ? 9.037 -9.026 -44.964 1.00 70.12 719 ALA A O 1
ATOM 4721 N N . VAL A 1 720 ? 10.085 -7.043 -44.700 1.00 72.31 720 VAL A N 1
ATOM 4722 C CA . VAL A 1 720 ? 9.589 -6.730 -43.360 1.00 72.31 720 VAL A CA 1
ATOM 4723 C C . VAL A 1 720 ? 8.071 -6.626 -43.433 1.00 72.31 720 VAL A C 1
ATOM 4725 O O . VAL A 1 720 ? 7.503 -5.718 -44.043 1.00 72.31 720 VAL A O 1
ATOM 4728 N N . ALA A 1 721 ? 7.402 -7.601 -42.824 1.00 70.44 721 ALA A N 1
ATOM 4729 C CA . ALA A 1 721 ? 5.959 -7.604 -42.695 1.00 70.44 721 ALA A CA 1
ATOM 4730 C C . ALA A 1 721 ? 5.570 -6.660 -41.554 1.00 70.44 721 ALA A C 1
ATOM 4732 O O . ALA A 1 721 ? 5.626 -7.032 -40.384 1.00 70.44 721 ALA A O 1
ATOM 4733 N N . CYS A 1 722 ? 5.171 -5.436 -41.896 1.00 73.38 722 CYS A N 1
ATOM 4734 C CA . CYS A 1 722 ? 4.614 -4.501 -40.929 1.00 73.38 722 CYS A CA 1
ATOM 4735 C C . CYS A 1 722 ? 3.245 -5.005 -40.472 1.00 73.38 722 CYS A C 1
ATOM 4737 O O . CYS A 1 722 ? 2.242 -4.877 -41.175 1.00 73.38 722 CYS A O 1
ATOM 4739 N N . THR A 1 723 ? 3.205 -5.623 -39.299 1.00 75.50 723 THR A N 1
ATOM 4740 C CA . THR A 1 723 ? 1.948 -5.988 -38.654 1.00 75.50 723 THR A CA 1
ATOM 4741 C C . THR A 1 723 ? 1.294 -4.743 -38.056 1.00 75.50 723 THR A C 1
ATOM 4743 O O . THR A 1 723 ? 2.014 -3.830 -37.648 1.00 75.50 723 THR A O 1
ATOM 4746 N N . PRO A 1 724 ? -0.044 -4.703 -37.961 1.00 73.44 724 PRO A N 1
ATOM 4747 C CA . PRO A 1 724 ? -0.722 -3.645 -37.223 1.00 73.44 724 PRO A CA 1
ATOM 4748 C C . PRO A 1 724 ? -0.148 -3.491 -35.809 1.00 73.44 724 PRO A C 1
ATOM 4750 O O . PRO A 1 724 ? 0.073 -4.507 -35.145 1.00 73.44 724 PRO A O 1
ATOM 4753 N N . SER A 1 725 ? 0.062 -2.260 -35.332 1.00 73.50 725 SER A N 1
ATOM 4754 C CA . SER A 1 725 ? 0.475 -2.012 -33.936 1.00 73.50 725 SER A CA 1
ATOM 4755 C C . SER A 1 725 ? -0.547 -2.516 -32.920 1.00 73.50 725 SER A C 1
ATOM 4757 O O . SER A 1 725 ? -0.179 -2.963 -31.838 1.00 73.50 725 SER A O 1
ATOM 4759 N N . ASP A 1 726 ? -1.829 -2.445 -33.267 1.00 79.06 726 ASP A N 1
ATOM 4760 C CA . ASP A 1 726 ? -2.940 -2.904 -32.445 1.00 79.06 726 ASP A CA 1
ATOM 4761 C C . ASP A 1 726 ? -4.174 -3.201 -33.317 1.00 79.06 726 ASP A C 1
ATOM 4763 O O . ASP A 1 726 ? -4.145 -3.114 -34.546 1.00 79.06 726 ASP A O 1
ATOM 4767 N N . GLN A 1 727 ? -5.282 -3.568 -32.672 1.00 81.38 727 GLN A N 1
ATOM 4768 C CA . GLN A 1 727 ? -6.536 -3.954 -33.331 1.00 81.38 727 GLN A CA 1
ATOM 4769 C C . GLN A 1 727 ? -7.247 -2.795 -34.062 1.00 81.38 727 GLN A C 1
ATOM 4771 O O . GLN A 1 727 ? -8.194 -3.041 -34.815 1.00 81.38 727 GLN A O 1
ATOM 4776 N N . CYS A 1 728 ? -6.804 -1.554 -33.843 1.00 84.81 728 CYS A N 1
ATOM 4777 C CA . CYS A 1 728 ? -7.316 -0.322 -34.440 1.00 84.81 728 CYS A CA 1
ATOM 4778 C C . CYS A 1 728 ? -6.356 0.349 -35.416 1.00 84.81 728 CYS A C 1
ATOM 4780 O O . CYS A 1 728 ? -6.650 1.442 -35.910 1.00 84.81 728 CYS A O 1
ATOM 4782 N N . HIS A 1 729 ? -5.280 -0.337 -35.772 1.00 83.12 729 HIS A N 1
ATOM 4783 C CA . HIS A 1 729 ? -4.394 0.038 -36.856 1.00 83.12 729 HIS A CA 1
ATOM 4784 C C . HIS A 1 729 ? -4.423 -1.048 -37.933 1.00 83.12 729 HIS A C 1
ATOM 4786 O O . HIS A 1 729 ? -4.819 -2.189 -37.697 1.00 83.12 729 HIS A O 1
ATOM 4792 N N . ASP A 1 730 ? -4.113 -0.667 -39.164 1.00 82.19 730 ASP A N 1
ATOM 4793 C CA . ASP A 1 730 ? -3.912 -1.605 -40.262 1.00 82.19 730 ASP A CA 1
ATOM 4794 C C . ASP A 1 730 ? -2.424 -1.918 -40.427 1.00 82.19 730 ASP A C 1
ATOM 4796 O O . ASP A 1 730 ? -1.558 -1.150 -40.013 1.00 82.19 730 ASP A O 1
ATOM 4800 N N . ALA A 1 731 ? -2.133 -3.058 -41.056 1.00 77.50 731 ALA A N 1
ATOM 4801 C CA . ALA A 1 731 ? -0.782 -3.424 -41.455 1.00 77.50 731 ALA A CA 1
ATOM 4802 C C . ALA A 1 731 ? -0.264 -2.345 -42.410 1.00 77.50 731 ALA A C 1
ATOM 4804 O O . ALA A 1 731 ? -0.823 -2.172 -43.498 1.00 77.50 731 ALA A O 1
ATOM 4805 N N . GLY A 1 732 ? 0.744 -1.581 -41.999 1.00 74.62 732 GLY A N 1
ATOM 4806 C CA . GLY A 1 732 ? 1.287 -0.548 -42.867 1.00 74.62 732 GLY A CA 1
ATOM 4807 C C . GLY A 1 732 ? 2.326 -1.065 -43.847 1.00 74.62 732 GLY A C 1
ATOM 4808 O O . GLY A 1 732 ? 2.544 -2.260 -44.029 1.00 74.62 732 GLY A O 1
ATOM 4809 N N . THR A 1 733 ? 2.971 -0.121 -44.513 1.00 78.62 733 THR A N 1
ATOM 4810 C CA . THR A 1 733 ? 4.114 -0.355 -45.393 1.00 78.62 733 THR A CA 1
ATOM 4811 C C . THR A 1 733 ? 5.384 0.134 -44.716 1.00 78.62 733 THR A C 1
ATOM 4813 O O . THR A 1 733 ? 5.368 1.184 -44.065 1.00 78.62 733 THR A O 1
ATOM 4816 N N . CYS A 1 734 ? 6.467 -0.619 -44.880 1.00 78.50 734 CYS A N 1
ATOM 4817 C CA . CYS A 1 734 ? 7.791 -0.230 -44.418 1.00 78.50 734 CYS A CA 1
ATOM 4818 C C . CYS A 1 734 ? 8.378 0.839 -45.353 1.00 78.50 734 CYS A C 1
ATOM 4820 O O . CYS A 1 734 ? 8.289 0.696 -46.576 1.00 78.50 734 CYS A O 1
ATOM 4822 N N . ASP A 1 735 ? 8.927 1.913 -44.784 1.00 78.06 735 ASP A N 1
ATOM 4823 C CA . ASP A 1 735 ? 9.646 2.957 -45.521 1.00 78.06 735 ASP A CA 1
ATOM 4824 C C . ASP A 1 735 ? 11.087 2.501 -45.848 1.00 78.06 735 ASP A C 1
ATOM 4826 O O . ASP A 1 735 ? 11.886 2.337 -44.921 1.00 78.06 735 ASP A O 1
ATOM 4830 N N . PRO A 1 736 ? 11.455 2.321 -47.136 1.00 68.88 736 PRO A N 1
ATOM 4831 C CA . PRO A 1 736 ? 12.764 1.797 -47.541 1.00 68.88 736 PRO A CA 1
ATOM 4832 C C . PRO A 1 736 ? 13.963 2.676 -47.166 1.00 68.88 736 PRO A C 1
ATOM 4834 O O . PRO A 1 736 ? 15.091 2.208 -47.263 1.00 68.88 736 PRO A O 1
ATOM 4837 N N . ALA A 1 737 ? 13.757 3.942 -46.786 1.00 64.69 737 ALA A N 1
ATOM 4838 C CA . ALA A 1 737 ? 14.846 4.844 -46.405 1.00 64.69 737 ALA A CA 1
ATOM 4839 C C . ALA A 1 737 ? 15.150 4.824 -44.898 1.00 64.69 737 ALA A C 1
ATOM 4841 O O . ALA A 1 737 ? 16.262 5.153 -44.496 1.00 64.69 737 ALA A O 1
ATOM 4842 N N . THR A 1 738 ? 14.171 4.468 -44.062 1.00 71.81 738 THR A N 1
ATOM 4843 C CA . THR A 1 738 ? 14.273 4.571 -42.594 1.00 71.81 738 THR A CA 1
ATOM 4844 C C . THR A 1 738 ? 14.018 3.251 -41.867 1.00 71.81 738 THR A C 1
ATOM 4846 O O . THR A 1 738 ? 14.257 3.168 -40.665 1.00 71.81 738 THR A O 1
ATOM 4849 N N . GLY A 1 739 ? 13.483 2.231 -42.548 1.00 70.06 739 GLY A N 1
ATOM 4850 C CA . GLY A 1 739 ? 13.058 0.972 -41.928 1.00 70.06 739 GLY A CA 1
ATOM 4851 C C . GLY A 1 739 ? 11.787 1.089 -41.083 1.00 70.06 739 GLY A C 1
ATOM 4852 O O . GLY A 1 739 ? 11.378 0.124 -40.438 1.00 70.06 739 GLY A O 1
ATOM 4853 N N . THR A 1 740 ? 11.142 2.261 -41.046 1.00 77.94 740 THR A N 1
ATOM 4854 C CA . THR A 1 740 ? 9.985 2.485 -40.171 1.00 77.94 740 THR A CA 1
ATOM 4855 C C . THR A 1 740 ? 8.699 1.979 -40.810 1.00 77.94 740 THR A C 1
ATOM 4857 O O . THR A 1 740 ? 8.340 2.381 -41.919 1.00 77.94 740 THR A O 1
ATOM 4860 N N . CYS A 1 741 ? 7.960 1.144 -40.085 1.00 78.25 741 CYS A N 1
ATOM 4861 C CA . CYS A 1 741 ? 6.617 0.734 -40.472 1.00 78.25 741 CYS A CA 1
ATOM 4862 C C . CYS A 1 741 ? 5.615 1.866 -40.242 1.00 78.25 741 CYS A C 1
ATOM 4864 O O . CYS A 1 741 ? 5.481 2.379 -39.131 1.00 78.25 741 CYS A O 1
ATOM 4866 N N . SER A 1 742 ? 4.853 2.216 -41.277 1.00 75.94 742 SER A N 1
ATOM 4867 C CA . SER A 1 742 ? 3.632 2.999 -41.074 1.00 75.94 742 SER A CA 1
ATOM 4868 C C . SER A 1 742 ? 2.601 2.175 -40.284 1.00 75.94 742 SER A C 1
ATOM 4870 O O . SER A 1 742 ? 2.573 0.953 -40.374 1.00 75.94 742 SER A O 1
ATOM 4872 N N . ASN A 1 743 ? 1.756 2.836 -39.494 1.00 77.00 743 ASN A N 1
ATOM 4873 C CA . ASN A 1 743 ? 0.591 2.225 -38.846 1.00 77.00 743 ASN A CA 1
ATOM 4874 C C . ASN A 1 743 ? -0.613 3.138 -39.084 1.00 77.00 743 ASN A C 1
ATOM 4876 O O . ASN A 1 743 ? -0.917 3.999 -38.258 1.00 77.00 743 ASN A O 1
ATOM 4880 N N . PRO A 1 744 ? -1.252 3.050 -40.261 1.00 81.25 744 PRO A N 1
ATOM 4881 C CA . PRO A 1 744 ? -2.444 3.834 -40.540 1.00 81.25 744 PRO A CA 1
ATOM 4882 C C . PRO A 1 744 ? -3.610 3.356 -39.666 1.00 81.25 744 PRO A C 1
ATOM 4884 O O . PRO A 1 744 ? -3.795 2.158 -39.454 1.00 81.25 744 PRO A O 1
ATOM 4887 N N . SER A 1 745 ? -4.406 4.296 -39.158 1.00 79.19 745 SER A N 1
ATOM 4888 C CA . SER A 1 745 ? -5.588 3.989 -38.350 1.00 79.19 745 SER A CA 1
ATOM 4889 C C . SER A 1 745 ? -6.610 3.201 -39.173 1.00 79.19 745 SER A C 1
ATOM 4891 O O . SER A 1 745 ? -6.974 3.608 -40.280 1.00 79.19 745 SER A O 1
ATOM 4893 N N . SER A 1 746 ? -7.101 2.093 -38.618 1.00 76.75 746 SER A N 1
ATOM 4894 C CA . SER A 1 746 ? -8.227 1.348 -39.183 1.00 76.75 746 SER A CA 1
ATOM 4895 C C . SER A 1 746 ? -9.490 2.208 -39.224 1.00 76.75 746 SER A C 1
ATOM 4897 O O . SER A 1 746 ? -9.677 3.109 -38.406 1.00 76.75 746 SER A O 1
ATOM 4899 N N . ALA A 1 747 ? -10.398 1.891 -40.149 1.00 78.25 747 ALA A N 1
ATOM 4900 C CA . ALA A 1 747 ? -11.688 2.566 -40.247 1.00 78.25 747 ALA A CA 1
ATOM 4901 C C . ALA A 1 747 ? -12.500 2.471 -38.940 1.00 78.25 747 ALA A C 1
ATOM 4903 O O . ALA A 1 747 ? -12.607 1.399 -38.333 1.00 78.25 747 ALA A O 1
ATOM 4904 N N . ASP A 1 748 ? -13.125 3.589 -38.557 1.00 77.75 748 ASP A N 1
ATOM 4905 C CA . ASP A 1 748 ? -13.978 3.663 -37.372 1.00 77.75 748 ASP A CA 1
ATOM 4906 C C . ASP A 1 748 ? -15.088 2.597 -37.408 1.00 77.75 748 ASP A C 1
ATOM 4908 O O . ASP A 1 748 ? -15.737 2.357 -38.432 1.00 77.75 748 ASP A O 1
ATOM 4912 N N . GLY A 1 749 ? -15.329 1.957 -36.262 1.00 74.25 749 GLY A N 1
ATOM 4913 C CA . GLY A 1 749 ? -16.342 0.913 -36.108 1.00 74.25 749 GLY A CA 1
ATOM 4914 C C . GLY A 1 749 ? -15.858 -0.517 -36.359 1.00 74.25 749 GLY A C 1
ATOM 4915 O O . GLY A 1 749 ? -16.664 -1.441 -36.201 1.00 74.25 749 GLY A O 1
ATOM 4916 N N . ARG A 1 750 ? -14.578 -0.722 -36.700 1.00 82.94 750 ARG A N 1
ATOM 4917 C CA . ARG A 1 750 ? -13.933 -2.042 -36.633 1.00 82.94 750 ARG A CA 1
ATOM 4918 C C . ARG A 1 750 ? -13.979 -2.556 -35.195 1.00 82.94 750 ARG A C 1
ATOM 4920 O O . ARG A 1 750 ? -13.722 -1.793 -34.271 1.00 82.94 750 ARG A O 1
ATOM 4927 N N . THR A 1 751 ? -14.333 -3.826 -35.013 1.00 83.31 751 THR A N 1
ATOM 4928 C CA . THR A 1 751 ? -14.339 -4.462 -33.691 1.00 83.31 751 THR A CA 1
ATOM 4929 C C . THR A 1 751 ? -12.918 -4.585 -33.171 1.00 83.31 751 THR A C 1
ATOM 4931 O O . THR A 1 751 ? -12.045 -5.065 -33.897 1.00 83.31 751 THR A O 1
ATOM 4934 N N . CYS A 1 752 ? -12.718 -4.205 -31.924 1.00 84.19 752 CYS A N 1
ATOM 4935 C CA . CYS A 1 752 ? -11.468 -4.365 -31.201 1.00 84.19 752 CYS A CA 1
ATOM 4936 C C . CYS A 1 752 ? -11.783 -4.845 -29.775 1.00 84.19 752 CYS A C 1
ATOM 4938 O O . CYS A 1 752 ? -12.943 -5.109 -29.465 1.00 84.19 752 CYS A O 1
ATOM 4940 N N . ASN A 1 753 ? -10.764 -5.009 -28.938 1.00 80.69 753 ASN A N 1
ATOM 4941 C CA . ASN A 1 753 ? -10.896 -5.242 -27.506 1.00 80.69 753 ASN A CA 1
ATOM 4942 C C . ASN A 1 753 ? -9.908 -4.308 -26.799 1.00 80.69 753 ASN A C 1
ATOM 4944 O O . ASN A 1 753 ? -8.722 -4.312 -27.144 1.00 80.69 753 ASN A O 1
ATOM 4948 N N . ASP A 1 754 ? -10.398 -3.474 -25.885 1.00 77.50 754 ASP A N 1
ATOM 4949 C CA . ASP A 1 754 ? -9.592 -2.474 -25.168 1.00 77.50 754 ASP A CA 1
ATOM 4950 C C . ASP A 1 754 ? -8.911 -3.046 -23.908 1.00 77.50 754 ASP A C 1
ATOM 4952 O O . ASP A 1 754 ? -8.190 -2.332 -23.213 1.00 77.50 754 ASP A O 1
ATOM 4956 N N . GLY A 1 755 ? -9.082 -4.347 -23.654 1.00 77.69 755 GLY A N 1
ATOM 4957 C CA . GLY A 1 755 ? -8.574 -5.055 -22.484 1.00 77.69 755 GLY A CA 1
ATOM 4958 C C . GLY A 1 755 ? -9.412 -4.833 -21.226 1.00 77.69 755 GLY A C 1
ATOM 4959 O O . GLY A 1 755 ? -9.129 -5.466 -20.208 1.00 77.69 755 GLY A O 1
ATOM 4960 N N . ASP A 1 756 ? -10.438 -3.980 -21.282 1.00 79.62 756 ASP A N 1
ATOM 4961 C CA . ASP A 1 756 ? -11.338 -3.727 -20.170 1.00 79.62 756 ASP A CA 1
ATOM 4962 C C . ASP A 1 756 ? -12.519 -4.702 -20.234 1.00 79.62 756 ASP A C 1
ATOM 4964 O O . ASP A 1 756 ? -13.397 -4.635 -21.089 1.00 79.62 756 ASP A O 1
ATOM 4968 N N . ALA A 1 757 ? -12.566 -5.645 -19.294 1.00 77.25 757 ALA A N 1
ATOM 4969 C CA . ALA A 1 757 ? -13.677 -6.588 -19.206 1.00 77.25 757 ALA A CA 1
ATOM 4970 C C . ALA A 1 757 ? -15.028 -5.892 -18.918 1.00 77.25 757 ALA A C 1
ATOM 4972 O O . ALA A 1 757 ? -16.077 -6.516 -19.082 1.00 77.25 757 ALA A O 1
ATOM 4973 N N . CYS A 1 758 ? -15.007 -4.628 -18.481 1.00 81.69 758 CYS A N 1
ATOM 4974 C CA . CYS A 1 758 ? -16.167 -3.824 -18.112 1.00 81.69 758 CYS A CA 1
ATOM 4975 C C . CYS A 1 758 ? -16.701 -2.896 -19.200 1.00 81.69 758 CYS A C 1
ATOM 4977 O O . CYS A 1 758 ? -17.637 -2.118 -18.964 1.00 81.69 758 CYS A O 1
ATOM 4979 N N . THR A 1 759 ? -16.179 -3.029 -20.408 1.00 81.56 759 THR A N 1
ATOM 4980 C CA . THR A 1 759 ? -16.722 -2.417 -21.609 1.00 81.56 759 THR A CA 1
ATOM 4981 C C . THR A 1 759 ? -17.227 -3.506 -22.564 1.00 81.56 759 THR A C 1
ATOM 4983 O O . THR A 1 759 ? -16.873 -4.683 -22.483 1.00 81.56 759 THR A O 1
ATOM 4986 N N . ALA A 1 760 ? -18.204 -3.152 -23.396 1.00 79.00 760 ALA A N 1
ATOM 4987 C CA . ALA A 1 760 ? -18.801 -4.052 -24.366 1.00 79.00 760 ALA A CA 1
ATOM 4988 C C . ALA A 1 760 ? -18.945 -3.377 -25.730 1.00 79.00 760 ALA A C 1
ATOM 4990 O O . ALA A 1 760 ? -19.276 -2.192 -25.853 1.00 79.00 760 ALA A O 1
ATOM 4991 N N . GLY A 1 761 ? -18.790 -4.188 -26.778 1.00 81.25 761 GLY A N 1
ATOM 4992 C CA . GLY A 1 761 ? -18.950 -3.745 -28.159 1.00 81.25 761 GLY A CA 1
ATOM 4993 C C . GLY A 1 761 ? -17.816 -2.841 -28.633 1.00 81.25 761 GLY A C 1
ATOM 4994 O O . GLY A 1 761 ? -18.087 -1.905 -29.389 1.00 81.25 761 GLY A O 1
ATOM 4995 N N . ASP A 1 762 ? -16.588 -3.119 -28.191 1.00 87.88 762 ASP A N 1
ATOM 4996 C CA . ASP A 1 762 ? -15.444 -2.237 -28.392 1.00 87.88 762 ASP A CA 1
ATOM 4997 C C . ASP A 1 762 ? -15.140 -2.051 -29.867 1.00 87.88 762 ASP A C 1
ATOM 4999 O O . ASP A 1 762 ? -15.114 -2.981 -30.688 1.00 87.88 762 ASP A O 1
ATOM 5003 N N . ARG A 1 763 ? -15.002 -0.777 -30.214 1.00 88.25 763 ARG A N 1
ATOM 5004 C CA . ARG A 1 763 ? -14.853 -0.325 -31.583 1.00 88.25 763 ARG A CA 1
ATOM 5005 C C . ARG A 1 763 ? -13.732 0.677 -31.667 1.00 88.25 763 ARG A C 1
ATOM 5007 O O . ARG A 1 763 ? -13.535 1.507 -30.783 1.00 88.25 763 ARG A O 1
ATOM 5014 N N . CYS A 1 764 ? -13.037 0.623 -32.786 1.00 86.94 764 CYS A N 1
ATOM 5015 C CA . CYS A 1 764 ? -12.051 1.627 -33.114 1.00 86.94 764 CYS A CA 1
ATOM 5016 C C . CYS A 1 764 ? -12.752 2.960 -33.362 1.00 86.94 764 CYS A C 1
ATOM 5018 O O . CYS A 1 764 ? -13.681 3.031 -34.173 1.00 86.94 764 CYS A O 1
ATOM 5020 N N . VAL A 1 765 ? -12.317 3.992 -32.647 1.00 82.25 765 VAL A N 1
ATOM 5021 C CA . VAL A 1 765 ? -12.731 5.382 -32.835 1.00 82.25 765 VAL A CA 1
ATOM 5022 C C . VAL A 1 765 ? -11.466 6.231 -32.845 1.00 82.25 765 VAL A C 1
ATOM 5024 O O . VAL A 1 765 ? -10.745 6.284 -31.848 1.00 82.25 765 VAL A O 1
ATOM 5027 N N . ALA A 1 766 ? -11.174 6.865 -33.981 1.00 78.94 766 ALA A N 1
ATOM 5028 C CA . ALA A 1 766 ? -9.982 7.690 -34.188 1.00 78.94 766 ALA A CA 1
ATOM 5029 C C . ALA A 1 766 ? -8.660 6.974 -33.825 1.00 78.94 766 ALA A C 1
ATOM 5031 O O . ALA A 1 766 ? -7.783 7.554 -33.189 1.00 78.94 766 ALA A O 1
ATOM 5032 N N . GLY A 1 767 ? -8.530 5.697 -34.206 1.00 75.19 767 GLY A N 1
ATOM 5033 C CA . GLY A 1 767 ? -7.320 4.897 -33.965 1.00 75.19 767 GLY A CA 1
ATOM 5034 C C . GLY A 1 767 ? -7.171 4.346 -32.541 1.00 75.19 767 GLY A C 1
ATOM 5035 O O . GLY A 1 767 ? -6.160 3.721 -32.246 1.00 75.19 767 GLY A O 1
ATOM 5036 N N . ARG A 1 768 ? -8.165 4.522 -31.659 1.00 81.06 768 ARG A N 1
ATOM 5037 C CA . ARG A 1 768 ? -8.172 3.934 -30.310 1.00 81.06 768 ARG A CA 1
ATOM 5038 C C . ARG A 1 768 ? -9.323 2.951 -30.153 1.00 81.06 768 ARG A C 1
ATOM 5040 O O . ARG A 1 768 ? -10.432 3.223 -30.610 1.00 81.06 768 ARG A O 1
ATOM 5047 N N . CYS A 1 769 ? -9.069 1.831 -29.483 1.00 81.06 769 CYS A N 1
ATOM 5048 C CA . CYS A 1 769 ? -10.138 0.927 -29.091 1.00 81.06 769 CYS A CA 1
ATOM 5049 C C . CYS A 1 769 ? -10.915 1.522 -27.916 1.00 81.06 769 CYS A C 1
ATOM 5051 O O . CYS A 1 769 ? -10.315 1.858 -26.895 1.00 81.06 769 CYS A O 1
ATOM 5053 N N . ALA A 1 770 ? -12.221 1.708 -28.086 1.00 79.69 770 ALA A N 1
ATOM 5054 C CA . ALA A 1 770 ? -13.101 2.220 -27.048 1.00 79.69 770 ALA A CA 1
ATOM 5055 C C . ALA A 1 770 ? -14.386 1.390 -27.000 1.00 79.69 770 ALA A C 1
ATOM 5057 O O . ALA A 1 770 ? -15.084 1.251 -28.013 1.00 79.69 770 ALA A O 1
ATOM 5058 N N . GLY A 1 771 ? -14.700 0.850 -25.827 1.00 80.69 771 GLY A N 1
ATOM 5059 C CA . GLY A 1 771 ? -15.949 0.149 -25.571 1.00 80.69 771 GLY A CA 1
ATOM 5060 C C . GLY A 1 771 ? -17.042 0.996 -24.929 1.00 80.69 771 GLY A C 1
ATOM 5061 O O . GLY A 1 771 ? -16.828 2.109 -24.446 1.00 80.69 771 GLY A O 1
ATOM 5062 N N . THR A 1 772 ? -18.269 0.474 -24.966 1.00 80.38 772 THR A N 1
ATOM 5063 C CA . THR A 1 772 ? -19.398 1.055 -24.229 1.00 80.38 772 THR A CA 1
ATOM 5064 C C . THR A 1 772 ? -19.428 0.427 -22.845 1.00 80.38 772 THR A C 1
ATOM 5066 O O . THR A 1 772 ? -19.531 -0.791 -22.750 1.00 80.38 772 THR A O 1
ATOM 5069 N N . ALA A 1 773 ? -19.354 1.229 -21.782 1.00 76.81 773 ALA A N 1
ATOM 5070 C CA . ALA A 1 773 ? -19.391 0.714 -20.414 1.00 76.81 773 ALA A CA 1
ATOM 5071 C C . ALA A 1 773 ? -20.614 -0.190 -20.180 1.00 76.81 773 ALA A C 1
ATOM 5073 O O . ALA A 1 773 ? -21.740 0.149 -20.571 1.00 76.81 773 ALA A O 1
ATOM 5074 N N . ILE A 1 774 ? -20.390 -1.336 -19.537 1.00 76.62 774 ILE A N 1
ATOM 5075 C CA . ILE A 1 774 ? -21.459 -2.239 -19.115 1.00 76.62 774 ILE A CA 1
ATOM 5076 C C . ILE A 1 774 ? -22.291 -1.516 -18.048 1.00 76.62 774 ILE A C 1
ATOM 5078 O O . ILE A 1 774 ? -21.780 -1.096 -17.013 1.00 76.62 774 ILE A O 1
ATOM 5082 N N . GLY A 1 775 ? -23.588 -1.343 -18.313 1.00 78.31 775 GLY A N 1
ATOM 5083 C CA . GLY A 1 775 ? -24.518 -0.775 -17.341 1.00 78.31 775 GLY A CA 1
ATOM 5084 C C . GLY A 1 775 ? -24.798 -1.781 -16.229 1.00 78.31 775 GLY A C 1
ATOM 5085 O O . GLY A 1 775 ? -25.420 -2.808 -16.494 1.00 78.31 775 GLY A O 1
ATOM 5086 N N . CYS A 1 776 ? -24.354 -1.468 -15.014 1.00 81.81 776 CYS A N 1
ATOM 5087 C CA . CYS A 1 776 ? -24.485 -2.330 -13.839 1.00 81.81 776 CYS A CA 1
ATOM 5088 C C . CYS A 1 776 ? -25.482 -1.819 -12.798 1.00 81.81 776 CYS A C 1
ATOM 5090 O O . CYS A 1 776 ? -25.442 -2.273 -11.672 1.00 81.81 776 CYS A O 1
ATOM 5092 N N . ASP A 1 777 ? -26.374 -0.901 -13.159 1.00 81.81 777 ASP A N 1
ATOM 5093 C CA . ASP A 1 777 ? -27.411 -0.398 -12.250 1.00 81.81 777 ASP A CA 1
ATOM 5094 C C . ASP A 1 777 ? -28.464 -1.494 -11.982 1.00 81.81 777 ASP A C 1
ATOM 5096 O O . ASP A 1 777 ? -29.149 -1.931 -12.918 1.00 81.81 777 ASP A O 1
ATOM 5100 N N . ASP A 1 778 ? -28.587 -1.964 -10.735 1.00 82.94 778 ASP A N 1
ATOM 5101 C CA . ASP A 1 778 ? -29.606 -2.954 -10.335 1.00 82.94 778 ASP A CA 1
ATOM 5102 C C . ASP A 1 778 ? -30.961 -2.319 -9.972 1.00 82.94 778 ASP A C 1
ATOM 5104 O O . ASP A 1 778 ? -31.942 -3.016 -9.677 1.00 82.94 778 ASP A O 1
ATOM 5108 N N . GLY A 1 779 ? -31.050 -0.991 -10.057 1.00 82.94 779 GLY A N 1
ATOM 5109 C CA . GLY A 1 779 ? -32.231 -0.206 -9.738 1.00 82.94 779 GLY A CA 1
ATOM 5110 C C . GLY A 1 779 ? -32.466 -0.016 -8.240 1.00 82.94 779 GLY A C 1
ATOM 5111 O O . GLY A 1 779 ? -33.497 0.570 -7.876 1.00 82.94 779 GLY A O 1
ATOM 5112 N N . LEU A 1 780 ? -31.562 -0.482 -7.374 1.00 85.75 780 LEU A N 1
ATOM 5113 C CA . LEU A 1 780 ? -31.609 -0.269 -5.934 1.00 85.75 780 LEU A CA 1
ATOM 5114 C C . LEU A 1 780 ? -30.652 0.859 -5.570 1.00 85.75 780 LEU A C 1
ATOM 5116 O O . LEU A 1 780 ? -29.447 0.787 -5.718 1.00 85.75 780 LEU A O 1
ATOM 5120 N N . SER A 1 781 ? -31.183 1.951 -5.028 1.00 82.31 781 SER A N 1
ATOM 5121 C CA . SER A 1 781 ? -30.314 3.079 -4.691 1.00 82.31 781 SER A CA 1
ATOM 5122 C C . SER A 1 781 ? -29.425 2.829 -3.471 1.00 82.31 781 SER A C 1
ATOM 5124 O O . SER A 1 781 ? -28.684 3.746 -3.126 1.00 82.31 781 SER A O 1
ATOM 5126 N N . CYS A 1 782 ? -29.574 1.700 -2.760 1.00 87.44 782 CYS A N 1
ATOM 5127 C CA . CYS A 1 782 ? -28.740 1.352 -1.607 1.00 87.44 782 CYS A CA 1
ATOM 5128 C C . CYS A 1 782 ? -27.473 0.566 -1.959 1.00 87.44 782 CYS A C 1
ATOM 5130 O O . CYS A 1 782 ? -26.638 0.364 -1.083 1.00 87.44 782 CYS A O 1
ATOM 5132 N N . THR A 1 783 ? -27.308 0.158 -3.212 1.00 87.50 783 THR A N 1
ATOM 5133 C CA . THR A 1 783 ? -26.116 -0.524 -3.715 1.00 87.50 783 THR A CA 1
ATOM 5134 C C . THR A 1 783 ? -25.194 0.456 -4.441 1.00 87.50 783 THR A C 1
ATOM 5136 O O . THR A 1 783 ? -25.631 1.448 -5.034 1.00 87.50 783 THR A O 1
ATOM 5139 N N . ASP A 1 784 ? -23.893 0.193 -4.348 1.00 86.06 784 ASP A N 1
ATOM 5140 C CA . ASP A 1 784 ? -22.889 0.754 -5.241 1.00 86.06 784 ASP A CA 1
ATOM 5141 C C . ASP A 1 784 ? -22.710 -0.201 -6.417 1.00 86.06 784 ASP A C 1
ATOM 5143 O O . ASP A 1 784 ? -22.214 -1.322 -6.280 1.00 86.06 784 ASP A O 1
ATOM 5147 N N . ASP A 1 785 ? -23.152 0.277 -7.573 1.00 84.81 785 ASP A N 1
ATOM 5148 C CA . ASP A 1 785 ? -23.199 -0.471 -8.814 1.00 84.81 785 ASP A CA 1
ATOM 5149 C C . ASP A 1 785 ? -21.972 -0.162 -9.662 1.00 84.81 785 ASP A C 1
ATOM 5151 O O . ASP A 1 785 ? -21.860 0.900 -10.285 1.00 84.81 785 ASP A O 1
ATOM 5155 N N . ALA A 1 786 ? -21.044 -1.107 -9.709 1.00 83.31 786 ALA A N 1
ATOM 5156 C CA . ALA A 1 786 ? -19.842 -0.993 -10.515 1.00 83.31 786 ALA A CA 1
ATOM 5157 C C . ALA A 1 786 ? -19.623 -2.275 -11.306 1.00 83.31 786 ALA A C 1
ATOM 5159 O O . ALA A 1 786 ? -19.892 -3.381 -10.843 1.00 83.31 786 ALA A O 1
ATOM 5160 N N . CYS A 1 787 ? -19.091 -2.140 -12.514 1.00 81.00 787 CYS A N 1
ATOM 5161 C CA . CYS A 1 787 ? -18.520 -3.298 -13.169 1.00 81.00 787 CYS A CA 1
ATOM 5162 C C . CYS A 1 787 ? -17.102 -3.515 -12.634 1.00 81.00 787 CYS A C 1
ATOM 5164 O O . CYS A 1 787 ? -16.285 -2.595 -12.657 1.00 81.00 787 CYS A O 1
ATOM 5166 N N . ALA A 1 788 ? -16.799 -4.740 -12.209 1.00 82.75 788 ALA A N 1
ATOM 5167 C CA . ALA A 1 788 ? -15.442 -5.166 -11.903 1.00 82.75 788 ALA A CA 1
ATOM 5168 C C . ALA A 1 788 ? -15.174 -6.536 -12.536 1.00 82.75 788 ALA A C 1
ATOM 5170 O O . ALA A 1 788 ? -15.961 -7.472 -12.390 1.00 82.75 788 ALA A O 1
ATOM 5171 N N . GLN A 1 789 ? -14.053 -6.652 -13.256 1.00 81.00 789 GLN A N 1
ATOM 5172 C CA . GLN A 1 789 ? -13.639 -7.879 -13.958 1.00 81.00 789 GLN A CA 1
ATOM 5173 C C . GLN A 1 789 ? -14.710 -8.447 -14.917 1.00 81.00 789 GLN A C 1
ATOM 5175 O O . GLN A 1 789 ? -14.834 -9.658 -15.085 1.00 81.00 789 GLN A O 1
ATOM 5180 N N . GLY A 1 790 ? -15.508 -7.574 -15.541 1.00 76.50 790 GLY A N 1
ATOM 5181 C CA . GLY A 1 790 ? -16.564 -7.952 -16.486 1.00 76.50 790 GLY A CA 1
ATOM 5182 C C . GLY A 1 790 ? -17.820 -8.557 -15.868 1.00 76.50 790 GLY A C 1
ATOM 5183 O O . GLY A 1 790 ? -18.671 -9.080 -16.588 1.00 76.50 790 GLY A O 1
ATOM 5184 N N . ALA A 1 791 ? -17.963 -8.459 -14.547 1.00 81.31 791 ALA A N 1
ATOM 5185 C CA . ALA A 1 791 ? -19.196 -8.757 -13.839 1.00 81.31 791 ALA A CA 1
ATOM 5186 C C . ALA A 1 791 ? -19.725 -7.495 -13.154 1.00 81.31 791 ALA A C 1
ATOM 5188 O O . ALA A 1 791 ? -18.958 -6.695 -12.616 1.00 81.31 791 ALA A O 1
ATOM 5189 N N . CYS A 1 792 ? -21.047 -7.338 -13.144 1.00 84.75 792 CYS A N 1
ATOM 5190 C CA . CYS A 1 792 ? -21.677 -6.320 -12.318 1.00 84.75 792 CYS A CA 1
ATOM 5191 C C . CYS A 1 792 ? -21.569 -6.723 -10.851 1.00 84.75 792 CYS A C 1
ATOM 5193 O O . CYS A 1 792 ? -22.023 -7.798 -10.450 1.00 84.75 792 CYS A O 1
ATOM 5195 N N . GLN A 1 793 ? -20.922 -5.864 -10.076 1.00 88.19 793 GLN A N 1
ATOM 5196 C CA . GLN A 1 793 ? -20.880 -5.923 -8.631 1.00 88.19 793 GLN A CA 1
ATOM 5197 C C . GLN A 1 793 ? -21.848 -4.874 -8.095 1.00 88.19 793 GLN A C 1
ATOM 5199 O O . GLN A 1 793 ? -21.764 -3.701 -8.448 1.00 88.19 793 GLN A O 1
ATOM 5204 N N . HIS A 1 794 ? -22.762 -5.335 -7.248 1.00 86.38 794 HIS A N 1
ATOM 5205 C CA . HIS A 1 794 ? -23.743 -4.512 -6.554 1.00 86.38 794 HIS A CA 1
ATOM 5206 C C . HIS A 1 794 ? -23.408 -4.621 -5.073 1.00 86.38 794 HIS A C 1
ATOM 5208 O O . HIS A 1 794 ? -23.789 -5.593 -4.413 1.00 86.38 794 HIS A O 1
ATOM 5214 N N . VAL A 1 795 ? -22.578 -3.708 -4.577 1.00 87.12 795 VAL A N 1
ATOM 5215 C CA . VAL A 1 795 ? -22.091 -3.762 -3.195 1.00 87.12 795 VAL A CA 1
ATOM 5216 C C . VAL A 1 795 ? -23.123 -3.073 -2.302 1.00 87.12 795 VAL A C 1
ATOM 5218 O O . VAL A 1 795 ? -23.379 -1.890 -2.511 1.00 87.12 795 VAL A O 1
ATOM 5221 N N . PRO A 1 796 ? -23.754 -3.765 -1.335 1.00 88.44 796 PRO A N 1
ATOM 5222 C CA . PRO A 1 796 ? -24.692 -3.125 -0.417 1.00 88.44 796 PRO A CA 1
ATOM 5223 C C . PRO A 1 796 ? -23.999 -2.048 0.424 1.00 88.44 796 PRO A C 1
ATOM 5225 O O . PRO A 1 796 ? -22.941 -2.305 0.996 1.00 88.44 796 PRO A O 1
ATOM 5228 N N . VAL A 1 797 ? -24.610 -0.867 0.529 1.00 86.31 797 VAL A N 1
ATOM 5229 C CA . VAL A 1 797 ? -24.112 0.246 1.347 1.00 86.31 797 VAL A CA 1
ATOM 5230 C C . VAL A 1 797 ? -25.201 0.681 2.325 1.00 86.31 797 VAL A C 1
ATOM 5232 O O . VAL A 1 797 ? -26.143 1.393 1.969 1.00 86.31 797 VAL A O 1
ATOM 5235 N N . ASP A 1 798 ? -25.062 0.265 3.583 1.00 86.56 798 ASP A N 1
ATOM 5236 C CA . ASP A 1 798 ? -26.041 0.521 4.649 1.00 86.56 798 ASP A CA 1
ATOM 5237 C C . ASP A 1 798 ? -26.270 2.018 4.900 1.00 86.56 798 ASP A C 1
ATOM 5239 O O . ASP A 1 798 ? -27.412 2.440 5.081 1.00 86.56 798 ASP A O 1
ATOM 5243 N N . ALA A 1 799 ? -25.236 2.853 4.759 1.00 79.25 799 ALA A N 1
ATOM 5244 C CA . ALA A 1 799 ? -25.349 4.310 4.876 1.00 79.25 799 ALA A CA 1
ATOM 5245 C C . ALA A 1 799 ? -26.370 4.924 3.894 1.00 79.25 799 ALA A C 1
ATOM 5247 O O . ALA A 1 799 ? -27.030 5.924 4.185 1.00 79.25 799 ALA A O 1
ATOM 5248 N N . ARG A 1 800 ? -26.598 4.298 2.729 1.00 83.69 800 ARG A N 1
ATOM 5249 C CA . ARG A 1 800 ? -27.620 4.744 1.758 1.00 83.69 800 ARG A CA 1
ATOM 5250 C C . ARG A 1 800 ? -29.053 4.445 2.220 1.00 83.69 800 ARG A C 1
ATOM 5252 O O . ARG A 1 800 ? -30.022 4.944 1.627 1.00 83.69 800 ARG A O 1
ATOM 5259 N N . CYS A 1 801 ? -29.192 3.658 3.283 1.00 86.50 801 CYS A N 1
ATOM 5260 C CA . CYS A 1 801 ? -30.441 3.379 3.970 1.00 86.50 801 CYS A CA 1
ATOM 5261 C C . CYS A 1 801 ? -30.736 4.330 5.125 1.00 86.50 801 CYS A C 1
ATOM 5263 O O . CYS A 1 801 ? -31.849 4.269 5.649 1.00 86.50 801 CYS A O 1
ATOM 5265 N N . ASP A 1 802 ? -29.847 5.277 5.437 1.00 84.81 802 ASP A N 1
ATOM 5266 C CA . ASP A 1 802 ? -30.152 6.302 6.426 1.00 84.81 802 ASP A CA 1
ATOM 5267 C C . ASP A 1 802 ? -31.333 7.189 5.976 1.00 84.81 802 ASP A C 1
ATOM 5269 O O . ASP A 1 802 ? -31.373 7.820 4.905 1.00 84.81 802 ASP A O 1
ATOM 5273 N N . THR A 1 803 ? -32.358 7.240 6.823 1.00 76.44 803 THR A N 1
ATOM 5274 C CA . THR A 1 803 ? -33.522 8.112 6.644 1.00 76.44 803 THR A CA 1
ATOM 5275 C C . THR A 1 803 ? -33.514 9.322 7.570 1.00 76.44 803 THR A C 1
ATOM 5277 O O . THR A 1 803 ? -34.403 10.183 7.447 1.00 76.44 803 THR A O 1
ATOM 5280 N N . GLY A 1 804 ? -32.508 9.445 8.436 1.00 76.94 804 GLY A N 1
ATOM 5281 C CA . GLY A 1 804 ? -32.412 10.449 9.488 1.00 76.94 804 GLY A CA 1
ATOM 5282 C C . GLY A 1 804 ? -33.449 10.240 10.593 1.00 76.94 804 GLY A C 1
ATOM 5283 O O . GLY A 1 804 ? -33.847 11.204 11.259 1.00 76.94 804 GLY A O 1
ATOM 5284 N N . THR A 1 805 ? -33.961 9.017 10.738 1.00 84.94 805 THR A N 1
ATOM 5285 C CA . THR A 1 805 ? -34.885 8.599 11.803 1.00 84.94 805 THR A CA 1
ATOM 5286 C C . THR A 1 805 ? -34.150 7.697 12.785 1.00 84.94 805 THR A C 1
ATOM 5288 O O . THR A 1 805 ? -33.092 7.185 12.449 1.00 84.94 805 THR A O 1
ATOM 5291 N N . CYS A 1 806 ? -34.668 7.516 13.999 1.00 88.88 806 CYS A N 1
ATOM 5292 C CA . CYS A 1 806 ? -34.088 6.555 14.941 1.00 88.88 806 CYS A CA 1
ATOM 5293 C C . CYS A 1 806 ? -34.382 5.119 14.514 1.00 88.88 806 CYS A C 1
ATOM 5295 O O . CYS A 1 806 ? -35.234 4.431 15.078 1.00 88.88 806 CYS A O 1
ATOM 5297 N N . ALA A 1 807 ? -33.678 4.698 13.476 1.00 89.12 807 ALA A N 1
ATOM 5298 C CA . ALA A 1 807 ? -33.645 3.349 12.981 1.00 89.12 807 ALA A CA 1
ATOM 5299 C C . ALA A 1 807 ? -32.235 3.027 12.486 1.00 89.12 807 ALA A C 1
ATOM 5301 O O . ALA A 1 807 ? -31.490 3.913 12.058 1.00 89.12 807 ALA A O 1
ATOM 5302 N N . PHE A 1 808 ? -31.906 1.745 12.542 1.00 89.69 808 PHE A N 1
ATOM 5303 C CA . PHE A 1 808 ? -30.765 1.143 11.887 1.00 89.69 808 PHE A CA 1
ATOM 5304 C C . PHE A 1 808 ? -31.222 0.590 10.532 1.00 89.69 808 PHE A C 1
ATOM 5306 O O . PHE A 1 808 ? -32.051 -0.323 10.465 1.00 89.69 808 PHE A O 1
ATOM 5313 N N . GLY A 1 809 ? -30.752 1.215 9.460 1.00 89.50 809 GLY A N 1
ATOM 5314 C CA . GLY A 1 809 ? -31.048 0.898 8.077 1.00 89.50 809 GLY A CA 1
ATOM 5315 C C . GLY A 1 809 ? -29.968 -0.008 7.509 1.00 89.50 809 GLY A C 1
ATOM 5316 O O . GLY A 1 809 ? -28.793 0.325 7.552 1.00 89.50 809 GLY A O 1
ATOM 5317 N N . THR A 1 810 ? -30.365 -1.142 6.949 1.00 91.44 810 THR A N 1
ATOM 5318 C CA . THR A 1 810 ? -29.449 -2.081 6.294 1.00 91.44 810 THR A CA 1
ATOM 5319 C C . THR A 1 810 ? -29.878 -2.266 4.848 1.00 91.44 810 THR A C 1
ATOM 5321 O O . THR A 1 810 ? -31.059 -2.511 4.568 1.00 91.44 810 THR A O 1
ATOM 5324 N N . CYS A 1 811 ? -28.932 -2.178 3.920 1.00 92.00 811 CYS A N 1
ATOM 5325 C CA . CYS A 1 811 ? -29.153 -2.502 2.524 1.00 92.00 811 CYS A CA 1
ATOM 5326 C C . CYS A 1 811 ? -29.235 -4.024 2.389 1.00 92.00 811 CYS A C 1
ATOM 5328 O O . CYS A 1 811 ? -28.251 -4.754 2.506 1.00 92.00 811 CYS A O 1
ATOM 5330 N N . ARG A 1 812 ? -30.450 -4.525 2.158 1.00 91.56 812 ARG A N 1
ATOM 5331 C CA . ARG A 1 812 ? -30.730 -5.948 1.945 1.00 91.56 812 ARG A CA 1
ATOM 5332 C C . ARG A 1 812 ? -31.503 -6.144 0.643 1.00 91.56 812 ARG A C 1
ATOM 5334 O O . ARG A 1 812 ? -32.721 -6.358 0.671 1.00 91.56 812 ARG A O 1
ATOM 5341 N N . PRO A 1 813 ? -30.807 -6.094 -0.508 1.00 85.88 813 PRO A N 1
ATOM 5342 C CA . PRO A 1 813 ? -31.390 -6.425 -1.800 1.00 85.88 813 PRO A CA 1
ATOM 5343 C C . PRO A 1 813 ? -32.128 -7.773 -1.761 1.00 85.88 813 PRO A C 1
ATOM 5345 O O . PRO A 1 813 ? -31.551 -8.808 -1.436 1.00 85.88 813 PRO A O 1
ATOM 5348 N N . GLY A 1 814 ? -33.426 -7.765 -2.076 1.00 80.31 814 GLY A N 1
ATOM 5349 C CA . GLY A 1 814 ? -34.259 -8.974 -2.131 1.00 80.31 814 GLY A CA 1
ATOM 5350 C C . GLY A 1 814 ? -34.949 -9.391 -0.823 1.00 80.31 814 GLY A C 1
ATOM 5351 O O . GLY A 1 814 ? -35.722 -10.352 -0.848 1.00 80.31 814 GLY A O 1
ATOM 5352 N N . ASP A 1 815 ? -34.743 -8.682 0.292 1.00 88.25 815 ASP A N 1
ATOM 5353 C CA . ASP A 1 815 ? -35.524 -8.910 1.516 1.00 88.25 815 ASP A CA 1
ATOM 5354 C C . ASP A 1 815 ? -36.998 -8.502 1.288 1.00 88.25 815 ASP A C 1
ATOM 5356 O O . ASP A 1 815 ? -37.262 -7.402 0.795 1.00 88.25 815 ASP A O 1
ATOM 5360 N N . PRO A 1 816 ? -37.995 -9.337 1.643 1.00 85.31 816 PRO A N 1
ATOM 5361 C CA . PRO A 1 816 ? -39.412 -8.980 1.518 1.00 85.31 816 PRO A CA 1
ATOM 5362 C C . PRO A 1 816 ? -39.821 -7.727 2.308 1.00 85.31 816 PRO A C 1
ATOM 5364 O O . PRO A 1 816 ? -40.853 -7.123 2.011 1.00 85.31 816 PRO A O 1
ATOM 5367 N N . SER A 1 817 ? -39.041 -7.378 3.330 1.00 85.56 817 SER A N 1
ATOM 5368 C CA . SER A 1 817 ? -39.230 -6.221 4.204 1.00 85.56 817 SER A CA 1
ATOM 5369 C C . SER A 1 817 ? -38.504 -4.975 3.691 1.00 85.56 817 SER A C 1
ATOM 5371 O O . SER A 1 817 ? -38.692 -3.903 4.265 1.00 85.56 817 SER A O 1
ATOM 5373 N N . ALA A 1 818 ? -37.683 -5.098 2.639 1.00 88.62 818 ALA A N 1
ATOM 5374 C CA . ALA A 1 818 ? -36.954 -3.978 2.065 1.00 88.62 818 ALA A CA 1
ATOM 5375 C C . ALA A 1 818 ? -37.889 -3.010 1.326 1.00 88.62 818 ALA A C 1
ATOM 5377 O O . ALA A 1 818 ? -38.837 -3.405 0.637 1.00 88.62 818 ALA A O 1
ATOM 5378 N N . ASP A 1 819 ? -37.611 -1.714 1.449 1.00 87.06 819 ASP A N 1
ATOM 5379 C CA . ASP A 1 819 ? -38.285 -0.681 0.674 1.00 87.06 819 ASP A CA 1
ATOM 5380 C C . ASP A 1 819 ? -37.827 -0.685 -0.802 1.00 87.06 819 ASP A C 1
ATOM 5382 O O . ASP A 1 819 ? -37.015 -1.494 -1.248 1.00 87.06 819 ASP A O 1
ATOM 5386 N N . ARG A 1 820 ? -38.343 0.255 -1.604 1.00 84.38 820 ARG A N 1
ATOM 5387 C CA . ARG A 1 820 ? -38.001 0.349 -3.038 1.00 84.38 820 ARG A CA 1
ATOM 5388 C C . ARG A 1 820 ? -36.541 0.716 -3.322 1.00 84.38 820 ARG A C 1
ATOM 5390 O O . ARG A 1 820 ? -36.163 0.710 -4.486 1.00 84.38 820 ARG A O 1
ATOM 5397 N N . ARG A 1 821 ? -35.770 1.097 -2.304 1.00 85.94 821 ARG A N 1
ATOM 5398 C CA . ARG A 1 821 ? -34.336 1.373 -2.404 1.00 85.94 821 ARG A CA 1
ATOM 5399 C C . ARG A 1 821 ? -33.497 0.142 -2.067 1.00 85.94 821 ARG A C 1
ATOM 5401 O O . ARG A 1 821 ? -32.300 0.203 -2.295 1.00 85.94 821 ARG A O 1
ATOM 5408 N N . GLY A 1 822 ? -34.108 -0.930 -1.549 1.00 87.50 822 GLY A N 1
ATOM 5409 C CA . GLY A 1 822 ? -33.421 -2.117 -1.032 1.00 87.50 822 GLY A CA 1
ATOM 5410 C C . GLY A 1 822 ? -33.153 -2.064 0.476 1.00 87.50 822 GLY A C 1
ATOM 5411 O O . GLY A 1 822 ? -32.420 -2.904 0.987 1.00 87.50 822 GLY A O 1
ATOM 5412 N N . CYS A 1 823 ? -33.744 -1.108 1.199 1.00 91.12 823 CYS A N 1
ATOM 5413 C CA . CYS A 1 823 ? -33.429 -0.847 2.602 1.00 91.12 823 CYS A CA 1
ATOM 5414 C C . CYS A 1 823 ? -34.424 -1.480 3.573 1.00 91.12 823 CYS A C 1
ATOM 5416 O O . CYS A 1 823 ? -35.633 -1.290 3.428 1.00 91.12 823 CYS A O 1
ATOM 5418 N N . VAL A 1 824 ? -33.918 -2.153 4.604 1.00 92.00 824 VAL A N 1
ATOM 5419 C CA . VAL A 1 824 ? -34.690 -2.635 5.759 1.00 92.00 824 VAL A CA 1
ATOM 5420 C C . VAL A 1 824 ? -34.346 -1.766 6.963 1.00 92.00 824 VAL A C 1
ATOM 5422 O O . VAL A 1 824 ? -33.173 -1.566 7.246 1.00 92.00 824 VAL A O 1
ATOM 5425 N N . GLU A 1 825 ? -35.351 -1.266 7.679 1.00 89.12 825 GLU A N 1
ATOM 5426 C CA . GLU A 1 825 ? -35.153 -0.442 8.877 1.00 89.12 825 GLU A CA 1
ATOM 5427 C C . GLU A 1 825 ? -35.570 -1.192 10.146 1.00 89.12 825 GLU A C 1
ATOM 5429 O O . GLU A 1 825 ? -36.668 -1.755 10.214 1.00 89.12 825 GLU A O 1
ATOM 5434 N N . ALA A 1 826 ? -34.722 -1.144 11.172 1.00 89.19 826 ALA A N 1
ATOM 5435 C CA . ALA A 1 826 ? -35.028 -1.593 12.525 1.00 89.19 826 ALA A CA 1
ATOM 5436 C C . ALA A 1 826 ? -35.037 -0.384 13.477 1.00 89.19 826 ALA A C 1
ATOM 5438 O O . ALA A 1 826 ? -34.029 0.309 13.560 1.00 89.19 826 ALA A O 1
ATOM 5439 N N . PRO A 1 827 ? -36.140 -0.082 14.184 1.00 90.12 827 PRO A N 1
ATOM 5440 C CA . PRO A 1 827 ? -36.192 1.072 15.080 1.00 90.12 827 PRO A CA 1
ATOM 5441 C C . PRO A 1 827 ? -35.225 0.910 16.262 1.00 90.12 827 PRO A C 1
ATOM 5443 O O . PRO A 1 827 ? -35.109 -0.187 16.808 1.00 90.12 827 PRO A O 1
ATOM 5446 N N . VAL A 1 828 ? -34.597 2.012 16.675 1.00 89.44 828 VAL A N 1
ATOM 5447 C CA . VAL A 1 828 ? -33.694 2.087 17.839 1.00 89.44 828 VAL A CA 1
ATOM 5448 C C . VAL A 1 828 ? -34.220 3.089 18.869 1.00 89.44 828 VAL A C 1
ATOM 5450 O O . VAL A 1 828 ? -35.004 3.987 18.534 1.00 89.44 828 VAL A O 1
ATOM 5453 N N . ASN A 1 829 ? -33.835 2.915 20.132 1.00 88.19 829 ASN A N 1
ATOM 5454 C CA . ASN A 1 829 ? -34.243 3.795 21.223 1.00 88.19 829 ASN A CA 1
ATOM 5455 C C . ASN A 1 829 ? -33.413 5.085 21.262 1.00 88.19 829 ASN A C 1
ATOM 5457 O O . ASN A 1 829 ? -32.337 5.200 20.682 1.00 88.19 829 ASN A O 1
ATOM 5461 N N . GLU A 1 830 ? -33.925 6.069 21.998 1.00 83.75 830 GLU A N 1
ATOM 5462 C CA . GLU A 1 830 ? -33.226 7.323 22.264 1.00 83.75 830 GLU A CA 1
ATOM 5463 C C . GLU A 1 830 ? -31.870 7.073 22.947 1.00 83.75 830 GLU A C 1
ATOM 5465 O O . GLU A 1 830 ? -31.806 6.376 23.960 1.00 83.75 830 GLU A O 1
ATOM 5470 N N . GLY A 1 831 ? -30.798 7.655 22.404 1.00 79.44 831 GLY A N 1
ATOM 5471 C CA . GLY A 1 831 ? -29.425 7.478 22.881 1.00 79.44 831 GLY A CA 1
ATOM 5472 C C . GLY A 1 831 ? -28.694 6.242 22.343 1.00 79.44 831 GLY A C 1
ATOM 5473 O O . GLY A 1 831 ? -27.492 6.137 22.570 1.00 79.44 831 GLY A O 1
ATOM 5474 N N . GLU A 1 832 ? -29.369 5.337 21.628 1.00 88.06 832 GLU A N 1
ATOM 5475 C CA . GLU A 1 832 ? -28.724 4.209 20.940 1.00 88.06 832 GLU A CA 1
ATOM 5476 C C . GLU A 1 832 ? -28.115 4.643 19.601 1.00 88.06 832 GLU A C 1
ATOM 5478 O O . GLU A 1 832 ? -28.470 5.696 19.050 1.00 88.06 832 GLU A O 1
ATOM 5483 N N . SER A 1 833 ? -27.209 3.818 19.068 1.00 88.94 833 SER A N 1
ATOM 5484 C CA . SER A 1 833 ? -26.679 4.039 17.731 1.00 88.94 833 SER A CA 1
ATOM 5485 C C . SER A 1 833 ? -27.771 3.855 16.681 1.00 88.94 833 SER A C 1
ATOM 5487 O O . SER A 1 833 ? -28.610 2.957 16.765 1.00 88.94 833 SER A O 1
ATOM 5489 N N . CYS A 1 834 ? -27.787 4.741 15.697 1.00 89.81 834 CYS A N 1
ATOM 5490 C CA . CYS A 1 834 ? -28.673 4.647 14.545 1.00 89.81 834 CYS A CA 1
ATOM 5491 C C . CYS A 1 834 ? -27.879 4.218 13.306 1.00 89.81 834 CYS A C 1
ATOM 5493 O O . CYS A 1 834 ? -26.778 3.694 13.432 1.00 89.81 834 CYS A O 1
ATOM 5495 N N . THR A 1 835 ? -28.474 4.334 12.116 1.00 90.00 835 THR A N 1
ATOM 5496 C CA . THR A 1 835 ? -27.789 3.966 10.866 1.00 90.00 835 THR A CA 1
ATOM 5497 C C . THR A 1 835 ? -26.475 4.732 10.740 1.00 90.00 835 THR A C 1
ATOM 5499 O O . THR A 1 835 ? -26.501 5.958 10.772 1.00 90.00 835 THR A O 1
ATOM 5502 N N . ASP A 1 836 ? -25.374 4.003 10.585 1.00 86.81 836 ASP A N 1
ATOM 5503 C CA . ASP A 1 836 ? -24.028 4.546 10.384 1.00 86.81 836 ASP A CA 1
ATOM 5504 C C . ASP A 1 836 ? -23.960 5.315 9.052 1.00 86.81 836 ASP A C 1
ATOM 5506 O O . ASP A 1 836 ? -24.469 4.829 8.032 1.00 86.81 836 ASP A O 1
ATOM 5510 N N . ASP A 1 837 ? -23.384 6.523 9.045 1.00 84.31 837 ASP A N 1
ATOM 5511 C CA . ASP A 1 837 ? -23.211 7.312 7.815 1.00 84.31 837 ASP A CA 1
ATOM 5512 C C . ASP A 1 837 ? -21.998 6.894 6.965 1.00 84.31 837 ASP A C 1
ATOM 5514 O O . ASP A 1 837 ? -21.803 7.417 5.861 1.00 84.31 837 ASP A O 1
ATOM 5518 N N . GLY A 1 838 ? -21.255 5.890 7.428 1.00 86.44 838 GLY A N 1
ATOM 5519 C CA . GLY A 1 838 ? -20.106 5.275 6.783 1.00 86.44 838 GLY A CA 1
ATOM 5520 C C . GLY A 1 838 ? -18.770 5.905 7.169 1.00 86.44 838 GLY A C 1
ATOM 5521 O O . GLY A 1 838 ? -17.761 5.557 6.553 1.00 86.44 838 GLY A O 1
ATOM 5522 N N . PHE A 1 839 ? -18.736 6.825 8.139 1.00 89.00 839 PHE A N 1
ATOM 5523 C CA . PHE A 1 839 ? -17.532 7.573 8.496 1.00 89.00 839 PHE A CA 1
ATOM 5524 C C . PHE A 1 839 ? -17.195 7.432 9.977 1.00 89.00 839 PHE A C 1
ATOM 5526 O O . PHE A 1 839 ? -17.865 7.963 10.844 1.00 89.00 839 PHE A O 1
ATOM 5533 N N . SER A 1 840 ? -16.065 6.810 10.302 1.00 90.69 840 SER A N 1
ATOM 5534 C CA . SER A 1 840 ? -15.693 6.573 11.706 1.00 90.69 840 SER A CA 1
ATOM 5535 C C . SER A 1 840 ? -15.465 7.848 12.534 1.00 90.69 840 SER A C 1
ATOM 5537 O O . SER A 1 840 ? -15.425 7.786 13.766 1.00 90.69 840 SER A O 1
ATOM 5539 N N . CYS A 1 841 ? -15.266 9.006 11.891 1.00 92.31 841 CYS A N 1
ATOM 5540 C CA . CYS A 1 841 ? -15.121 10.276 12.599 1.00 92.31 841 CYS A CA 1
ATOM 5541 C C . CYS A 1 841 ? -16.446 10.846 13.138 1.00 92.31 841 CYS A C 1
ATOM 5543 O O . CYS A 1 841 ? -16.411 11.801 13.917 1.00 92.31 841 CYS A O 1
ATOM 5545 N N . THR A 1 842 ? -17.600 10.293 12.759 1.00 92.25 842 THR A N 1
ATOM 5546 C CA . THR A 1 842 ? -18.918 10.715 13.247 1.00 92.25 842 THR A CA 1
ATOM 5547 C C . THR A 1 842 ? -19.418 9.791 14.361 1.00 92.25 842 THR A C 1
ATOM 5549 O O . THR A 1 842 ? -19.033 8.629 14.471 1.00 92.25 842 THR A O 1
ATOM 5552 N N . ASP A 1 843 ? -20.251 10.337 15.245 1.00 91.94 843 ASP A N 1
ATOM 5553 C CA . ASP A 1 843 ? -21.096 9.565 16.153 1.00 91.94 843 ASP A CA 1
ATOM 5554 C C . ASP A 1 843 ? -22.525 9.531 15.631 1.00 91.94 843 ASP A C 1
ATOM 5556 O O . ASP A 1 843 ? -23.176 10.574 15.543 1.00 91.94 843 ASP A O 1
ATOM 5560 N N . ASP A 1 844 ? -23.035 8.333 15.361 1.00 91.62 844 ASP A N 1
ATOM 5561 C CA . ASP A 1 844 ? -24.390 8.113 14.857 1.00 91.62 844 ASP A CA 1
ATOM 5562 C C . ASP A 1 844 ? -25.351 7.836 16.003 1.00 91.62 844 ASP A C 1
ATOM 5564 O O . ASP A 1 844 ? -25.632 6.688 16.342 1.00 91.62 844 ASP A O 1
ATOM 5568 N N . ILE A 1 845 ? -25.870 8.890 16.629 1.00 89.94 845 ILE A N 1
ATOM 5569 C CA . ILE A 1 845 ? -26.699 8.759 17.829 1.00 89.94 845 ILE A CA 1
ATOM 5570 C C . ILE A 1 845 ? -28.151 9.156 17.581 1.00 89.94 845 ILE A C 1
ATOM 5572 O O . ILE A 1 845 ? -28.464 10.212 17.022 1.00 89.94 845 ILE A O 1
ATOM 5576 N N . CYS A 1 846 ? -29.078 8.327 18.055 1.00 88.06 846 CYS A N 1
ATOM 5577 C CA . CYS A 1 846 ? -30.491 8.667 18.085 1.00 88.06 846 CYS A CA 1
ATOM 5578 C C . CYS A 1 846 ? -30.740 9.786 19.110 1.00 88.06 846 CYS A C 1
ATOM 5580 O O . CYS A 1 846 ? -30.594 9.583 20.315 1.00 88.06 846 CYS A O 1
ATOM 5582 N N . THR A 1 847 ? -31.115 10.978 18.636 1.00 82.50 847 THR A N 1
ATOM 5583 C CA . THR A 1 847 ? -31.487 12.124 19.483 1.00 82.50 847 THR A CA 1
ATOM 5584 C C . THR A 1 847 ? -32.726 12.842 18.933 1.00 82.50 847 THR A C 1
ATOM 5586 O O . THR A 1 847 ? -32.826 13.168 17.746 1.00 82.50 847 THR A O 1
ATOM 5589 N N . GLY A 1 848 ? -33.708 13.117 19.784 1.00 72.88 848 GLY A N 1
ATOM 5590 C CA . GLY A 1 848 ? -35.002 13.702 19.456 1.00 72.88 848 GLY A CA 1
ATOM 5591 C C . GLY A 1 848 ? -35.803 12.888 18.436 1.00 72.88 848 GLY A C 1
ATOM 5592 O O . GLY A 1 848 ? -36.482 13.490 17.592 1.00 72.88 848 GLY A O 1
ATOM 5593 N N . GLY A 1 849 ? -35.697 11.551 18.455 1.00 78.56 849 GLY A N 1
ATOM 5594 C CA . GLY A 1 849 ? -36.329 10.670 17.464 1.00 78.56 849 GLY A CA 1
ATOM 5595 C C . GLY A 1 849 ? -35.723 10.760 16.053 1.00 78.56 849 GLY A C 1
ATOM 5596 O O . GLY A 1 849 ? -36.393 10.425 15.067 1.00 78.56 849 GLY A O 1
ATOM 5597 N N . ARG A 1 850 ? -34.487 11.261 15.927 1.00 82.44 850 ARG A N 1
ATOM 5598 C CA . ARG A 1 850 ? -33.755 11.395 14.659 1.00 82.44 850 ARG A CA 1
ATOM 5599 C C . ARG A 1 850 ? -32.350 10.821 14.794 1.00 82.44 850 ARG A C 1
ATOM 5601 O O . ARG A 1 850 ? -31.719 11.013 15.825 1.00 82.44 850 ARG A O 1
ATOM 5608 N N . CYS A 1 851 ? -31.873 10.174 13.736 1.00 87.19 851 CYS A N 1
ATOM 5609 C CA . CYS A 1 851 ? -30.466 9.812 13.639 1.00 87.19 851 CYS A CA 1
ATOM 5610 C C . CYS A 1 851 ? -29.649 11.081 13.419 1.00 87.19 851 CYS A C 1
ATOM 5612 O O . CYS A 1 851 ? -29.974 11.888 12.534 1.00 87.19 851 CYS A O 1
ATOM 5614 N N . LEU A 1 852 ? -28.678 11.305 14.292 1.00 87.88 852 LEU A N 1
ATOM 5615 C CA . LEU A 1 852 ? -27.819 12.467 14.271 1.00 87.88 852 LEU A CA 1
ATOM 5616 C C . LEU A 1 852 ? -26.383 11.995 14.088 1.00 87.88 852 LEU A C 1
ATOM 5618 O O . LEU A 1 852 ? -25.843 11.388 14.999 1.00 87.88 852 LEU A O 1
ATOM 5622 N N . HIS A 1 853 ? -25.791 12.330 12.946 1.00 89.62 853 HIS A N 1
ATOM 5623 C CA . HIS A 1 853 ? -24.374 12.107 12.667 1.00 89.62 853 HIS A CA 1
ATOM 5624 C C . HIS A 1 853 ? -23.593 13.308 13.204 1.00 89.62 853 HIS A C 1
ATOM 5626 O O . HIS A 1 853 ? -23.619 14.404 12.623 1.00 89.62 853 HIS A O 1
ATOM 5632 N N . VAL A 1 854 ? -23.017 13.154 14.391 1.00 91.31 854 VAL A N 1
ATOM 5633 C CA . VAL A 1 854 ? -22.296 14.212 15.102 1.00 91.31 854 VAL A CA 1
ATOM 5634 C C . VAL A 1 854 ? -20.824 14.131 14.702 1.00 91.31 854 VAL A C 1
ATOM 5636 O O . VAL A 1 854 ? -20.179 13.152 15.051 1.00 91.31 854 VAL A O 1
ATOM 5639 N N . PRO A 1 855 ? -20.266 15.116 13.978 1.00 92.12 855 PRO A N 1
ATOM 5640 C CA . PRO A 1 855 ? -18.846 15.102 13.649 1.00 92.12 855 PRO A CA 1
ATOM 5641 C C . PRO A 1 855 ? -18.006 15.289 14.916 1.00 92.12 855 PRO A C 1
ATOM 5643 O O . PRO A 1 855 ? -18.239 16.241 15.665 1.00 92.12 855 PRO A O 1
ATOM 5646 N N . ILE A 1 856 ? -17.035 14.399 15.124 1.00 92.81 856 ILE A N 1
ATOM 5647 C CA . ILE A 1 856 ? -16.080 14.452 16.232 1.00 92.81 856 ILE A CA 1
ATOM 5648 C C . ILE A 1 856 ? -14.699 14.753 15.649 1.00 92.81 856 ILE A C 1
ATOM 5650 O O . ILE A 1 856 ? -14.023 13.877 15.107 1.00 92.81 856 ILE A O 1
ATOM 5654 N N . ASP A 1 857 ? -14.292 16.019 15.716 1.00 91.31 857 ASP A N 1
ATOM 5655 C CA . ASP A 1 857 ? -13.079 16.508 15.055 1.00 91.31 857 ASP A CA 1
ATOM 5656 C C . ASP A 1 857 ? -11.809 15.843 15.631 1.00 91.31 857 ASP A C 1
ATOM 5658 O O . ASP A 1 857 ? -10.871 15.559 14.882 1.00 91.31 857 ASP A O 1
ATOM 5662 N N . SER A 1 858 ? -11.786 15.510 16.928 1.00 90.19 858 SER A N 1
ATOM 5663 C CA . SER A 1 858 ? -10.644 14.842 17.578 1.00 90.19 858 SER A CA 1
ATOM 5664 C C . SER A 1 858 ? -10.325 13.454 17.012 1.00 90.19 858 SER A C 1
ATOM 5666 O O . SER A 1 858 ? -9.164 13.047 17.023 1.00 90.19 858 SER A O 1
ATOM 5668 N N . ARG A 1 859 ? -11.302 12.750 16.419 1.00 92.56 859 ARG A N 1
ATOM 5669 C CA . ARG A 1 859 ? -11.074 11.454 15.741 1.00 92.56 859 ARG A CA 1
ATOM 5670 C C . ARG A 1 859 ? -10.223 11.576 14.481 1.00 92.56 859 ARG A C 1
ATOM 5672 O O . ARG A 1 859 ? -9.735 10.571 13.974 1.00 92.56 859 ARG A O 1
ATOM 5679 N N . CYS A 1 860 ? -10.046 12.798 13.991 1.00 91.69 860 CYS A N 1
ATOM 5680 C CA . CYS A 1 860 ? -9.227 13.118 12.832 1.00 91.69 860 CYS A CA 1
ATOM 5681 C C . CYS A 1 860 ? -7.813 13.570 13.192 1.00 91.69 860 CYS A C 1
ATOM 5683 O O . CYS A 1 860 ? -7.029 13.886 12.295 1.00 91.69 860 CYS A O 1
ATOM 5685 N N . VAL A 1 861 ? -7.482 13.621 14.484 1.00 89.25 861 VAL A N 1
ATOM 5686 C CA . VAL A 1 861 ? -6.153 13.985 14.967 1.00 89.25 861 VAL A CA 1
ATOM 5687 C C . VAL A 1 861 ? -5.415 12.718 15.406 1.00 89.25 861 VAL A C 1
ATOM 5689 O O . VAL A 1 861 ? -5.895 12.000 16.283 1.00 89.25 861 VAL A O 1
ATOM 5692 N N . PRO A 1 862 ? -4.237 12.420 14.832 1.00 83.56 862 PRO A N 1
ATOM 5693 C CA . PRO A 1 862 ? -3.370 11.368 15.351 1.00 83.56 862 PRO A CA 1
ATOM 5694 C C . PRO A 1 862 ? -2.999 11.620 16.821 1.00 83.56 862 PRO A C 1
ATOM 5696 O O . PRO A 1 862 ? -2.779 12.758 17.220 1.00 83.56 862 PRO A O 1
ATOM 5699 N N . ALA A 1 863 ? -2.861 10.561 17.625 1.00 74.00 863 ALA A N 1
ATOM 5700 C CA . ALA A 1 863 ? -2.672 10.665 19.082 1.00 74.00 863 ALA A CA 1
ATOM 5701 C C . ALA A 1 863 ? -1.444 11.490 19.542 1.00 74.00 863 ALA A C 1
ATOM 5703 O O . ALA A 1 863 ? -1.396 11.938 20.689 1.00 74.00 863 ALA A O 1
ATOM 5704 N N . ASP A 1 864 ? -0.454 11.678 18.666 1.00 80.25 864 ASP A N 1
ATOM 5705 C CA . ASP A 1 864 ? 0.782 12.419 18.942 1.00 80.25 864 ASP A CA 1
ATOM 5706 C C . ASP A 1 864 ? 0.844 13.799 18.264 1.00 80.25 864 ASP A C 1
ATOM 5708 O O . ASP A 1 864 ? 1.874 14.466 18.357 1.00 80.25 864 ASP A O 1
ATOM 5712 N N . ASP A 1 865 ? -0.242 14.233 17.623 1.00 87.56 865 ASP A N 1
ATOM 5713 C CA . ASP A 1 865 ? -0.307 15.494 16.894 1.00 87.56 865 ASP A CA 1
ATOM 5714 C C . ASP A 1 865 ? -1.270 16.487 17.552 1.00 87.56 865 ASP A C 1
ATOM 5716 O O . ASP A 1 865 ? -2.264 16.136 18.191 1.00 87.56 865 ASP A O 1
ATOM 5720 N N . CYS A 1 866 ? -0.990 17.771 17.347 1.00 91.06 866 CYS A N 1
ATOM 5721 C CA . CYS A 1 866 ? -1.929 18.835 17.639 1.00 91.06 866 CYS A CA 1
ATOM 5722 C C . CYS A 1 866 ? -2.265 19.564 16.350 1.00 91.06 866 CYS A C 1
ATOM 5724 O O . CYS A 1 866 ? -1.476 20.363 15.844 1.00 91.06 866 CYS A O 1
ATOM 5726 N N . THR A 1 867 ? -3.437 19.275 15.794 1.00 89.56 867 THR A N 1
ATOM 5727 C CA . THR A 1 867 ? -3.910 19.902 14.560 1.00 89.56 867 THR A CA 1
ATOM 5728 C C . THR A 1 867 ? -5.342 20.385 14.725 1.00 89.56 867 THR A C 1
ATOM 5730 O O . THR A 1 867 ? -6.071 19.955 15.616 1.00 89.56 867 THR A O 1
ATOM 5733 N N . ALA A 1 868 ? -5.750 21.291 13.841 1.00 85.69 868 ALA A N 1
ATOM 5734 C CA . ALA A 1 868 ? -7.153 21.653 13.661 1.00 85.69 868 ALA A CA 1
ATOM 5735 C C . ALA A 1 868 ? -7.835 20.738 12.630 1.00 85.69 868 ALA A C 1
ATOM 5737 O O . ALA A 1 868 ? -8.564 21.239 11.768 1.00 85.69 868 ALA A O 1
ATOM 5738 N N . ALA A 1 869 ? -7.506 19.439 12.622 1.00 90.25 869 ALA A N 1
ATOM 5739 C CA . ALA A 1 869 ? -8.192 18.487 11.758 1.00 90.25 869 ALA A CA 1
ATOM 5740 C C . ALA A 1 869 ? -9.681 18.481 12.095 1.00 90.25 869 ALA A C 1
ATOM 5742 O O . ALA A 1 869 ? -10.070 18.711 13.238 1.00 90.25 869 ALA A O 1
ATOM 5743 N N . ILE A 1 870 ? -10.503 18.269 11.074 1.00 90.19 870 ILE A N 1
ATOM 5744 C CA . ILE A 1 870 ? -11.954 18.294 11.225 1.00 90.19 870 ILE A CA 1
ATOM 5745 C C . ILE A 1 870 ? -12.557 17.032 10.627 1.00 90.19 870 ILE A C 1
ATOM 5747 O O . ILE A 1 870 ? -12.165 16.597 9.534 1.00 90.19 870 ILE A O 1
ATOM 5751 N N . CYS A 1 871 ? -13.566 16.509 11.310 1.00 92.12 871 CYS A N 1
ATOM 5752 C CA . CYS A 1 871 ? -14.474 15.524 10.768 1.00 92.12 871 CYS A CA 1
ATOM 5753 C C . CYS A 1 871 ? -15.427 16.253 9.819 1.00 92.12 871 CYS A C 1
ATOM 5755 O O . CYS A 1 871 ? -16.312 17.029 10.205 1.00 92.12 871 CYS A O 1
ATOM 5757 N N . ALA A 1 872 ? -15.188 16.073 8.525 1.00 87.12 872 ALA A N 1
ATOM 5758 C CA . ALA A 1 872 ? -15.980 16.701 7.484 1.00 87.12 872 ALA A CA 1
ATOM 5759 C C . ALA A 1 872 ? -16.167 15.751 6.295 1.00 87.12 872 ALA A C 1
ATOM 5761 O O . ALA A 1 872 ? -15.713 16.074 5.192 1.00 87.12 872 ALA A O 1
ATOM 5762 N N . PRO A 1 873 ? -16.921 14.649 6.476 1.00 84.50 873 PRO A N 1
ATOM 5763 C CA . PRO A 1 873 ? -17.110 13.640 5.433 1.00 84.50 873 PRO A CA 1
ATOM 5764 C C . PRO A 1 873 ? -17.730 14.177 4.144 1.00 84.50 873 PRO A C 1
ATOM 5766 O O . PRO A 1 873 ? -17.615 13.616 3.064 1.00 84.50 873 PRO A O 1
ATOM 5769 N N . ALA A 1 874 ? -18.407 15.316 4.237 1.00 76.56 874 ALA A N 1
ATOM 5770 C CA . ALA A 1 874 ? -19.046 15.924 3.091 1.00 76.56 874 ALA A CA 1
ATOM 5771 C C . ALA A 1 874 ? -18.157 16.939 2.339 1.00 76.56 874 ALA A C 1
ATOM 5773 O O . ALA A 1 874 ? -18.589 17.460 1.316 1.00 76.56 874 ALA A O 1
ATOM 5774 N N . ARG A 1 875 ? -16.936 17.260 2.804 1.00 78.44 875 ARG A N 1
ATOM 5775 C CA . ARG A 1 875 ? -15.993 18.157 2.093 1.00 78.44 875 ARG A CA 1
ATOM 5776 C C . ARG A 1 875 ? -15.140 17.368 1.095 1.00 78.44 875 ARG A C 1
ATOM 5778 O O . ARG A 1 875 ? -14.810 16.223 1.339 1.00 78.44 875 ARG A O 1
ATOM 5785 N N . ALA A 1 876 ? -14.733 17.968 -0.025 1.00 71.56 876 ALA A N 1
ATOM 5786 C CA . ALA A 1 876 ? -13.766 17.316 -0.920 1.00 71.56 876 ALA A CA 1
ATOM 5787 C C . ALA A 1 876 ? -12.408 17.122 -0.218 1.00 71.56 876 ALA A C 1
ATOM 5789 O O . ALA A 1 876 ? -11.966 18.029 0.485 1.00 71.56 876 ALA A O 1
ATOM 5790 N N . GLY A 1 877 ? -11.737 15.991 -0.466 1.00 73.38 877 GLY A N 1
ATOM 5791 C CA . GLY A 1 877 ? -10.396 15.717 0.065 1.00 73.38 877 GLY A CA 1
ATOM 5792 C C . GLY A 1 877 ? -10.359 15.211 1.510 1.00 73.38 877 GLY A C 1
ATOM 5793 O O . GLY A 1 877 ? -9.313 15.325 2.142 1.00 73.38 877 GLY A O 1
ATOM 5794 N N . HIS A 1 878 ? -11.479 14.693 2.030 1.00 85.88 878 HIS 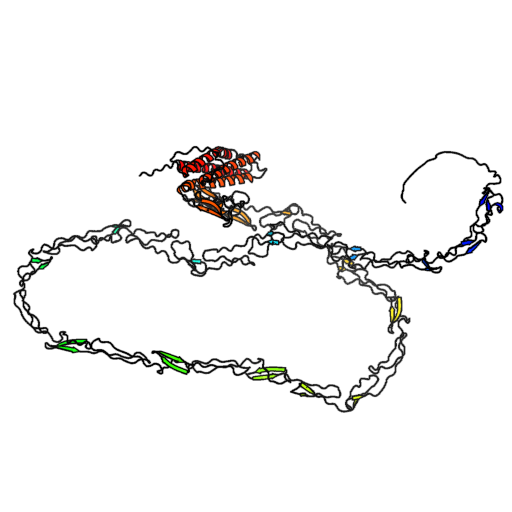A N 1
ATOM 5795 C CA . HIS A 1 878 ? -11.467 13.861 3.233 1.00 85.88 878 HIS A CA 1
ATOM 5796 C C . HIS A 1 878 ? -10.902 12.466 2.915 1.00 85.88 878 HIS A C 1
ATOM 5798 O O . HIS A 1 878 ? -10.969 12.017 1.768 1.00 85.88 878 HIS A O 1
ATOM 5804 N N . ASP A 1 879 ? -10.337 11.798 3.915 1.00 88.00 879 ASP A N 1
ATOM 5805 C CA . ASP A 1 879 ? -9.917 10.397 3.832 1.00 88.00 879 ASP A CA 1
ATOM 5806 C C . ASP A 1 879 ? -11.094 9.423 4.036 1.00 88.00 879 ASP A C 1
ATOM 5808 O O . ASP A 1 879 ? -12.240 9.832 4.206 1.00 88.00 879 ASP A O 1
ATOM 5812 N N . ALA A 1 880 ? -10.826 8.114 4.042 1.00 86.12 880 ALA A N 1
ATOM 5813 C CA . ALA A 1 880 ? -11.860 7.092 4.226 1.00 86.12 880 ALA A CA 1
ATOM 5814 C C . ALA A 1 880 ? -12.590 7.170 5.584 1.00 86.12 880 ALA A C 1
ATOM 5816 O O . ALA A 1 880 ? -13.697 6.654 5.700 1.00 86.12 880 ALA A O 1
ATOM 5817 N N . ALA A 1 881 ? -12.003 7.817 6.596 1.00 87.69 881 ALA A N 1
ATOM 5818 C CA . ALA A 1 881 ? -12.619 8.003 7.907 1.00 87.69 881 ALA A CA 1
ATOM 5819 C C . ALA A 1 881 ? -13.552 9.226 7.960 1.00 87.69 881 ALA A C 1
ATOM 5821 O O . ALA A 1 881 ? -14.229 9.425 8.969 1.00 87.69 881 ALA A O 1
ATOM 5822 N N . GLY A 1 882 ? -13.596 10.046 6.901 1.00 88.81 882 GLY A N 1
ATOM 5823 C CA . GLY A 1 882 ? -14.332 11.313 6.886 1.00 88.81 882 GLY A CA 1
ATOM 5824 C C . GLY A 1 882 ? -13.498 12.511 7.345 1.00 88.81 882 GLY A C 1
ATOM 5825 O O . GLY A 1 882 ? -14.032 13.613 7.523 1.00 88.81 882 GLY A O 1
ATOM 5826 N N . CYS A 1 883 ? -12.192 12.323 7.526 1.00 92.31 883 CYS A N 1
ATOM 5827 C CA . CYS A 1 883 ? -11.302 13.300 8.124 1.00 92.31 883 CYS A CA 1
ATOM 5828 C C . CYS A 1 883 ? -10.614 14.168 7.083 1.00 92.31 883 CYS A C 1
ATOM 5830 O O . CYS A 1 883 ? -10.113 13.690 6.069 1.00 92.31 883 CYS A O 1
ATOM 5832 N N . SER A 1 884 ? -10.558 15.472 7.347 1.00 89.81 884 SER A N 1
ATOM 5833 C CA . SER A 1 884 ? -9.760 16.404 6.551 1.00 89.81 884 SER A CA 1
ATOM 5834 C C . SER A 1 884 ? -8.665 17.018 7.411 1.00 89.81 884 SER A C 1
ATOM 5836 O O . SER A 1 884 ? -8.929 17.545 8.496 1.00 89.81 884 SER A O 1
ATOM 5838 N N . ALA A 1 885 ? -7.431 16.926 6.915 1.00 86.00 885 ALA A N 1
ATOM 5839 C CA . ALA A 1 885 ? -6.256 17.402 7.625 1.00 86.00 885 ALA A CA 1
ATOM 5840 C C . ALA A 1 885 ? -6.353 18.909 7.899 1.00 86.00 885 ALA A C 1
ATOM 5842 O O . ALA A 1 885 ? -6.683 19.708 7.017 1.00 86.00 885 ALA A O 1
ATOM 5843 N N . GLY A 1 886 ? -6.043 19.291 9.133 1.00 82.81 886 GLY A N 1
ATOM 5844 C CA . GLY A 1 886 ? -5.958 20.682 9.552 1.00 82.81 886 GLY A CA 1
ATOM 5845 C C . GLY A 1 886 ? -4.513 21.143 9.709 1.00 82.81 886 GLY A C 1
ATOM 5846 O O . GLY A 1 886 ? -3.604 20.319 9.820 1.00 82.81 886 GLY A O 1
ATOM 5847 N N . PRO A 1 887 ? -4.270 22.464 9.744 1.00 86.31 887 PRO A N 1
ATOM 5848 C CA . PRO A 1 887 ? -2.954 22.983 10.085 1.00 86.31 887 PRO A CA 1
ATOM 5849 C C . PRO A 1 887 ? -2.543 22.540 11.495 1.00 86.31 887 PRO A C 1
ATOM 5851 O O . PRO A 1 887 ? -3.384 22.426 12.392 1.00 86.31 887 PRO A O 1
ATOM 5854 N N . GLY A 1 888 ? -1.238 22.337 11.684 1.00 87.31 888 GLY A N 1
ATOM 5855 C CA . GLY A 1 888 ? -0.646 22.126 13.002 1.00 87.31 888 GLY A CA 1
ATOM 5856 C C . GLY A 1 888 ? -0.872 23.325 13.924 1.00 87.31 888 GLY A C 1
ATOM 5857 O O . GLY A 1 888 ? -0.897 24.476 13.478 1.00 87.31 888 GLY A O 1
ATOM 5858 N N . ARG A 1 889 ? -1.041 23.037 15.209 1.00 89.38 889 ARG A N 1
ATOM 5859 C CA . ARG A 1 889 ? -1.321 23.978 16.292 1.00 89.38 889 ARG A CA 1
ATOM 5860 C C . ARG A 1 889 ? -0.157 23.998 17.280 1.00 89.38 889 ARG A C 1
ATOM 5862 O O . ARG A 1 889 ? 0.551 23.005 17.436 1.00 89.38 889 ARG A O 1
ATOM 5869 N N . VAL A 1 890 ? 0.058 25.140 17.930 1.00 90.06 890 VAL A N 1
ATOM 5870 C CA . VAL A 1 890 ? 1.092 25.290 18.970 1.00 90.06 890 VAL A CA 1
ATOM 5871 C C . VAL A 1 890 ? 0.490 25.150 20.364 1.00 90.06 890 VAL A C 1
ATOM 5873 O O . VAL A 1 890 ? -0.703 25.373 20.549 1.00 90.06 890 VAL A O 1
ATOM 5876 N N . ASP A 1 891 ? 1.322 24.814 21.351 1.00 89.00 891 ASP A N 1
ATOM 5877 C CA . ASP A 1 891 ? 0.899 24.658 22.746 1.00 89.00 891 ASP A CA 1
ATOM 5878 C C . ASP A 1 891 ? 0.108 25.875 23.259 1.00 89.00 891 ASP A C 1
ATOM 5880 O O . ASP A 1 891 ? 0.533 27.026 23.122 1.00 89.00 891 ASP A O 1
ATOM 5884 N N . GLY A 1 892 ? -1.045 25.601 23.871 1.00 83.44 892 GLY A N 1
ATOM 5885 C CA . GLY A 1 892 ? -2.004 26.599 24.345 1.00 83.44 892 GLY A CA 1
ATOM 5886 C C . GLY A 1 892 ? -3.018 27.089 23.304 1.00 83.44 892 GLY A C 1
ATOM 5887 O O . GLY A 1 892 ? -3.905 27.857 23.675 1.00 83.44 892 GLY A O 1
ATOM 5888 N N . GLU A 1 893 ? -2.926 26.674 22.034 1.00 89.25 893 GLU A N 1
ATOM 5889 C CA . GLU A 1 893 ? -4.013 26.866 21.063 1.00 89.25 893 GLU A CA 1
ATOM 5890 C C . GLU A 1 893 ? -5.088 25.781 21.192 1.00 89.25 893 GLU A C 1
ATOM 5892 O O . GLU A 1 893 ? -4.806 24.652 21.592 1.00 89.25 893 GLU A O 1
ATOM 5897 N N . GLU A 1 894 ? -6.322 26.134 20.813 1.00 87.06 894 GLU A N 1
ATOM 5898 C CA . GLU A 1 894 ? -7.427 25.180 20.701 1.00 87.06 894 GLU A CA 1
ATOM 5899 C C . GLU A 1 894 ? -7.118 24.143 19.616 1.00 87.06 894 GLU A C 1
ATOM 5901 O O . GLU A 1 894 ? -6.804 24.489 18.465 1.00 87.06 894 GLU A O 1
ATOM 5906 N N . CYS A 1 895 ? -7.209 22.875 20.000 1.00 88.19 895 CYS A N 1
ATOM 5907 C CA . CYS A 1 895 ? -7.060 21.748 19.094 1.00 88.19 895 CYS A CA 1
ATOM 5908 C C . CYS A 1 895 ? -8.431 21.234 18.632 1.00 88.19 895 CYS A C 1
ATOM 5910 O O . CYS A 1 895 ? -9.439 21.922 18.805 1.00 88.19 895 CYS A O 1
ATOM 5912 N N . ALA A 1 896 ? -8.463 20.101 17.931 1.00 89.56 896 ALA A N 1
ATOM 5913 C CA . ALA A 1 896 ? -9.714 19.532 17.446 1.00 89.56 896 ALA A CA 1
ATOM 5914 C C . ALA A 1 896 ? -10.683 19.236 18.604 1.00 89.56 896 ALA A C 1
ATOM 5916 O O . ALA A 1 896 ? -10.256 18.835 19.675 1.00 89.56 896 ALA A O 1
ATOM 5917 N N . GLU A 1 897 ? -11.975 19.449 18.384 1.00 87.69 897 GLU A N 1
ATOM 5918 C CA . GLU A 1 897 ? -13.034 19.289 19.390 1.00 87.69 897 GLU A CA 1
ATOM 5919 C C . GLU A 1 897 ? -13.400 17.802 19.572 1.00 87.69 897 GLU A C 1
ATOM 5921 O O . GLU A 1 897 ? -13.599 17.094 18.577 1.00 87.69 897 GLU A O 1
ATOM 5926 N N . ASP A 1 898 ? -13.514 17.321 20.816 1.00 88.88 898 ASP A N 1
ATOM 5927 C CA . ASP A 1 898 ? -13.834 15.912 21.125 1.00 88.88 898 ASP A CA 1
ATOM 5928 C C . ASP A 1 898 ? -15.327 15.580 21.198 1.00 88.88 898 ASP A C 1
ATOM 5930 O O . ASP A 1 898 ? -15.703 14.418 21.369 1.00 88.88 898 ASP A O 1
ATOM 5934 N N . GLY A 1 899 ? -16.186 16.579 21.008 1.00 88.56 899 GLY A N 1
ATOM 5935 C CA . GLY A 1 899 ? -17.632 16.399 21.044 1.00 88.56 899 GLY A CA 1
ATOM 5936 C C . GLY A 1 899 ? -18.230 16.467 22.450 1.00 88.56 899 GLY A C 1
ATOM 5937 O O . GLY A 1 899 ? -19.454 16.324 22.576 1.00 88.56 899 GLY A O 1
ATOM 5938 N N . ASP A 1 900 ? -17.427 16.751 23.479 1.00 90.44 900 ASP A N 1
ATOM 5939 C CA . ASP A 1 900 ? -17.884 16.979 24.846 1.00 90.44 900 ASP A CA 1
ATOM 5940 C C . ASP A 1 900 ? -17.787 18.472 25.227 1.00 90.44 900 ASP A C 1
ATOM 5942 O O . ASP A 1 900 ? -16.705 19.009 25.415 1.00 90.44 900 ASP A O 1
ATOM 5946 N N . PRO A 1 901 ? -18.901 19.190 25.476 1.00 90.31 901 PRO A N 1
ATOM 5947 C CA . PRO A 1 901 ? -18.818 20.586 25.916 1.00 90.31 901 PRO A CA 1
ATOM 5948 C C . PRO A 1 901 ? -18.278 20.752 27.351 1.00 90.31 901 PRO A C 1
ATOM 5950 O O . PRO A 1 901 ? -18.249 21.882 27.864 1.00 90.31 901 PRO A O 1
ATOM 5953 N N . CYS A 1 902 ? -17.972 19.646 28.036 1.00 91.88 902 CYS A N 1
ATOM 5954 C CA . CYS A 1 902 ? -17.304 19.576 29.328 1.00 91.88 902 CYS A CA 1
ATOM 5955 C C . CYS A 1 902 ? -15.799 19.287 29.232 1.00 91.88 902 CYS A C 1
ATOM 5957 O O . CYS A 1 902 ? -15.195 19.036 30.276 1.00 91.88 902 CYS A O 1
ATOM 5959 N N . SER A 1 903 ? -15.186 19.351 28.053 1.00 90.62 903 SER A N 1
ATOM 5960 C CA . SER A 1 903 ? -13.734 19.281 27.883 1.00 90.62 903 SER A CA 1
ATOM 5961 C C . SER A 1 903 ? -13.144 20.662 27.544 1.00 90.62 903 SER A C 1
ATOM 5963 O O . SER A 1 903 ? -13.788 21.529 26.944 1.00 90.62 903 SER A O 1
ATOM 5965 N N . ASP A 1 904 ? -11.910 20.893 27.987 1.00 87.50 904 ASP A N 1
ATOM 5966 C CA . ASP A 1 904 ? -11.040 21.948 27.476 1.00 87.50 904 ASP A CA 1
ATOM 5967 C C . ASP A 1 904 ? -10.064 21.309 26.470 1.00 87.50 904 ASP A C 1
ATOM 5969 O O . ASP A 1 904 ? -9.151 20.581 26.865 1.00 87.50 904 ASP A O 1
ATOM 5973 N N . ASP A 1 905 ? -10.252 21.589 25.174 1.00 90.06 905 ASP A N 1
ATOM 5974 C CA . ASP A 1 905 ? -9.410 21.054 24.089 1.00 90.06 905 ASP A CA 1
ATOM 5975 C C . ASP A 1 905 ? -8.233 21.985 23.787 1.00 90.06 905 ASP A C 1
ATOM 5977 O O . ASP A 1 905 ? -8.377 22.991 23.078 1.00 90.06 905 ASP A O 1
ATOM 5981 N N . LEU A 1 906 ? -7.050 21.671 24.312 1.00 90.62 906 LEU A N 1
ATOM 5982 C CA . LEU A 1 906 ? -5.857 22.501 24.140 1.00 90.62 906 LEU A CA 1
ATOM 5983 C C . LEU A 1 906 ? -4.637 21.679 23.740 1.00 90.62 906 LEU A C 1
ATOM 5985 O O . LEU A 1 906 ? -4.428 20.552 24.187 1.00 90.62 906 LEU A O 1
ATOM 5989 N N . CYS A 1 907 ? -3.768 22.288 22.939 1.00 91.19 907 CYS A N 1
ATOM 5990 C CA . CYS A 1 907 ? -2.465 21.708 22.655 1.00 91.19 907 CYS A CA 1
ATOM 5991 C C . CYS A 1 907 ? -1.562 21.738 23.885 1.00 91.19 907 CYS A C 1
ATOM 5993 O O . CYS A 1 907 ? -1.301 22.808 24.448 1.00 91.19 907 CYS A O 1
ATOM 5995 N N . PHE A 1 908 ? -1.012 20.581 24.242 1.00 88.75 908 PHE A N 1
ATOM 5996 C CA . PHE A 1 908 ? 0.011 20.462 25.270 1.00 88.75 908 PHE A CA 1
ATOM 5997 C C . PHE A 1 908 ? 1.106 19.481 24.845 1.00 88.75 908 PHE A C 1
ATOM 5999 O O . PHE A 1 908 ? 0.856 18.293 24.637 1.00 88.75 908 PHE A O 1
ATOM 6006 N N . GLY A 1 909 ? 2.344 19.967 24.728 1.00 85.44 909 GLY A N 1
ATOM 6007 C CA . GLY A 1 909 ? 3.484 19.154 24.312 1.00 85.44 909 GLY A CA 1
ATOM 6008 C C . GLY A 1 909 ? 3.353 18.614 22.887 1.00 85.44 909 GLY A C 1
ATOM 6009 O O . GLY A 1 909 ? 3.812 17.502 22.626 1.00 85.44 909 GLY A O 1
ATOM 6010 N N . GLY A 1 910 ? 2.708 19.366 21.988 1.00 84.62 910 GLY A N 1
ATOM 6011 C CA . GLY A 1 910 ? 2.450 18.942 20.609 1.00 84.62 910 GLY A CA 1
ATOM 6012 C C . GLY A 1 910 ? 1.322 17.919 20.444 1.00 84.62 910 GLY A C 1
ATOM 6013 O O . GLY A 1 910 ? 1.132 17.443 19.333 1.00 84.62 910 GLY A O 1
ATOM 6014 N N . ARG A 1 911 ? 0.557 17.613 21.502 1.00 88.94 911 ARG A N 1
ATOM 6015 C CA . ARG A 1 911 ? -0.605 16.708 21.475 1.00 88.94 911 ARG A CA 1
ATOM 6016 C C . ARG A 1 911 ? -1.887 17.471 21.767 1.00 88.94 911 ARG A C 1
ATOM 6018 O O . ARG A 1 911 ? -1.865 18.400 22.574 1.00 88.94 911 ARG A O 1
ATOM 6025 N N . CYS A 1 912 ? -2.994 17.061 21.159 1.00 88.88 912 CYS A N 1
ATOM 6026 C CA . CYS A 1 912 ? -4.315 17.549 21.544 1.00 88.88 912 CYS A CA 1
ATOM 6027 C C . CYS A 1 912 ? -4.744 16.892 22.866 1.00 88.88 912 CYS A C 1
ATOM 6029 O O . CYS A 1 912 ? -4.891 15.672 22.939 1.00 88.88 912 CYS A O 1
ATOM 6031 N N . ALA A 1 913 ? -4.862 17.688 23.930 1.00 89.62 913 ALA A N 1
ATOM 6032 C CA . ALA A 1 913 ? -5.320 17.238 25.238 1.00 89.62 913 ALA A CA 1
ATOM 6033 C C . ALA A 1 913 ? -6.771 17.674 25.454 1.00 89.62 913 ALA A C 1
ATOM 6035 O O . ALA A 1 913 ? -7.092 18.846 25.273 1.00 89.62 913 ALA A O 1
ATOM 6036 N N . HIS A 1 914 ? -7.604 16.726 25.879 1.00 89.69 914 HIS A N 1
ATOM 6037 C CA . HIS A 1 914 ? -9.017 16.926 26.195 1.00 89.69 914 HIS A CA 1
ATOM 6038 C C . HIS A 1 914 ? -9.198 16.781 27.706 1.00 89.69 914 HIS A C 1
ATOM 6040 O O . HIS A 1 914 ? -9.374 15.674 28.226 1.00 89.69 914 HIS A O 1
ATOM 6046 N N . GLU A 1 915 ? -9.032 17.877 28.445 1.00 87.50 915 GLU A N 1
ATOM 6047 C CA . GLU A 1 915 ? -9.107 17.834 29.906 1.00 87.50 915 GLU A CA 1
ATOM 6048 C C . GLU A 1 915 ? -10.536 18.118 30.385 1.00 87.50 915 GLU A C 1
ATOM 6050 O O . GLU A 1 915 ? -11.107 19.142 30.017 1.00 87.50 915 GLU A O 1
ATOM 6055 N N . PRO A 1 916 ? -11.135 17.265 31.234 1.00 88.44 916 PRO A N 1
ATOM 6056 C CA . PRO A 1 916 ? -12.476 17.512 31.741 1.00 88.44 916 PRO A CA 1
ATOM 6057 C C . PRO A 1 916 ? -12.502 18.762 32.626 1.00 88.44 916 PRO A C 1
ATOM 6059 O O . PRO A 1 916 ? -11.669 18.936 33.526 1.00 88.44 916 PRO A O 1
ATOM 6062 N N . VAL A 1 917 ? -13.504 19.617 32.424 1.00 85.00 917 VAL A N 1
ATOM 6063 C CA . VAL A 1 917 ? -13.667 20.835 33.216 1.00 85.00 917 VAL A CA 1
ATOM 6064 C C . VAL A 1 917 ? -13.943 20.486 34.688 1.00 85.00 917 VAL A C 1
ATOM 6066 O O . VAL A 1 917 ? -14.669 19.535 34.986 1.00 85.00 917 VAL A O 1
ATOM 6069 N N . PRO A 1 918 ? -13.470 21.287 35.664 1.00 78.56 918 PRO A N 1
ATOM 6070 C CA . PRO A 1 918 ? -13.572 20.953 37.092 1.00 78.56 918 PRO A CA 1
ATOM 6071 C C . PRO A 1 918 ? -14.996 20.787 37.654 1.00 78.56 918 PRO A C 1
ATOM 6073 O O . PRO A 1 918 ? -15.166 20.355 38.795 1.00 78.56 918 PRO A O 1
ATOM 6076 N N . SER A 1 919 ? -16.026 21.210 36.916 1.00 79.94 919 SER A N 1
ATOM 6077 C CA . SER A 1 919 ? -17.421 21.134 37.346 1.00 79.94 919 SER A CA 1
ATOM 6078 C C . SER A 1 919 ? -18.373 20.958 36.162 1.00 79.94 919 SER A C 1
ATOM 6080 O O . SER A 1 919 ? -18.801 21.934 35.531 1.00 79.94 919 SER A O 1
ATOM 6082 N N . GLU A 1 920 ? -18.841 19.725 35.990 1.00 82.19 920 GLU A N 1
ATOM 6083 C CA . GLU A 1 920 ? -19.818 19.330 34.968 1.00 82.19 920 GLU A CA 1
ATOM 6084 C C . GLU A 1 920 ? -21.174 20.044 35.089 1.00 82.19 920 GLU A C 1
ATOM 6086 O O . GLU A 1 920 ? -21.911 20.174 34.115 1.00 82.19 920 GLU A O 1
ATOM 6091 N N . THR A 1 921 ? -21.506 20.599 36.261 1.00 78.50 921 THR A N 1
ATOM 6092 C CA . THR A 1 921 ? -22.785 21.304 36.493 1.00 78.50 921 THR A CA 1
ATOM 6093 C C . THR A 1 921 ? -23.019 22.503 35.563 1.00 78.50 921 THR A C 1
ATOM 6095 O O . THR A 1 921 ? -24.149 22.979 35.437 1.00 78.50 921 THR A O 1
ATOM 6098 N N . THR A 1 922 ? -21.966 22.994 34.902 1.00 76.69 922 THR A N 1
ATOM 6099 C CA . THR A 1 922 ? -22.020 24.141 33.985 1.00 76.69 922 THR A CA 1
ATOM 6100 C C . THR A 1 922 ? -22.134 23.760 32.505 1.00 76.69 922 THR A C 1
ATOM 6102 O O . THR A 1 922 ? -22.542 24.607 31.710 1.00 76.69 922 THR A O 1
ATOM 6105 N N . CYS A 1 923 ? -21.832 22.508 32.146 1.00 86.38 923 CYS A N 1
ATOM 6106 C CA . CYS A 1 923 ? -21.689 22.039 30.763 1.00 86.38 923 CYS A CA 1
ATOM 6107 C C . CYS A 1 923 ? -22.515 20.769 30.463 1.00 86.38 923 CYS A C 1
ATOM 6109 O O . CYS A 1 923 ? -23.110 20.672 29.392 1.00 86.38 923 CYS A O 1
ATOM 6111 N N . ALA A 1 924 ? -22.697 19.856 31.423 1.00 87.88 924 ALA A N 1
ATOM 6112 C CA . ALA A 1 924 ? -23.479 18.634 31.222 1.00 87.88 924 ALA A CA 1
ATOM 6113 C C . ALA A 1 924 ? -24.931 18.907 30.776 1.00 87.88 924 ALA A C 1
ATOM 6115 O O . ALA A 1 924 ? -25.402 18.242 29.851 1.00 87.88 924 ALA A O 1
ATOM 6116 N N . PRO A 1 925 ? -25.647 19.925 31.311 1.00 90.56 925 PRO A N 1
ATOM 6117 C CA . PRO A 1 925 ? -26.996 20.238 30.837 1.00 90.56 925 PRO A CA 1
ATOM 6118 C C . PRO A 1 925 ? -27.054 20.696 29.371 1.00 90.56 925 PRO A C 1
ATOM 6120 O O . PRO A 1 925 ? -28.096 20.561 28.738 1.00 90.56 925 PRO A O 1
ATOM 6123 N N . VAL A 1 926 ? -25.966 21.246 28.813 1.00 91.06 926 VAL A N 1
ATOM 6124 C CA . VAL A 1 926 ? -25.937 21.709 27.414 1.00 91.06 926 VAL A CA 1
ATOM 6125 C C . VAL A 1 926 ? -25.466 20.637 26.424 1.00 91.06 926 VAL A C 1
ATOM 6127 O O . VAL A 1 926 ? -25.538 20.887 25.223 1.00 91.06 926 VAL A O 1
ATOM 6130 N N . GLY A 1 927 ? -25.065 19.446 26.888 1.00 89.69 927 GLY A N 1
ATOM 6131 C CA . GLY A 1 927 ? -24.531 18.353 26.059 1.00 89.69 927 GLY A CA 1
ATOM 6132 C C . GLY A 1 927 ? -25.397 17.976 24.857 1.00 89.69 927 GLY A C 1
ATOM 6133 O O . GLY A 1 927 ? -24.911 17.845 23.736 1.00 89.69 927 GLY A O 1
ATOM 6134 N N . GLU A 1 928 ? -26.710 17.855 25.052 1.00 88.31 928 GLU A N 1
ATOM 6135 C CA . GLU A 1 928 ? -27.636 17.541 23.957 1.00 88.31 928 GLU A CA 1
ATOM 6136 C C . GLU A 1 928 ? -27.728 18.690 22.936 1.00 88.31 928 GLU A C 1
ATOM 6138 O O . GLU A 1 928 ? -27.672 18.474 21.725 1.00 88.31 928 GLU A O 1
ATOM 6143 N N . ALA A 1 929 ? -27.810 19.936 23.416 1.00 91.81 929 ALA A N 1
ATOM 6144 C CA . ALA A 1 929 ? -27.839 21.113 22.552 1.00 91.81 929 ALA A CA 1
ATOM 6145 C C . ALA A 1 929 ? -26.519 21.297 21.780 1.00 91.81 929 ALA A C 1
ATOM 6147 O O . ALA A 1 929 ? -26.540 21.761 20.639 1.00 91.81 929 ALA A O 1
ATOM 6148 N N . PHE A 1 930 ? -25.390 20.921 22.382 1.00 92.75 930 PHE A N 1
ATOM 6149 C CA . PHE A 1 930 ? -24.069 20.966 21.763 1.00 92.75 930 PHE A CA 1
ATOM 6150 C C . PHE A 1 930 ? -23.952 19.967 20.608 1.00 92.75 930 PHE A C 1
ATOM 6152 O O . PHE A 1 930 ? -23.664 20.376 19.483 1.00 92.75 930 PHE A O 1
ATOM 6159 N N . ARG A 1 931 ? -24.320 18.699 20.831 1.00 91.00 931 ARG A N 1
ATOM 6160 C CA . ARG A 1 931 ? -24.353 17.670 19.775 1.00 91.00 931 ARG A CA 1
ATOM 6161 C C . ARG A 1 931 ? -25.264 18.059 18.610 1.00 91.00 931 ARG A C 1
ATOM 6163 O O . ARG A 1 931 ? -24.880 17.938 17.448 1.00 91.00 931 ARG A O 1
ATOM 6170 N N . TRP A 1 932 ? -26.439 18.628 18.900 1.00 90.88 932 TRP A N 1
ATOM 6171 C CA . TRP A 1 932 ? -27.309 19.200 17.866 1.00 90.88 932 TRP A CA 1
ATOM 6172 C C . TRP A 1 932 ? -26.634 20.325 17.073 1.00 90.88 932 TRP A C 1
ATOM 6174 O O . TRP A 1 932 ? -26.852 20.422 15.866 1.00 90.88 932 TRP A O 1
ATOM 6184 N N . ALA A 1 933 ? -25.857 21.196 17.720 1.00 92.75 933 ALA A N 1
ATOM 6185 C CA . ALA A 1 933 ? -25.145 22.271 17.034 1.00 92.75 933 ALA A CA 1
ATOM 6186 C C . ALA A 1 933 ? -24.066 21.717 16.087 1.00 92.75 933 ALA A C 1
ATOM 6188 O O . ALA A 1 933 ? -24.065 22.105 14.916 1.00 92.75 933 ALA A O 1
ATOM 6189 N N . LEU A 1 934 ? -23.241 20.770 16.550 1.00 91.88 934 LEU A N 1
ATOM 6190 C CA . LEU A 1 934 ? -22.186 20.127 15.753 1.00 91.88 934 LEU A CA 1
ATOM 6191 C C . LEU A 1 934 ? -22.749 19.371 14.545 1.00 91.88 934 LEU A C 1
ATOM 6193 O O . LEU A 1 934 ? -22.334 19.594 13.408 1.00 91.88 934 LEU A O 1
ATOM 6197 N N . ALA A 1 935 ? -23.772 18.545 14.744 1.00 89.62 935 ALA A N 1
ATOM 6198 C CA . ALA A 1 935 ? -24.368 17.790 13.647 1.00 89.62 935 ALA A CA 1
ATOM 6199 C C . ALA A 1 935 ? -25.072 18.681 12.611 1.00 89.62 935 ALA A C 1
ATOM 6201 O O . ALA A 1 935 ? -25.032 18.422 11.405 1.00 89.62 935 ALA A O 1
ATOM 6202 N N . LEU A 1 936 ? -25.702 19.782 13.044 1.00 90.50 936 LEU A N 1
ATOM 6203 C CA . LEU A 1 936 ? -26.267 20.756 12.106 1.00 90.50 936 LEU A CA 1
ATOM 6204 C C . LEU A 1 936 ? -25.178 21.532 11.362 1.00 90.50 936 LEU A C 1
ATOM 6206 O O . LEU A 1 936 ? -25.377 21.844 10.187 1.00 90.50 936 LEU A O 1
ATOM 6210 N N . GLN A 1 937 ? -24.042 21.808 12.004 1.00 90.56 937 GLN A N 1
ATOM 6211 C CA . GLN A 1 937 ? -22.863 22.369 11.346 1.00 90.56 937 GLN A CA 1
ATOM 6212 C C . GLN A 1 937 ? -22.329 21.410 10.271 1.00 90.56 937 GLN A C 1
ATOM 6214 O O . GLN A 1 937 ? -22.139 21.834 9.129 1.00 90.56 937 GLN A O 1
ATOM 6219 N N . GLY A 1 938 ? -22.183 20.118 10.589 1.00 87.38 938 GLY A N 1
ATOM 6220 C CA . GLY A 1 938 ? -21.793 19.066 9.640 1.00 87.38 938 GLY A CA 1
ATOM 6221 C C . GLY A 1 938 ? -22.734 18.980 8.434 1.00 87.38 938 GLY A C 1
ATOM 6222 O O . GLY A 1 938 ? -22.297 19.035 7.282 1.00 87.38 938 GLY A O 1
ATOM 6223 N N . LEU A 1 939 ? -24.049 18.991 8.675 1.00 86.38 939 LEU A N 1
ATOM 6224 C CA . LEU A 1 939 ? -25.052 19.007 7.604 1.00 86.38 939 LEU A CA 1
ATOM 6225 C C . LEU A 1 939 ? -24.937 20.250 6.697 1.00 86.38 939 LEU A C 1
ATOM 6227 O O . LEU A 1 939 ? -25.166 20.163 5.488 1.00 86.38 939 LEU A O 1
ATOM 6231 N N . VAL A 1 940 ? -24.600 21.418 7.257 1.00 89.69 940 VAL A N 1
ATOM 6232 C CA . VAL A 1 940 ? -24.389 22.656 6.480 1.00 89.69 940 VAL A CA 1
ATOM 6233 C C . VAL A 1 940 ? -23.112 22.581 5.652 1.00 89.69 940 VAL A C 1
ATOM 6235 O O . VAL A 1 940 ? -23.145 22.981 4.485 1.00 89.69 940 VAL A O 1
ATOM 6238 N N . ARG A 1 941 ? -22.025 22.038 6.215 1.00 87.19 941 ARG A N 1
ATOM 6239 C CA . ARG A 1 941 ? -20.769 21.785 5.491 1.00 87.19 941 ARG A CA 1
ATOM 6240 C C . ARG A 1 941 ? -21.025 20.927 4.255 1.00 87.19 941 ARG A C 1
ATOM 6242 O O . ARG A 1 941 ? -20.594 21.302 3.166 1.00 87.19 941 ARG A O 1
ATOM 6249 N N . GLY A 1 942 ? -21.806 19.855 4.395 1.00 83.50 942 GLY A N 1
ATOM 6250 C CA . GLY A 1 942 ? -22.150 18.994 3.263 1.00 83.50 942 GLY A CA 1
ATOM 6251 C C . GLY A 1 942 ? -23.032 19.651 2.217 1.00 83.50 942 GLY A C 1
ATOM 6252 O O . GLY A 1 942 ? -22.720 19.609 1.031 1.00 83.50 942 GLY A O 1
ATOM 6253 N N . LEU A 1 943 ? -24.063 20.383 2.644 1.00 85.81 943 LEU A N 1
ATOM 6254 C CA . LEU A 1 943 ? -24.864 21.201 1.730 1.00 85.81 943 LEU A CA 1
ATOM 6255 C C . LEU A 1 943 ? -24.010 22.221 0.955 1.00 85.81 943 LEU A C 1
ATOM 6257 O O . LEU A 1 943 ? -24.298 22.502 -0.207 1.00 85.81 943 LEU A O 1
ATOM 6261 N N . SER A 1 944 ? -22.997 22.807 1.597 1.00 87.62 944 SER A N 1
ATOM 6262 C CA . SER A 1 944 ? -22.079 23.764 0.971 1.00 87.62 944 SER A CA 1
ATOM 6263 C C . SER A 1 944 ? -21.210 23.086 -0.089 1.00 87.62 944 SER A C 1
ATOM 6265 O O . SER A 1 944 ? -21.114 23.581 -1.213 1.00 87.62 944 SER A O 1
ATOM 6267 N N . ALA A 1 945 ? -20.648 21.920 0.234 1.00 83.50 945 ALA A N 1
ATOM 6268 C CA . ALA A 1 945 ? -19.829 21.139 -0.684 1.00 83.50 945 ALA A CA 1
ATOM 6269 C C . ALA A 1 945 ? -20.620 20.635 -1.900 1.00 83.50 945 ALA A C 1
ATOM 6271 O O . ALA A 1 945 ? -20.179 20.850 -3.029 1.00 83.50 945 ALA A O 1
ATOM 6272 N N . ASP A 1 946 ? -21.824 20.091 -1.690 1.00 82.56 946 ASP A N 1
ATOM 6273 C CA . ASP A 1 946 ? -22.721 19.643 -2.766 1.00 82.56 946 ASP A CA 1
ATOM 6274 C C . ASP A 1 946 ? -23.031 20.789 -3.751 1.00 82.56 946 ASP A C 1
ATOM 6276 O O . ASP A 1 946 ? -23.070 20.608 -4.969 1.00 82.56 946 ASP A O 1
ATOM 6280 N N . VAL A 1 947 ? -23.240 22.009 -3.237 1.00 85.06 947 VAL A N 1
ATOM 6281 C CA . VAL A 1 947 ? -23.484 23.202 -4.067 1.00 85.06 947 VAL A CA 1
ATOM 6282 C C . VAL A 1 947 ? -22.212 23.671 -4.781 1.00 85.06 947 VAL A C 1
ATOM 6284 O O . VAL A 1 947 ? -22.301 24.146 -5.917 1.00 85.06 947 VAL A O 1
ATOM 6287 N N . ALA A 1 948 ? -21.045 23.559 -4.143 1.00 83.12 948 ALA A N 1
ATOM 6288 C CA . ALA A 1 948 ? -19.761 23.968 -4.710 1.00 83.12 948 ALA A CA 1
ATOM 6289 C C . ALA A 1 948 ? -19.303 23.042 -5.848 1.00 83.12 948 ALA A C 1
ATOM 6291 O O . ALA A 1 948 ? -18.828 23.531 -6.871 1.00 83.12 948 ALA A O 1
ATOM 6292 N N . GLN A 1 949 ? -19.497 21.730 -5.695 1.00 78.69 949 GLN A N 1
ATOM 6293 C CA . GLN A 1 949 ? -19.105 20.702 -6.667 1.00 78.69 949 GLN A CA 1
ATOM 6294 C C . GLN A 1 949 ? -20.082 20.569 -7.846 1.00 78.69 949 GLN A C 1
ATOM 6296 O O . GLN A 1 949 ? -19.863 19.768 -8.754 1.00 78.69 949 GLN A O 1
ATOM 6301 N N . TYR A 1 950 ? -21.165 21.352 -7.867 1.00 74.25 950 TYR A N 1
ATOM 6302 C CA . TYR A 1 950 ? -22.146 21.279 -8.941 1.00 74.25 950 TYR A CA 1
ATOM 6303 C C . TYR A 1 950 ? -21.537 21.708 -10.294 1.00 74.25 950 TYR A C 1
ATOM 6305 O O . TYR A 1 950 ? -21.047 22.840 -10.402 1.00 74.25 950 TYR A O 1
ATOM 6313 N N . PRO A 1 951 ? -21.610 20.861 -11.342 1.00 66.06 951 PRO A N 1
ATOM 6314 C CA . PRO A 1 951 ? -20.917 21.095 -12.606 1.00 66.06 951 PRO A CA 1
ATOM 6315 C C . PRO A 1 951 ? -21.406 22.353 -13.339 1.00 66.06 951 PRO A C 1
ATOM 6317 O O . PRO A 1 951 ? -22.611 22.601 -13.487 1.00 66.06 951 PRO A O 1
ATOM 6320 N N . ASP A 1 952 ? -20.453 23.141 -13.844 1.00 59.09 952 ASP A N 1
ATOM 6321 C CA . ASP A 1 952 ? -20.726 24.330 -14.654 1.00 59.09 952 ASP A CA 1
ATOM 6322 C C . ASP A 1 952 ? -21.480 23.945 -15.943 1.00 59.09 952 ASP A C 1
ATOM 6324 O O . ASP A 1 952 ? -21.138 22.990 -16.636 1.00 59.09 952 ASP A O 1
ATOM 6328 N N . GLY A 1 953 ? -22.547 24.683 -16.275 1.00 57.69 953 GLY A N 1
ATOM 6329 C CA . GLY A 1 953 ? -23.369 24.429 -17.470 1.00 57.69 953 GLY A CA 1
ATOM 6330 C C . GLY A 1 953 ? -24.550 23.463 -17.280 1.00 57.69 953 GLY A C 1
ATOM 6331 O O . GLY A 1 953 ? -25.409 23.393 -18.158 1.00 57.69 953 GLY A O 1
ATOM 6332 N N . ALA A 1 954 ? -24.688 22.807 -16.121 1.00 59.94 954 ALA A N 1
ATOM 6333 C CA . ALA A 1 954 ? -25.778 21.865 -15.815 1.00 59.94 954 ALA A CA 1
ATOM 6334 C C . ALA A 1 954 ? -27.090 22.523 -15.312 1.00 59.94 954 ALA A C 1
ATOM 6336 O O . ALA A 1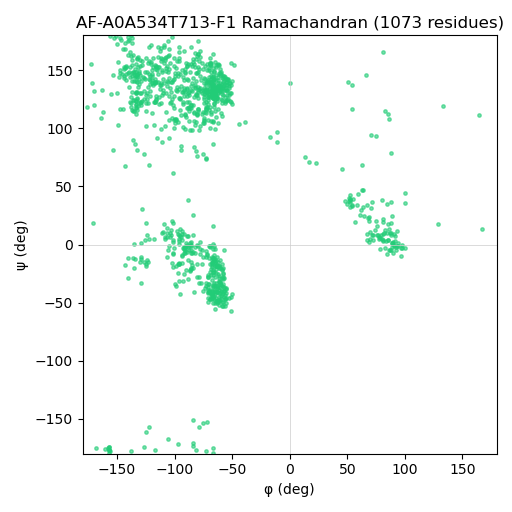 954 ? -27.867 21.902 -14.590 1.00 59.94 954 ALA A O 1
ATOM 6337 N N . GLY A 1 955 ? -27.350 23.791 -15.652 1.00 61.91 955 GLY A N 1
ATOM 6338 C CA . GLY A 1 955 ? -28.639 24.460 -15.391 1.00 61.91 955 GLY A CA 1
ATOM 6339 C C . GLY A 1 955 ? -28.741 25.333 -14.125 1.00 61.91 955 GLY A C 1
ATOM 6340 O O . GLY A 1 955 ? -29.691 26.111 -14.013 1.00 61.91 955 GLY A O 1
ATOM 6341 N N . MET A 1 956 ? -27.761 25.314 -13.205 1.00 75.56 956 MET A N 1
ATOM 6342 C CA . MET A 1 956 ? -27.703 26.288 -12.100 1.00 75.56 956 MET A CA 1
ATOM 6343 C C . MET A 1 956 ? -26.994 27.569 -12.554 1.00 75.56 956 MET A C 1
ATOM 6345 O O . MET A 1 956 ? -25.823 27.545 -12.919 1.00 75.56 956 MET A O 1
ATOM 6349 N N . ALA A 1 957 ? -27.678 28.715 -12.500 1.00 79.31 957 ALA A N 1
ATOM 6350 C CA . ALA A 1 957 ? -27.028 29.998 -12.760 1.00 79.31 957 ALA A CA 1
ATOM 6351 C C . ALA A 1 957 ? -25.946 30.276 -11.700 1.00 79.31 957 ALA A C 1
ATOM 6353 O O . ALA A 1 957 ? -26.233 30.194 -10.505 1.00 79.31 957 ALA A O 1
ATOM 6354 N N . GLN A 1 958 ? -24.747 30.687 -12.125 1.00 82.38 958 GLN A N 1
ATOM 6355 C CA . GLN A 1 958 ? -23.610 30.993 -11.241 1.00 82.38 958 GLN A CA 1
ATOM 6356 C C . GLN A 1 958 ? -23.991 31.950 -10.098 1.00 82.38 958 GLN A C 1
ATOM 6358 O O . GLN A 1 958 ? -23.731 31.674 -8.936 1.00 82.38 958 GLN A O 1
ATOM 6363 N N . LYS A 1 959 ? -24.768 32.999 -10.397 1.00 83.44 959 LYS A N 1
ATOM 6364 C CA . LYS A 1 959 ? -25.301 33.935 -9.391 1.00 83.44 959 LYS A CA 1
ATOM 6365 C C . LYS A 1 959 ? -26.147 33.259 -8.299 1.00 83.44 959 LYS A C 1
ATOM 6367 O O . LYS A 1 959 ? -26.182 33.730 -7.165 1.00 83.44 959 LYS A O 1
ATOM 6372 N N . THR A 1 960 ? -26.877 32.199 -8.641 1.00 82.94 960 THR A N 1
ATOM 6373 C CA . THR A 1 960 ? -27.664 31.414 -7.680 1.00 82.94 960 THR A CA 1
ATOM 6374 C C . THR A 1 960 ? -26.759 30.515 -6.845 1.00 82.94 960 THR A C 1
ATOM 6376 O O . THR A 1 960 ? -26.984 30.430 -5.640 1.00 82.94 960 THR A O 1
ATOM 6379 N N . ARG A 1 961 ? -25.729 29.907 -7.452 1.00 85.12 961 ARG A N 1
ATOM 6380 C CA . ARG A 1 961 ? -24.701 29.129 -6.742 1.00 85.12 961 ARG A CA 1
ATOM 6381 C C . ARG A 1 961 ? -23.989 29.988 -5.698 1.00 85.12 961 ARG A C 1
ATOM 6383 O O . ARG A 1 961 ? -24.019 29.653 -4.519 1.00 85.12 961 ARG A O 1
ATOM 6390 N N . ASP A 1 962 ? -23.476 31.146 -6.104 1.00 87.38 962 ASP A N 1
ATOM 6391 C CA . ASP A 1 962 ? -22.743 32.061 -5.222 1.00 87.38 962 ASP A CA 1
ATOM 6392 C C . ASP A 1 962 ? -23.622 32.559 -4.061 1.00 87.38 962 ASP A C 1
ATOM 6394 O O . ASP A 1 962 ? -23.183 32.637 -2.916 1.00 87.38 962 ASP A O 1
ATOM 6398 N N . LEU A 1 963 ? -24.903 32.847 -4.332 1.00 86.38 963 LEU A N 1
ATOM 6399 C CA . LEU A 1 963 ? -25.862 33.256 -3.303 1.00 86.38 963 LEU A CA 1
ATOM 6400 C C . LEU A 1 963 ? -26.177 32.131 -2.303 1.00 86.38 963 LEU A C 1
ATOM 6402 O O . LEU A 1 963 ? -26.416 32.417 -1.129 1.00 86.38 963 LEU A O 1
ATOM 6406 N N . LEU A 1 964 ? -26.243 30.877 -2.760 1.00 86.00 964 LEU A N 1
ATOM 6407 C CA . LEU A 1 964 ? -26.461 29.718 -1.892 1.00 86.00 964 LEU A CA 1
ATOM 6408 C C . LEU A 1 964 ? -25.235 29.473 -1.008 1.00 86.00 964 LEU A C 1
ATOM 6410 O O . LEU A 1 964 ? -25.401 29.363 0.205 1.00 86.00 964 LEU A O 1
ATOM 6414 N N . LEU A 1 965 ? -24.031 29.483 -1.587 1.00 88.94 965 LEU A N 1
ATOM 6415 C CA . LEU A 1 965 ? -22.774 29.315 -0.851 1.00 88.94 965 LEU A CA 1
ATOM 6416 C C . LEU A 1 965 ? -22.580 30.409 0.202 1.00 88.94 965 LEU A C 1
ATOM 6418 O O . LEU A 1 965 ? -22.317 30.094 1.356 1.00 88.94 965 LEU A O 1
ATOM 6422 N N . ALA A 1 966 ? -22.817 31.679 -0.147 1.00 88.69 966 ALA A N 1
ATOM 6423 C CA . ALA A 1 966 ? -22.706 32.795 0.797 1.00 88.69 966 ALA A CA 1
ATOM 6424 C C . ALA A 1 966 ? -23.686 32.699 1.982 1.00 88.69 966 ALA A C 1
ATOM 6426 O O . ALA A 1 966 ? -23.435 33.248 3.052 1.00 88.69 966 ALA A O 1
ATOM 6427 N N . ARG A 1 967 ? -24.832 32.033 1.800 1.00 88.69 967 ARG A N 1
ATOM 6428 C CA . ARG A 1 967 ? -25.791 31.798 2.888 1.00 88.69 967 ARG A CA 1
ATOM 6429 C C . ARG A 1 967 ? -25.430 30.590 3.725 1.00 88.69 967 ARG A C 1
ATOM 6431 O O . ARG A 1 967 ? -25.596 30.643 4.936 1.00 88.69 967 ARG A O 1
ATOM 6438 N N . LEU A 1 968 ? -24.990 29.510 3.086 1.00 89.44 968 LEU A N 1
ATOM 6439 C CA . LEU A 1 968 ? -24.552 28.307 3.784 1.00 89.44 968 LEU A CA 1
ATOM 6440 C C . LEU A 1 968 ? -23.330 28.612 4.651 1.00 89.44 968 LEU A C 1
ATOM 6442 O O . LEU A 1 968 ? -23.336 28.233 5.813 1.00 89.44 968 LEU A O 1
ATOM 6446 N N . SER A 1 969 ? -22.378 29.406 4.157 1.00 89.19 969 SER A N 1
ATOM 6447 C CA . SER A 1 969 ? -21.227 29.846 4.952 1.00 89.19 969 SER A CA 1
ATOM 6448 C C . SER A 1 969 ? -21.626 30.707 6.157 1.00 89.19 969 SER A C 1
ATOM 6450 O O . SER A 1 969 ? -21.104 30.510 7.249 1.00 89.19 969 SER A O 1
ATOM 6452 N N . ALA A 1 970 ? -22.595 31.618 6.005 1.00 88.19 970 ALA A N 1
ATOM 6453 C CA . ALA A 1 970 ? -23.110 32.408 7.127 1.00 88.19 970 ALA A CA 1
ATOM 6454 C C . ALA A 1 970 ? -23.821 31.536 8.181 1.00 88.19 970 ALA A C 1
ATOM 6456 O O . ALA A 1 970 ? -23.667 31.752 9.380 1.00 88.19 970 ALA A O 1
ATOM 6457 N N . VAL A 1 971 ? -24.586 30.536 7.733 1.00 90.00 971 VAL A N 1
ATOM 6458 C CA . VAL A 1 971 ? -25.260 29.571 8.614 1.00 90.00 971 VAL A CA 1
ATOM 6459 C C . VAL A 1 971 ? -24.243 28.670 9.324 1.00 90.00 971 VAL A C 1
ATOM 6461 O O . VAL A 1 971 ? -24.416 28.394 10.507 1.00 90.00 971 VAL A O 1
ATOM 6464 N N . GLU A 1 972 ? -23.185 28.235 8.638 1.00 90.50 972 GLU A N 1
ATOM 6465 C CA . GLU A 1 972 ? -22.097 27.447 9.231 1.00 90.50 972 GLU A CA 1
ATOM 6466 C C . GLU A 1 972 ? -21.399 28.230 10.346 1.00 90.50 972 GLU A C 1
ATOM 6468 O O . GLU A 1 972 ? -21.257 27.711 11.449 1.00 90.50 972 GLU A O 1
ATOM 6473 N N . ALA A 1 973 ? -21.053 29.497 10.093 1.00 88.88 973 ALA A N 1
ATOM 6474 C CA . ALA A 1 973 ? -20.408 30.367 11.077 1.00 88.88 973 ALA A CA 1
ATOM 6475 C C . ALA A 1 973 ? -21.279 30.615 12.323 1.00 88.88 973 ALA A C 1
ATOM 6477 O O . ALA A 1 973 ? -20.774 30.668 13.442 1.00 88.88 973 ALA A O 1
ATOM 6478 N N . ASP A 1 974 ? -22.600 30.749 12.161 1.00 90.88 974 ASP A N 1
ATOM 6479 C CA . ASP A 1 974 ? -23.500 30.887 13.311 1.00 90.88 974 ASP A CA 1
ATOM 6480 C C . ASP A 1 974 ? -23.631 29.568 14.112 1.00 90.88 974 ASP A C 1
ATOM 6482 O O . ASP A 1 974 ? -23.774 29.633 15.338 1.00 90.88 974 ASP A O 1
ATOM 6486 N N . PHE A 1 975 ? -23.584 28.384 13.475 1.00 92.31 975 PHE A N 1
ATOM 6487 C CA . PHE A 1 975 ? -23.542 27.102 14.204 1.00 92.31 975 PHE A CA 1
ATOM 6488 C C . PHE A 1 975 ? -22.213 26.900 14.927 1.00 92.31 975 PHE A C 1
ATOM 6490 O O . PHE A 1 975 ? -22.239 26.496 16.084 1.00 92.31 975 PHE A O 1
ATOM 6497 N N . ASP A 1 976 ? -21.096 27.260 14.296 1.00 90.31 976 ASP A N 1
ATOM 6498 C CA . ASP A 1 976 ? -19.764 27.242 14.908 1.00 90.31 976 ASP A CA 1
ATOM 6499 C C . ASP A 1 976 ? -19.729 28.090 16.187 1.00 90.31 976 ASP A C 1
ATOM 6501 O O . ASP A 1 976 ? -19.449 27.603 17.282 1.00 90.31 976 ASP A O 1
ATOM 6505 N N . ALA A 1 977 ? -20.172 29.347 16.085 1.00 90.25 977 ALA A N 1
ATOM 6506 C CA . ALA A 1 977 ? -20.285 30.236 17.235 1.00 90.25 977 ALA A CA 1
ATOM 6507 C C . ALA A 1 977 ? -21.253 29.697 18.303 1.00 90.25 977 ALA A C 1
ATOM 6509 O O . ALA A 1 977 ? -21.067 29.950 19.494 1.00 90.25 977 ALA A O 1
ATOM 6510 N N . THR A 1 978 ? -22.300 28.972 17.893 1.00 92.94 978 THR A N 1
ATOM 6511 C CA . THR A 1 978 ? -23.245 28.334 18.818 1.00 92.94 978 THR A CA 1
ATOM 6512 C C . THR A 1 978 ? -22.589 27.185 19.574 1.00 92.94 978 THR A C 1
ATOM 6514 O O . THR A 1 978 ? -22.716 27.148 20.796 1.00 92.94 978 THR A O 1
ATOM 6517 N N . ALA A 1 979 ? -21.871 26.295 18.886 1.00 92.44 979 ALA A N 1
ATOM 6518 C CA . ALA A 1 979 ? -21.132 25.198 19.501 1.00 92.44 979 ALA A CA 1
ATOM 6519 C C . ALA A 1 979 ? -20.092 25.737 20.497 1.00 92.44 979 ALA A C 1
ATOM 6521 O O . ALA A 1 979 ? -20.138 25.376 21.671 1.00 92.44 979 ALA A O 1
ATOM 6522 N N . ARG A 1 980 ? -19.275 26.722 20.093 1.00 90.50 980 ARG A N 1
ATOM 6523 C CA . ARG A 1 980 ? -18.266 27.347 20.971 1.00 90.50 980 ARG A CA 1
ATOM 6524 C C . ARG A 1 980 ? -18.872 27.952 22.238 1.00 90.50 980 ARG A C 1
ATOM 6526 O O . ARG A 1 980 ? -18.383 27.701 23.334 1.00 90.50 980 ARG A O 1
ATOM 6533 N N . VAL A 1 981 ? -19.983 28.685 22.123 1.00 91.31 981 VAL A N 1
ATOM 6534 C CA . VAL A 1 981 ? -20.687 29.245 23.293 1.00 91.31 981 VAL A CA 1
ATOM 6535 C C . VAL A 1 981 ? -21.222 28.154 24.225 1.00 91.31 981 VAL A C 1
ATOM 6537 O O . VAL A 1 981 ? -21.204 28.333 25.444 1.00 91.31 981 VAL A O 1
ATOM 6540 N N . LEU A 1 982 ? -21.711 27.036 23.684 1.00 91.88 982 LEU A N 1
ATOM 6541 C CA . LEU A 1 982 ? -22.193 25.912 24.490 1.00 91.88 982 LEU A CA 1
ATOM 6542 C C . LEU A 1 982 ? -21.036 25.176 25.189 1.00 91.88 982 LEU A C 1
ATOM 6544 O O . LEU A 1 982 ? -21.177 24.855 26.368 1.00 91.88 982 LEU A O 1
ATOM 6548 N N . ALA A 1 983 ? -19.875 25.045 24.545 1.00 89.12 983 ALA A N 1
ATOM 6549 C CA . ALA A 1 983 ? -18.634 24.583 25.179 1.00 89.12 983 ALA A CA 1
ATOM 6550 C C . ALA A 1 983 ? -18.081 25.581 26.224 1.00 89.12 983 ALA A C 1
ATOM 6552 O O . ALA A 1 983 ? -17.255 25.242 27.059 1.00 89.12 983 ALA A O 1
ATOM 6553 N N . GLY A 1 984 ? -18.587 26.820 26.263 1.00 85.81 984 GLY A N 1
ATOM 6554 C CA . GLY A 1 984 ? -18.121 27.858 27.193 1.00 85.81 984 GLY A CA 1
ATOM 6555 C C . GLY A 1 984 ? -16.948 28.687 26.671 1.00 85.81 984 GLY A C 1
ATOM 6556 O O . GLY A 1 984 ? -16.420 29.522 27.406 1.00 85.81 984 GLY A O 1
ATOM 6557 N N . LYS A 1 985 ? -16.589 28.507 25.397 1.00 84.69 985 LYS A N 1
ATOM 6558 C CA . LYS A 1 985 ? -15.567 29.264 24.670 1.00 84.69 985 LYS A CA 1
ATOM 6559 C C . LYS A 1 985 ? -16.146 30.628 24.216 1.00 84.69 985 LYS A C 1
ATOM 6561 O O . LYS A 1 985 ? -17.354 30.747 23.962 1.00 84.69 985 LYS A O 1
ATOM 6566 N N . PRO A 1 986 ? -15.335 31.701 24.127 1.00 71.75 986 PRO A N 1
ATOM 6567 C CA . PRO A 1 986 ? -15.812 33.019 23.707 1.00 71.75 986 PRO A CA 1
ATOM 6568 C C . PRO A 1 986 ? -16.244 33.006 22.232 1.00 71.75 986 PRO A C 1
ATOM 6570 O O . PRO A 1 986 ? -15.481 32.635 21.348 1.00 71.75 986 PRO A O 1
ATOM 6573 N N . GLY A 1 987 ? -17.471 33.445 21.941 1.00 60.34 987 GLY A N 1
ATOM 6574 C CA . GLY A 1 987 ? -17.935 33.600 20.560 1.00 60.34 987 GLY A CA 1
ATOM 6575 C C . GLY A 1 987 ? -17.403 34.893 19.932 1.00 60.34 987 GLY A C 1
ATOM 6576 O O . GLY A 1 987 ? -17.533 35.959 20.529 1.00 60.34 987 GLY A O 1
ATOM 6577 N N . GLU A 1 988 ? -16.909 34.846 18.690 1.00 52.78 988 GLU A N 1
ATOM 6578 C CA . GLU A 1 988 ? -16.316 35.990 17.955 1.00 52.78 988 GLU A CA 1
ATOM 6579 C C . GLU A 1 988 ? -17.237 37.226 17.785 1.00 52.78 988 GLU A C 1
ATOM 6581 O O . GLU A 1 988 ? -16.817 38.267 17.285 1.00 52.78 988 GLU A O 1
ATOM 6586 N N . THR A 1 989 ? -18.502 37.156 18.215 1.00 47.28 989 THR A N 1
ATOM 6587 C CA . THR A 1 989 ? -19.493 38.239 18.071 1.00 47.28 989 THR A CA 1
ATOM 6588 C C . THR A 1 989 ? -19.865 38.958 19.371 1.00 47.28 989 THR A C 1
ATOM 6590 O O . THR A 1 989 ? -20.747 39.822 19.348 1.00 47.28 989 THR A O 1
ATOM 6593 N N . SER A 1 990 ? -19.212 38.675 20.503 1.00 41.78 990 SER A N 1
ATOM 6594 C CA . SER A 1 990 ? -19.452 39.418 21.747 1.00 41.78 990 SER A CA 1
ATOM 6595 C C . SER A 1 990 ? -18.704 40.756 21.764 1.00 41.78 990 SER A C 1
ATOM 6597 O O . SER A 1 990 ? -17.705 40.924 22.457 1.00 41.78 990 SER A O 1
ATOM 6599 N N . GLY A 1 991 ? -19.223 41.732 21.017 1.00 38.81 991 GLY A N 1
ATOM 6600 C CA . GLY A 1 991 ? -18.992 43.138 21.337 1.00 38.81 991 GLY A CA 1
ATOM 6601 C C . GLY A 1 991 ? -19.577 43.457 22.716 1.00 38.81 991 GLY A C 1
ATOM 6602 O O . GLY A 1 991 ? -20.672 42.995 23.051 1.00 38.81 991 GLY A O 1
ATOM 6603 N N . GLU A 1 992 ? -18.831 44.223 23.510 1.00 39.16 992 GLU A N 1
ATOM 6604 C CA . GLU A 1 992 ? -19.202 44.743 24.830 1.00 39.16 992 GLU A CA 1
ATOM 6605 C C . GLU A 1 992 ? -20.675 45.188 24.886 1.00 39.16 992 GLU A C 1
ATOM 6607 O O . GLU A 1 992 ? -21.059 46.218 24.331 1.00 39.16 992 GLU A O 1
ATOM 6612 N N . GLY A 1 993 ? -21.528 44.397 25.546 1.00 42.91 993 GLY A N 1
ATOM 6613 C CA . GLY A 1 993 ? -22.954 44.723 25.632 1.00 42.91 993 GLY A CA 1
ATOM 6614 C C . GLY A 1 993 ? -23.910 43.634 26.123 1.00 42.91 993 GLY A C 1
ATOM 6615 O O . GLY A 1 993 ? -25.120 43.803 25.970 1.00 42.91 993 GLY A O 1
ATOM 6616 N N . ALA A 1 994 ? -23.443 42.529 26.712 1.00 44.47 994 ALA A N 1
ATOM 6617 C CA . ALA A 1 994 ? -24.348 41.603 27.390 1.00 44.47 994 ALA A CA 1
ATOM 6618 C C . ALA A 1 994 ? -24.785 42.221 28.730 1.00 44.47 994 ALA A C 1
ATOM 6620 O O . ALA A 1 994 ? -23.998 42.328 29.667 1.00 44.47 994 ALA A O 1
ATOM 6621 N N . HIS A 1 995 ? -26.036 42.687 28.807 1.00 47.28 995 HIS A N 1
ATOM 6622 C CA . HIS A 1 995 ? -26.640 43.106 30.071 1.00 47.28 995 HIS A CA 1
ATOM 6623 C C . HIS A 1 995 ? -26.500 41.997 31.128 1.00 47.28 995 HIS A C 1
ATOM 6625 O O . HIS A 1 995 ? -26.712 40.831 30.784 1.00 47.28 995 HIS A O 1
ATOM 6631 N N . PRO A 1 996 ? -26.194 42.342 32.394 1.00 44.09 996 PRO A N 1
ATOM 6632 C CA . PRO A 1 996 ? -26.084 41.356 33.457 1.00 44.09 996 PRO A CA 1
ATOM 6633 C C . PRO A 1 996 ? -27.403 40.594 33.605 1.00 44.09 996 PRO A C 1
ATOM 6635 O O . PRO A 1 996 ? -28.482 41.190 33.678 1.00 44.09 996 PRO A O 1
ATOM 6638 N N . ALA A 1 997 ? -27.273 39.271 33.617 1.00 54.88 997 ALA A N 1
ATOM 6639 C CA . ALA A 1 997 ? -28.314 38.311 33.925 1.00 54.88 997 ALA A CA 1
ATOM 6640 C C . ALA A 1 997 ? -29.023 38.633 35.249 1.00 54.88 997 ALA A C 1
ATOM 6642 O O . ALA A 1 997 ? -28.476 39.269 36.155 1.00 54.88 997 ALA A O 1
ATOM 6643 N N . SER A 1 998 ? -30.254 38.139 35.371 1.00 57.69 998 SER A N 1
ATOM 6644 C CA . SER A 1 998 ? -30.926 38.009 36.664 1.00 57.69 998 SER A CA 1
ATOM 6645 C C . SER A 1 998 ? -29.981 37.299 37.655 1.00 57.69 998 SER A C 1
ATOM 6647 O O . SER A 1 998 ? -29.341 36.331 37.252 1.00 57.69 998 SER A O 1
ATOM 6649 N N . PRO A 1 999 ? -29.901 37.686 38.944 1.00 61.50 999 PRO A N 1
ATOM 6650 C CA . PRO A 1 999 ? -28.971 37.102 39.931 1.00 61.50 999 PRO A CA 1
ATOM 6651 C C . PRO A 1 999 ? -29.242 35.621 40.290 1.00 61.50 999 PRO A C 1
ATOM 6653 O O . PRO A 1 999 ? -28.780 35.135 41.316 1.00 61.50 999 PRO A O 1
ATOM 6656 N N . THR A 1 1000 ? -30.032 34.916 39.479 1.00 70.19 1000 THR A N 1
ATOM 6657 C CA . THR A 1 1000 ? -30.505 33.537 39.668 1.00 70.19 1000 THR A CA 1
ATOM 6658 C C . THR A 1 1000 ? -30.272 32.645 38.438 1.00 70.19 1000 THR A C 1
ATOM 6660 O O . THR A 1 1000 ? -30.661 31.483 38.476 1.00 70.19 1000 THR A O 1
ATOM 6663 N N . GLU A 1 1001 ? -29.671 33.165 37.357 1.00 80.81 1001 GLU A N 1
ATOM 6664 C CA . GLU A 1 1001 ? -29.392 32.407 36.124 1.00 80.81 1001 GLU A CA 1
ATOM 6665 C C . GLU A 1 1001 ? -28.176 31.481 36.321 1.00 80.81 1001 GLU A C 1
ATOM 6667 O O . GLU A 1 1001 ? -27.141 31.915 36.830 1.00 80.81 1001 GLU A O 1
ATOM 6672 N N . THR A 1 1002 ? -28.297 30.203 35.954 1.00 85.56 1002 THR A N 1
ATOM 6673 C CA . THR A 1 1002 ? -27.180 29.244 36.010 1.00 85.56 1002 THR A CA 1
ATOM 6674 C C . THR A 1 1002 ? -26.236 29.426 34.811 1.00 85.56 1002 THR A C 1
ATOM 6676 O O . THR A 1 1002 ? -26.668 29.905 33.760 1.00 85.56 1002 THR A O 1
ATOM 6679 N N . PRO A 1 1003 ? -24.964 28.990 34.893 1.00 84.75 1003 PRO A N 1
ATOM 6680 C CA . PRO A 1 1003 ? -24.042 29.053 33.753 1.00 84.75 1003 PRO A CA 1
ATOM 6681 C C . PRO A 1 1003 ? -24.568 28.347 32.491 1.00 84.75 1003 PRO A C 1
ATOM 6683 O O . PRO A 1 1003 ? -24.423 28.864 31.385 1.00 84.75 1003 PRO A O 1
ATOM 6686 N N . ALA A 1 1004 ? -25.261 27.213 32.641 1.00 85.44 1004 ALA A N 1
ATOM 6687 C CA . ALA A 1 1004 ? -25.895 26.512 31.523 1.00 85.44 1004 ALA A CA 1
ATOM 6688 C C . ALA A 1 1004 ? -27.044 27.325 30.889 1.00 85.44 1004 ALA A C 1
ATOM 6690 O O . ALA A 1 1004 ? -27.178 27.364 29.663 1.00 85.44 1004 ALA A O 1
ATOM 6691 N N . GLN A 1 1005 ? -27.849 28.024 31.702 1.00 86.88 1005 GLN A N 1
ATOM 6692 C CA . GLN A 1 1005 ? -28.900 28.926 31.213 1.00 86.88 1005 GLN A CA 1
ATOM 6693 C C . GLN A 1 1005 ? -28.314 30.114 30.445 1.00 86.88 1005 GLN A C 1
ATOM 6695 O O . GLN A 1 1005 ? -28.827 30.464 29.378 1.00 86.88 1005 GLN A O 1
ATOM 6700 N N . GLU A 1 1006 ? -27.209 30.677 30.936 1.00 87.12 1006 GLU A N 1
ATOM 6701 C CA . GLU A 1 1006 ? -26.506 31.772 30.272 1.00 87.12 1006 GLU A CA 1
ATOM 6702 C C . GLU A 1 1006 ? -25.971 31.348 28.898 1.00 87.12 1006 GLU A C 1
ATOM 6704 O O . GLU A 1 1006 ? -26.267 32.010 27.892 1.00 87.12 1006 GLU A O 1
ATOM 6709 N N . ARG A 1 1007 ? -25.269 30.207 28.826 1.00 89.69 1007 ARG A N 1
ATOM 6710 C CA . ARG A 1 1007 ? -24.802 29.614 27.559 1.00 89.69 1007 ARG A CA 1
ATOM 6711 C C . ARG A 1 1007 ? -25.975 29.386 26.601 1.00 89.69 1007 ARG A C 1
ATOM 6713 O O . ARG A 1 1007 ? -25.938 29.831 25.450 1.00 89.69 1007 ARG A O 1
ATOM 6720 N N . ALA A 1 1008 ? -27.077 28.806 27.088 1.00 89.81 1008 ALA A N 1
ATOM 6721 C CA . ALA A 1 1008 ? -28.269 28.558 26.280 1.00 89.81 1008 ALA A CA 1
ATOM 6722 C C . ALA A 1 1008 ? -28.938 29.851 25.767 1.00 89.81 1008 ALA A C 1
ATOM 6724 O O . ALA A 1 1008 ? -29.469 29.886 24.646 1.00 89.81 1008 ALA A O 1
ATOM 6725 N N . ARG A 1 1009 ? -28.936 30.928 26.564 1.00 89.75 1009 ARG A N 1
ATOM 6726 C CA . ARG A 1 1009 ? -29.470 32.255 26.204 1.00 89.75 1009 ARG A CA 1
ATOM 6727 C C . ARG A 1 1009 ? -28.653 32.915 25.102 1.00 89.75 1009 ARG A C 1
ATOM 6729 O O . ARG A 1 1009 ? -29.245 33.444 24.151 1.00 89.75 1009 ARG A O 1
ATOM 6736 N N . ILE A 1 1010 ? -27.327 32.877 25.218 1.00 88.06 1010 ILE A N 1
ATOM 6737 C CA . ILE A 1 1010 ? -26.410 33.425 24.213 1.00 88.06 1010 ILE A CA 1
ATOM 6738 C C . ILE A 1 1010 ? -26.553 32.632 22.907 1.00 88.06 1010 ILE A C 1
ATOM 6740 O O . ILE A 1 1010 ? -26.859 33.238 21.877 1.00 88.06 1010 ILE A O 1
ATOM 6744 N N . ALA A 1 1011 ? -26.489 31.296 22.966 1.00 91.00 1011 ALA A N 1
ATOM 6745 C CA . ALA A 1 1011 ? -26.712 30.393 21.830 1.00 91.00 1011 ALA A CA 1
ATOM 6746 C C . ALA A 1 1011 ? -28.050 30.666 21.114 1.00 91.00 1011 ALA A C 1
ATOM 6748 O O . ALA A 1 1011 ? -28.109 30.845 19.896 1.00 91.00 1011 ALA A O 1
ATOM 6749 N N . SER A 1 1012 ? -29.140 30.831 21.870 1.00 90.06 1012 SER A N 1
ATOM 6750 C CA . SER A 1 1012 ? -30.452 31.192 21.307 1.00 90.06 1012 SER A CA 1
ATOM 6751 C C . SER A 1 1012 ? -30.461 32.545 20.588 1.00 90.06 1012 SER A C 1
ATOM 6753 O O . SER A 1 1012 ? -31.278 32.767 19.689 1.00 90.06 1012 SER A O 1
ATOM 6755 N N . GLY A 1 1013 ? -29.595 33.477 20.994 1.00 87.19 1013 GLY A N 1
ATOM 6756 C CA . GLY A 1 1013 ? -29.375 34.750 20.313 1.00 87.19 1013 GLY A CA 1
ATOM 6757 C C . GLY A 1 1013 ? -28.761 34.579 18.928 1.00 87.19 1013 GLY A C 1
ATOM 6758 O O . GLY A 1 1013 ? -29.257 35.194 17.980 1.00 87.19 1013 GLY A O 1
ATOM 6759 N N . LEU A 1 1014 ? -27.756 33.710 18.810 1.00 87.25 1014 LEU A N 1
ATOM 6760 C CA . LEU A 1 1014 ? -27.068 33.397 17.553 1.00 87.25 1014 LEU A CA 1
ATOM 6761 C C . LEU A 1 1014 ? -28.042 32.744 16.555 1.00 87.25 1014 LEU A C 1
ATOM 6763 O O . LEU A 1 1014 ? -28.250 33.262 15.456 1.00 87.25 1014 LEU A O 1
ATOM 6767 N N . LEU A 1 1015 ? -28.798 31.727 16.991 1.00 87.06 1015 LEU A N 1
ATOM 6768 C CA . LEU A 1 1015 ? -29.750 31.009 16.128 1.00 87.06 1015 LEU A CA 1
ATOM 6769 C C . LEU A 1 1015 ? -30.913 31.866 15.588 1.00 87.06 1015 LEU A C 1
ATOM 6771 O O . LEU A 1 1015 ? -31.605 31.474 14.638 1.00 87.06 1015 LEU A O 1
ATOM 6775 N N . ARG A 1 1016 ? -31.200 33.026 16.196 1.00 83.00 1016 ARG A N 1
ATOM 6776 C CA . ARG A 1 1016 ? -32.215 33.965 15.683 1.00 83.00 1016 ARG A CA 1
ATOM 6777 C C . ARG A 1 1016 ? -31.761 34.670 14.405 1.00 83.00 1016 ARG A C 1
ATOM 6779 O O . ARG A 1 1016 ? -32.622 35.017 13.596 1.00 83.00 1016 ARG A O 1
ATOM 6786 N N . ARG A 1 1017 ? -30.453 34.855 14.197 1.00 77.44 1017 ARG A N 1
ATOM 6787 C CA . ARG A 1 1017 ? -29.905 35.476 12.977 1.00 77.44 1017 ARG A CA 1
ATOM 6788 C C . ARG A 1 1017 ? -30.055 34.553 11.763 1.00 77.44 1017 ARG A C 1
ATOM 6790 O O . ARG A 1 1017 ? -30.522 34.993 10.714 1.00 77.44 1017 ARG A O 1
ATOM 6797 N N . MET A 1 1018 ? -29.850 33.257 11.979 1.00 81.75 1018 MET A N 1
ATOM 6798 C CA . MET A 1 1018 ? -29.899 32.193 10.965 1.00 81.75 1018 MET A CA 1
ATOM 6799 C C . MET A 1 1018 ? -31.283 31.944 10.354 1.00 81.75 1018 MET A C 1
ATOM 6801 O O . MET A 1 1018 ? -31.398 31.461 9.226 1.00 81.75 1018 MET A O 1
ATOM 6805 N N . ASP A 1 1019 ? -32.365 32.257 11.079 1.00 78.31 1019 ASP A N 1
ATOM 6806 C CA . ASP A 1 1019 ? -33.739 31.962 10.636 1.00 78.31 1019 ASP A CA 1
ATOM 6807 C C . ASP A 1 1019 ? -34.077 32.606 9.289 1.00 78.31 1019 ASP A C 1
ATOM 6809 O O . ASP A 1 1019 ? -34.903 32.085 8.531 1.00 78.31 1019 ASP A O 1
ATOM 6813 N N . ARG A 1 1020 ? -33.464 33.754 8.987 1.00 79.69 1020 ARG A N 1
ATOM 6814 C CA . ARG A 1 1020 ? -33.651 34.438 7.709 1.00 79.69 1020 ARG A CA 1
ATOM 6815 C C . ARG A 1 1020 ? -32.974 33.668 6.577 1.00 79.69 1020 ARG A C 1
ATOM 6817 O O . ARG A 1 1020 ? -33.635 33.398 5.572 1.00 79.69 1020 ARG A O 1
ATOM 6824 N N . ASP A 1 1021 ? -31.712 33.293 6.746 1.00 82.00 1021 ASP A N 1
ATOM 6825 C CA . ASP A 1 1021 ? -30.920 32.642 5.700 1.00 82.00 1021 ASP A CA 1
ATOM 6826 C C . ASP A 1 1021 ? -31.391 31.214 5.430 1.00 82.00 1021 ASP A C 1
ATOM 6828 O O . ASP A 1 1021 ? -31.613 30.859 4.270 1.00 82.00 1021 ASP A O 1
ATOM 6832 N N . LEU A 1 1022 ? -31.735 30.454 6.474 1.00 79.19 1022 LEU A N 1
ATOM 6833 C CA . LEU A 1 1022 ? -32.330 29.118 6.347 1.00 79.19 1022 LEU A CA 1
ATOM 6834 C C . LEU A 1 1022 ? -33.673 29.131 5.605 1.00 79.19 1022 LEU A C 1
ATOM 6836 O O . LEU A 1 1022 ? -33.944 28.256 4.776 1.00 79.19 1022 LEU A O 1
ATOM 6840 N N . ARG A 1 1023 ? -34.545 30.115 5.871 1.00 77.38 1023 ARG A N 1
ATOM 6841 C CA . ARG A 1 1023 ? -35.833 30.252 5.159 1.00 77.38 1023 ARG A CA 1
ATOM 6842 C C . ARG A 1 1023 ? -35.641 30.602 3.692 1.00 77.38 1023 ARG A C 1
ATOM 6844 O O . ARG A 1 1023 ? -36.449 30.190 2.856 1.00 77.38 1023 ARG A O 1
ATOM 6851 N N . LEU A 1 1024 ? -34.624 31.400 3.389 1.00 77.12 1024 LEU A N 1
ATOM 6852 C CA . LEU A 1 1024 ? -34.347 31.815 2.028 1.00 77.12 1024 LEU A CA 1
ATOM 6853 C C . LEU A 1 1024 ? -33.629 30.708 1.241 1.00 77.12 1024 LEU A C 1
ATOM 6855 O O . LEU A 1 1024 ? -33.962 30.561 0.071 1.00 77.12 1024 LEU A O 1
ATOM 6859 N N . LEU A 1 1025 ? -32.779 29.889 1.877 1.00 75.75 1025 LEU A N 1
ATOM 6860 C CA . LEU A 1 1025 ? -32.056 28.747 1.292 1.00 75.75 1025 LEU A CA 1
ATOM 6861 C C . LEU A 1 1025 ? -32.987 27.794 0.522 1.00 75.75 1025 LEU A C 1
ATOM 6863 O O . LEU A 1 1025 ? -32.831 27.618 -0.685 1.00 75.75 1025 LEU A O 1
ATOM 6867 N N . VAL A 1 1026 ? -34.023 27.264 1.186 1.00 71.69 1026 VAL A N 1
ATOM 6868 C CA . VAL A 1 1026 ? -34.983 26.309 0.586 1.00 71.69 1026 VAL A CA 1
ATOM 6869 C C . VAL A 1 1026 ? -35.798 26.938 -0.554 1.00 71.69 1026 VAL A C 1
ATOM 6871 O O . VAL A 1 1026 ? -36.216 26.242 -1.478 1.00 71.69 1026 VAL A O 1
ATOM 6874 N N . ARG A 1 1027 ? -36.012 28.261 -0.519 1.00 76.88 1027 ARG A N 1
ATOM 6875 C CA . ARG A 1 1027 ? -36.738 29.001 -1.566 1.00 76.88 1027 ARG A CA 1
ATOM 6876 C C . ARG A 1 1027 ? -35.877 29.317 -2.788 1.00 76.88 1027 ARG A C 1
ATOM 6878 O O . ARG A 1 1027 ? -36.428 29.460 -3.873 1.00 76.88 1027 ARG A O 1
ATOM 6885 N N . THR A 1 1028 ? -34.561 29.450 -2.619 1.00 74.88 1028 THR A N 1
ATOM 6886 C CA . THR A 1 1028 ? -33.624 29.741 -3.717 1.00 74.88 1028 THR A CA 1
ATOM 6887 C C . THR A 1 1028 ? -33.325 28.539 -4.608 1.00 74.88 1028 THR A C 1
ATOM 6889 O O . THR A 1 1028 ? -32.858 28.746 -5.723 1.00 74.88 1028 THR A O 1
ATOM 6892 N N . VAL A 1 1029 ? -33.626 27.309 -4.172 1.00 72.00 1029 VAL A N 1
ATOM 6893 C CA . VAL A 1 1029 ? -33.408 26.099 -4.982 1.00 72.00 1029 VAL A CA 1
ATOM 6894 C C . VAL A 1 1029 ? -34.438 26.022 -6.128 1.00 72.00 1029 VAL A C 1
ATOM 6896 O O . VAL A 1 1029 ? -35.637 25.900 -5.837 1.00 72.00 1029 VAL A O 1
ATOM 6899 N N . PRO A 1 1030 ? -34.030 26.064 -7.414 1.00 66.88 1030 PRO A N 1
ATOM 6900 C CA . PRO A 1 1030 ? -34.929 25.974 -8.572 1.00 66.88 1030 PRO A CA 1
ATOM 6901 C C . PRO A 1 1030 ? -35.715 24.654 -8.618 1.00 66.88 1030 PRO A C 1
ATOM 6903 O O . PRO A 1 1030 ? -35.275 23.635 -8.100 1.00 66.88 1030 PRO A O 1
ATOM 6906 N N . GLY A 1 1031 ? -36.920 24.657 -9.204 1.00 57.41 1031 GLY A N 1
ATOM 6907 C CA . GLY A 1 1031 ? -37.804 23.475 -9.251 1.00 57.41 1031 GLY A CA 1
ATOM 6908 C C . GLY A 1 1031 ? -38.253 23.024 -10.635 1.00 57.41 1031 GLY A C 1
ATOM 6909 O O . GLY A 1 1031 ? -39.152 22.195 -10.709 1.00 57.41 1031 GLY A O 1
ATOM 6910 N N . GLY A 1 1032 ? -37.706 23.605 -11.704 1.00 56.22 1032 GLY A N 1
ATOM 6911 C CA . GLY A 1 1032 ? -38.319 23.568 -13.034 1.00 56.22 1032 GLY A CA 1
ATOM 6912 C C . GLY A 1 1032 ? -37.459 23.015 -14.169 1.00 56.22 1032 GLY A C 1
ATOM 6913 O O . GLY A 1 1032 ? -37.783 23.308 -15.315 1.00 56.22 1032 GLY A O 1
ATOM 6914 N N . ASP A 1 1033 ? -36.385 22.266 -13.902 1.00 59.19 1033 ASP A N 1
ATOM 6915 C CA . ASP A 1 1033 ? -35.501 21.792 -14.979 1.00 59.19 1033 ASP A CA 1
ATOM 6916 C C . ASP A 1 1033 ? -36.001 20.495 -15.655 1.00 59.19 1033 ASP A C 1
ATOM 6918 O O . ASP A 1 1033 ? -36.805 19.746 -15.086 1.00 59.19 1033 ASP A O 1
ATOM 6922 N N . ARG A 1 1034 ? -35.581 20.236 -16.900 1.00 54.75 1034 ARG A N 1
ATOM 6923 C CA . ARG A 1 1034 ? -35.994 19.075 -17.717 1.00 54.75 1034 ARG A CA 1
ATOM 6924 C C . ARG A 1 1034 ? -35.085 17.851 -17.549 1.00 54.75 1034 ARG A C 1
ATOM 6926 O O . ARG A 1 1034 ? -35.563 16.749 -17.801 1.00 54.75 1034 ARG A O 1
ATOM 6933 N N . SER A 1 1035 ? -33.837 18.021 -17.105 1.00 66.81 1035 SER A N 1
ATOM 6934 C CA . SER A 1 1035 ? -32.898 16.904 -16.904 1.00 66.81 1035 SER A CA 1
ATOM 6935 C C . SER A 1 1035 ? -33.245 16.070 -15.652 1.00 66.81 1035 SER A C 1
ATOM 6937 O O . SER A 1 1035 ? -33.421 16.651 -14.576 1.00 66.81 1035 SER A O 1
ATOM 6939 N N . PRO A 1 1036 ? -33.341 14.726 -15.749 1.00 65.25 1036 PRO A N 1
ATOM 6940 C CA . PRO A 1 1036 ? -33.610 13.844 -14.607 1.00 65.25 1036 PRO A CA 1
ATOM 6941 C C . PRO A 1 1036 ? -32.564 13.954 -13.489 1.00 65.25 1036 PRO A C 1
ATOM 6943 O O . PRO A 1 1036 ? -32.938 14.058 -12.324 1.00 65.25 1036 PRO A O 1
ATOM 6946 N N . LEU A 1 1037 ? -31.275 14.024 -13.840 1.00 62.34 1037 LEU A N 1
ATOM 6947 C CA . LEU A 1 1037 ? -30.168 14.120 -12.878 1.00 62.34 1037 LEU A CA 1
ATOM 6948 C C . LEU A 1 1037 ? -30.219 15.431 -12.079 1.00 62.34 1037 LEU A C 1
ATOM 6950 O O . LEU A 1 1037 ? -30.108 15.441 -10.857 1.00 62.34 1037 LEU A O 1
ATOM 6954 N N . VAL A 1 1038 ? -30.513 16.538 -12.762 1.00 67.44 1038 VAL A N 1
ATOM 6955 C CA . VAL A 1 1038 ? -30.657 17.866 -12.145 1.00 67.44 1038 VAL A CA 1
ATOM 6956 C C . VAL A 1 1038 ? -31.850 17.909 -11.182 1.00 67.44 1038 VAL A C 1
ATOM 6958 O O . VAL A 1 1038 ? -31.799 18.543 -10.127 1.00 67.44 1038 VAL A O 1
ATOM 6961 N N . ARG A 1 1039 ? -32.940 17.198 -11.503 1.00 70.00 1039 ARG A N 1
ATOM 6962 C CA . ARG A 1 1039 ? -34.102 17.076 -10.607 1.00 70.00 1039 ARG A CA 1
ATOM 6963 C C . ARG A 1 1039 ? -33.780 16.307 -9.336 1.00 70.00 1039 ARG A C 1
ATOM 6965 O O . ARG A 1 1039 ? -34.261 16.716 -8.281 1.00 70.00 1039 ARG A O 1
ATOM 6972 N N . ILE A 1 1040 ? -33.008 15.226 -9.440 1.00 70.81 1040 ILE A N 1
ATOM 6973 C CA . ILE A 1 1040 ? -32.582 14.415 -8.293 1.00 70.81 1040 ILE A CA 1
ATOM 6974 C C . ILE A 1 1040 ? -31.712 15.267 -7.367 1.00 70.81 1040 ILE A C 1
ATOM 6976 O O . ILE A 1 1040 ? -32.049 15.410 -6.192 1.00 70.81 1040 ILE A O 1
ATOM 6980 N N . PHE A 1 1041 ? -30.704 15.949 -7.919 1.00 75.31 1041 PHE A N 1
ATOM 6981 C CA . PHE A 1 1041 ? -29.839 16.857 -7.163 1.00 75.31 1041 PHE A CA 1
ATOM 6982 C C . PHE A 1 1041 ? -30.635 17.944 -6.420 1.00 75.31 1041 PHE A C 1
ATOM 6984 O O . PHE A 1 1041 ? -30.513 18.115 -5.208 1.00 75.31 1041 PHE A O 1
ATOM 6991 N N . TYR A 1 1042 ? -31.537 18.654 -7.109 1.00 75.75 1042 TYR A N 1
ATOM 6992 C CA . TYR A 1 1042 ? -32.356 19.685 -6.460 1.00 75.75 1042 TYR A CA 1
ATOM 6993 C C . TYR A 1 1042 ? -33.365 19.134 -5.446 1.00 75.75 1042 TYR A C 1
ATOM 6995 O O . TYR A 1 1042 ? -33.723 19.833 -4.488 1.00 75.75 1042 TYR A O 1
ATOM 7003 N N . ALA A 1 1043 ? -33.871 17.918 -5.655 1.00 75.50 1043 ALA A N 1
ATOM 7004 C CA . ALA A 1 1043 ? -34.756 17.257 -4.705 1.00 75.50 1043 ALA A CA 1
ATOM 7005 C C . ALA A 1 1043 ? -34.012 16.903 -3.412 1.00 75.50 1043 ALA A C 1
ATOM 7007 O O . ALA A 1 1043 ? -34.553 17.165 -2.330 1.00 75.50 1043 ALA A O 1
ATOM 7008 N N . ASP A 1 1044 ? -32.783 16.398 -3.524 1.00 78.12 1044 ASP A N 1
ATOM 7009 C CA . ASP A 1 1044 ? -31.930 16.082 -2.382 1.00 78.12 1044 ASP A CA 1
ATOM 7010 C C . ASP A 1 1044 ? -31.482 17.346 -1.632 1.00 78.12 1044 ASP A C 1
ATOM 7012 O O . ASP A 1 1044 ? -31.741 17.471 -0.432 1.00 78.12 1044 ASP A O 1
ATOM 7016 N N . LEU A 1 1045 ? -31.012 18.379 -2.342 1.00 78.88 1045 LEU A N 1
ATOM 7017 C CA . LEU A 1 1045 ? -30.649 19.669 -1.740 1.00 78.88 1045 LEU A CA 1
ATOM 7018 C C . LEU A 1 1045 ? -31.818 20.285 -0.942 1.00 78.88 1045 LEU A C 1
ATOM 7020 O O . LEU A 1 1045 ? -31.652 20.828 0.154 1.00 78.88 1045 LEU A O 1
ATOM 7024 N N . ARG A 1 1046 ? -33.055 20.157 -1.443 1.00 80.00 1046 ARG A N 1
ATOM 7025 C CA . ARG A 1 1046 ? -34.271 20.568 -0.712 1.00 80.00 1046 ARG A CA 1
ATOM 7026 C C . ARG A 1 1046 ? -34.624 19.640 0.443 1.00 80.00 1046 ARG A C 1
ATOM 7028 O O . ARG A 1 1046 ? -35.249 20.093 1.406 1.00 80.00 1046 ARG A O 1
ATOM 7035 N N . ARG A 1 1047 ? -34.350 18.339 0.338 1.00 83.31 1047 ARG A N 1
ATOM 7036 C CA . ARG A 1 1047 ? -34.549 17.372 1.428 1.00 83.31 1047 ARG A CA 1
ATOM 7037 C C . ARG A 1 1047 ? -33.607 17.718 2.580 1.00 83.31 1047 ARG A C 1
ATOM 7039 O O . ARG A 1 1047 ? -34.111 18.023 3.662 1.00 83.31 1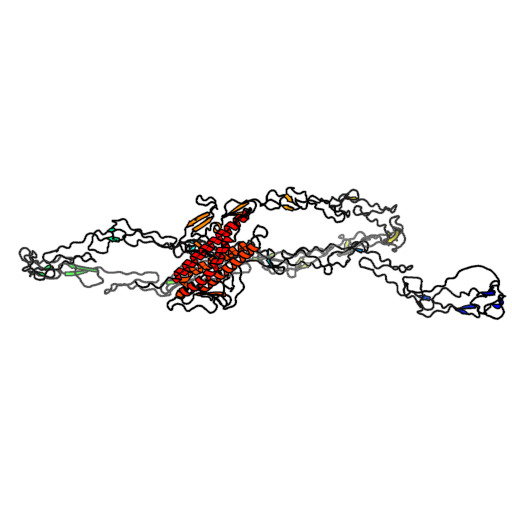047 ARG A O 1
ATOM 7046 N N . ARG A 1 1048 ? -32.299 17.795 2.323 1.00 82.25 1048 ARG A N 1
ATOM 7047 C CA . ARG A 1 1048 ? -31.252 18.163 3.291 1.00 82.25 1048 ARG A CA 1
ATOM 7048 C C . ARG A 1 1048 ? -31.465 19.567 3.870 1.00 82.25 1048 ARG A C 1
ATOM 7050 O O . ARG A 1 1048 ? -31.518 19.729 5.087 1.00 82.25 1048 ARG A O 1
ATOM 7057 N N . GLY A 1 1049 ? -31.803 20.562 3.044 1.00 83.25 1049 GLY A N 1
ATOM 7058 C CA . GLY A 1 1049 ? -32.169 21.904 3.527 1.00 83.25 1049 GLY A CA 1
ATOM 7059 C C . GLY A 1 1049 ? -33.411 21.937 4.441 1.00 83.25 1049 GLY A C 1
ATOM 7060 O O . GLY A 1 1049 ? -33.494 22.750 5.363 1.00 83.25 1049 GLY A O 1
ATOM 7061 N N . ARG A 1 1050 ? -34.384 21.032 4.245 1.00 83.12 1050 ARG A N 1
ATOM 7062 C CA . ARG A 1 1050 ? -35.530 20.862 5.163 1.00 83.12 1050 ARG A CA 1
ATOM 7063 C C . ARG A 1 1050 ? -35.157 20.103 6.436 1.00 83.12 1050 ARG A C 1
ATOM 7065 O O . ARG A 1 1050 ? -35.747 20.379 7.482 1.00 83.12 1050 ARG A O 1
ATOM 7072 N N . LEU A 1 1051 ? -34.228 19.147 6.368 1.00 82.25 1051 LEU A N 1
ATOM 7073 C CA . LEU A 1 1051 ? -33.678 18.476 7.552 1.00 82.25 1051 LEU A CA 1
ATOM 7074 C C . LEU A 1 1051 ? -32.982 19.491 8.459 1.00 82.25 1051 LEU A C 1
ATOM 7076 O O . LEU A 1 1051 ? -33.298 19.518 9.649 1.00 82.25 1051 LEU A O 1
ATOM 7080 N N . LEU A 1 1052 ? -32.178 20.379 7.871 1.00 86.31 1052 LEU A N 1
ATOM 7081 C CA . LEU A 1 1052 ? -31.507 21.476 8.557 1.00 86.31 1052 LEU A CA 1
ATOM 7082 C C . LEU A 1 1052 ? -32.510 22.402 9.257 1.00 86.31 1052 LEU A C 1
ATOM 7084 O O . LEU A 1 1052 ? -32.457 22.567 10.469 1.00 86.31 1052 LEU A O 1
ATOM 7088 N N . GLN A 1 1053 ? -33.520 22.907 8.535 1.00 85.56 1053 GLN A N 1
ATOM 7089 C CA . GLN A 1 1053 ? -34.577 23.741 9.131 1.00 85.56 1053 GLN A CA 1
ATOM 7090 C C . GLN A 1 1053 ? -35.321 23.062 10.289 1.00 85.56 1053 GLN A C 1
ATOM 7092 O O . GLN A 1 1053 ? -35.750 23.738 11.225 1.00 85.56 1053 GLN A O 1
ATOM 7097 N N . ARG A 1 1054 ? -35.550 21.745 10.203 1.00 85.75 1054 ARG A N 1
ATOM 7098 C CA . ARG A 1 1054 ? -36.189 20.980 11.282 1.00 85.75 1054 ARG A CA 1
ATOM 7099 C C . ARG A 1 1054 ? -35.254 20.829 12.474 1.00 85.75 1054 ARG A C 1
ATOM 7101 O O . ARG A 1 1054 ? -35.687 21.115 13.581 1.00 85.75 1054 ARG A O 1
ATOM 7108 N N . GLY A 1 1055 ? -33.992 20.473 12.244 1.00 86.88 1055 GLY A N 1
ATOM 7109 C CA . GLY A 1 1055 ? -33.000 20.338 13.311 1.00 86.88 1055 GLY A CA 1
ATOM 7110 C C . GLY A 1 1055 ? -32.765 21.653 14.050 1.00 86.88 1055 GLY A C 1
ATOM 7111 O O . GLY A 1 1055 ? -32.808 21.678 15.272 1.00 86.88 1055 GLY A O 1
ATOM 7112 N N . THR A 1 1056 ? -32.688 22.786 13.342 1.00 89.38 1056 THR A N 1
ATOM 7113 C CA . THR A 1 1056 ? -32.578 24.104 13.992 1.00 89.38 1056 THR A CA 1
ATOM 7114 C C . THR A 1 1056 ? -33.785 24.426 14.878 1.00 89.38 1056 THR A C 1
ATOM 7116 O O . THR A 1 1056 ? -33.647 25.119 15.884 1.00 89.38 1056 THR A O 1
ATOM 7119 N N . LYS A 1 1057 ? -34.991 23.954 14.530 1.00 88.50 1057 LYS A N 1
ATOM 7120 C CA . LYS A 1 1057 ? -36.169 24.112 15.400 1.00 88.50 1057 LYS A CA 1
ATOM 7121 C C . LYS A 1 1057 ? -36.067 23.246 16.650 1.00 88.50 1057 LYS A C 1
ATOM 7123 O O . LYS A 1 1057 ? -36.447 23.734 17.709 1.00 88.50 1057 LYS A O 1
ATOM 7128 N N . THR A 1 1058 ? -35.569 22.018 16.518 1.00 88.50 1058 THR A N 1
ATOM 7129 C CA . THR A 1 1058 ? -35.306 21.125 17.653 1.00 88.50 1058 THR A CA 1
ATOM 7130 C C . THR A 1 1058 ? -34.273 21.744 18.587 1.00 88.50 1058 THR A C 1
ATOM 7132 O O . THR A 1 1058 ? -34.591 21.986 19.743 1.00 88.50 1058 THR A O 1
ATOM 7135 N N . LEU A 1 1059 ? -33.121 22.177 18.065 1.00 91.50 1059 LEU A N 1
ATOM 7136 C CA . LEU A 1 1059 ? -32.097 22.867 18.853 1.00 91.50 1059 LEU A CA 1
ATOM 7137 C C . LEU A 1 1059 ? -32.656 24.105 19.579 1.00 91.50 1059 LEU A C 1
ATOM 7139 O O . LEU A 1 1059 ? -32.389 24.328 20.754 1.00 91.50 1059 LEU A O 1
ATOM 7143 N N . LYS A 1 1060 ? -33.503 24.905 18.917 1.00 91.44 1060 LYS A N 1
ATOM 7144 C CA . LYS A 1 1060 ? -34.184 26.042 19.565 1.00 91.44 1060 LYS A CA 1
ATOM 7145 C C . LYS A 1 1060 ? -35.130 25.624 20.687 1.00 91.44 1060 LYS A C 1
ATOM 7147 O O . LYS A 1 1060 ? -35.297 26.391 21.635 1.00 91.44 1060 LYS A O 1
ATOM 7152 N N . ALA A 1 1061 ? -35.802 24.485 20.550 1.00 89.81 1061 ALA A N 1
ATOM 7153 C CA . ALA A 1 1061 ? -36.663 23.951 21.595 1.00 89.81 1061 ALA A CA 1
ATOM 7154 C C . ALA A 1 1061 ? -35.825 23.503 22.799 1.00 89.81 1061 ALA A C 1
ATOM 7156 O O . ALA A 1 1061 ? -36.157 23.898 23.915 1.00 89.81 1061 ALA A O 1
ATOM 7157 N N . GLU A 1 1062 ? -34.703 22.820 22.563 1.00 89.31 1062 GLU A N 1
ATOM 7158 C CA . GLU A 1 1062 ? -33.784 22.389 23.622 1.00 89.31 1062 GLU A CA 1
ATOM 7159 C C . GLU A 1 1062 ? -33.165 23.565 24.376 1.00 89.31 1062 GLU A C 1
ATOM 7161 O O . GLU A 1 1062 ? -33.266 23.655 25.598 1.00 89.31 1062 GLU A O 1
ATOM 7166 N N . LEU A 1 1063 ? -32.638 24.565 23.666 1.00 91.88 1063 LEU A N 1
ATOM 7167 C CA . LEU A 1 1063 ? -32.094 25.763 24.315 1.00 91.88 1063 LEU A CA 1
ATOM 7168 C C . LEU A 1 1063 ? -33.154 26.522 25.124 1.00 91.88 1063 LEU A C 1
ATOM 7170 O O . LEU A 1 1063 ? -32.850 27.137 26.146 1.00 91.88 1063 LEU A O 1
ATOM 7174 N N . LYS A 1 1064 ? -34.414 26.486 24.678 1.00 90.44 1064 LYS A N 1
ATOM 7175 C CA . LYS A 1 1064 ? -35.530 27.084 25.412 1.00 90.44 1064 LYS A CA 1
ATOM 7176 C C . LYS A 1 1064 ? -35.912 26.256 26.640 1.00 90.44 1064 LYS A C 1
ATOM 7178 O O . LYS A 1 1064 ? -36.250 26.862 27.653 1.00 90.44 1064 LYS A O 1
ATOM 7183 N N . ARG A 1 1065 ? -35.858 24.922 26.568 1.00 89.50 1065 ARG A N 1
ATOM 7184 C CA . ARG A 1 1065 ? -36.051 24.027 27.719 1.00 89.50 1065 ARG A CA 1
ATOM 7185 C C . ARG A 1 1065 ? -35.031 24.351 28.808 1.00 89.50 1065 ARG A C 1
ATOM 7187 O O . ARG A 1 1065 ? -35.435 24.663 29.924 1.00 89.50 1065 ARG A O 1
ATOM 7194 N N . LEU A 1 1066 ? -33.753 24.442 28.442 1.00 88.69 1066 LEU A N 1
ATOM 7195 C CA . LEU A 1 1066 ? -32.666 24.790 29.363 1.00 88.69 1066 LEU A CA 1
ATOM 7196 C C . LEU A 1 1066 ? -32.861 26.160 30.026 1.00 88.69 1066 LEU A C 1
ATOM 7198 O O . LEU A 1 1066 ? -32.653 26.305 31.225 1.00 88.69 1066 LEU A O 1
ATOM 7202 N N . GLN A 1 1067 ? -33.347 27.160 29.283 1.00 85.75 1067 GLN A N 1
ATOM 7203 C CA . GLN A 1 1067 ? -33.682 28.482 29.839 1.00 85.75 1067 GLN A CA 1
ATOM 7204 C C . GLN A 1 1067 ? -34.894 28.478 30.788 1.00 85.75 1067 GLN A C 1
ATOM 7206 O O . GLN A 1 1067 ? -35.078 29.433 31.542 1.00 85.75 1067 GLN A O 1
ATOM 7211 N N . GLN A 1 1068 ? -35.766 27.469 30.710 1.00 82.12 1068 GLN A N 1
ATOM 7212 C CA . GLN A 1 1068 ? -37.013 27.387 31.480 1.00 82.12 1068 GLN A CA 1
ATOM 7213 C C . GLN A 1 1068 ? -36.908 26.498 32.723 1.00 82.12 1068 GLN A C 1
ATOM 7215 O O . GLN A 1 1068 ? -37.740 26.637 33.625 1.00 82.12 1068 GLN A O 1
ATOM 7220 N N . GLU A 1 1069 ? -35.901 25.626 32.797 1.00 69.62 1069 GLU A N 1
ATOM 7221 C CA . GLU A 1 1069 ? -35.605 24.792 33.963 1.00 69.62 1069 GLU A CA 1
ATOM 7222 C C . GLU A 1 1069 ? -35.152 25.670 35.143 1.00 69.62 1069 GLU A C 1
ATOM 7224 O O . GLU A 1 1069 ? -33.976 25.941 35.353 1.00 69.62 1069 GLU A O 1
ATOM 7229 N N . THR A 1 1070 ? -36.115 26.165 35.919 1.00 54.53 1070 THR A N 1
ATOM 7230 C CA . THR A 1 1070 ? -35.881 26.790 37.226 1.00 54.53 1070 THR A CA 1
ATOM 7231 C C . THR A 1 1070 ? -35.967 25.703 38.291 1.00 54.53 1070 THR A C 1
ATOM 7233 O O . THR A 1 1070 ? -36.909 24.916 38.275 1.00 54.53 1070 THR A O 1
ATOM 7236 N N . HIS A 1 1071 ? -34.986 25.633 39.201 1.00 52.38 1071 HIS A N 1
ATOM 7237 C CA . HIS A 1 1071 ? -34.932 24.642 40.282 1.00 52.38 1071 HIS A CA 1
ATOM 7238 C C . HIS A 1 1071 ? -36.296 24.464 40.974 1.00 52.38 1071 HIS A C 1
ATOM 7240 O O . HIS A 1 1071 ? -36.688 25.272 41.815 1.00 52.38 1071 HIS A O 1
ATOM 7246 N N . SER A 1 1072 ? -36.996 23.368 40.678 1.00 41.28 1072 SER A N 1
ATOM 7247 C CA . SER A 1 1072 ? -38.123 22.889 41.476 1.00 41.28 1072 SER A CA 1
ATOM 7248 C C . SER A 1 1072 ? -37.670 21.726 42.358 1.00 41.28 1072 SER A C 1
ATOM 7250 O O . SER A 1 1072 ? -38.178 20.616 42.245 1.00 41.28 1072 SER A O 1
ATOM 7252 N N . PHE A 1 1073 ? -36.710 21.970 43.254 1.00 41.50 1073 PHE A N 1
ATOM 7253 C CA . PHE A 1 1073 ? -36.491 21.092 44.405 1.00 41.50 1073 PHE A CA 1
ATOM 7254 C C . PHE A 1 1073 ? -37.262 21.646 45.604 1.00 41.50 1073 PHE A C 1
ATOM 7256 O O . PHE A 1 1073 ? -36.727 22.352 46.454 1.00 41.50 1073 PHE A O 1
ATOM 7263 N N . ALA A 1 1074 ? -38.557 21.336 45.628 1.00 36.16 1074 ALA A N 1
ATOM 7264 C CA . ALA A 1 1074 ? -39.361 21.296 46.842 1.00 36.16 1074 ALA A CA 1
ATOM 7265 C C . ALA A 1 1074 ? -40.532 20.319 46.647 1.00 36.16 1074 ALA A C 1
ATOM 7267 O O . ALA A 1 1074 ? -41.658 20.738 46.363 1.00 36.16 1074 ALA A O 1
ATOM 7268 N N . ARG A 1 1075 ? -40.263 19.018 46.811 1.00 30.59 1075 ARG A N 1
ATOM 7269 C CA . ARG A 1 1075 ? -41.167 18.085 47.492 1.00 30.59 1075 ARG A CA 1
ATOM 7270 C C . ARG A 1 1075 ? -40.461 16.811 47.914 1.00 30.59 1075 ARG A C 1
ATOM 7272 O O . ARG A 1 1075 ? -39.7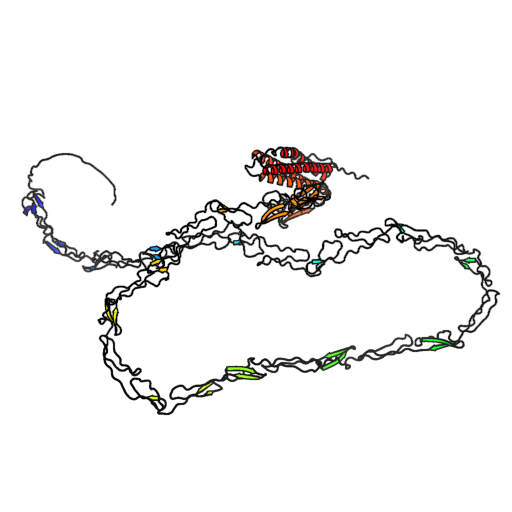36 16.256 47.066 1.00 30.59 1075 ARG A O 1
#

Solvent-accessible surface area (backbone atoms only — not comparable to full-atom values): 59827 Å² total; per-residue (Å²): 138,85,89,81,90,78,90,83,89,84,89,85,87,88,83,88,84,90,84,87,88,84,89,78,93,89,57,102,60,63,31,84,46,36,87,74,38,63,83,73,42,48,32,44,24,77,26,39,36,40,80,86,80,26,29,57,39,80,26,71,55,60,84,48,73,86,84,54,76,23,36,51,60,37,62,38,40,84,75,52,48,65,46,64,52,62,40,58,71,68,41,76,37,78,72,76,45,50,30,38,50,75,18,22,12,53,94,46,37,58,40,78,32,54,69,56,78,33,65,43,88,50,79,23,24,37,61,25,54,52,36,45,88,74,42,48,57,61,46,48,57,38,60,70,68,41,73,36,76,73,74,44,48,31,35,51,75,17,21,13,50,93,44,38,57,38,78,30,54,69,57,78,35,64,44,90,49,79,21,28,38,61,22,56,50,36,43,88,73,41,46,58,60,42,49,55,43,62,71,67,40,72,37,80,74,77,41,50,29,35,46,77,15,20,11,49,93,41,38,60,37,78,28,53,67,56,76,31,66,41,92,47,80,20,28,38,64,21,56,47,35,46,90,71,41,47,58,60,49,45,58,42,63,70,68,42,74,35,79,65,76,42,47,30,34,42,81,14,21,12,51,93,44,39,57,40,71,27,67,66,59,78,39,66,39,86,47,80,24,29,36,58,28,58,53,36,45,90,74,41,47,57,44,65,50,58,42,63,73,66,42,72,33,80,73,73,44,49,33,40,50,77,20,23,14,53,94,50,38,60,40,84,38,53,72,66,84,47,73,48,87,52,98,27,34,38,65,24,54,60,35,45,87,71,42,49,56,60,47,45,56,45,66,69,68,42,80,47,81,77,88,52,78,47,37,58,77,29,23,16,49,92,39,37,66,37,72,25,68,70,75,86,63,73,54,83,52,99,43,34,42,54,16,59,58,40,61,91,82,67,55,72,55,76,55,76,53,66,70,65,42,77,48,83,82,88,59,71,54,39,75,53,36,27,19,54,91,64,45,72,53,74,44,71,78,88,91,68,75,55,87,53,99,42,38,42,62,32,60,74,41,66,90,79,68,54,72,66,64,52,75,50,65,69,69,40,82,46,83,79,86,58,52,40,38,77,54,39,28,24,50,92,57,43,66,50,70,41,71,75,77,88,54,76,50,88,52,98,37,38,41,60,30,59,65,41,52,87,75,55,52,68,62,56,50,67,49,65,71,67,43,79,48,81,69,89,60,73,44,40,78,56,31,26,20,52,93,55,43,63,50,68,39,70,74,76,86,54,73,49,86,51,97,43,36,41,59,37,57,68,40,66,89,82,63,55,67,48,79,55,77,48,68,66,70,42,78,41,76,60,68,46,47,34,34,59,82,29,32,22,49,91,58,43,49,50,70,71,52,83,78,90,56,70,54,86,56,99,30,37,40,65,33,52,62,38,46,72,72,47,44,58,42,62,50,55,50,65,70,68,42,80,44,79,70,85,46,56,35,31,77,47,39,21,15,51,92,37,37,61,41,62,38,70,65,62,81,37,65,42,81,48,82,23,24,35,58,18,57,51,36,47,86,77,50,49,60,62,46,47,60,43,65,69,67,42,74,34,77,72,85,40,60,32,38,43,83,20,18,11,50,94,47,39,56,48,51,45,68,53,78,35,64,40,87,46,76,20,28,33,60,29,58,48,37,63,90,76,39,49,56,45,62,50,61,36,66,68,65,42,71,36,77,67,84,53,56,38,38,45,82,19,19,14,53,93,48,36,51,48,48,46,70,55,85,32,77,85,76,36,72,15,41,51,56,39,54,55,92,49,38,69,40,69,45,66,32,32,39,62,30,52,80,54,37,29,24,37,20,37,36,37,80,86,46,92,76,29,48,88,38,19,29,32,73,44,79,42,57,83,71,34,66,20,31,51,81,71,32,78,20,42,45,33,33,12,53,95,72,18,33,37,59,26,44,19,14,35,71,41,41,59,89,76,38,18,24,49,10,33,31,37,66,50,42,90,80,35,51,85,42,13,27,29,89,36,63,78,50,55,67,75,36,72,26,29,48,75,72,51,36,42,41,48,38,30,16,54,90,44,16,54,38,74,44,70,52,100,58,51,86,47,15,58,84,37,41,67,48,32,43,48,27,40,20,50,29,45,55,33,48,26,56,36,32,59,57,66,70,54,65,86,86,69,78,72,55,65,74,58,46,54,55,48,42,60,39,34,53,53,44,30,52,41,26,50,39,29,30,35,26,40,41,68,43,86,41,98,78,74,65,97,74,81,74,83,71,67,101,79,69,50,64,38,28,51,30,26,52,53,31,54,56,44,58,60,64,40,56,58,48,58,61,46,53,59,68,68,58,76,89,83,76,88,51,70,69,55,48,51,52,47,50,47,55,46,49,54,47,48,49,48,58,49,50,55,51,51,40,53,50,46,30,49,49,53,59,62,70,65,91,80,89,80,132

Mean predicted aligned error: 25.37 Å

Foldseek 3Di:
DDDDDDDDDDDDDDDDDDDDDDDDPDDPFFAQFQVSQCPQFPQQPRWTQDNVVRGIDTHHGQDQDPPAPQWDWDADRNPRDIDTHGHDWQCADDPQFLQFPSFTDDPRHTDGHDGNFQCQPFQQWHRFDQDRNPRDGPGHGHDWQRAHDPQFLQFPSFTHDRSDTHGHHGNFQCQPFPQWHRFDQDRNPRDGPRHGHPWQPADDPQFLQAPSFTDDPNDGHGHHGNFQPQPFPQWHGFDQDRNPRDTPGHGHDWQCAHDPLFLQAPRWTDDPNDTGGHDGNFQCAPFQQWHRADADRNPRDGDTHGHDWQRFDDPQFLQFDRWTDDPRDTHGHHGHFFQADDPQWHGFDADRNPRDTPTDGHDWFDDDDPPWPQFPDWTDDRNDTDTHDGDDWQADDPQWGTWDADRVPGDTDIGGHDWFDFDDDDWDQFDGWIADPHDIDTHDGDDWFWDDPQWGIWDADGVPGDTDIDGHDWFDDDDPQWPQFDGWIDDPRDIDTHDGDAWAEDDPQKGTFDADGNPGDTDIGGHDWADFDDDDWPQFDGWTDDPRDIDTDDGDAWFEDDPQKTTFDFDTPPGDTDIGGHDWFDDDDQQFLQFDDWIDDPRHIDGDHGDAWAEDDPQWGIFDADRRHRDTDTHGHDWQDADDPQFPQADGWTQDRSDIDGDDGNFQCAPFPQWHRFDQDRNPRDGPRHGDDWQCDDDPLFLQFPSFTRDRSDTDGDGNFQCAPFQQWHGAHQDRVPRDGDTHGHDWQRAHDQVDLQFPSWTHDPRHTDGHGDDQCPQAQQFDWDDDNNDTDTHGHQLSQFPQFQWRKGQQQPDPQADSNSIHTDHDDAQDAHHDNQAQQWGQGQHPRGTFTFGAQVVQADQQAFFQKTQQLLAPPADSNSIDGGDGDDFQDAGTHRLFLQWRFTDDPRGTDTHGHPDCQQQVLCSSLLSLLRRLLSLLSNLLRLLVPPDPPPPDDPVLSVLLNVLSVLLSLLSVLLNCLSSVHDRPPDDPDDDDDDPQAGNNLVSLVVSLVSLVVSVVSLVVNLVSQDQDDDDPVSNVSSVVSNVSSVVSVVSSVVSNVSSVVSNPPDDPPDD

Secondary structure (DSSP, 8-state):
----------------------PPS-STT--SSGGGS--S-TTT---EEETTTTEEE---------S-TTB--EEETTTTEEE-PBPPTT-B---S-TTEES-EEETTEEEP-EE-----SSTTB----B-TTT--B--PBPPTT-B---S-TTEES-EEETTEEE--EE-----SSTTBPPPPEETTTTEE--PBPPTT-B---S-TTEES-EEETTEEE--EE-----SSTTBPPPPB-TTT--B--PBPPTT-B---S-TT--S-EEETTEEE--S------SSTTB----B-TTT-PBP-PBPPTT-B---S-TTEES-EEETTEEEP-EEP-----STTBPPP-B-TTT--B--PBPPTT-B-----TT----EEETTEEE--PPP-----STTB------TTT------BPPTTEE-----TT--EEEESSS-EEEE--------STTB------TTT----PPBPPTT-B---S-TTS-EEEEETTEEEEE--------STTB----B-TTT--B--PBPPTT-B-----TT--EEEEETTEEEEE--------STTB------TTT------BPPTT-B---S-TTS---EEETTEEE----------STTB----B-TTT-PBP-PBPPTTEE-----TTEEEEEEETTEEEEEEE-----SSTTBPPPPBPTTT--B--PBPPTT-B---S-TTEEEEEEETTEEEEEE-----SSTTB----B-TTT-PBP-PBPPTT-B---S-TTEEEEEEETTEEEEEEP----S-TTEEEEEETTEEEEEE-GGGG--SSSEEEEE-TT-TT--TTSEEEEE--TTSB----S-TTEEEEEETTEEEEEE-GGGGS-TT--B--EE-TTSTT--TTSEE---B--TTSB----S-TTEEEEEETTEEEEEEPS-GGGTGGGHHHHHHHHHHHHHHHHHHHHHHSSPTTSS--HHHHHHHHHHHHHHHHHHHHHHHHHHTPPPTT--S--PPPPTT--HHHHHHHHHHHHHHHHHHHHHHHHHHS----S-HHHHHHHHHHHHHHHHHHHHHHHHHHHHHHHHH-------